Protein AF-0000000077141940 (afdb_homodimer)

Nearest PDB structures (foldseek):
  6h2f-assembly1_H  TM=4.559E-01  e=6.961E-02  Aeromonas hydrophila subsp. hydrophila AL09-71
  3na7-assembly1_A  TM=3.751E-01  e=3.192E-01  Helicobacter pylori NCTC 11638
  7a0g-assembly1_GGG  TM=3.264E-01  e=4.670E-01  Serratia marcescens
  6ixe-assembly1_A  TM=3.174E-01  e=6.834E-01  Homo sapiens
  6grj-assembly1_E  TM=2.307E-01  e=9.092E-01  Aeromonas hydrophila

Radius of gyration: 105.23 Å; Cα contacts (8 Å, |Δi|>4): 2104; chains: 2; bounding box: 57×322×174 Å

Solvent-accessible surface area (backbone atoms only — not comparable to full-atom values): 71833 Å² total; per-residue (Å²): 108,69,23,57,55,41,18,52,51,50,47,43,48,32,68,68,32,66,65,48,36,51,50,50,53,54,48,34,44,42,22,28,51,48,30,46,51,47,38,62,38,46,30,49,38,81,81,31,34,43,54,41,42,31,26,36,24,74,50,38,72,28,39,74,51,97,90,36,85,44,46,54,45,58,52,50,51,54,52,50,72,72,41,68,65,41,29,76,40,81,44,54,62,67,61,35,55,50,24,27,74,48,86,65,20,54,30,36,40,37,34,41,48,56,28,26,47,21,56,59,23,50,82,49,99,73,43,41,64,17,51,38,38,38,37,34,27,28,45,78,33,45,53,54,43,54,53,48,55,54,48,52,53,53,47,50,50,53,52,35,47,53,54,30,45,51,51,51,50,52,51,51,48,52,49,48,50,48,20,51,50,32,39,51,50,17,51,50,36,45,52,50,23,52,52,31,46,51,47,18,52,49,30,46,53,49,27,54,52,34,52,53,48,38,53,49,33,46,50,48,28,53,50,36,50,52,48,30,53,50,35,51,52,49,33,54,52,35,48,52,50,26,52,50,37,43,52,52,26,52,55,41,62,68,61,58,67,45,60,61,58,52,51,54,48,50,53,50,46,52,51,44,50,50,49,29,53,50,31,49,53,49,23,52,51,37,48,54,49,42,53,54,50,52,52,48,50,51,53,49,55,55,52,54,53,54,54,56,56,50,52,54,56,55,56,56,50,52,57,52,47,56,54,32,44,55,33,38,52,55,17,54,54,26,48,52,52,46,27,68,77,34,58,82,50,68,77,38,71,36,57,54,48,28,53,52,22,44,54,51,33,46,55,50,43,57,55,50,51,57,54,52,57,57,50,53,58,54,52,55,54,51,53,53,54,51,54,52,52,52,53,54,47,51,51,49,51,52,49,39,52,51,50,28,50,51,31,50,49,51,27,53,54,34,52,52,50,45,54,54,47,53,53,52,49,54,50,51,53,51,49,46,52,50,53,50,51,52,30,54,52,34,45,51,50,24,52,50,33,46,52,48,31,52,51,38,46,52,50,32,56,50,31,51,54,46,30,53,49,31,48,50,48,32,54,52,36,54,54,51,31,54,50,31,46,52,48,21,54,50,30,45,53,51,24,54,52,33,50,51,50,21,52,53,32,39,52,53,16,51,54,47,58,74,67,67,52,73,59,36,54,48,32,52,65,51,38,60,42,82,46,75,47,68,42,44,70,58,89,38,55,23,69,44,38,41,34,39,36,47,59,52,14,41,45,54,32,40,54,53,49,61,73,70,47,71,84,75,75,50,82,90,50,77,90,59,58,52,43,31,48,52,50,5,49,47,51,40,51,38,53,50,32,38,50,22,33,52,50,31,54,47,45,40,38,70,71,70,57,48,73,52,66,34,57,66,58,44,54,47,44,41,33,46,46,25,45,21,45,39,30,47,43,46,39,32,28,62,60,43,36,71,58,10,55,51,50,43,52,53,49,48,49,54,34,67,52,23,26,44,45,64,57,57,58,63,37,35,55,67,71,38,56,68,51,21,84,78,33,59,52,24,33,49,22,56,20,36,29,28,21,35,40,38,83,49,61,69,57,30,50,52,24,42,49,52,31,44,48,54,21,51,52,32,45,50,50,40,54,69,41,32,62,54,35,72,69,35,62,67,38,58,60,47,67,72,104,110,69,25,59,54,42,17,50,50,50,45,44,48,32,68,69,33,67,65,49,36,52,52,49,54,55,47,34,44,44,22,29,51,48,31,45,50,47,37,61,38,46,30,48,38,81,81,32,34,43,55,42,43,31,27,36,22,73,50,38,72,28,39,76,51,96,90,36,85,43,46,54,45,58,51,51,51,55,52,50,72,72,43,69,65,41,28,74,39,82,44,54,64,68,62,32,56,50,23,27,74,49,87,64,19,54,31,35,40,36,35,40,48,56,28,27,45,22,57,61,22,50,83,48,97,72,43,40,64,17,53,38,37,37,38,35,27,28,44,79,33,44,55,53,43,53,53,46,56,55,48,52,53,53,47,51,51,53,53,34,49,54,54,31,44,50,50,52,51,51,51,52,49,51,49,49,50,51,20,52,51,32,40,51,49,17,52,51,36,45,52,50,23,51,52,32,46,50,48,19,53,50,29,45,53,48,26,54,50,34,53,54,48,38,53,49,34,47,50,47,28,53,49,36,49,51,48,32,53,53,33,48,51,49,35,54,52,36,48,53,49,25,53,52,36,42,51,52,27,51,53,41,60,66,61,59,67,44,58,60,57,54,51,51,49,52,53,51,48,51,52,44,49,51,50,30,51,50,30,48,52,50,23,53,50,36,52,53,49,42,53,55,49,53,52,50,52,52,53,49,54,53,52,54,53,54,54,55,56,50,52,55,55,55,56,53,52,51,56,53,46,55,56,35,44,54,34,38,52,53,20,56,55,25,50,55,55,45,31,68,79,34,56,84,48,65,79,35,70,34,54,53,45,28,56,50,18,43,54,52,31,45,55,48,41,57,55,47,50,58,55,50,58,58,51,52,55,54,50,56,54,51,54,53,55,48,54,54,49,53,53,54,46,52,52,47,51,53,50,38,52,51,49,28,52,50,30,49,50,50,26,52,55,34,50,52,51,47,56,54,46,53,55,51,48,53,51,51,53,52,50,47,52,50,51,49,52,51,29,52,52,34,46,50,50,24,52,50,33,48,51,48,32,52,50,38,46,51,50,32,55,51,30,52,54,46,30,55,50,32,48,52,48,34,56,50,35,52,54,50,32,54,50,31,46,52,48,19,52,50,29,46,53,52,24,55,52,32,48,53,51,22,50,55,32,40,52,52,16,49,54,47,58,74,68,66,53,72,59,36,55,49,32,54,66,51,38,59,42,80,46,76,47,70,41,44,69,56,91,36,54,24,69,46,38,41,33,39,37,47,59,52,14,42,45,53,33,41,54,51,47,59,74,71,47,71,84,78,75,50,81,90,49,78,90,60,57,51,43,30,48,52,49,4,51,48,51,39,50,37,52,51,33,38,49,23,32,51,51,31,53,46,44,40,37,71,70,70,56,48,74,53,65,35,57,68,58,44,53,47,45,41,33,45,48,26,45,20,44,38,29,48,41,46,38,33,29,59,60,44,39,70,58,11,56,51,50,43,51,54,50,48,48,52,33,65,52,22,29,44,44,64,57,57,57,65,36,35,55,67,69,37,58,67,51,21,85,78,32,58,52,24,32,48,23,55,21,36,30,29,21,34,40,36,83,49,59,69,57,30,50,53,24,41,48,52,32,42,46,52,22,52,52,32,46,50,50,40,53,69,39,31,62,56,35,71,69,34,62,66,38,59,60,50,66,71,103

Organism: Thermoanaerobacter italicus (strain DSM 9252 / Ab9) (NCBI:txid580331)

Sequence (1474 aa):
MKAFEVAAKEIEKIIKSRFIRVAVIVVAFMPLLYSFLYLYAFWDPYSKLDKLPVAVVNEDRGGVYNGKQQNFGNEVVQKLKNNKEFKWDFVDYKKGIDGVKGKKYYFMIVIPEDFTQNITSVDSSTPKKATIEYITNDKKNFLATQIGNKAIESLQTEIANSIRKGYIDALFKSVDELGSGLKEASEAENKLATGTLELYNGARKLNENMSAALDGSKQIKDGVLDLRNGLNQALNGSTALYNGASLLSQKFSDASNTEALLSGMNSLQNGITGINQGLNDASNSAIKLKDGINSLVNGYNQVGQNVSSFADSISQLGSGLSQISTALDSAQVALKDYIAKHPEASSDPELQKVLIAIAYSNAGIDSMSQNLNSGLTKVQQLNTALAQLQEASNTINNGMDSLASGLSYMSQVSSQLVDGSNKLYSGVAQLSEGINTAGEKLKEISRGLYSLNNGIKSLSDGSSKLYNGANSLYNGMVLVKDGTGQLADGAKSLYDNQTLLTQKLNEAAEKIRTGITTAKKDMINEPIILDTRRLYPVKNYGIGFAPYFIPLSLWVGSLILFFLIDIFDKEKYEGMNNVSIQLGKFMSLALVGMLQSLVSSFVLVEGLKLDVHNLFYYYLINAVMSLTFIAIIQLFVMLFGIAGKFFAVVLLMLQLTSSGGTFPMELLPKFFNVINPYLPMTYGVAGLREAISGNNISAILHNISIIAGFGVLFLVFIILLAEKADKMEITQRLKQIMKAFEVAAKEIEKIIKSRFIRVAVIVVAFMPLLYSFLYLYAFWDPYSKLDKLPVAVVNEDRGGVYNGKQQNFGNEVVQKLKNNKEFKWDFVDYKKGIDGVKGKKYYFMIVIPEDFTQNITSVDSSTPKKATIEYITNDKKNFLATQIGNKAIESLQTEIANSIRKGYIDALFKSVDELGSGLKEASEAENKLATGTLELYNGARKLNENMSAALDGSKQIKDGVLDLRNGLNQALNGSTALYNGASLLSQKFSDASNTEALLSGMNSLQNGITGINQGLNDASNSAIKLKDGINSLVNGYNQVGQNVSSFADSISQLGSGLSQISTALDSAQVALKDYIAKHPEASSDPELQKVLIAIAYSNAGIDSMSQNLNSGLTKVQQLNTALAQLQEASNTINNGMDSLASGLSYMSQVSSQLVDGSNKLYSGVAQLSEGINTAGEKLKEISRGLYSLNNGIKSLSDGSSKLYNGANSLYNGMVLVKDGTGQLADGAKSLYDNQTLLTQKLNEAAEKIRTGITTAKKDMINEPIILDTRRLYPVKNYGIGFAPYFIPLSLWVGSLILFFLIDIFDKEKYEGMNNVSIQLGKFMSLALVGMLQSLVSSFVLVEGLKLDVHNLFYYYLINAVMSLTFIAIIQLFVMLFGIAGKFFAVVLLMLQLTSSGGTFPMELLPKFFNVINPYLPMTYGVAGLREAISGNNISAILHNISIIAGFGVLFLVFIILLAEKADKMEITQRLKQI

pLDDT: mean 85.65, std 9.41, range [45.53, 98.62]

Foldseek 3Di:
DLLQVLLVVVVCVCVVDPVNVVVLVVLLCQLLCQLVVVLVVFVFVQVVQLAAEEEEAEQAQFDAAPNDTDTLSVVLVVVVVVDSNHPYDYDHPVVRVVCQVPPNHFKYKYQHHCQNVLLRCPPPPDRHHGDIDIGGDCVNDVVVVVVSVVVVVVSVLVSLLVSLLVVLVVVLVVLLVVLVVLLVVLVVLVVVLVVLVVLLVVLVVVLVVLVVVLVVLVVVLVVLVVVLVVLVVVLVVLVVVLVVLVVVLVVLVVVLVCVVVLVVLVVVLVVLVVVLVVLVVVLVVLVVVLVVLVVVLVVLVVVLVVLVVVLVVLVVVLVVLVVLLVVLVVVLVVLVVVCVVPVVCVPPPVSVVSNVVSVVSNVVSVVVSVVSVVVSVVSVVVSVVSVVVSVVSVVVSVVSVVVSVVSVVVSVVSVVVSVVSVVVSVVSVVVSVVSVVVSVVSVVVSVVSVVVSVVSVVVSVVSVVVSVVSVVVSVVSVVVSVVSVVSSVVSVVVSVVSNVSSVVSNVVSVVSVVPDDPVVSSCVSPVDDDDDDDDLDDDRDSLLLSLLSSLLSLLVSLLVVCVSDPLPPCPVVPPDDLLSSLSSVLVSSLVSSLSSLQVSLVCCCPVVVQAWPASVLLSLLSSLSSSLSNLQLSLLCLQQNPVSSVVSVVLSVLCSLQLCSPPHNVPDDPVSPVCNVVHLSNLSSQLRCCGRRNDDVVSNVVSSVVSNVSSVVSSVVCNVCSNVSVVDPNNVVSVVD/DLLQVLLVVVVCVCVVPPVNVVVLVVLLCQLLCQLVVVLVVFVFVQVVQLEAEEEEAEQAQFDAAPNDTDTLSVVLVVVVVVDSNHPYDYDHPVVRVVCQVPPNHFKYKYQHHCQNVLLRCPPPPDRHHGDIDIGGDCVNDVVVVVVSVVVVVVSVLVSLLVSLLVVLVVVLVVLLVVLVVLLVVLVVLVVVLVVLVVLLVVLVVVLVVLVVVLVVLVVLLVVLVVVLVVLVVVLVVLVVVLVVLVVVLVVLVVVLVCVVVLVVLVVVLVVLVVVLVVLVVVLVVLVVVLVVLVVVLVVLVVVLVVLVVVLVVLVVVLVVLVVVLVVLVVVLVVLVVVCVVVVVCVPPPVSVVVNVVSVVVNVVSVVVSVVSVVVSVVSVVVSVVSVVVSVVSVVVSVVSVVVSVVSVVVSVVSVVVSVVSVVVSVVSVVVSVVSVVVSVVSVVVSVVSVVVSVVSVVVSVVSVVVSVVSVVVSVVSVVVSVVSVVSSVVSVVVSVVSNVSSVVSNVVSVVSVVPDDPVVSSCVSPVDDDDDDDDLDDDRDSLLLSLLSSLLSLLVSLLVLCVSDPLPPCPVVPPDDLLSSLSSVLSNSLVSSLSSLQVSLVCCCPVVVQAWPASVLLSLLSSLSNSLSNLQLSLLCLQQNPVSSVVSVVLSVLCSQQLCSPPHNVPDDPVSPVCNVVHLSNLSSQLRCCGRRNDDVVSNVVSSVVSNVSSVVSSVVCNVCSNVSVVDVNNVVSVVD

Structure (mmCIF, N/CA/C/O backbone):
data_AF-0000000077141940-model_v1
#
loop_
_entity.id
_entity.type
_entity.pdbx_description
1 polymer 'YhgE/Pip N-terminal domain protein'
#
loop_
_atom_site.group_PDB
_atom_site.id
_atom_site.type_symbol
_atom_site.label_atom_id
_atom_site.label_alt_id
_atom_site.label_comp_id
_atom_site.label_asym_id
_atom_site.label_entity_id
_atom_site.label_seq_id
_atom_site.pdbx_PDB_ins_code
_atom_site.Cartn_x
_atom_site.Cartn_y
_atom_site.Cartn_z
_atom_site.occupancy
_atom_site.B_iso_or_equiv
_atom_site.auth_seq_id
_atom_site.auth_comp_id
_atom_site.auth_asym_id
_atom_site.auth_atom_id
_atom_site.pdbx_PDB_model_num
ATOM 1 N N . MET A 1 1 ? -30.375 80.188 23.188 1 69.62 1 MET A N 1
ATOM 2 C CA . MET A 1 1 ? -30.109 79.562 24.5 1 69.62 1 MET A CA 1
ATOM 3 C C . MET A 1 1 ? -28.719 79.938 24.984 1 69.62 1 MET A C 1
ATOM 5 O O . MET A 1 1 ? -27.797 80.125 24.172 1 69.62 1 MET A O 1
ATOM 9 N N . LYS A 1 2 ? -28.531 80.375 26.141 1 87.56 2 LYS A N 1
ATOM 10 C CA . LYS A 1 2 ? -27.312 80.812 26.781 1 87.56 2 LYS A CA 1
ATOM 11 C C . LYS A 1 2 ? -26.156 79.875 26.547 1 87.56 2 LYS A C 1
ATOM 13 O O . LYS A 1 2 ? -25 80.312 26.438 1 87.56 2 LYS A O 1
ATOM 18 N N . ALA A 1 3 ? -26.5 78.625 26.234 1 89.31 3 ALA A N 1
ATOM 19 C CA . ALA A 1 3 ? -25.469 77.625 25.953 1 89.31 3 ALA A CA 1
ATOM 20 C C . ALA A 1 3 ? -24.828 77.875 24.594 1 89.31 3 ALA A C 1
ATOM 22 O O . ALA A 1 3 ? -23.609 77.688 24.453 1 89.31 3 ALA A O 1
ATOM 23 N N . PHE A 1 4 ? -25.469 78.25 23.625 1 90.44 4 PHE A N 1
ATOM 24 C CA . PHE A 1 4 ? -24.953 78.5 22.281 1 90.44 4 PHE A CA 1
ATOM 25 C C . PHE A 1 4 ? -24.062 79.75 22.281 1 90.44 4 PHE A C 1
ATOM 27 O O . PHE A 1 4 ? -23.094 79.812 21.516 1 90.44 4 PHE A O 1
ATOM 34 N N . GLU A 1 5 ? -24.469 80.688 23.141 1 89.19 5 GLU A N 1
ATOM 35 C CA . GLU A 1 5 ? -23.641 81.875 23.266 1 89.19 5 GLU A CA 1
ATOM 36 C C . GLU A 1 5 ? -22.266 81.5 23.859 1 89.19 5 GLU A C 1
ATOM 38 O O . GLU A 1 5 ? -21.25 82.062 23.406 1 89.19 5 GLU A O 1
ATOM 43 N N . VAL A 1 6 ? -22.359 80.75 24.828 1 88.69 6 VAL A N 1
ATOM 44 C CA . VAL A 1 6 ? -21.109 80.25 25.422 1 88.69 6 VAL A CA 1
ATOM 45 C C . VAL A 1 6 ? -20.281 79.5 24.406 1 88.69 6 VAL A C 1
ATOM 47 O O . VAL A 1 6 ? -19.062 79.75 24.281 1 88.69 6 VAL A O 1
ATOM 50 N N . ALA A 1 7 ? -20.891 78.625 23.641 1 90.25 7 ALA A N 1
ATOM 51 C CA . ALA A 1 7 ? -20.219 77.875 22.625 1 90.25 7 ALA A CA 1
ATOM 52 C C . ALA A 1 7 ? -19.578 78.75 21.562 1 90.25 7 ALA A C 1
ATOM 54 O O . ALA A 1 7 ? -18.453 78.5 21.141 1 90.25 7 ALA A O 1
ATOM 55 N N . ALA A 1 8 ? -20.281 79.688 21.141 1 89.44 8 ALA A N 1
ATOM 56 C CA . ALA A 1 8 ? -19.797 80.625 20.125 1 89.44 8 ALA A CA 1
ATOM 57 C C . ALA A 1 8 ? -18.609 81.438 20.625 1 89.44 8 ALA A C 1
ATOM 59 O O . ALA A 1 8 ? -17.656 81.625 19.891 1 89.44 8 ALA A O 1
ATOM 60 N N . LYS A 1 9 ? -18.703 81.812 21.891 1 87 9 LYS A N 1
ATOM 61 C CA . LYS A 1 9 ? -17.609 82.562 22.469 1 87 9 LYS A CA 1
ATOM 62 C C . LYS A 1 9 ? -16.359 81.688 22.625 1 87 9 LYS A C 1
ATOM 64 O O . LYS A 1 9 ? -15.242 82.188 22.422 1 87 9 LYS A O 1
ATOM 69 N N . GLU A 1 10 ? -16.656 80.562 22.953 1 86.75 10 GLU A N 1
ATOM 70 C CA . GLU A 1 10 ? -15.523 79.625 23.078 1 86.75 10 GLU A CA 1
ATOM 71 C C . GLU A 1 10 ? -14.883 79.375 21.719 1 86.75 10 GLU A C 1
ATOM 73 O O . GLU A 1 10 ? -13.656 79.312 21.609 1 86.75 10 GLU A O 1
ATOM 78 N N . ILE A 1 11 ? -15.648 79.125 20.719 1 87 11 ILE A N 1
ATOM 79 C CA . ILE A 1 11 ? -15.148 78.875 19.375 1 87 11 ILE A CA 1
ATOM 80 C C . ILE A 1 11 ? -14.43 80.125 18.859 1 87 11 ILE A C 1
ATOM 82 O O . ILE A 1 11 ? -13.414 80 18.172 1 87 11 ILE A O 1
ATOM 86 N N . GLU A 1 12 ? -14.992 81.188 19.219 1 87.25 12 GLU A N 1
ATOM 87 C CA . GLU A 1 12 ? -14.359 82.438 18.844 1 87.25 12 GLU A CA 1
ATOM 88 C C . GLU A 1 12 ? -12.992 82.625 19.5 1 87.25 12 GLU A C 1
ATOM 90 O O . GLU A 1 12 ? -12.047 83.062 18.859 1 87.25 12 GLU A O 1
ATOM 95 N N . LYS A 1 13 ? -13.016 82.25 20.672 1 83.44 13 LYS A N 1
ATOM 96 C CA . LYS A 1 13 ? -11.742 82.25 21.391 1 83.44 13 LYS A CA 1
ATOM 97 C C . LYS A 1 13 ? -10.719 81.375 20.719 1 83.44 13 LYS A C 1
ATOM 99 O O . LYS A 1 13 ? -9.547 81.688 20.594 1 83.44 13 LYS A O 1
ATOM 104 N N . ILE A 1 14 ? -11.172 80.25 20.25 1 81.44 14 ILE A N 1
ATOM 105 C CA . ILE A 1 14 ? -10.305 79.312 19.578 1 81.44 14 ILE A CA 1
ATOM 106 C C . ILE A 1 14 ? -9.852 79.875 18.234 1 81.44 14 ILE A C 1
ATOM 108 O O . ILE A 1 14 ? -8.68 79.75 17.859 1 81.44 14 ILE A O 1
ATOM 112 N N . ILE A 1 15 ? -10.703 80.5 17.562 1 84.69 15 ILE A N 1
ATOM 113 C CA . ILE A 1 15 ? -10.422 81 16.219 1 84.69 15 ILE A CA 1
ATOM 114 C C . ILE A 1 15 ? -9.562 82.25 16.297 1 84.69 15 ILE A C 1
ATOM 116 O O . ILE A 1 15 ? -8.688 82.438 15.461 1 84.69 15 ILE A O 1
ATOM 120 N N . LYS A 1 16 ? -9.773 83.062 17.359 1 83.25 16 LYS A N 1
ATOM 121 C CA . LYS A 1 16 ? -9.133 84.375 17.453 1 83.25 16 LYS A CA 1
ATOM 122 C C . LYS A 1 16 ? -7.707 84.25 17.984 1 83.25 16 LYS A C 1
ATOM 124 O O . LYS A 1 16 ? -6.82 85 17.594 1 83.25 16 LYS A O 1
ATOM 129 N N . SER A 1 17 ? -7.672 83.375 18.891 1 79.44 17 SER A N 1
ATOM 130 C CA . SER A 1 17 ? -6.332 83.188 19.438 1 79.44 17 SER A CA 1
ATOM 131 C C . SER A 1 17 ? -5.48 82.25 18.531 1 79.44 17 SER A C 1
ATOM 133 O O . SER A 1 17 ? -5.809 81.125 18.297 1 79.44 17 SER A O 1
ATOM 135 N N . ARG A 1 18 ? -4.5 82.875 17.891 1 82.56 18 ARG A N 1
ATOM 136 C CA . ARG A 1 18 ? -3.619 82.125 17 1 82.56 18 ARG A CA 1
ATOM 137 C C . ARG A 1 18 ? -3.014 80.938 17.688 1 82.56 18 ARG A C 1
ATOM 139 O O . ARG A 1 18 ? -2.918 79.875 17.094 1 82.56 18 ARG A O 1
ATOM 146 N N . PHE A 1 19 ? -2.766 81.062 18.922 1 71.69 19 PHE A N 1
ATOM 147 C CA . PHE A 1 19 ? -2.115 80 19.656 1 71.69 19 PHE A CA 1
ATOM 148 C C . PHE A 1 19 ? -3.1 78.875 19.938 1 71.69 19 PHE A C 1
ATOM 150 O O . PHE A 1 19 ? -2.768 77.688 19.781 1 71.69 19 PHE A O 1
ATOM 157 N N . ILE A 1 20 ? -4.223 79.188 20.344 1 75.31 20 ILE A N 1
ATOM 158 C CA . ILE A 1 20 ? -5.223 78.188 20.656 1 75.31 20 ILE A CA 1
ATOM 159 C C . ILE A 1 20 ? -5.672 77.5 19.375 1 75.31 20 ILE A C 1
ATOM 161 O O . ILE A 1 20 ? -5.93 76.312 19.375 1 75.31 20 ILE A O 1
ATOM 165 N N . ARG A 1 21 ? -5.648 78.188 18.297 1 81.19 21 ARG A N 1
ATOM 166 C CA . ARG A 1 21 ? -6.027 77.625 17.016 1 81.19 21 ARG A CA 1
ATOM 167 C C . ARG A 1 21 ? -5.031 76.562 16.578 1 81.19 21 ARG A C 1
ATOM 169 O O . ARG A 1 21 ? -5.426 75.5 16.141 1 81.19 21 ARG A O 1
ATOM 176 N N . VAL A 1 22 ? -3.785 76.812 16.75 1 78 22 VAL A N 1
ATOM 177 C CA . VAL A 1 22 ? -2.746 75.875 16.375 1 78 22 VAL A CA 1
ATOM 178 C C . VAL A 1 22 ? -2.803 74.625 17.281 1 78 22 VAL A C 1
ATOM 180 O O . VAL A 1 22 ? -2.635 73.5 16.828 1 78 22 VAL A O 1
ATOM 183 N N . ALA A 1 23 ? -3.064 74.938 18.5 1 74.94 23 ALA A N 1
ATOM 184 C CA . ALA A 1 23 ? -3.141 73.812 19.469 1 74.94 23 ALA A CA 1
ATOM 185 C C . ALA A 1 23 ? -4.309 72.938 19.141 1 74.94 23 ALA A C 1
ATOM 187 O O . ALA A 1 23 ? -4.176 71.688 19.219 1 74.94 23 ALA A O 1
ATOM 188 N N . VAL A 1 24 ? -5.352 73.5 18.766 1 77.25 24 VAL A N 1
ATOM 189 C CA . VAL A 1 24 ? -6.547 72.75 18.453 1 77.25 24 VAL A CA 1
ATOM 190 C C . VAL A 1 24 ? -6.324 71.938 17.172 1 77.25 24 VAL A C 1
ATOM 192 O O . VAL A 1 24 ? -6.77 70.812 17.047 1 77.25 24 VAL A O 1
ATOM 195 N N . ILE A 1 25 ? -5.602 72.438 16.25 1 79.25 25 ILE A N 1
ATOM 196 C CA . ILE A 1 25 ? -5.309 71.75 15 1 79.25 25 ILE A CA 1
ATOM 197 C C . ILE A 1 25 ? -4.391 70.562 15.273 1 79.25 25 ILE A C 1
ATOM 199 O O . ILE A 1 25 ? -4.609 69.438 14.742 1 79.25 25 ILE A O 1
ATOM 203 N N . VAL A 1 26 ? -3.471 70.75 16.078 1 76.62 26 VAL A N 1
ATOM 204 C CA . VAL A 1 26 ? -2.533 69.688 16.391 1 76.62 26 VAL A CA 1
ATOM 205 C C . VAL A 1 26 ? -3.262 68.562 17.141 1 76.62 26 VAL A C 1
ATOM 207 O O . VAL A 1 26 ? -3.045 67.375 16.844 1 76.62 26 VAL A O 1
ATOM 210 N N . VAL A 1 27 ? -4.109 69 17.969 1 78.38 27 VAL A N 1
ATOM 211 C CA . VAL A 1 27 ? -4.824 68 18.781 1 78.38 27 VAL A CA 1
ATOM 212 C C . VAL A 1 27 ? -5.836 67.25 17.906 1 78.38 27 VAL A C 1
ATOM 214 O O . VAL A 1 27 ? -6.117 66.062 18.156 1 78.38 27 VAL A O 1
ATOM 217 N N . ALA A 1 28 ? -6.289 68 16.938 1 79.25 28 ALA A N 1
ATOM 218 C CA . ALA A 1 28 ? -7.246 67.375 16.031 1 79.25 28 ALA A CA 1
ATOM 219 C C . ALA A 1 28 ? -6.602 66.188 15.266 1 79.25 28 ALA A C 1
ATOM 221 O O . ALA A 1 28 ? -7.289 65.25 14.844 1 79.25 28 ALA A O 1
ATOM 222 N N . PHE A 1 29 ? -5.25 66.125 15.25 1 82.25 29 PHE A N 1
ATOM 223 C CA . PHE A 1 29 ? -4.551 65.125 14.5 1 82.25 29 PHE A CA 1
ATOM 224 C C . PHE A 1 29 ? -4.047 64 15.438 1 82.25 29 PHE A C 1
ATOM 226 O O . PHE A 1 29 ? -3.525 63 14.977 1 82.25 29 PHE A O 1
ATOM 233 N N . MET A 1 30 ? -4.32 64.188 16.641 1 79.56 30 MET A N 1
ATOM 234 C CA . MET A 1 30 ? -3.77 63.25 17.641 1 79.56 30 MET A CA 1
ATOM 235 C C . MET A 1 30 ? -4.355 61.844 17.469 1 79.56 30 MET A C 1
ATOM 237 O O . MET A 1 30 ? -3.619 60.844 17.438 1 79.56 30 MET A O 1
ATOM 241 N N . PRO A 1 31 ? -5.656 61.781 17.375 1 78.31 31 PRO A N 1
ATOM 242 C CA . PRO A 1 31 ? -6.191 60.438 17.188 1 78.31 31 PRO A CA 1
ATOM 243 C C . PRO A 1 31 ? -5.672 59.781 15.906 1 78.31 31 PRO A C 1
ATOM 245 O O . PRO A 1 31 ? -5.469 58.562 15.883 1 78.31 31 PRO A O 1
ATOM 248 N N . LEU A 1 32 ? -5.473 60.625 14.961 1 80.25 32 LEU A N 1
ATOM 249 C CA . LEU A 1 32 ? -4.969 60.094 13.688 1 80.25 32 LEU A CA 1
ATOM 250 C C . LEU A 1 32 ? -3.592 59.469 13.867 1 80.25 32 LEU A C 1
ATOM 252 O O . LEU A 1 32 ? -3.326 58.406 13.344 1 80.25 32 LEU A O 1
ATOM 256 N N . LEU A 1 33 ? -2.814 60.125 14.648 1 81.06 33 LEU A N 1
ATOM 257 C CA . LEU A 1 33 ? -1.453 59.625 14.812 1 81.06 33 LEU A CA 1
ATOM 258 C C . LEU A 1 33 ? -1.451 58.281 15.531 1 81.06 33 LEU A C 1
ATOM 260 O O . LEU A 1 33 ? -0.689 57.375 15.172 1 81.06 33 LEU A O 1
ATOM 264 N N . TYR A 1 34 ? -2.377 58.062 16.422 1 82.19 34 TYR A N 1
ATOM 265 C CA . TYR A 1 34 ? -2.451 56.812 17.172 1 82.19 34 TYR A CA 1
ATOM 266 C C . TYR A 1 34 ? -2.92 55.688 16.281 1 82.19 34 TYR A C 1
ATOM 268 O O . TYR A 1 34 ? -2.219 54.656 16.141 1 82.19 34 TYR A O 1
ATOM 276 N N . SER A 1 35 ? -4.016 55.875 15.688 1 89.06 35 SER A N 1
ATOM 277 C CA . SER A 1 35 ? -4.574 54.781 14.898 1 89.06 35 SER A CA 1
ATOM 278 C C . SER A 1 35 ? -3.801 54.594 13.602 1 89.06 35 SER A C 1
ATOM 280 O O . SER A 1 35 ? -3.551 53.469 13.18 1 89.06 35 SER A O 1
ATOM 282 N N . PHE A 1 36 ? -3.348 55.656 12.945 1 91.19 36 PHE A N 1
ATOM 283 C CA . PHE A 1 36 ? -2.668 55.562 11.656 1 91.19 36 PHE A CA 1
ATOM 284 C C . PHE A 1 36 ? -1.3 54.906 11.82 1 91.19 36 PHE A C 1
ATOM 286 O O . PHE A 1 36 ? -0.967 53.969 11.102 1 91.19 36 PHE A O 1
ATOM 293 N N . LEU A 1 37 ? -0.496 55.344 12.758 1 91 37 LEU A N 1
ATOM 294 C CA . LEU A 1 37 ? 0.857 54.844 12.922 1 91 37 LEU A CA 1
ATOM 295 C C . LEU A 1 37 ? 0.831 53.375 13.328 1 91 37 LEU A C 1
ATOM 297 O O . LEU A 1 37 ? 1.605 52.562 12.805 1 91 37 LEU A O 1
ATOM 301 N N . TYR A 1 38 ? -0.038 53.031 14.211 1 90.81 38 TYR A N 1
ATOM 302 C CA . TYR A 1 38 ? -0.11 51.656 14.664 1 90.81 38 TYR A CA 1
ATOM 303 C C . TYR A 1 38 ? -0.576 50.75 13.539 1 90.81 38 TYR A C 1
ATOM 305 O O . TYR A 1 38 ? 0.031 49.688 13.289 1 90.81 38 TYR A O 1
ATOM 313 N N . LEU A 1 39 ? -1.657 51.094 12.891 1 94 39 LEU A N 1
ATOM 314 C CA . LEU A 1 39 ? -2.205 50.25 11.836 1 94 39 LEU A CA 1
ATOM 315 C C . LEU A 1 39 ? -1.246 50.188 10.648 1 94 39 LEU A C 1
ATOM 317 O O . LEU A 1 39 ? -1.114 49.125 10.023 1 94 39 LEU A O 1
ATOM 321 N N . TYR A 1 40 ? -0.582 51.25 10.398 1 93.56 40 TYR A N 1
ATOM 322 C CA . TYR A 1 40 ? 0.396 51.25 9.312 1 93.56 40 TYR A CA 1
ATOM 323 C C . TYR A 1 40 ? 1.541 50.312 9.617 1 93.56 40 TYR A C 1
ATOM 325 O O . TYR A 1 40 ? 1.95 49.531 8.75 1 93.56 40 TYR A O 1
ATOM 333 N N . ALA A 1 41 ? 2.037 50.281 10.797 1 93.56 41 ALA A N 1
ATOM 334 C CA . ALA A 1 41 ? 3.148 49.406 11.211 1 93.56 41 ALA A CA 1
ATOM 335 C C . ALA A 1 41 ? 2.781 47.938 11.086 1 93.56 41 ALA A C 1
ATOM 337 O O . ALA A 1 41 ? 3.607 47.125 10.672 1 93.56 41 ALA A O 1
ATOM 338 N N . PHE A 1 42 ? 1.522 47.625 11.477 1 93.88 42 PHE A N 1
ATOM 339 C CA . PHE A 1 42 ? 1.108 46.219 11.531 1 93.88 42 PHE A CA 1
ATOM 340 C C . PHE A 1 42 ? 0.023 45.938 10.5 1 93.88 42 PHE A C 1
ATOM 342 O O . PHE A 1 42 ? -0.87 45.125 10.734 1 93.88 42 PHE A O 1
ATOM 349 N N . TRP A 1 43 ? 0.062 46.594 9.383 1 93.12 43 TRP A N 1
ATOM 350 C CA . TRP A 1 43 ? -0.987 46.5 8.367 1 93.12 43 TRP A CA 1
ATOM 351 C C . TRP A 1 43 ? -1.091 45.062 7.828 1 93.12 43 TRP A C 1
ATOM 353 O O . TRP A 1 43 ? -2.188 44.531 7.723 1 93.12 43 TRP A O 1
ATOM 363 N N . ASP A 1 44 ? 0.039 44.438 7.484 1 92.31 44 ASP A N 1
ATOM 364 C CA . ASP A 1 44 ? -0.014 43.094 6.906 1 92.31 44 ASP A CA 1
ATOM 365 C C . ASP A 1 44 ? 1.272 42.312 7.191 1 92.31 44 ASP A C 1
ATOM 367 O O . ASP A 1 44 ? 1.94 41.844 6.266 1 92.31 44 ASP A O 1
ATOM 371 N N . PRO A 1 45 ? 1.522 42.031 8.422 1 91.62 45 PRO A N 1
ATOM 372 C CA . PRO A 1 45 ? 2.76 41.312 8.758 1 91.62 45 PRO A CA 1
ATOM 373 C C . PRO A 1 45 ? 2.783 39.875 8.234 1 91.62 45 PRO A C 1
ATOM 375 O O . PRO A 1 45 ? 3.846 39.375 7.859 1 91.62 45 PRO A O 1
ATOM 378 N N . TYR A 1 46 ? 1.706 39.281 8.07 1 88.19 46 TYR A N 1
ATOM 379 C CA . TYR A 1 46 ? 1.625 37.875 7.684 1 88.19 46 TYR A CA 1
ATOM 380 C C . TYR A 1 46 ? 1.965 37.719 6.211 1 88.19 46 TYR A C 1
ATOM 382 O O . TYR A 1 46 ? 2.33 36.625 5.777 1 88.19 46 TYR A O 1
ATOM 390 N N . SER A 1 47 ? 1.825 38.75 5.441 1 90.81 47 SER A N 1
ATOM 391 C CA . SER A 1 47 ? 2.189 38.688 4.031 1 90.81 47 SER A CA 1
ATOM 392 C C . SER A 1 47 ? 3.682 38.938 3.832 1 90.81 47 SER A C 1
ATOM 394 O O . SER A 1 47 ? 4.199 38.781 2.723 1 90.81 47 SER A O 1
ATOM 396 N N . LYS A 1 48 ? 4.422 39.25 4.918 1 92.62 48 LYS A N 1
ATOM 397 C CA . LYS A 1 48 ? 5.844 39.562 4.809 1 92.62 48 LYS A CA 1
ATOM 398 C C . LYS A 1 48 ? 6.699 38.5 5.48 1 92.62 48 LYS A C 1
ATOM 400 O O . LYS A 1 48 ? 7.836 38.75 5.875 1 92.62 48 LYS A O 1
ATOM 405 N N . LEU A 1 49 ? 6.168 37.375 5.59 1 91.75 49 LEU A N 1
ATOM 406 C CA . LEU A 1 49 ? 6.883 36.281 6.254 1 91.75 49 LEU A CA 1
ATOM 407 C C . LEU A 1 49 ? 8.125 35.906 5.461 1 91.75 49 LEU A C 1
ATOM 409 O O . LEU A 1 49 ? 9.039 35.281 6.008 1 91.75 49 LEU A O 1
ATOM 413 N N . ASP A 1 50 ? 8.203 36.219 4.113 1 93.19 50 ASP A N 1
ATOM 414 C CA . ASP A 1 50 ? 9.359 35.906 3.268 1 93.19 50 ASP A CA 1
ATOM 415 C C . ASP A 1 50 ? 10.586 36.688 3.732 1 93.19 50 ASP A C 1
ATOM 417 O O . ASP A 1 50 ? 11.711 36.406 3.316 1 93.19 50 ASP A O 1
ATOM 421 N N . LYS A 1 51 ? 10.406 37.625 4.676 1 93.75 51 LYS A N 1
ATOM 422 C CA . LYS A 1 51 ? 11.508 38.406 5.211 1 93.75 51 LYS A CA 1
ATOM 423 C C . LYS A 1 51 ? 11.938 37.875 6.582 1 93.75 51 LYS A C 1
ATOM 425 O O . LYS A 1 51 ? 12.93 38.344 7.145 1 93.75 51 LYS A O 1
ATOM 430 N N . LEU A 1 52 ? 11.234 37 7.125 1 94.06 52 LEU A N 1
ATOM 431 C CA . LEU A 1 52 ? 11.578 36.406 8.422 1 94.06 52 LEU A CA 1
ATOM 432 C C . LEU A 1 52 ? 12.656 35.344 8.273 1 94.06 52 LEU A C 1
ATOM 434 O O . LEU A 1 52 ? 12.43 34.281 7.672 1 94.06 52 LEU A O 1
ATOM 438 N N . PRO A 1 53 ? 13.805 35.562 8.812 1 95.06 53 PRO A N 1
ATOM 439 C CA . PRO A 1 53 ? 14.914 34.625 8.602 1 95.06 53 PRO A CA 1
ATOM 440 C C . PRO A 1 53 ? 14.789 33.344 9.438 1 95.06 53 PRO A C 1
ATOM 442 O O . PRO A 1 53 ? 14.562 33.438 10.648 1 95.06 53 PRO A O 1
ATOM 445 N N . VAL A 1 54 ? 14.938 32.281 8.805 1 95 54 VAL A N 1
ATOM 446 C CA . VAL A 1 54 ? 14.891 30.953 9.422 1 95 54 VAL A CA 1
ATOM 447 C C . VAL A 1 54 ? 16.109 30.125 8.984 1 95 54 VAL A C 1
ATOM 449 O O . VAL A 1 54 ? 16.453 30.094 7.801 1 95 54 VAL A O 1
ATOM 452 N N . ALA A 1 55 ? 16.844 29.484 9.945 1 97 55 ALA A N 1
ATOM 453 C CA . ALA A 1 55 ? 18 28.656 9.609 1 97 55 ALA A CA 1
ATOM 454 C C . ALA A 1 55 ? 17.594 27.219 9.312 1 97 55 ALA A C 1
ATOM 456 O O . ALA A 1 55 ? 16.734 26.656 10 1 97 55 ALA A O 1
ATOM 457 N N . VAL A 1 56 ? 18.109 26.703 8.242 1 97.06 56 VAL A N 1
ATOM 458 C CA . VAL A 1 56 ? 17.922 25.297 7.898 1 97.06 56 VAL A CA 1
ATOM 459 C C . VAL A 1 56 ? 19.281 24.594 7.875 1 97.06 56 VAL A C 1
ATOM 461 O O . VAL A 1 56 ? 20.203 25.047 7.199 1 97.06 56 VAL A O 1
ATOM 464 N N . VAL A 1 57 ? 19.391 23.547 8.641 1 97.88 57 VAL A N 1
ATOM 465 C CA . VAL A 1 57 ? 20.609 22.75 8.719 1 97.88 57 VAL A CA 1
ATOM 466 C C . VAL A 1 57 ? 20.344 21.344 8.164 1 97.88 57 VAL A C 1
ATOM 468 O O . VAL A 1 57 ? 19.469 20.641 8.664 1 97.88 57 VAL A O 1
ATOM 471 N N . ASN A 1 58 ? 21.047 20.984 7.145 1 97.69 58 ASN A N 1
ATOM 472 C CA . ASN A 1 58 ? 20.953 19.641 6.582 1 97.69 58 ASN A CA 1
ATOM 473 C C . ASN A 1 58 ? 22.203 18.828 6.883 1 97.69 58 ASN A C 1
ATOM 475 O O . ASN A 1 58 ? 23.266 19.078 6.316 1 97.69 58 ASN A O 1
ATOM 479 N N . GLU A 1 59 ? 22.047 17.891 7.754 1 97.62 59 GLU A N 1
ATOM 480 C CA . GLU A 1 59 ? 23.156 17.016 8.125 1 97.62 59 GLU A CA 1
ATOM 481 C C . GLU A 1 59 ? 22.969 15.609 7.562 1 97.62 59 GLU A C 1
ATOM 483 O O . GLU A 1 59 ? 23.734 14.695 7.902 1 97.62 59 GLU A O 1
ATOM 488 N N . ASP A 1 60 ? 22.016 15.43 6.73 1 96.94 60 ASP A N 1
ATOM 489 C CA . ASP A 1 60 ? 21.672 14.109 6.211 1 96.94 60 ASP A CA 1
ATOM 490 C C . ASP A 1 60 ? 22.828 13.516 5.41 1 96.94 60 ASP A C 1
ATOM 492 O O . ASP A 1 60 ? 23.359 14.156 4.5 1 96.94 60 ASP A O 1
ATOM 496 N N . ARG A 1 61 ? 23.312 12.258 5.645 1 95.19 61 ARG A N 1
ATOM 497 C CA . ARG A 1 61 ? 24.453 11.617 4.992 1 95.19 61 ARG A CA 1
ATOM 498 C C . ARG A 1 61 ? 24 10.789 3.791 1 95.19 61 ARG A C 1
ATOM 500 O O . ARG A 1 61 ? 24.828 10.297 3.023 1 95.19 61 ARG A O 1
ATOM 507 N N . GLY A 1 62 ? 22.672 10.672 3.625 1 93.88 62 GLY A N 1
ATOM 508 C CA . GLY A 1 62 ? 22.172 9.867 2.523 1 93.88 62 GLY A CA 1
ATOM 509 C C . GLY A 1 62 ? 22.188 8.375 2.826 1 93.88 62 GLY A C 1
ATOM 510 O O . GLY A 1 62 ? 22.281 7.977 3.988 1 93.88 62 GLY A O 1
ATOM 511 N N . GLY A 1 63 ? 21.812 7.574 1.835 1 91.25 63 GLY A N 1
ATOM 512 C CA . GLY A 1 63 ? 21.781 6.125 1.938 1 91.25 63 GLY A CA 1
ATOM 513 C C . GLY A 1 63 ? 21.422 5.441 0.635 1 91.25 63 GLY A C 1
ATOM 514 O O . GLY A 1 63 ? 21.312 6.094 -0.407 1 91.25 63 GLY A O 1
ATOM 515 N N . VAL A 1 64 ? 21.562 4.125 0.655 1 87.56 64 VAL A N 1
ATOM 516 C CA . VAL A 1 64 ? 21.219 3.342 -0.528 1 87.56 64 VAL A CA 1
ATOM 517 C C . VAL A 1 64 ? 19.797 2.793 -0.392 1 87.56 64 VAL A C 1
ATOM 519 O O . VAL A 1 64 ? 19.453 2.229 0.645 1 87.56 64 VAL A O 1
ATOM 522 N N . TYR A 1 65 ? 18.906 3.18 -1.336 1 82.56 65 TYR A N 1
ATOM 523 C CA . TYR A 1 65 ? 17.547 2.641 -1.397 1 82.56 65 TYR A CA 1
ATOM 524 C C . TYR A 1 65 ? 17.266 2.053 -2.773 1 82.56 65 TYR A C 1
ATOM 526 O O . TYR A 1 65 ? 17.422 2.732 -3.791 1 82.56 65 TYR A O 1
ATOM 534 N N . ASN A 1 66 ? 16.844 0.794 -2.818 1 77.88 66 ASN A N 1
ATOM 535 C CA . ASN A 1 66 ? 16.609 0.067 -4.062 1 77.88 66 ASN A CA 1
ATOM 536 C C . ASN A 1 66 ? 17.812 0.138 -4.988 1 77.88 66 ASN A C 1
ATOM 538 O O . ASN A 1 66 ? 17.688 0.434 -6.176 1 77.88 66 ASN A O 1
ATOM 542 N N . GLY A 1 67 ? 19.125 0.071 -4.484 1 81.12 67 GLY A N 1
ATOM 543 C CA . GLY A 1 67 ? 20.359 0.017 -5.242 1 81.12 67 GLY A CA 1
ATOM 544 C C . GLY A 1 67 ? 20.844 1.383 -5.699 1 81.12 67 GLY A C 1
ATOM 545 O O . GLY A 1 67 ? 21.906 1.498 -6.32 1 81.12 67 GLY A O 1
ATOM 546 N N . LYS A 1 68 ? 20.188 2.443 -5.441 1 86.25 68 LYS A N 1
ATOM 547 C CA . LYS A 1 68 ? 20.562 3.795 -5.852 1 86.25 68 LYS A CA 1
ATOM 548 C C . LYS A 1 68 ? 20.859 4.676 -4.641 1 86.25 68 LYS A C 1
ATOM 550 O O . LYS A 1 68 ? 20.203 4.547 -3.6 1 86.25 68 LYS A O 1
ATOM 555 N N . GLN A 1 69 ? 21.797 5.496 -4.844 1 90.25 69 GLN A N 1
ATOM 556 C CA . GLN A 1 69 ? 22.125 6.465 -3.803 1 90.25 69 GLN A CA 1
ATOM 557 C C . GLN A 1 69 ? 21.062 7.547 -3.699 1 90.25 69 GLN A C 1
ATOM 559 O O . GLN A 1 69 ? 20.672 8.148 -4.707 1 90.25 69 GLN A O 1
ATOM 564 N N . GLN A 1 70 ? 20.438 7.676 -2.496 1 90.06 70 GLN A N 1
ATOM 565 C CA . GLN A 1 70 ? 19.406 8.68 -2.27 1 90.06 70 GLN A CA 1
ATOM 566 C C . GLN A 1 70 ? 19.75 9.578 -1.088 1 90.06 70 GLN A C 1
ATOM 568 O O . GLN A 1 70 ? 20.453 9.148 -0.163 1 90.06 70 GLN A O 1
ATOM 573 N N . ASN A 1 71 ? 19.453 10.812 -1.164 1 95.12 71 ASN A N 1
ATOM 574 C CA . ASN A 1 71 ? 19.531 11.773 -0.065 1 95.12 71 ASN A CA 1
ATOM 575 C C . ASN A 1 71 ? 18.266 12.609 0.058 1 95.12 71 ASN A C 1
ATOM 577 O O . ASN A 1 71 ? 18.156 13.664 -0.567 1 95.12 71 ASN A O 1
ATOM 581 N N . PHE A 1 72 ? 17.391 12.172 0.917 1 92.56 72 PHE A N 1
ATOM 582 C CA . PHE A 1 72 ? 16.094 12.82 1.054 1 92.56 72 PHE A CA 1
ATOM 583 C C . PHE A 1 72 ? 16.25 14.172 1.741 1 92.56 72 PHE A C 1
ATOM 585 O O . PHE A 1 72 ? 15.43 15.07 1.525 1 92.56 72 PHE A O 1
ATOM 592 N N . GLY A 1 73 ? 17.281 14.297 2.609 1 95.25 73 GLY A N 1
ATOM 593 C CA . GLY A 1 73 ? 17.562 15.602 3.189 1 95.25 73 GLY A CA 1
ATOM 594 C C . GLY A 1 73 ? 17.812 16.672 2.146 1 95.25 73 GLY A C 1
ATOM 595 O O . GLY A 1 73 ? 17.266 17.781 2.24 1 95.25 73 GLY A O 1
ATOM 596 N N . ASN A 1 74 ? 18.562 16.297 1.138 1 95.38 74 ASN A N 1
ATOM 597 C CA . ASN A 1 74 ? 18.828 17.219 0.038 1 95.38 74 ASN A CA 1
ATOM 598 C C . ASN A 1 74 ? 17.547 17.531 -0.735 1 95.38 74 ASN A C 1
ATOM 600 O O . ASN A 1 74 ? 17.375 18.656 -1.226 1 95.38 74 ASN A O 1
ATOM 604 N N . GLU A 1 75 ? 16.719 16.625 -0.856 1 92 75 GLU A N 1
ATOM 605 C CA . GLU A 1 75 ? 15.453 16.859 -1.548 1 92 75 GLU A CA 1
ATOM 606 C C . GLU A 1 75 ? 14.586 17.859 -0.788 1 92 75 GLU A C 1
ATOM 608 O O . GLU A 1 75 ? 13.906 18.688 -1.397 1 92 75 GLU A O 1
ATOM 613 N N . VAL A 1 76 ? 14.57 17.672 0.503 1 92.31 76 VAL A N 1
ATOM 614 C CA . VAL A 1 76 ? 13.828 18.625 1.337 1 92.31 76 VAL A CA 1
ATOM 615 C C . VAL A 1 76 ? 14.406 20.016 1.167 1 92.31 76 VAL A C 1
ATOM 617 O O . VAL A 1 76 ? 13.656 20.984 1.007 1 92.31 76 VAL A O 1
ATOM 620 N N . VAL A 1 77 ? 15.742 20.109 1.199 1 95.25 77 VAL A N 1
ATOM 621 C CA . VAL A 1 77 ? 16.422 21.391 1.048 1 95.25 77 VAL A CA 1
ATOM 622 C C . VAL A 1 77 ? 16.047 22.016 -0.296 1 95.25 77 VAL A C 1
ATOM 624 O O . VAL A 1 77 ? 15.781 23.219 -0.377 1 95.25 77 VAL A O 1
ATOM 627 N N . GLN A 1 78 ? 16 21.25 -1.352 1 93.25 78 GLN A N 1
ATOM 628 C CA . GLN A 1 78 ? 15.641 21.75 -2.676 1 93.25 78 GLN A CA 1
ATOM 629 C C . GLN A 1 78 ? 14.211 22.266 -2.693 1 93.25 78 GLN A C 1
ATOM 631 O O . GLN A 1 78 ? 13.922 23.297 -3.305 1 93.25 78 GLN A O 1
ATOM 636 N N . LYS A 1 79 ? 13.344 21.594 -2.047 1 89.06 79 LYS A N 1
ATOM 637 C CA . LYS A 1 79 ? 11.953 22.047 -1.962 1 89.06 79 LYS A CA 1
ATOM 638 C C . LYS A 1 79 ? 11.836 23.344 -1.184 1 89.06 79 LYS A C 1
ATOM 640 O O . LYS A 1 79 ? 11.031 24.219 -1.527 1 89.06 79 LYS A O 1
ATOM 645 N N . LEU A 1 80 ? 12.625 23.438 -0.145 1 91.88 80 LEU A N 1
ATOM 646 C CA . LEU A 1 80 ? 12.594 24.641 0.684 1 91.88 80 LEU A CA 1
ATOM 647 C C . LEU A 1 80 ? 13.172 25.828 -0.065 1 91.88 80 LEU A C 1
ATOM 649 O O . LEU A 1 80 ? 12.727 26.969 0.126 1 91.88 80 LEU A O 1
ATOM 653 N N . LYS A 1 81 ? 14.133 25.625 -0.888 1 93.62 81 LYS A N 1
ATOM 654 C CA . LYS A 1 81 ? 14.719 26.688 -1.7 1 93.62 81 LYS A CA 1
ATOM 655 C C . LYS A 1 81 ? 13.695 27.281 -2.664 1 93.62 81 LYS A C 1
ATOM 657 O O . LYS A 1 81 ? 13.734 28.469 -2.982 1 93.62 81 LYS A O 1
ATOM 662 N N . ASN A 1 82 ? 12.719 26.5 -3.047 1 91.19 82 ASN A N 1
ATOM 663 C CA . ASN A 1 82 ? 11.68 26.938 -3.973 1 91.19 82 ASN A CA 1
ATOM 664 C C . ASN A 1 82 ? 10.469 27.484 -3.23 1 91.19 82 ASN A C 1
ATOM 666 O O . ASN A 1 82 ? 9.531 28 -3.852 1 91.19 82 ASN A O 1
ATOM 670 N N . ASN A 1 83 ? 10.461 27.266 -1.941 1 88 83 ASN A N 1
ATOM 671 C CA . ASN A 1 83 ? 9.398 27.797 -1.092 1 88 83 ASN A CA 1
ATOM 672 C C . ASN A 1 83 ? 9.688 29.219 -0.651 1 88 83 ASN A C 1
ATOM 674 O O . ASN A 1 83 ? 10.703 29.484 -0.008 1 88 83 ASN A O 1
ATOM 678 N N . LYS A 1 84 ? 8.828 30.109 -0.988 1 89 84 LYS A N 1
ATOM 679 C CA . LYS A 1 84 ? 9.07 31.516 -0.703 1 89 84 LYS A CA 1
ATOM 680 C C . LYS A 1 84 ? 8.273 31.969 0.513 1 89 84 LYS A C 1
ATOM 682 O O . LYS A 1 84 ? 8.008 33.156 0.671 1 89 84 LYS A O 1
ATOM 687 N N . GLU A 1 85 ? 7.855 31.094 1.359 1 87.56 85 GLU A N 1
ATOM 688 C CA . GLU A 1 85 ? 7.027 31.453 2.51 1 87.56 85 GLU A CA 1
ATOM 689 C C . GLU A 1 85 ? 7.852 32.125 3.596 1 87.56 85 GLU A C 1
ATOM 691 O O . GLU A 1 85 ? 7.34 33 4.32 1 87.56 85 GLU A O 1
ATOM 696 N N . PHE A 1 86 ? 9.156 31.719 3.697 1 92.44 86 PHE A N 1
ATOM 697 C CA . PHE A 1 86 ? 10.078 32.312 4.664 1 92.44 86 PHE A CA 1
ATOM 698 C C . PHE A 1 86 ? 11.414 32.625 4.012 1 92.44 86 PHE A C 1
ATOM 700 O O . PHE A 1 86 ? 11.656 32.25 2.865 1 92.44 86 PHE A O 1
ATOM 707 N N . LYS A 1 87 ? 12.203 33.438 4.688 1 94.56 87 LYS A N 1
ATOM 708 C CA . LYS A 1 87 ? 13.586 33.625 4.262 1 94.56 87 LYS A CA 1
ATOM 709 C C . LYS A 1 87 ? 14.477 32.5 4.777 1 94.56 87 LYS A C 1
ATOM 711 O O . LYS A 1 87 ? 15.148 32.656 5.797 1 94.56 87 LYS A O 1
ATOM 716 N N . TRP A 1 88 ? 14.578 31.531 3.973 1 94.81 88 TRP A N 1
ATOM 717 C CA . TRP A 1 88 ? 15.32 30.328 4.355 1 94.81 88 TRP A CA 1
ATOM 718 C C . TRP A 1 88 ? 16.828 30.547 4.191 1 94.81 88 TRP A C 1
ATOM 720 O O . TRP A 1 88 ? 17.297 30.859 3.096 1 94.81 88 TRP A O 1
ATOM 730 N N . ASP A 1 89 ? 17.609 30.406 5.25 1 96.94 89 ASP A N 1
ATOM 731 C CA . ASP A 1 89 ? 19.078 30.438 5.219 1 96.94 89 ASP A CA 1
ATOM 732 C C . ASP A 1 89 ? 19.656 29.047 5.477 1 96.94 89 ASP A C 1
ATOM 734 O O . ASP A 1 89 ? 19.469 28.484 6.559 1 96.94 89 ASP A O 1
ATOM 738 N N . PHE A 1 90 ? 20.328 28.562 4.512 1 97.38 90 PHE A N 1
ATOM 739 C CA . PHE A 1 90 ? 20.922 27.234 4.629 1 97.38 90 PHE A CA 1
ATOM 740 C C . PHE A 1 90 ? 22.328 27.312 5.184 1 97.38 90 PHE A C 1
ATOM 742 O O . PHE A 1 90 ? 23.25 27.781 4.508 1 97.38 90 PHE A O 1
ATOM 749 N N . VAL A 1 91 ? 22.531 26.844 6.418 1 97.62 91 VAL A N 1
ATOM 750 C CA . VAL A 1 91 ? 23.781 27.031 7.141 1 97.62 91 VAL A CA 1
ATOM 751 C C . VAL A 1 91 ? 24.156 25.734 7.859 1 97.62 91 VAL A C 1
ATOM 753 O O . VAL A 1 91 ? 23.422 24.734 7.789 1 97.62 91 VAL A O 1
ATOM 756 N N . ASP A 1 92 ? 25.375 25.656 8.461 1 96.88 92 ASP A N 1
ATOM 757 C CA . ASP A 1 92 ? 25.766 24.516 9.289 1 96.88 92 ASP A CA 1
ATOM 758 C C . ASP A 1 92 ? 25.172 24.625 10.688 1 96.88 92 ASP A C 1
ATOM 760 O O . ASP A 1 92 ? 24.547 25.641 11.023 1 96.88 92 ASP A O 1
ATOM 764 N N . TYR A 1 93 ? 25.234 23.594 11.43 1 97 93 TYR A N 1
ATOM 765 C CA . TYR A 1 93 ? 24.594 23.5 12.734 1 97 93 TYR A CA 1
ATOM 766 C C . TYR A 1 93 ? 25.078 24.609 13.656 1 97 93 TYR A C 1
ATOM 768 O O . TYR A 1 93 ? 24.281 25.25 14.344 1 97 93 TYR A O 1
ATOM 776 N N . LYS A 1 94 ? 26.359 24.844 13.703 1 97.31 94 LYS A N 1
ATOM 777 C CA . LYS A 1 94 ? 26.938 25.844 14.594 1 97.31 94 LYS A CA 1
ATOM 778 C C . LYS A 1 94 ? 26.406 27.234 14.266 1 97.31 94 LYS A C 1
ATOM 780 O O . LYS A 1 94 ? 25.984 27.969 15.156 1 97.31 94 LYS A O 1
ATOM 785 N N . LYS A 1 95 ? 26.453 27.625 13.039 1 97.44 95 LYS A N 1
ATOM 786 C CA . LYS A 1 95 ? 25.953 28.938 12.625 1 97.44 95 LYS A CA 1
ATOM 787 C C . LYS A 1 95 ? 24.469 29.062 12.914 1 97.44 95 LYS A C 1
ATOM 789 O O . LYS A 1 95 ? 23.984 30.141 13.297 1 97.44 95 LYS A O 1
ATOM 794 N N . GLY A 1 96 ? 23.766 27.984 12.703 1 97.19 96 GLY A N 1
ATOM 795 C CA . GLY A 1 96 ? 22.328 28 12.969 1 97.19 96 GLY A CA 1
ATOM 796 C C . GLY A 1 96 ? 22 28.203 14.43 1 97.19 96 GLY A C 1
ATOM 797 O O . GLY A 1 96 ? 21.25 29.125 14.766 1 97.19 96 GLY A O 1
ATOM 798 N N . ILE A 1 97 ? 22.594 27.359 15.289 1 96.38 97 ILE A N 1
ATOM 799 C CA . ILE A 1 97 ? 22.266 27.422 16.703 1 96.38 97 ILE A CA 1
ATOM 800 C C . ILE A 1 97 ? 22.734 28.75 17.297 1 96.38 97 ILE A C 1
ATOM 802 O O . ILE A 1 97 ? 22.062 29.328 18.156 1 96.38 97 ILE A O 1
ATOM 806 N N . ASP A 1 98 ? 23.875 29.312 16.812 1 96.25 98 ASP A N 1
ATOM 807 C CA . ASP A 1 98 ? 24.359 30.625 17.25 1 96.25 98 ASP A CA 1
ATOM 808 C C . ASP A 1 98 ? 23.406 31.734 16.797 1 96.25 98 ASP A C 1
ATOM 810 O O . ASP A 1 98 ? 23.172 32.688 17.547 1 96.25 98 ASP A O 1
ATOM 814 N N . GLY A 1 99 ? 22.906 31.562 15.609 1 96.31 99 GLY A N 1
ATOM 815 C CA . GLY A 1 99 ? 21.953 32.531 15.102 1 96.31 99 GLY A CA 1
ATOM 816 C C . GLY A 1 99 ? 20.656 32.562 15.875 1 96.31 99 GLY A C 1
ATOM 817 O O . GLY A 1 99 ? 20.062 33.625 16.094 1 96.31 99 GLY A O 1
ATOM 818 N N . VAL A 1 100 ? 20.156 31.375 16.297 1 95.75 100 VAL A N 1
ATOM 819 C CA . VAL A 1 100 ? 18.922 31.266 17.047 1 95.75 100 VAL A CA 1
ATOM 820 C C . VAL A 1 100 ? 19.125 31.812 18.469 1 95.75 100 VAL A C 1
ATOM 822 O O . VAL A 1 100 ? 18.25 32.469 19.016 1 95.75 100 VAL A O 1
ATOM 825 N N . LYS A 1 101 ? 20.266 31.531 19.016 1 93.62 101 LYS A N 1
ATOM 826 C CA . LYS A 1 101 ? 20.594 32.094 20.328 1 93.62 101 LYS A CA 1
ATOM 827 C C . LYS A 1 101 ? 20.844 33.594 20.266 1 93.62 101 LYS A C 1
ATOM 829 O O . LYS A 1 101 ? 20.516 34.312 21.203 1 93.62 101 LYS A O 1
ATOM 834 N N . GLY A 1 102 ? 21.312 34.031 19.094 1 91.12 102 GLY A N 1
ATOM 835 C CA . GLY A 1 102 ? 21.578 35.438 18.875 1 91.12 102 GLY A CA 1
ATOM 836 C C . GLY A 1 102 ? 20.406 36.188 18.234 1 91.12 102 GLY A C 1
ATOM 837 O O . GLY A 1 102 ? 19.25 35.906 18.562 1 91.12 102 GLY A O 1
ATOM 838 N N . LYS A 1 103 ? 20.656 37.094 17.328 1 89.75 103 LYS A N 1
ATOM 839 C CA . LYS A 1 103 ? 19.609 37.969 16.797 1 89.75 103 LYS A CA 1
ATOM 840 C C . LYS A 1 103 ? 19.266 37.625 15.359 1 89.75 103 LYS A C 1
ATOM 842 O O . LYS A 1 103 ? 18.328 38.156 14.781 1 89.75 103 LYS A O 1
ATOM 847 N N . LYS A 1 104 ? 19.859 36.688 14.867 1 94.25 104 LYS A N 1
ATOM 848 C CA . LYS A 1 104 ? 19.766 36.5 13.422 1 94.25 104 LYS A CA 1
ATOM 849 C C . LYS A 1 104 ? 18.531 35.688 13.039 1 94.25 104 LYS A C 1
ATOM 851 O O . LYS A 1 104 ? 17.828 36.031 12.094 1 94.25 104 LYS A O 1
ATOM 856 N N . TYR A 1 105 ? 18.359 34.5 13.742 1 95.31 105 TYR A N 1
ATOM 857 C CA . TYR A 1 105 ? 17.25 33.625 13.391 1 95.31 105 TYR A CA 1
ATOM 858 C C . TYR A 1 105 ? 16.266 33.5 14.547 1 95.31 105 TYR A C 1
ATOM 860 O O . TYR A 1 105 ? 16.656 33.562 15.711 1 95.31 105 TYR A O 1
ATOM 868 N N . TYR A 1 106 ? 14.984 33.344 14.227 1 93.62 106 TYR A N 1
ATOM 869 C CA . TYR A 1 106 ? 13.961 33.125 15.242 1 93.62 106 TYR A CA 1
ATOM 870 C C . TYR A 1 106 ? 13.828 31.641 15.57 1 93.62 106 TYR A C 1
ATOM 872 O O . TYR A 1 106 ? 13.5 31.281 16.703 1 93.62 106 TYR A O 1
ATOM 880 N N . PHE A 1 107 ? 13.953 30.797 14.602 1 94.62 107 PHE A N 1
ATOM 881 C CA . PHE A 1 107 ? 13.953 29.359 14.773 1 94.62 107 PHE A CA 1
ATOM 882 C C . PHE A 1 107 ? 14.805 28.688 13.703 1 94.62 107 PHE A C 1
ATOM 884 O O . PHE A 1 107 ? 15.266 29.328 12.766 1 94.62 107 PHE A O 1
ATOM 891 N N . MET A 1 108 ? 15.164 27.438 13.969 1 96.25 108 MET A N 1
ATOM 892 C CA . MET A 1 108 ? 15.945 26.672 13.008 1 96.25 108 MET A CA 1
ATOM 893 C C . MET A 1 108 ? 15.398 25.25 12.859 1 96.25 108 MET A C 1
ATOM 895 O O . MET A 1 108 ? 14.781 24.719 13.789 1 96.25 108 MET A O 1
ATOM 899 N N . ILE A 1 109 ? 15.508 24.75 11.688 1 95.81 109 ILE A N 1
ATOM 900 C CA . ILE A 1 109 ? 15.109 23.391 11.336 1 95.81 109 ILE A CA 1
ATOM 901 C C . ILE A 1 109 ? 16.359 22.547 11.055 1 95.81 109 ILE A C 1
ATOM 903 O O . ILE A 1 109 ? 17.234 22.969 10.289 1 95.81 109 ILE A O 1
ATOM 907 N N . VAL A 1 110 ? 16.453 21.375 11.672 1 97.25 110 VAL A N 1
ATOM 908 C CA . VAL A 1 110 ? 17.609 20.516 11.492 1 97.25 110 VAL A CA 1
ATOM 909 C C . VAL A 1 110 ? 17.172 19.156 10.922 1 97.25 110 VAL A C 1
ATOM 911 O O . VAL A 1 110 ? 16.297 18.5 11.477 1 97.25 110 VAL A O 1
ATOM 914 N N . ILE A 1 111 ? 17.703 18.828 9.828 1 96.88 111 ILE A N 1
ATOM 915 C CA . ILE A 1 111 ? 17.562 17.484 9.258 1 96.88 111 ILE A CA 1
ATOM 916 C C . ILE A 1 111 ? 18.75 16.625 9.703 1 96.88 111 ILE A C 1
ATOM 918 O O . ILE A 1 111 ? 19.875 16.812 9.242 1 96.88 111 ILE A O 1
ATOM 922 N N . PRO A 1 112 ? 18.516 15.688 10.531 1 96.62 112 PRO A N 1
ATOM 923 C CA . PRO A 1 112 ? 19.625 14.953 11.164 1 96.62 112 PRO A CA 1
ATOM 924 C C . PRO A 1 112 ? 20.375 14.062 10.188 1 96.62 112 PRO A C 1
ATOM 926 O O . PRO A 1 112 ? 19.938 13.867 9.047 1 96.62 112 PRO A O 1
ATOM 929 N N . GLU A 1 113 ? 21.469 13.461 10.641 1 96.75 113 GLU A N 1
ATOM 930 C CA . GLU A 1 113 ? 22.406 12.688 9.82 1 96.75 113 GLU A CA 1
ATOM 931 C C . GLU A 1 113 ? 21.766 11.398 9.312 1 96.75 113 GLU A C 1
ATOM 933 O O . GLU A 1 113 ? 22.078 10.93 8.219 1 96.75 113 GLU A O 1
ATOM 938 N N . ASP A 1 114 ? 20.828 10.852 10.117 1 95.69 114 ASP A N 1
ATOM 939 C CA . ASP A 1 114 ? 20.266 9.539 9.805 1 95.69 114 ASP A CA 1
ATOM 940 C C . ASP A 1 114 ? 18.891 9.672 9.156 1 95.69 114 ASP A C 1
ATOM 942 O O . ASP A 1 114 ? 18.094 8.734 9.172 1 95.69 114 ASP A O 1
ATOM 946 N N . PHE A 1 115 ? 18.594 10.805 8.641 1 96.31 115 PHE A N 1
ATOM 947 C CA . PHE A 1 115 ? 17.281 11.086 8.078 1 96.31 115 PHE A CA 1
ATOM 948 C C . PHE A 1 115 ? 16.953 10.102 6.961 1 96.31 115 PHE A C 1
ATOM 950 O O . PHE A 1 115 ? 15.945 9.391 7.035 1 96.31 115 PHE A O 1
ATOM 957 N N . THR A 1 116 ? 17.75 10.047 5.891 1 95.56 116 THR A N 1
ATOM 958 C CA . THR A 1 116 ? 17.531 9.148 4.766 1 95.56 116 THR A CA 1
ATOM 959 C C . THR A 1 116 ? 17.578 7.695 5.219 1 95.56 116 THR A C 1
ATOM 961 O O . THR A 1 116 ? 16.781 6.871 4.773 1 95.56 116 THR A O 1
ATOM 964 N N . GLN A 1 117 ? 18.562 7.352 6.055 1 94.38 117 GLN A N 1
ATOM 965 C CA . GLN A 1 117 ? 18.688 5.996 6.578 1 94.38 117 GLN A CA 1
ATOM 966 C C . GLN A 1 117 ? 17.391 5.551 7.27 1 94.38 117 GLN A C 1
ATOM 968 O O . GLN A 1 117 ? 16.953 4.414 7.09 1 94.38 117 GLN A O 1
ATOM 973 N N . ASN A 1 118 ? 16.812 6.398 8.047 1 94.44 118 ASN A N 1
ATOM 974 C CA . ASN A 1 118 ? 15.578 6.078 8.75 1 94.44 118 ASN A CA 1
ATOM 975 C C . ASN A 1 118 ? 14.406 5.934 7.781 1 94.44 118 ASN A C 1
ATOM 977 O O . ASN A 1 118 ? 13.586 5.023 7.926 1 94.44 118 ASN A O 1
ATOM 981 N N . ILE A 1 119 ? 14.289 6.801 6.781 1 93.56 119 ILE A N 1
ATOM 982 C CA . ILE A 1 119 ? 13.227 6.742 5.785 1 93.56 119 ILE A CA 1
ATOM 983 C C . ILE A 1 119 ? 13.297 5.414 5.035 1 93.56 119 ILE A C 1
ATOM 985 O O . ILE A 1 119 ? 12.266 4.77 4.805 1 93.56 119 ILE A O 1
ATOM 989 N N . THR A 1 120 ? 14.492 4.961 4.656 1 92.75 120 THR A N 1
ATOM 990 C CA . THR A 1 120 ? 14.664 3.766 3.84 1 92.75 120 THR A CA 1
ATOM 991 C C . THR A 1 120 ? 14.586 2.508 4.699 1 92.75 120 THR A C 1
ATOM 993 O O . THR A 1 120 ? 14.562 1.393 4.176 1 92.75 120 THR A O 1
ATOM 996 N N . SER A 1 121 ? 14.555 2.613 6.035 1 91.5 121 SER A N 1
ATOM 997 C CA . SER A 1 121 ? 14.469 1.47 6.938 1 91.5 121 SER A CA 1
ATOM 998 C C . SER A 1 121 ? 13.078 0.852 6.918 1 91.5 121 SER A C 1
ATOM 1000 O O . SER A 1 121 ? 12.82 -0.133 7.609 1 91.5 121 SER A O 1
ATOM 1002 N N . VAL A 1 122 ? 12.148 1.438 6.141 1 89.12 122 VAL A N 1
ATOM 1003 C CA . VAL A 1 122 ? 10.758 1.003 6.074 1 89.12 122 VAL A CA 1
ATOM 1004 C C . VAL A 1 122 ? 10.695 -0.468 5.668 1 89.12 122 VAL A C 1
ATOM 1006 O O . VAL A 1 122 ? 9.789 -1.193 6.078 1 89.12 122 VAL A O 1
ATOM 1009 N N . ASP A 1 123 ? 11.672 -0.987 4.93 1 85.69 123 ASP A N 1
ATOM 1010 C CA . ASP A 1 123 ? 11.695 -2.357 4.426 1 85.69 123 ASP A CA 1
ATOM 1011 C C . ASP A 1 123 ? 12.508 -3.264 5.352 1 85.69 123 ASP A C 1
ATOM 1013 O O . ASP A 1 123 ? 12.648 -4.461 5.09 1 85.69 123 ASP A O 1
ATOM 1017 N N . SER A 1 124 ? 13.055 -2.691 6.422 1 85.38 124 SER A N 1
ATOM 1018 C CA . SER A 1 124 ? 13.836 -3.475 7.371 1 85.38 124 SER A CA 1
ATOM 1019 C C . SER A 1 124 ? 12.945 -4.125 8.422 1 85.38 124 SER A C 1
ATOM 1021 O O . SER A 1 124 ? 11.75 -3.842 8.492 1 85.38 124 SER A O 1
ATOM 1023 N N . SER A 1 125 ? 13.5 -5.004 9.328 1 84.69 125 SER A N 1
ATOM 1024 C CA . SER A 1 125 ? 12.773 -5.691 10.398 1 84.69 125 SER A CA 1
ATOM 1025 C C . SER A 1 125 ? 12.422 -4.734 11.531 1 84.69 125 SER A C 1
ATOM 1027 O O . SER A 1 125 ? 11.477 -4.977 12.281 1 84.69 125 SER A O 1
ATOM 1029 N N . THR A 1 126 ? 13.188 -3.654 11.562 1 87.94 126 THR A N 1
ATOM 1030 C CA . THR A 1 126 ? 12.945 -2.67 12.617 1 87.94 126 THR A CA 1
ATOM 1031 C C . THR A 1 126 ? 12.914 -1.259 12.031 1 87.94 126 THR A C 1
ATOM 1033 O O . THR A 1 126 ? 13.852 -0.484 12.227 1 87.94 126 THR A O 1
ATOM 1036 N N . PRO A 1 127 ? 11.789 -0.932 11.336 1 90.38 127 PRO A N 1
ATOM 1037 C CA . PRO A 1 127 ? 11.711 0.401 10.734 1 90.38 127 PRO A CA 1
ATOM 1038 C C . PRO A 1 127 ? 11.719 1.52 11.781 1 90.38 127 PRO A C 1
ATOM 1040 O O . PRO A 1 127 ? 11.156 1.364 12.859 1 90.38 127 PRO A O 1
ATOM 1043 N N . LYS A 1 128 ? 12.477 2.562 11.484 1 92.81 128 LYS A N 1
ATOM 1044 C CA . LYS A 1 128 ? 12.555 3.742 12.344 1 92.81 128 LYS A CA 1
ATOM 1045 C C . LYS A 1 128 ? 12.07 4.988 11.609 1 92.81 128 LYS A C 1
ATOM 1047 O O . LYS A 1 128 ? 12.523 5.273 10.492 1 92.81 128 LYS A O 1
ATOM 1052 N N . LYS A 1 129 ? 11.133 5.723 12.25 1 93.12 129 LYS A N 1
ATOM 1053 C CA . LYS A 1 129 ? 10.625 6.953 11.648 1 93.12 129 LYS A CA 1
ATOM 1054 C C . LYS A 1 129 ? 11.719 8.016 11.562 1 93.12 129 LYS A C 1
ATOM 1056 O O . LYS A 1 129 ? 12.57 8.109 12.445 1 93.12 129 LYS A O 1
ATOM 1061 N N . ALA A 1 130 ? 11.703 8.805 10.523 1 93.56 130 ALA A N 1
ATOM 1062 C CA . ALA A 1 130 ? 12.633 9.922 10.383 1 93.56 130 ALA A CA 1
ATOM 1063 C C . ALA A 1 130 ? 12.227 11.086 11.281 1 93.56 130 ALA A C 1
ATOM 1065 O O . ALA A 1 130 ? 11.047 11.258 11.602 1 93.56 130 ALA A O 1
ATOM 1066 N N . THR A 1 131 ? 13.25 11.828 11.727 1 94.56 131 THR A N 1
ATOM 1067 C CA . THR A 1 131 ? 12.992 12.938 12.633 1 94.56 131 THR A CA 1
ATOM 1068 C C . THR A 1 131 ? 13.445 14.258 12.016 1 94.56 131 THR A C 1
ATOM 1070 O O . THR A 1 131 ? 14.453 14.312 11.312 1 94.56 131 THR A O 1
ATOM 1073 N N . ILE A 1 132 ? 12.656 15.297 12.227 1 94.06 132 ILE A N 1
ATOM 1074 C CA . ILE A 1 132 ? 13.039 16.672 11.953 1 94.06 132 ILE A CA 1
ATOM 1075 C C . ILE A 1 132 ? 13.078 17.469 13.258 1 94.06 132 ILE A C 1
ATOM 1077 O O . ILE A 1 132 ? 12.141 17.391 14.062 1 94.06 132 ILE A O 1
ATOM 1081 N N . GLU A 1 133 ? 14.188 18.031 13.508 1 95.69 133 GLU A N 1
ATOM 1082 C CA . GLU A 1 133 ? 14.32 18.828 14.734 1 95.69 133 GLU A CA 1
ATOM 1083 C C . GLU A 1 133 ? 13.938 20.281 14.492 1 95.69 133 GLU A C 1
ATOM 1085 O O . GLU A 1 133 ? 14.406 20.906 13.539 1 95.69 133 GLU A O 1
ATOM 1090 N N . TYR A 1 134 ? 13.086 20.781 15.328 1 94.62 134 TYR A N 1
ATOM 1091 C CA . TYR A 1 134 ? 12.625 22.156 15.32 1 94.62 134 TYR A CA 1
ATOM 1092 C C . TYR A 1 134 ? 13.062 22.891 16.578 1 94.62 134 TYR A C 1
ATOM 1094 O O . TYR A 1 134 ? 12.633 22.531 17.688 1 94.62 134 TYR A O 1
ATOM 1102 N N . ILE A 1 135 ? 13.984 23.812 16.469 1 95.94 135 ILE A N 1
ATOM 1103 C CA . ILE A 1 135 ? 14.531 24.547 17.594 1 95.94 135 ILE A CA 1
ATOM 1104 C C . ILE A 1 135 ? 14.086 26 17.531 1 95.94 135 ILE A C 1
ATOM 1106 O O . ILE A 1 135 ? 14.289 26.688 16.531 1 95.94 135 ILE A O 1
ATOM 1110 N N . THR A 1 136 ? 13.461 26.469 18.578 1 94.75 136 THR A N 1
ATOM 1111 C CA . THR A 1 136 ? 12.961 27.844 18.609 1 94.75 136 THR A CA 1
ATOM 1112 C C . THR A 1 136 ? 13.539 28.609 19.797 1 94.75 136 THR A C 1
ATOM 1114 O O . THR A 1 136 ? 13.984 28 20.766 1 94.75 136 THR A O 1
ATOM 1117 N N . ASN A 1 137 ? 13.68 29.906 19.672 1 94.75 137 ASN A N 1
ATOM 1118 C CA . ASN A 1 137 ? 13.961 30.828 20.766 1 94.75 137 ASN A CA 1
ATOM 1119 C C . ASN A 1 137 ? 12.734 31.672 21.109 1 94.75 137 ASN A C 1
ATOM 1121 O O . ASN A 1 137 ? 12.523 32.75 20.547 1 94.75 137 ASN A O 1
ATOM 1125 N N . ASP A 1 138 ? 12 31.266 22.125 1 92.25 138 ASP A N 1
ATOM 1126 C CA . ASP A 1 138 ? 10.703 31.859 22.438 1 92.25 138 ASP A CA 1
ATOM 1127 C C . ASP A 1 138 ? 10.867 33.25 23.016 1 92.25 138 ASP A C 1
ATOM 1129 O O . ASP A 1 138 ? 9.977 34.094 22.875 1 92.25 138 ASP A O 1
ATOM 1133 N N . LYS A 1 139 ? 11.969 33.469 23.609 1 92.5 139 LYS A N 1
ATOM 1134 C CA . LYS A 1 139 ? 12.211 34.75 24.281 1 92.5 139 LYS A CA 1
ATOM 1135 C C . LYS A 1 139 ? 12.328 35.875 23.266 1 92.5 139 LYS A C 1
ATOM 1137 O O . LYS A 1 139 ? 12 37.031 23.562 1 92.5 139 LYS A O 1
ATOM 1142 N N . LYS A 1 140 ? 12.773 35.594 22.047 1 92.88 140 LYS A N 1
ATOM 1143 C CA . LYS A 1 140 ? 13.031 36.594 21.031 1 92.88 140 LYS A CA 1
ATOM 1144 C C . LYS A 1 140 ? 11.75 37.344 20.656 1 92.88 140 LYS A C 1
ATOM 1146 O O . LYS A 1 140 ? 11.734 38.562 20.531 1 92.88 140 LYS A O 1
ATOM 1151 N N . ASN A 1 141 ? 10.805 36.594 20.391 1 91.94 141 ASN A N 1
ATOM 1152 C CA . ASN A 1 141 ? 9.5 37.125 20 1 91.94 141 ASN A CA 1
ATOM 1153 C C . ASN A 1 141 ? 8.414 36.062 20.078 1 91.94 141 ASN A C 1
ATOM 1155 O O . ASN A 1 141 ? 8.469 35.062 19.359 1 91.94 141 ASN A O 1
ATOM 1159 N N . PHE A 1 142 ? 7.449 36.25 20.891 1 89.19 142 PHE A N 1
ATOM 1160 C CA . PHE A 1 142 ? 6.41 35.25 21.125 1 89.19 142 PHE A CA 1
ATOM 1161 C C . PHE A 1 142 ? 5.629 34.969 19.844 1 89.19 142 PHE A C 1
ATOM 1163 O O . PHE A 1 142 ? 5.344 33.812 19.516 1 89.19 142 PHE A O 1
ATOM 1170 N N . LEU A 1 143 ? 5.242 35.969 19.078 1 89.5 143 LEU A N 1
ATOM 1171 C CA . LEU A 1 143 ? 4.449 35.812 17.875 1 89.5 143 LEU A CA 1
ATOM 1172 C C . LEU A 1 143 ? 5.25 35.094 16.797 1 89.5 143 LEU A C 1
ATOM 1174 O O . LEU A 1 143 ? 4.695 34.312 16.016 1 89.5 143 LEU A O 1
ATOM 1178 N N . ALA A 1 144 ? 6.531 35.406 16.734 1 89.81 144 ALA A N 1
ATOM 1179 C CA . ALA A 1 144 ? 7.387 34.688 15.797 1 89.81 144 ALA A CA 1
ATOM 1180 C C . ALA A 1 144 ? 7.383 33.188 16.094 1 89.81 144 ALA A C 1
ATOM 1182 O O . ALA A 1 144 ? 7.387 32.375 15.172 1 89.81 144 ALA A O 1
ATOM 1183 N N . THR A 1 145 ? 7.422 32.875 17.344 1 90.12 145 THR A N 1
ATOM 1184 C CA . THR A 1 145 ? 7.375 31.469 17.75 1 90.12 145 THR A CA 1
ATOM 1185 C C . THR A 1 145 ? 6.059 30.844 17.312 1 90.12 145 THR A C 1
ATOM 1187 O O . THR A 1 145 ? 6.039 29.703 16.844 1 90.12 145 THR A O 1
ATOM 1190 N N . GLN A 1 146 ? 4.938 31.531 17.422 1 86 146 GLN A N 1
ATOM 1191 C CA . GLN A 1 146 ? 3.637 31.016 17.016 1 86 146 GLN A CA 1
ATOM 1192 C C . GLN A 1 146 ? 3.586 30.812 15.5 1 86 146 GLN A C 1
ATOM 1194 O O . GLN A 1 146 ? 3.072 29.797 15.023 1 86 146 GLN A O 1
ATOM 1199 N N . ILE A 1 147 ? 4.094 31.734 14.773 1 87.19 147 ILE A N 1
ATOM 1200 C CA . ILE A 1 147 ? 4.164 31.641 13.32 1 87.19 147 ILE A CA 1
ATOM 1201 C C . ILE A 1 147 ? 5.023 30.453 12.914 1 87.19 147 ILE A C 1
ATOM 1203 O O . ILE A 1 147 ? 4.648 29.672 12.039 1 87.19 147 ILE A O 1
ATOM 1207 N N . GLY A 1 148 ? 6.18 30.359 13.594 1 88.12 148 GLY A N 1
ATOM 1208 C CA . GLY A 1 148 ? 7.074 29.25 13.328 1 88.12 148 GLY A CA 1
ATOM 1209 C C . GLY A 1 148 ? 6.441 27.891 13.602 1 88.12 148 GLY A C 1
ATOM 1210 O O . GLY A 1 148 ? 6.617 26.953 12.828 1 88.12 148 GLY A O 1
ATOM 1211 N N . ASN A 1 149 ? 5.691 27.75 14.711 1 87.69 149 ASN A N 1
ATOM 1212 C CA . ASN A 1 149 ? 5.008 26.5 15.047 1 87.69 149 ASN A CA 1
ATOM 1213 C C . ASN A 1 149 ? 4.031 26.078 13.953 1 87.69 149 ASN A C 1
ATOM 1215 O O . ASN A 1 149 ? 3.955 24.906 13.594 1 87.69 149 ASN A O 1
ATOM 1219 N N . LYS A 1 150 ? 3.277 26.984 13.422 1 84.12 150 LYS A N 1
ATOM 1220 C CA . LYS A 1 150 ? 2.342 26.703 12.336 1 84.12 150 LYS A CA 1
ATOM 1221 C C . LYS A 1 150 ? 3.08 26.297 11.062 1 84.12 150 LYS A C 1
ATOM 1223 O O . LYS A 1 150 ? 2.701 25.344 10.391 1 84.12 150 LYS A O 1
ATOM 1228 N N . ALA A 1 151 ? 4.109 27.031 10.805 1 84.5 151 ALA A N 1
ATOM 1229 C CA . ALA A 1 151 ? 4.867 26.797 9.578 1 84.5 151 ALA A CA 1
ATOM 1230 C C . ALA A 1 151 ? 5.516 25.422 9.594 1 84.5 151 ALA A C 1
ATOM 1232 O O . ALA A 1 151 ? 5.5 24.703 8.586 1 84.5 151 ALA A O 1
ATOM 1233 N N . ILE A 1 152 ? 6.129 25.047 10.727 1 88.19 152 ILE A N 1
ATOM 1234 C CA . ILE A 1 152 ? 6.859 23.781 10.805 1 88.19 152 ILE A CA 1
ATOM 1235 C C . ILE A 1 152 ? 5.883 22.609 10.68 1 88.19 152 ILE A C 1
ATOM 1237 O O . ILE A 1 152 ? 6.223 21.578 10.109 1 88.19 152 ILE A O 1
ATOM 1241 N N . GLU A 1 153 ? 4.688 22.75 11.227 1 86.5 153 GLU A N 1
ATOM 1242 C CA . GLU A 1 153 ? 3.674 21.719 11.109 1 86.5 153 GLU A CA 1
ATOM 1243 C C . GLU A 1 153 ? 3.248 21.516 9.656 1 86.5 153 GLU A C 1
ATOM 1245 O O . GLU A 1 153 ? 3.1 20.391 9.188 1 86.5 153 GLU A O 1
ATOM 1250 N N . SER A 1 154 ? 3.055 22.672 8.977 1 86.12 154 SER A N 1
ATOM 1251 C CA . SER A 1 154 ? 2.703 22.594 7.562 1 86.12 154 SER A CA 1
ATOM 1252 C C . SER A 1 154 ? 3.82 21.969 6.746 1 86.12 154 SER A C 1
ATOM 1254 O O . SER A 1 154 ? 3.559 21.172 5.84 1 86.12 154 SER A O 1
ATOM 1256 N N . LEU A 1 155 ? 4.996 22.359 7.062 1 86.75 155 LEU A N 1
ATOM 1257 C CA . LEU A 1 155 ? 6.152 21.797 6.375 1 86.75 155 LEU A CA 1
ATOM 1258 C C . LEU A 1 155 ? 6.27 20.297 6.637 1 86.75 155 LEU A C 1
ATOM 1260 O O . LEU A 1 155 ? 6.562 19.516 5.723 1 86.75 155 LEU A O 1
ATOM 1264 N N . GLN A 1 156 ? 6.152 19.891 7.879 1 90.12 156 GLN A N 1
ATOM 1265 C CA . GLN A 1 156 ? 6.172 18.469 8.227 1 90.12 156 GLN A CA 1
ATOM 1266 C C . GLN A 1 156 ? 5.16 17.688 7.402 1 90.12 156 GLN A C 1
ATOM 1268 O O . GLN A 1 156 ? 5.469 16.609 6.902 1 90.12 156 GLN A O 1
ATOM 1273 N N . THR A 1 157 ? 3.955 18.25 7.297 1 89.06 157 THR A N 1
ATOM 1274 C CA . THR A 1 157 ? 2.896 17.594 6.543 1 89.06 157 THR A CA 1
ATOM 1275 C C . THR A 1 157 ? 3.287 17.453 5.074 1 89.06 157 THR A C 1
ATOM 1277 O O . THR A 1 157 ? 3.088 16.391 4.473 1 89.06 157 THR A O 1
ATOM 1280 N N . GLU A 1 158 ? 3.863 18.469 4.52 1 88.31 158 GLU A N 1
ATOM 1281 C CA . GLU A 1 158 ? 4.266 18.453 3.117 1 88.31 158 GLU A CA 1
ATOM 1282 C C . GLU A 1 158 ? 5.363 17.422 2.877 1 88.31 158 GLU A C 1
ATOM 1284 O O . GLU A 1 158 ? 5.324 16.672 1.894 1 88.31 158 GLU A O 1
ATOM 1289 N N . ILE A 1 159 ? 6.324 17.406 3.717 1 89.5 159 ILE A N 1
ATOM 1290 C CA . ILE A 1 159 ? 7.426 16.453 3.594 1 89.5 159 ILE A CA 1
ATOM 1291 C C . ILE A 1 159 ? 6.902 15.031 3.781 1 89.5 159 ILE A C 1
ATOM 1293 O O . ILE A 1 159 ? 7.262 14.125 3.023 1 89.5 159 ILE A O 1
ATOM 1297 N N . ALA A 1 160 ? 6.109 14.875 4.84 1 92 160 ALA A N 1
ATOM 1298 C CA . ALA A 1 160 ? 5.52 13.562 5.098 1 92 160 ALA A CA 1
ATOM 1299 C C . ALA A 1 160 ? 4.734 13.07 3.887 1 92 160 ALA A C 1
ATOM 1301 O O . ALA A 1 160 ? 4.801 11.891 3.535 1 92 160 ALA A O 1
ATOM 1302 N N . ASN A 1 161 ? 3.961 13.984 3.244 1 91.5 161 ASN A N 1
ATOM 1303 C CA . ASN A 1 161 ? 3.195 13.633 2.053 1 91.5 161 ASN A CA 1
ATOM 1304 C C . ASN A 1 161 ? 4.105 13.156 0.924 1 91.5 161 ASN A C 1
ATOM 1306 O O . ASN A 1 161 ? 3.791 12.188 0.234 1 91.5 161 ASN A O 1
ATOM 1310 N N . SER A 1 162 ? 5.18 13.789 0.769 1 89.62 162 SER A N 1
ATOM 1311 C CA . SER A 1 162 ? 6.117 13.438 -0.292 1 89.62 162 SER A CA 1
ATOM 1312 C C . SER A 1 162 ? 6.746 12.07 -0.04 1 89.62 162 SER A C 1
ATOM 1314 O O . SER A 1 162 ? 6.867 11.258 -0.96 1 89.62 162 SER A O 1
ATOM 1316 N N . ILE A 1 163 ? 7.191 11.859 1.135 1 90.44 163 ILE A N 1
ATOM 1317 C CA . ILE A 1 163 ? 7.797 10.586 1.506 1 90.44 163 ILE A CA 1
ATOM 1318 C C . ILE A 1 163 ? 6.766 9.469 1.372 1 90.44 163 ILE A C 1
ATOM 1320 O O . ILE A 1 163 ? 7.062 8.406 0.826 1 90.44 163 ILE A O 1
ATOM 1324 N N . ARG A 1 164 ? 5.57 9.719 1.87 1 92.56 164 ARG A N 1
ATOM 1325 C CA . ARG A 1 164 ? 4.496 8.734 1.803 1 92.56 164 ARG A CA 1
ATOM 1326 C C . ARG A 1 164 ? 4.172 8.375 0.357 1 92.56 164 ARG A C 1
ATOM 1328 O O . ARG A 1 164 ? 3.916 7.211 0.043 1 92.56 164 ARG A O 1
ATOM 1335 N N . LYS A 1 165 ? 4.102 9.414 -0.477 1 91.5 165 LYS A N 1
ATOM 1336 C CA . LYS A 1 165 ? 3.908 9.148 -1.899 1 91.5 165 LYS A CA 1
ATOM 1337 C C . LYS A 1 165 ? 4.957 8.172 -2.424 1 91.5 165 LYS A C 1
ATOM 1339 O O . LYS A 1 165 ? 4.637 7.266 -3.195 1 91.5 165 LYS A O 1
ATOM 1344 N N . GLY A 1 166 ? 6.184 8.359 -2.021 1 89 166 GLY A N 1
ATOM 1345 C CA . GLY A 1 166 ? 7.246 7.434 -2.393 1 89 166 GLY A CA 1
ATOM 1346 C C . GLY A 1 166 ? 7 6.016 -1.913 1 89 166 GLY A C 1
ATOM 1347 O O . GLY A 1 166 ? 7.184 5.059 -2.67 1 89 166 GLY A O 1
ATOM 1348 N N . TYR A 1 167 ? 6.605 5.855 -0.653 1 90.62 167 TYR A N 1
ATOM 1349 C CA . TYR A 1 167 ? 6.277 4.547 -0.097 1 90.62 167 TYR A CA 1
ATOM 1350 C C . TYR A 1 167 ? 5.145 3.891 -0.877 1 90.62 167 TYR A C 1
ATOM 1352 O O . TYR A 1 167 ? 5.219 2.707 -1.214 1 90.62 167 TYR A O 1
ATOM 1360 N N . ILE A 1 168 ? 4.086 4.648 -1.126 1 91.75 168 ILE A N 1
ATOM 1361 C CA . ILE A 1 168 ? 2.912 4.133 -1.824 1 91.75 168 ILE A CA 1
ATOM 1362 C C . ILE A 1 168 ? 3.299 3.697 -3.234 1 91.75 168 ILE A C 1
ATOM 1364 O O . ILE A 1 168 ? 2.926 2.609 -3.68 1 91.75 168 ILE A O 1
ATOM 1368 N N . ASP A 1 169 ? 4.098 4.496 -3.916 1 90.38 169 ASP A N 1
ATOM 1369 C CA . ASP A 1 169 ? 4.566 4.137 -5.25 1 90.38 169 ASP A CA 1
ATOM 1370 C C . ASP A 1 169 ? 5.375 2.84 -5.219 1 90.38 169 ASP A C 1
ATOM 1372 O O . ASP A 1 169 ? 5.195 1.969 -6.07 1 90.38 169 ASP A O 1
ATOM 1376 N N . ALA A 1 170 ? 6.246 2.752 -4.277 1 86.81 170 ALA A N 1
ATOM 1377 C CA . ALA A 1 170 ? 7.07 1.554 -4.152 1 86.81 170 ALA A CA 1
ATOM 1378 C C . ALA A 1 170 ? 6.219 0.328 -3.844 1 86.81 170 ALA A C 1
ATOM 1380 O O . ALA A 1 170 ? 6.457 -0.754 -4.387 1 86.81 170 ALA A O 1
ATOM 1381 N N . LEU A 1 171 ? 5.305 0.452 -2.992 1 88.12 171 LEU A N 1
ATOM 1382 C CA . LEU A 1 171 ? 4.398 -0.634 -2.639 1 88.12 171 LEU A CA 1
ATOM 1383 C C . LEU A 1 171 ? 3.613 -1.106 -3.859 1 88.12 171 LEU A C 1
ATOM 1385 O O . LEU A 1 171 ? 3.527 -2.309 -4.121 1 88.12 171 LEU A O 1
ATOM 1389 N N . PHE A 1 172 ? 3.047 -0.205 -4.578 1 90.06 172 PHE A N 1
ATOM 1390 C CA . PHE A 1 172 ? 2.246 -0.572 -5.742 1 90.06 172 PHE A CA 1
ATOM 1391 C C . PHE A 1 172 ? 3.127 -1.136 -6.852 1 90.06 172 PHE A C 1
ATOM 1393 O O . PHE A 1 172 ? 2.691 -1.997 -7.617 1 90.06 172 PHE A O 1
ATOM 1400 N N . LYS A 1 173 ? 4.309 -0.632 -6.926 1 88.31 173 LYS A N 1
ATOM 1401 C CA . LYS A 1 173 ? 5.254 -1.238 -7.859 1 88.31 173 LYS A CA 1
ATOM 1402 C C . LYS A 1 173 ? 5.527 -2.693 -7.492 1 88.31 173 LYS A C 1
ATOM 1404 O O . LYS A 1 173 ? 5.59 -3.559 -8.367 1 88.31 173 LYS A O 1
ATOM 1409 N N . SER A 1 174 ? 5.73 -2.955 -6.246 1 88.12 174 SER A N 1
ATOM 1410 C CA . SER A 1 174 ? 5.941 -4.316 -5.773 1 88.12 174 SER A CA 1
ATOM 1411 C C . SER A 1 174 ? 4.73 -5.195 -6.062 1 88.12 174 SER A C 1
ATOM 1413 O O . SER A 1 174 ? 4.875 -6.359 -6.449 1 88.12 174 SER A O 1
ATOM 1415 N N . VAL A 1 175 ? 3.566 -4.715 -5.879 1 89.56 175 VAL A N 1
ATOM 1416 C CA . VAL A 1 175 ? 2.336 -5.445 -6.164 1 89.56 175 VAL A CA 1
ATOM 1417 C C . VAL A 1 175 ? 2.227 -5.707 -7.664 1 89.56 175 VAL A C 1
ATOM 1419 O O . VAL A 1 175 ? 1.812 -6.793 -8.078 1 89.56 175 VAL A O 1
ATOM 1422 N N . ASP A 1 176 ? 2.58 -4.73 -8.438 1 90.12 176 ASP A N 1
ATOM 1423 C CA . ASP A 1 176 ? 2.59 -4.898 -9.891 1 90.12 176 ASP A CA 1
ATOM 1424 C C . ASP A 1 176 ? 3.561 -6 -10.305 1 90.12 176 ASP A C 1
ATOM 1426 O O . ASP A 1 176 ? 3.256 -6.797 -11.195 1 90.12 176 ASP A O 1
ATOM 1430 N N . GLU A 1 177 ? 4.711 -6.059 -9.719 1 89 177 GLU A N 1
ATOM 1431 C CA . GLU A 1 177 ? 5.691 -7.109 -9.977 1 89 177 GLU A CA 1
ATOM 1432 C C . GLU A 1 177 ? 5.152 -8.477 -9.578 1 89 177 GLU A C 1
ATOM 1434 O O . GLU A 1 177 ? 5.387 -9.469 -10.266 1 89 177 GLU A O 1
ATOM 1439 N N . LEU A 1 178 ? 4.504 -8.508 -8.508 1 89.19 178 LEU A N 1
ATOM 1440 C CA . LEU A 1 178 ? 3.842 -9.742 -8.094 1 89.19 178 LEU A CA 1
ATOM 1441 C C . LEU A 1 178 ? 2.812 -10.18 -9.133 1 89.19 178 LEU A C 1
ATOM 1443 O O . LEU A 1 178 ? 2.719 -11.367 -9.453 1 89.19 178 LEU A O 1
ATOM 1447 N N . GLY A 1 179 ? 2.006 -9.211 -9.578 1 90.81 179 GLY A N 1
ATOM 1448 C CA . GLY A 1 179 ? 1.063 -9.508 -10.641 1 90.81 179 GLY A CA 1
ATOM 1449 C C . GLY A 1 179 ? 1.729 -10.07 -11.883 1 90.81 179 GLY A C 1
ATOM 1450 O O . GLY A 1 179 ? 1.249 -11.047 -12.469 1 90.81 179 GLY A O 1
ATOM 1451 N N . SER A 1 180 ? 2.809 -9.586 -12.312 1 90.94 180 SER A N 1
ATOM 1452 C CA . SER A 1 180 ? 3.574 -10.086 -13.453 1 90.94 180 SER A CA 1
ATOM 1453 C C . SER A 1 180 ? 4.121 -11.484 -13.18 1 90.94 180 SER A C 1
ATOM 1455 O O . SER A 1 180 ? 4.137 -12.328 -14.078 1 90.94 180 SER A O 1
ATOM 1457 N N . GLY A 1 181 ? 4.637 -11.625 -11.977 1 91.19 181 GLY A N 1
ATOM 1458 C CA . GLY A 1 181 ? 5.09 -12.945 -11.586 1 91.19 181 GLY A CA 1
ATOM 1459 C C . GLY A 1 181 ? 3.992 -13.992 -11.648 1 91.19 181 GLY A C 1
ATOM 1460 O O . GLY A 1 181 ? 4.223 -15.117 -12.109 1 91.19 181 GLY A O 1
ATOM 1461 N N . LEU A 1 182 ? 2.838 -13.688 -11.219 1 91.81 182 LEU A N 1
ATOM 1462 C CA . LEU A 1 182 ? 1.689 -14.586 -11.297 1 91.81 182 LEU A CA 1
ATOM 1463 C C . LEU A 1 182 ? 1.326 -14.891 -12.742 1 91.81 182 LEU A C 1
ATOM 1465 O O . LEU A 1 182 ? 0.949 -16.016 -13.07 1 91.81 182 LEU A O 1
ATOM 1469 N N . LYS A 1 183 ? 1.358 -13.875 -13.594 1 92.62 183 LYS A N 1
ATOM 1470 C CA . LYS A 1 183 ? 1.118 -14.094 -15.016 1 92.62 183 LYS A CA 1
ATOM 1471 C C . LYS A 1 183 ? 2.137 -15.07 -15.602 1 92.62 183 LYS A C 1
ATOM 1473 O O . LYS A 1 183 ? 1.775 -15.977 -16.359 1 92.62 183 LYS A O 1
ATOM 1478 N N . GLU A 1 184 ? 3.402 -14.938 -15.266 1 92.25 184 GLU A N 1
ATOM 1479 C CA . GLU A 1 184 ? 4.449 -15.852 -15.703 1 92.25 184 GLU A CA 1
ATOM 1480 C C . GLU A 1 184 ? 4.195 -17.266 -15.188 1 92.25 184 GLU A C 1
ATOM 1482 O O . GLU A 1 184 ? 4.414 -18.25 -15.906 1 92.25 184 GLU A O 1
ATOM 1487 N N . ALA A 1 185 ? 3.832 -17.344 -13.945 1 92.56 185 ALA A N 1
ATOM 1488 C CA . ALA A 1 185 ? 3.494 -18.641 -13.367 1 92.56 185 ALA A CA 1
ATOM 1489 C C . ALA A 1 185 ? 2.332 -19.297 -14.117 1 92.56 185 ALA A C 1
ATOM 1491 O O . ALA A 1 185 ? 2.338 -20.5 -14.367 1 92.56 185 ALA A O 1
ATOM 1492 N N . SER A 1 186 ? 1.295 -18.5 -14.398 1 93.94 186 SER A N 1
ATOM 1493 C CA . SER A 1 186 ? 0.16 -18.984 -15.18 1 93.94 186 SER A CA 1
ATOM 1494 C C . SER A 1 186 ? 0.605 -19.5 -16.547 1 93.94 186 SER A C 1
ATOM 1496 O O . SER A 1 186 ? 0.165 -20.562 -16.984 1 93.94 186 SER A O 1
ATOM 1498 N N . GLU A 1 187 ? 1.458 -18.859 -17.25 1 92.25 187 GLU A N 1
ATOM 1499 C CA . GLU A 1 187 ? 1.978 -19.281 -18.547 1 92.25 187 GLU A CA 1
ATOM 1500 C C . GLU A 1 187 ? 2.805 -20.547 -18.438 1 92.25 187 GLU A C 1
ATOM 1502 O O . GLU A 1 187 ? 2.707 -21.438 -19.281 1 92.25 187 GLU A O 1
ATOM 1507 N N . ALA A 1 188 ? 3.654 -20.562 -17.422 1 91.75 188 ALA A N 1
ATOM 1508 C CA . ALA A 1 188 ? 4.426 -21.781 -17.172 1 91.75 188 ALA A CA 1
ATOM 1509 C C . ALA A 1 188 ? 3.508 -22.984 -16.938 1 91.75 188 ALA A C 1
ATOM 1511 O O . ALA A 1 188 ? 3.73 -24.062 -17.484 1 91.75 188 ALA A O 1
ATOM 1512 N N . GLU A 1 189 ? 2.529 -22.812 -16.109 1 93.19 189 GLU A N 1
ATOM 1513 C CA . GLU A 1 189 ? 1.563 -23.859 -15.844 1 93.19 189 GLU A CA 1
ATOM 1514 C C . GLU A 1 189 ? 0.823 -24.266 -17.109 1 93.19 189 GLU A C 1
ATOM 1516 O O . GLU A 1 189 ? 0.497 -25.453 -17.297 1 93.19 189 GLU A O 1
ATOM 1521 N N . ASN A 1 190 ? 0.498 -23.281 -17.953 1 93.06 190 ASN A N 1
ATOM 1522 C CA . ASN A 1 190 ? -0.129 -23.594 -19.234 1 93.06 190 ASN A CA 1
ATOM 1523 C C . ASN A 1 190 ? 0.77 -24.469 -20.094 1 93.06 190 ASN A C 1
ATOM 1525 O O . ASN A 1 190 ? 0.29 -25.391 -20.766 1 93.06 190 ASN A O 1
ATOM 1529 N N . LYS A 1 191 ? 2.037 -24.172 -20.141 1 92.88 191 LYS A N 1
ATOM 1530 C CA . LYS A 1 191 ? 2.994 -25.016 -20.859 1 92.88 191 LYS A CA 1
ATOM 1531 C C . LYS A 1 191 ? 3.037 -26.422 -20.281 1 92.88 191 LYS A C 1
ATOM 1533 O O . LYS A 1 191 ? 3.098 -27.406 -21.031 1 92.88 191 LYS A O 1
ATOM 1538 N N . LEU A 1 192 ? 3.041 -26.547 -18.969 1 92.5 192 LEU A N 1
ATOM 1539 C CA . LEU A 1 192 ? 3.012 -27.844 -18.312 1 92.5 192 LEU A CA 1
ATOM 1540 C C . LEU A 1 192 ? 1.739 -28.609 -18.672 1 92.5 192 LEU A C 1
ATOM 1542 O O . LEU A 1 192 ? 1.789 -29.797 -18.969 1 92.5 192 LEU A O 1
ATOM 1546 N N . ALA A 1 193 ? 0.6 -27.906 -18.656 1 93.06 193 ALA A N 1
ATOM 1547 C CA . ALA A 1 193 ? -0.673 -28.516 -19.031 1 93.06 193 ALA A CA 1
ATOM 1548 C C . ALA A 1 193 ? -0.635 -29.016 -20.469 1 93.06 193 ALA A C 1
ATOM 1550 O O . ALA A 1 193 ? -1.148 -30.109 -20.75 1 93.06 193 ALA A O 1
ATOM 1551 N N . THR A 1 194 ? -0.047 -28.328 -21.391 1 91.81 194 THR A N 1
ATOM 1552 C CA . THR A 1 194 ? 0.094 -28.75 -22.781 1 91.81 194 THR A CA 1
ATOM 1553 C C . THR A 1 194 ? 0.953 -30 -22.875 1 91.81 194 THR A C 1
ATOM 1555 O O . THR A 1 194 ? 0.632 -30.922 -23.641 1 91.81 194 THR A O 1
ATOM 1558 N N . GLY A 1 195 ? 2.076 -29.938 -22.125 1 91.06 195 GLY A N 1
ATOM 1559 C CA . GLY A 1 195 ? 2.891 -31.141 -22.047 1 91.06 195 GLY A CA 1
ATOM 1560 C C . GLY A 1 195 ? 2.137 -32.344 -21.516 1 91.06 195 GLY A C 1
ATOM 1561 O O . GLY A 1 195 ? 2.27 -33.438 -22.047 1 91.06 195 GLY A O 1
ATOM 1562 N N . THR A 1 196 ? 1.347 -32.125 -20.531 1 93.19 196 THR A N 1
ATOM 1563 C CA . THR A 1 196 ? 0.535 -33.219 -19.953 1 93.19 196 THR A CA 1
ATOM 1564 C C . THR A 1 196 ? -0.508 -33.688 -20.953 1 93.19 196 THR A C 1
ATOM 1566 O O . THR A 1 196 ? -0.812 -34.875 -21.016 1 93.19 196 THR A O 1
ATOM 1569 N N . LEU A 1 197 ? -1.11 -32.75 -21.719 1 90.94 197 LEU A N 1
ATOM 1570 C CA . LEU A 1 197 ? -2.039 -33.125 -22.766 1 90.94 197 LEU A CA 1
ATOM 1571 C C . LEU A 1 197 ? -1.36 -34.062 -23.781 1 90.94 197 LEU A C 1
ATOM 1573 O O . LEU A 1 197 ? -1.949 -35.031 -24.234 1 90.94 197 LEU A O 1
ATOM 1577 N N . GLU A 1 198 ? -0.149 -33.75 -24.125 1 91.62 198 GLU A N 1
ATOM 1578 C CA . GLU A 1 198 ? 0.622 -34.594 -25.031 1 91.62 198 GLU A CA 1
ATOM 1579 C C . GLU A 1 198 ? 0.857 -35.969 -24.422 1 91.62 198 GLU A C 1
ATOM 1581 O O . GLU A 1 198 ? 0.766 -37 -25.109 1 91.62 198 GLU A O 1
ATOM 1586 N N . LEU A 1 199 ? 1.185 -36 -23.156 1 90.62 199 LEU A N 1
ATOM 1587 C CA . LEU A 1 199 ? 1.358 -37.25 -22.453 1 90.62 199 LEU A CA 1
ATOM 1588 C C . LEU A 1 199 ? 0.069 -38.062 -22.453 1 90.62 199 LEU A C 1
ATOM 1590 O O . LEU A 1 199 ? 0.099 -39.281 -22.672 1 90.62 199 LEU A O 1
ATOM 1594 N N . TYR A 1 200 ? -1.065 -37.406 -22.203 1 91.31 200 TYR A N 1
ATOM 1595 C CA . TYR A 1 200 ? -2.373 -38.062 -22.234 1 91.31 200 TYR A CA 1
ATOM 1596 C C . TYR A 1 200 ? -2.654 -38.656 -23.609 1 91.31 200 TYR A C 1
ATOM 1598 O O . TYR A 1 200 ? -3.043 -39.812 -23.719 1 91.31 200 TYR A O 1
ATOM 1606 N N . ASN A 1 201 ? -2.412 -37.875 -24.703 1 90.62 201 ASN A N 1
ATOM 1607 C CA . ASN A 1 201 ? -2.631 -38.344 -26.062 1 90.62 201 ASN A CA 1
ATOM 1608 C C . ASN A 1 201 ? -1.715 -39.531 -26.406 1 90.62 201 ASN A C 1
ATOM 1610 O O . ASN A 1 201 ? -2.143 -40.5 -27.047 1 90.62 201 ASN A O 1
ATOM 1614 N N . GLY A 1 202 ? -0.477 -39.375 -25.953 1 88.5 202 GLY A N 1
ATOM 1615 C CA . GLY A 1 202 ? 0.457 -40.469 -26.141 1 88.5 202 GLY A CA 1
ATOM 1616 C C . GLY A 1 202 ? 0.038 -41.719 -25.422 1 88.5 202 GLY A C 1
ATOM 1617 O O . GLY A 1 202 ? 0.094 -42.812 -26 1 88.5 202 GLY A O 1
ATOM 1618 N N . ALA A 1 203 ? -0.376 -41.625 -24.188 1 90.88 203 ALA A N 1
ATOM 1619 C CA . ALA A 1 203 ? -0.838 -42.75 -23.391 1 90.88 203 ALA A CA 1
ATOM 1620 C C . ALA A 1 203 ? -2.084 -43.375 -24.016 1 90.88 203 ALA A C 1
ATOM 1622 O O . ALA A 1 203 ? -2.227 -44.594 -24.031 1 90.88 203 ALA A O 1
ATOM 1623 N N . ARG A 1 204 ? -3.02 -42.531 -24.469 1 90.31 204 ARG A N 1
ATOM 1624 C CA . ARG A 1 204 ? -4.227 -43.031 -25.141 1 90.31 204 ARG A CA 1
ATOM 1625 C C . ARG A 1 204 ? -3.877 -43.812 -26.391 1 90.31 204 ARG A C 1
ATOM 1627 O O . ARG A 1 204 ? -4.414 -44.906 -26.625 1 90.31 204 ARG A O 1
ATOM 1634 N N . LYS A 1 205 ? -3.035 -43.281 -27.266 1 90.31 205 LYS A N 1
ATOM 1635 C CA . LYS A 1 205 ? -2.584 -43.969 -28.469 1 90.31 205 LYS A CA 1
ATOM 1636 C C . LYS A 1 205 ? -1.908 -45.281 -28.125 1 90.31 205 LYS A C 1
ATOM 1638 O O . LYS A 1 205 ? -2.133 -46.312 -28.797 1 90.31 205 LYS A O 1
ATOM 1643 N N . LEU A 1 206 ? -1.059 -45.281 -27.078 1 88.31 206 LEU A N 1
ATOM 1644 C CA . LEU A 1 206 ? -0.408 -46.5 -26.609 1 88.31 206 LEU A CA 1
ATOM 1645 C C . LEU A 1 206 ? -1.44 -47.531 -26.203 1 88.31 206 LEU A C 1
ATOM 1647 O O . LEU A 1 206 ? -1.296 -48.719 -26.516 1 88.31 206 LEU A O 1
ATOM 1651 N N . ASN A 1 207 ? -2.439 -47.156 -25.484 1 89.94 207 ASN A N 1
ATOM 1652 C CA . ASN A 1 207 ? -3.5 -48.062 -25.062 1 89.94 207 ASN A CA 1
ATOM 1653 C C . ASN A 1 207 ? -4.227 -48.688 -26.25 1 89.94 207 ASN A C 1
ATOM 1655 O O . ASN A 1 207 ? -4.562 -49.844 -26.234 1 89.94 207 ASN A O 1
ATOM 1659 N N . GLU A 1 208 ? -4.477 -47.969 -27.312 1 88.06 208 GLU A N 1
ATOM 1660 C CA . GLU A 1 208 ? -5.102 -48.469 -28.531 1 88.06 208 GLU A CA 1
ATOM 1661 C C . GLU A 1 208 ? -4.219 -49.5 -29.234 1 88.06 208 GLU A C 1
ATOM 1663 O O . GLU A 1 208 ? -4.703 -50.562 -29.656 1 88.06 208 GLU A O 1
ATOM 1668 N N . ASN A 1 209 ? -2.936 -49.156 -29.281 1 85.12 209 ASN A N 1
ATOM 1669 C CA . ASN A 1 209 ? -1.991 -50.094 -29.891 1 85.12 209 ASN A CA 1
ATOM 1670 C C . ASN A 1 209 ? -1.885 -51.375 -29.078 1 85.12 209 ASN A C 1
ATOM 1672 O O . ASN A 1 209 ? -1.745 -52.469 -29.656 1 85.12 209 ASN A O 1
ATOM 1676 N N . MET A 1 210 ? -1.961 -51.188 -27.797 1 87.56 210 MET A N 1
ATOM 1677 C CA . MET A 1 210 ? -1.92 -52.344 -26.922 1 87.56 210 MET A CA 1
ATOM 1678 C C . MET A 1 210 ? -3.158 -53.219 -27.125 1 87.56 210 MET A C 1
ATOM 1680 O O . MET A 1 210 ? -3.086 -54.438 -27.031 1 87.56 210 MET A O 1
ATOM 1684 N N . SER A 1 211 ? -4.34 -52.625 -27.422 1 87.56 211 SER A N 1
ATOM 1685 C CA . SER A 1 211 ? -5.543 -53.375 -27.75 1 87.56 211 SER A CA 1
ATOM 1686 C C . SER A 1 211 ? -5.332 -54.219 -29 1 87.56 211 SER A C 1
ATOM 1688 O O . SER A 1 211 ? -5.711 -55.406 -29.031 1 87.56 211 SER A O 1
ATOM 1690 N N . ALA A 1 212 ? -4.68 -53.656 -29.969 1 84.25 212 ALA A N 1
ATOM 1691 C CA . ALA A 1 212 ? -4.383 -54.375 -31.219 1 84.25 212 ALA A CA 1
ATOM 1692 C C . ALA A 1 212 ? -3.396 -55.5 -30.969 1 84.25 212 ALA A C 1
ATOM 1694 O O . ALA A 1 212 ? -3.566 -56.625 -31.484 1 84.25 212 ALA A O 1
ATOM 1695 N N . ALA A 1 213 ? -2.385 -55.25 -30.156 1 83.56 213 ALA A N 1
ATOM 1696 C CA . ALA A 1 213 ? -1.396 -56.25 -29.812 1 83.56 213 ALA A CA 1
ATOM 1697 C C . ALA A 1 213 ? -2.035 -57.406 -29.031 1 83.56 213 ALA A C 1
ATOM 1699 O O . ALA A 1 213 ? -1.686 -58.562 -29.234 1 83.56 213 ALA A O 1
ATOM 1700 N N . LEU A 1 214 ? -2.92 -57.031 -28.141 1 86 214 LEU A N 1
ATOM 1701 C CA . LEU A 1 214 ? -3.652 -58.062 -27.375 1 86 214 LEU A CA 1
ATOM 1702 C C . LEU A 1 214 ? -4.449 -58.969 -28.297 1 86 214 LEU A C 1
ATOM 1704 O O . LEU A 1 214 ? -4.41 -60.188 -28.156 1 86 214 LEU A O 1
ATOM 1708 N N . ASP A 1 215 ? -5.125 -58.469 -29.312 1 86.38 215 ASP A N 1
ATOM 1709 C CA . ASP A 1 215 ? -5.875 -59.25 -30.297 1 86.38 215 ASP A CA 1
ATOM 1710 C C . ASP A 1 215 ? -4.949 -60.156 -31.094 1 86.38 215 ASP A C 1
ATOM 1712 O O . ASP A 1 215 ? -5.262 -61.312 -31.328 1 86.38 215 ASP A O 1
ATOM 1716 N N . GLY A 1 216 ? -3.822 -59.531 -31.484 1 82.69 216 GLY A N 1
ATOM 1717 C CA . GLY A 1 216 ? -2.834 -60.344 -32.188 1 82.69 216 GLY A CA 1
ATOM 1718 C C . GLY A 1 216 ? -2.293 -61.469 -31.375 1 82.69 216 GLY A C 1
ATOM 1719 O O . GLY A 1 216 ? -2.154 -62.594 -31.875 1 82.69 216 GLY A O 1
ATOM 1720 N N . SER A 1 217 ? -2.008 -61.219 -30.156 1 88.5 217 SER A N 1
ATOM 1721 C CA . SER A 1 217 ? -1.499 -62.25 -29.266 1 88.5 217 SER A CA 1
ATOM 1722 C C . SER A 1 217 ? -2.535 -63.344 -29.047 1 88.5 217 SER A C 1
ATOM 1724 O O . SER A 1 217 ? -2.188 -64.5 -28.938 1 88.5 217 SER A O 1
ATOM 1726 N N . LYS A 1 218 ? -3.814 -63 -28.953 1 88 218 LYS A N 1
ATOM 1727 C CA . LYS A 1 218 ? -4.891 -64 -28.859 1 88 218 LYS A CA 1
ATOM 1728 C C . LYS A 1 218 ? -4.941 -64.875 -30.094 1 88 218 LYS A C 1
ATOM 1730 O O . LYS A 1 218 ? -5.059 -66.125 -29.984 1 88 218 LYS A O 1
ATOM 1735 N N . GLN A 1 219 ? -4.785 -64.312 -31.266 1 86.88 219 GLN A N 1
ATOM 1736 C CA . GLN A 1 219 ? -4.801 -65.062 -32.5 1 86.88 219 GLN A CA 1
ATOM 1737 C C . GLN A 1 219 ? -3.637 -66.062 -32.562 1 86.88 219 GLN A C 1
ATOM 1739 O O . GLN A 1 219 ? -3.801 -67.188 -33.031 1 86.88 219 GLN A O 1
ATOM 1744 N N . ILE A 1 220 ? -2.52 -65.625 -32.125 1 87.38 220 ILE A N 1
ATOM 1745 C CA . ILE A 1 220 ? -1.35 -66.5 -32.125 1 87.38 220 ILE A CA 1
ATOM 1746 C C . ILE A 1 220 ? -1.603 -67.625 -31.156 1 87.38 220 ILE A C 1
ATOM 1748 O O . ILE A 1 220 ? -1.355 -68.812 -31.516 1 87.38 220 ILE A O 1
ATOM 1752 N N . LYS A 1 221 ? -2.074 -67.375 -30 1 86.5 221 LYS A N 1
ATOM 1753 C CA . LYS A 1 221 ? -2.391 -68.375 -29.016 1 86.5 221 LYS A CA 1
ATOM 1754 C C . LYS A 1 221 ? -3.355 -69.438 -29.594 1 86.5 221 LYS A C 1
ATOM 1756 O O . LYS A 1 221 ? -3.109 -70.625 -29.5 1 86.5 221 LYS A O 1
ATOM 1761 N N . ASP A 1 222 ? -4.418 -69 -30.25 1 86.19 222 ASP A N 1
ATOM 1762 C CA . ASP A 1 222 ? -5.41 -69.875 -30.844 1 86.19 222 ASP A CA 1
ATOM 1763 C C . ASP A 1 222 ? -4.812 -70.688 -32 1 86.19 222 ASP A C 1
ATOM 1765 O O . ASP A 1 222 ? -5.094 -71.875 -32.125 1 86.19 222 ASP A O 1
ATOM 1769 N N . GLY A 1 223 ? -3.988 -70 -32.75 1 85.38 223 GLY A N 1
ATOM 1770 C CA . GLY A 1 223 ? -3.318 -70.625 -33.844 1 85.38 223 GLY A CA 1
ATOM 1771 C C . GLY A 1 223 ? -2.385 -71.75 -33.406 1 85.38 223 GLY A C 1
ATOM 1772 O O . GLY A 1 223 ? -2.361 -72.812 -33.969 1 85.38 223 GLY A O 1
ATOM 1773 N N . VAL A 1 224 ? -1.654 -71.5 -32.344 1 87.75 224 VAL A N 1
ATOM 1774 C CA . VAL A 1 224 ? -0.753 -72.438 -31.781 1 87.75 224 VAL A CA 1
ATOM 1775 C C . VAL A 1 224 ? -1.562 -73.625 -31.219 1 87.75 224 VAL A C 1
ATOM 1777 O O . VAL A 1 224 ? -1.157 -74.812 -31.328 1 87.75 224 VAL A O 1
ATOM 1780 N N . LEU A 1 225 ? -2.699 -73.375 -30.578 1 84.56 225 LEU A N 1
ATOM 1781 C CA . LEU A 1 225 ? -3.572 -74.438 -30.078 1 84.56 225 LEU A CA 1
ATOM 1782 C C . LEU A 1 225 ? -4.035 -75.375 -31.203 1 84.56 225 LEU A C 1
ATOM 1784 O O . LEU A 1 225 ? -3.994 -76.562 -31.078 1 84.56 225 LEU A O 1
ATOM 1788 N N . ASP A 1 226 ? -4.434 -74.812 -32.344 1 86.38 226 ASP A N 1
ATOM 1789 C CA . ASP A 1 226 ? -4.871 -75.562 -33.5 1 86.38 226 ASP A CA 1
ATOM 1790 C C . ASP A 1 226 ? -3.738 -76.438 -34.031 1 86.38 226 ASP A C 1
ATOM 1792 O O . ASP A 1 226 ? -3.951 -77.562 -34.406 1 86.38 226 ASP A O 1
ATOM 1796 N N . LEU A 1 227 ? -2.615 -75.812 -34.094 1 87.81 227 LEU A N 1
ATOM 1797 C CA . LEU A 1 227 ? -1.439 -76.562 -34.562 1 87.81 227 LEU A CA 1
ATOM 1798 C C . LEU A 1 227 ? -1.141 -77.75 -33.656 1 87.81 227 LEU A C 1
ATOM 1800 O O . LEU A 1 227 ? -0.876 -78.812 -34.125 1 87.81 227 LEU A O 1
ATOM 1804 N N . ARG A 1 228 ? -1.15 -77.438 -32.375 1 84.94 228 ARG A N 1
ATOM 1805 C CA . ARG A 1 228 ? -0.928 -78.5 -31.375 1 84.94 228 ARG A CA 1
ATOM 1806 C C . ARG A 1 228 ? -1.924 -79.625 -31.562 1 84.94 228 ARG A C 1
ATOM 1808 O O . ARG A 1 228 ? -1.538 -80.812 -31.578 1 84.94 228 ARG A O 1
ATOM 1815 N N . ASN A 1 229 ? -3.182 -79.438 -31.812 1 84.31 229 ASN A N 1
ATOM 1816 C CA . ASN A 1 229 ? -4.203 -80.438 -32.031 1 84.31 229 ASN A CA 1
ATOM 1817 C C . ASN A 1 229 ? -3.963 -81.188 -33.312 1 84.31 229 ASN A C 1
ATOM 1819 O O . ASN A 1 229 ? -4.098 -82.438 -33.344 1 84.31 229 ASN A O 1
ATOM 1823 N N . GLY A 1 230 ? -3.604 -80.375 -34.312 1 86 230 GLY A N 1
ATOM 1824 C CA . GLY A 1 230 ? -3.279 -81.062 -35.594 1 86 230 GLY A CA 1
ATOM 1825 C C . GLY A 1 230 ? -2.094 -82 -35.5 1 86 230 GLY A C 1
ATOM 1826 O O . GLY A 1 230 ? -2.125 -83.062 -36.031 1 86 230 GLY A O 1
ATOM 1827 N N . LEU A 1 231 ? -1.124 -81.562 -34.781 1 88.06 231 LEU A N 1
ATOM 1828 C CA . LEU A 1 231 ? 0.067 -82.375 -34.594 1 88.06 231 LEU A CA 1
ATOM 1829 C C . LEU A 1 231 ? -0.254 -83.625 -33.781 1 88.06 231 LEU A C 1
ATOM 1831 O O . LEU A 1 231 ? 0.267 -84.688 -34.062 1 88.06 231 LEU A O 1
ATOM 1835 N N . ASN A 1 232 ? -1.096 -83.562 -32.781 1 84.19 232 ASN A N 1
ATOM 1836 C CA . ASN A 1 232 ? -1.523 -84.75 -32.031 1 84.19 232 ASN A CA 1
ATOM 1837 C C . ASN A 1 232 ? -2.268 -85.75 -32.906 1 84.19 232 ASN A C 1
ATOM 1839 O O . ASN A 1 232 ? -2.068 -86.938 -32.781 1 84.19 232 ASN A O 1
ATOM 1843 N N . GLN A 1 233 ? -3.07 -85.312 -33.781 1 84.62 233 GLN A N 1
ATOM 1844 C CA . GLN A 1 233 ? -3.777 -86.188 -34.719 1 84.62 233 GLN A CA 1
ATOM 1845 C C . GLN A 1 233 ? -2.805 -86.875 -35.656 1 84.62 233 GLN A C 1
ATOM 1847 O O . GLN A 1 233 ? -2.93 -88.062 -35.938 1 84.62 233 GLN A O 1
ATOM 1852 N N . ALA A 1 234 ? -1.869 -86 -36.156 1 85 234 ALA A N 1
ATOM 1853 C CA . ALA A 1 234 ? -0.842 -86.562 -37.031 1 85 234 ALA A CA 1
ATOM 1854 C C . ALA A 1 234 ? -0.036 -87.688 -36.312 1 85 234 ALA A C 1
ATOM 1856 O O . ALA A 1 234 ? 0.312 -88.688 -36.906 1 85 234 ALA A O 1
ATOM 1857 N N . LEU A 1 235 ? 0.268 -87.438 -35.062 1 83.69 235 LEU A N 1
ATOM 1858 C CA . LEU A 1 235 ? 1.011 -88.375 -34.281 1 83.69 235 LEU A CA 1
ATOM 1859 C C . LEU A 1 235 ? 0.243 -89.688 -34.125 1 83.69 235 LEU A C 1
ATOM 1861 O O . LEU A 1 235 ? 0.813 -90.812 -34.312 1 83.69 235 LEU A O 1
ATOM 1865 N N . ASN A 1 236 ? -1.045 -89.625 -33.906 1 83 236 ASN A N 1
ATOM 1866 C CA . ASN A 1 236 ? -1.872 -90.875 -33.812 1 83 236 ASN A CA 1
ATOM 1867 C C . ASN A 1 236 ? -1.896 -91.625 -35.125 1 83 236 ASN A C 1
ATOM 1869 O O . ASN A 1 236 ? -1.75 -92.875 -35.125 1 83 236 ASN A O 1
ATOM 1873 N N . GLY A 1 237 ? -2.051 -90.812 -36.156 1 81.12 237 GLY A N 1
ATOM 1874 C CA . GLY A 1 237 ? -2.057 -91.438 -37.469 1 81.12 237 GLY A CA 1
ATOM 1875 C C . GLY A 1 237 ? -0.73 -92.062 -37.844 1 81.12 237 GLY A C 1
ATOM 1876 O O . GLY A 1 237 ? -0.694 -93.188 -38.344 1 81.12 237 GLY A O 1
ATOM 1877 N N . SER A 1 238 ? 0.303 -91.375 -37.531 1 87.06 238 SER A N 1
ATOM 1878 C CA . SER A 1 238 ? 1.64 -91.875 -37.844 1 87.06 238 SER A CA 1
ATOM 1879 C C . SER A 1 238 ? 1.951 -93.125 -37 1 87.06 238 SER A C 1
ATOM 1881 O O . SER A 1 238 ? 2.557 -94.125 -37.5 1 87.06 238 SER A O 1
ATOM 1883 N N . THR A 1 239 ? 1.559 -93.188 -35.781 1 83.44 239 THR A N 1
ATOM 1884 C CA . THR A 1 239 ? 1.758 -94.375 -34.906 1 83.44 239 THR A CA 1
ATOM 1885 C C . THR A 1 239 ? 1.025 -95.562 -35.469 1 83.44 239 THR A C 1
ATOM 1887 O O . THR A 1 239 ? 1.585 -96.688 -35.5 1 83.44 239 THR A O 1
ATOM 1890 N N . ALA A 1 240 ? -0.184 -95.375 -35.906 1 82.06 240 ALA A N 1
ATOM 1891 C CA . ALA A 1 240 ? -0.976 -96.438 -36.469 1 82.06 240 ALA A CA 1
ATOM 1892 C C . ALA A 1 240 ? -0.316 -97 -37.75 1 82.06 240 ALA A C 1
ATOM 1894 O O . ALA A 1 240 ? -0.241 -98.188 -37.938 1 82.06 240 ALA A O 1
ATOM 1895 N N . LEU A 1 241 ? 0.166 -96.125 -38.531 1 83.12 241 LEU A N 1
ATOM 1896 C CA . LEU A 1 241 ? 0.827 -96.5 -39.781 1 83.12 241 LEU A CA 1
ATOM 1897 C C . LEU A 1 241 ? 2.109 -97.25 -39.5 1 83.12 241 LEU A C 1
ATOM 1899 O O . LEU A 1 241 ? 2.381 -98.312 -40.125 1 83.12 241 LEU A O 1
ATOM 1903 N N . TYR A 1 242 ? 2.893 -96.812 -38.562 1 83.44 242 TYR A N 1
ATOM 1904 C CA . TYR A 1 242 ? 4.121 -97.5 -38.156 1 83.44 242 TYR A CA 1
ATOM 1905 C C . TYR A 1 242 ? 3.832 -98.875 -37.656 1 83.44 242 TYR A C 1
ATOM 1907 O O . TYR A 1 242 ? 4.473 -99.875 -38.062 1 83.44 242 TYR A O 1
ATOM 1915 N N . ASN A 1 243 ? 2.84 -99.062 -36.844 1 80.69 243 ASN A N 1
ATOM 1916 C CA . ASN A 1 243 ? 2.488 -100.375 -36.281 1 80.69 243 ASN A CA 1
ATOM 1917 C C . ASN A 1 243 ? 2.027 -101.375 -37.375 1 80.69 243 ASN A C 1
ATOM 1919 O O . ASN A 1 243 ? 2.418 -102.5 -37.375 1 80.69 243 ASN A O 1
ATOM 1923 N N . GLY A 1 244 ? 1.258 -100.75 -38.25 1 79.88 244 GLY A N 1
ATOM 1924 C CA . GLY A 1 244 ? 0.777 -101.562 -39.375 1 79.88 244 GLY A CA 1
ATOM 1925 C C . GLY A 1 244 ? 1.885 -102.062 -40.281 1 79.88 244 GLY A C 1
ATOM 1926 O O . GLY A 1 244 ? 1.949 -103.25 -40.656 1 79.88 244 GLY A O 1
ATOM 1927 N N . ALA A 1 245 ? 2.729 -101.125 -40.594 1 82.94 245 ALA A N 1
ATOM 1928 C CA . ALA A 1 245 ? 3.852 -101.5 -41.469 1 82.94 245 ALA A CA 1
ATOM 1929 C C . ALA A 1 245 ? 4.82 -102.438 -40.781 1 82.94 245 ALA A C 1
ATOM 1931 O O . ALA A 1 245 ? 5.359 -103.312 -41.438 1 82.94 245 ALA A O 1
ATOM 1932 N N . SER A 1 246 ? 5.051 -102.25 -39.531 1 80.94 246 SER A N 1
ATOM 1933 C CA . SER A 1 246 ? 5.906 -103.188 -38.781 1 80.94 246 SER A CA 1
ATOM 1934 C C . SER A 1 246 ? 5.34 -104.562 -38.75 1 80.94 246 SER A C 1
ATOM 1936 O O . SER A 1 246 ? 6.074 -105.562 -38.938 1 80.94 246 SER A O 1
ATOM 1938 N N . LEU A 1 247 ? 4.078 -104.75 -38.562 1 80.94 247 LEU A N 1
ATOM 1939 C CA . LEU A 1 247 ? 3.42 -106 -38.562 1 80.94 247 LEU A CA 1
ATOM 1940 C C . LEU A 1 247 ? 3.523 -106.688 -39.906 1 80.94 247 LEU A C 1
ATOM 1942 O O . LEU A 1 247 ? 3.848 -107.875 -40 1 80.94 247 LEU A O 1
ATOM 1946 N N . LEU A 1 248 ? 3.309 -105.938 -40.938 1 81.88 248 LEU A N 1
ATOM 1947 C CA . LEU A 1 248 ? 3.402 -106.438 -42.281 1 81.88 248 LEU A CA 1
ATOM 1948 C C . LEU A 1 248 ? 4.82 -106.938 -42.594 1 81.88 248 LEU A C 1
ATOM 1950 O O . LEU A 1 248 ? 5.02 -108 -43.156 1 81.88 248 LEU A O 1
ATOM 1954 N N . SER A 1 249 ? 5.762 -106.125 -42.219 1 81.12 249 SER A N 1
ATOM 1955 C CA . SER A 1 249 ? 7.172 -106.5 -42.375 1 81.12 249 SER A CA 1
ATOM 1956 C C . SER A 1 249 ? 7.523 -107.75 -41.656 1 81.12 249 SER A C 1
ATOM 1958 O O . SER A 1 249 ? 8.219 -108.625 -42.188 1 81.12 249 SER A O 1
ATOM 1960 N N . GLN A 1 250 ? 7.023 -108 -40.531 1 78.31 250 GLN A N 1
ATOM 1961 C CA . GLN A 1 250 ? 7.27 -109.25 -39.75 1 78.31 250 GLN A CA 1
ATOM 1962 C C . GLN A 1 250 ? 6.664 -110.438 -40.406 1 78.31 250 GLN A C 1
ATOM 1964 O O . GLN A 1 250 ? 7.309 -111.5 -40.531 1 78.31 250 GLN A O 1
ATOM 1969 N N . LYS A 1 251 ? 5.539 -110.25 -40.906 1 77 251 LYS A N 1
ATOM 1970 C CA . LYS A 1 251 ? 4.855 -111.375 -41.562 1 77 251 LYS A CA 1
ATOM 1971 C C . LYS A 1 251 ? 5.562 -111.75 -42.844 1 77 251 LYS A C 1
ATOM 1973 O O . LYS A 1 251 ? 5.637 -112.938 -43.188 1 77 251 LYS A O 1
ATOM 1978 N N . PHE A 1 252 ? 6.059 -110.875 -43.594 1 78.62 252 PHE A N 1
ATOM 1979 C CA . PHE A 1 252 ? 6.836 -111.188 -44.781 1 78.62 252 PHE A CA 1
ATOM 1980 C C . PHE A 1 252 ? 8.133 -111.938 -44.438 1 78.62 252 PHE A C 1
ATOM 1982 O O . PHE A 1 252 ? 8.539 -112.875 -45.125 1 78.62 252 PHE A O 1
ATOM 1989 N N . SER A 1 253 ? 8.781 -111.5 -43.438 1 73.19 253 SER A N 1
ATOM 1990 C CA . SER A 1 253 ? 10.016 -112.125 -43 1 73.19 253 SER A CA 1
ATOM 1991 C C . SER A 1 253 ? 9.773 -113.562 -42.625 1 73.19 253 SER A C 1
ATOM 1993 O O . SER A 1 253 ? 10.586 -114.438 -42.969 1 73.19 253 SER A O 1
ATOM 1995 N N . ASP A 1 254 ? 8.648 -113.938 -42.156 1 69.81 254 ASP A N 1
ATOM 1996 C CA . ASP A 1 254 ? 8.297 -115.312 -41.781 1 69.81 254 ASP A CA 1
ATOM 1997 C C . ASP A 1 254 ? 8 -116.188 -43 1 69.81 254 ASP A C 1
ATOM 1999 O O . ASP A 1 254 ? 8.328 -117.375 -43.031 1 69.81 254 ASP A O 1
ATOM 2003 N N . ALA A 1 255 ? 7.453 -115.562 -44 1 64.25 255 ALA A N 1
ATOM 2004 C CA . ALA A 1 255 ? 7.012 -116.25 -45.188 1 64.25 255 ALA A CA 1
ATOM 2005 C C . ALA A 1 255 ? 8.18 -116.5 -46.156 1 64.25 255 ALA A C 1
ATOM 2007 O O . ALA A 1 255 ? 8.07 -117.312 -47.062 1 64.25 255 ALA A O 1
ATOM 2008 N N . SER A 1 256 ? 9.297 -115.938 -46.062 1 59.72 256 SER A N 1
ATOM 2009 C CA . SER A 1 256 ? 10.43 -116.062 -46.969 1 59.72 256 SER A CA 1
ATOM 2010 C C . SER A 1 256 ? 11.07 -117.438 -46.906 1 59.72 256 SER A C 1
ATOM 2012 O O . SER A 1 256 ? 12.016 -117.688 -47.656 1 59.72 256 SER A O 1
ATOM 2014 N N . ASN A 1 257 ? 10.641 -118.312 -46.188 1 63 257 ASN A N 1
ATOM 2015 C CA . ASN A 1 257 ? 11.203 -119.688 -46.281 1 63 257 ASN A CA 1
ATOM 2016 C C . ASN A 1 257 ? 10.711 -120.438 -47.5 1 63 257 ASN A C 1
ATOM 2018 O O . ASN A 1 257 ? 9.969 -121.375 -47.375 1 63 257 ASN A O 1
ATOM 2022 N N . THR A 1 258 ? 10.945 -119.812 -48.719 1 65.12 258 THR A N 1
ATOM 2023 C CA . THR A 1 258 ? 10.617 -120.375 -50.031 1 65.12 258 THR A CA 1
ATOM 2024 C C . THR A 1 258 ? 11.578 -121.562 -50.375 1 65.12 258 THR A C 1
ATOM 2026 O O . THR A 1 258 ? 11.438 -122.188 -51.406 1 65.12 258 THR A O 1
ATOM 2029 N N . GLU A 1 259 ? 12.445 -121.812 -49.531 1 67.38 259 GLU A N 1
ATOM 2030 C CA . GLU A 1 259 ? 13.398 -122.875 -49.75 1 67.38 259 GLU A CA 1
ATOM 2031 C C . GLU A 1 259 ? 12.695 -124.25 -49.812 1 67.38 259 GLU A C 1
ATOM 2033 O O . GLU A 1 259 ? 13.055 -125.125 -50.625 1 67.38 259 GLU A O 1
ATOM 2038 N N . ALA A 1 260 ? 11.703 -124.312 -49 1 72.31 260 ALA A N 1
ATOM 2039 C CA . ALA A 1 260 ? 10.977 -125.562 -48.969 1 72.31 260 ALA A CA 1
ATOM 2040 C C . ALA A 1 260 ? 10.242 -125.812 -50.281 1 72.31 260 ALA A C 1
ATOM 2042 O O . ALA A 1 260 ? 10.195 -126.938 -50.812 1 72.31 260 ALA A O 1
ATOM 2043 N N . LEU A 1 261 ? 9.758 -124.688 -50.781 1 72.12 261 LEU A N 1
ATOM 2044 C CA . LEU A 1 261 ? 9.055 -124.75 -52.062 1 72.12 261 LEU A CA 1
ATOM 2045 C C . LEU A 1 261 ? 10.023 -125.125 -53.188 1 72.12 261 LEU A C 1
ATOM 2047 O O . LEU A 1 261 ? 9.75 -126 -54.031 1 72.12 261 LEU A O 1
ATOM 2051 N N . LEU A 1 262 ? 11.148 -124.562 -53.219 1 71.12 262 LEU A N 1
ATOM 2052 C CA . LEU A 1 262 ? 12.156 -124.812 -54.25 1 71.12 262 LEU A CA 1
ATOM 2053 C C . LEU A 1 262 ? 12.727 -126.188 -54.125 1 71.12 262 LEU A C 1
ATOM 2055 O O . LEU A 1 262 ? 12.93 -126.875 -55.156 1 71.12 262 LEU A O 1
ATOM 2059 N N . SER A 1 263 ? 12.883 -126.688 -53 1 74.25 263 SER A N 1
ATOM 2060 C CA . SER A 1 263 ? 13.359 -128.125 -52.812 1 74.25 263 SER A CA 1
ATOM 2061 C C . SER A 1 263 ? 12.328 -129.125 -53.25 1 74.25 263 SER A C 1
ATOM 2063 O O . SER A 1 263 ? 12.68 -130.125 -53.875 1 74.25 263 SER A O 1
ATOM 2065 N N . GLY A 1 264 ? 11.109 -128.75 -52.844 1 71.19 264 GLY A N 1
ATOM 2066 C CA . GLY A 1 264 ? 10.039 -129.625 -53.312 1 71.19 264 GLY A CA 1
ATOM 2067 C C . GLY A 1 264 ? 9.938 -129.625 -54.812 1 71.19 264 GLY A C 1
ATOM 2068 O O . GLY A 1 264 ? 9.75 -130.75 -55.406 1 71.19 264 GLY A O 1
ATOM 2069 N N . MET A 1 265 ? 10.211 -128.625 -55.469 1 75.44 265 MET A N 1
ATOM 2070 C CA . MET A 1 265 ? 10.172 -128.5 -56.938 1 75.44 265 MET A CA 1
ATOM 2071 C C . MET A 1 265 ? 11.336 -129.25 -57.562 1 75.44 265 MET A C 1
ATOM 2073 O O . MET A 1 265 ? 11.18 -130 -58.562 1 75.44 265 MET A O 1
ATOM 2077 N N . ASN A 1 266 ? 12.445 -129.25 -57 1 75.31 266 ASN A N 1
ATOM 2078 C CA . ASN A 1 266 ? 13.602 -130 -57.469 1 75.31 266 ASN A CA 1
ATOM 2079 C C . ASN A 1 266 ? 13.359 -131.5 -57.375 1 75.31 266 ASN A C 1
ATOM 2081 O O . ASN A 1 266 ? 13.688 -132.25 -58.312 1 75.31 266 ASN A O 1
ATOM 2085 N N . SER A 1 267 ? 12.797 -132 -56.375 1 77 267 SER A N 1
ATOM 2086 C CA . SER A 1 267 ? 12.484 -133.375 -56.188 1 77 267 SER A CA 1
ATOM 2087 C C . SER A 1 267 ? 11.484 -133.875 -57.25 1 77 267 SER A C 1
ATOM 2089 O O . SER A 1 267 ? 11.617 -135 -57.781 1 77 267 SER A O 1
ATOM 2091 N N . LEU A 1 268 ? 10.562 -133 -57.5 1 75.81 268 LEU A N 1
ATOM 2092 C CA . LEU A 1 268 ? 9.578 -133.25 -58.531 1 75.81 268 LEU A CA 1
ATOM 2093 C C . LEU A 1 268 ? 10.242 -133.375 -59.875 1 75.81 268 LEU A C 1
ATOM 2095 O O . LEU A 1 268 ? 9.969 -134.375 -60.625 1 75.81 268 LEU A O 1
ATOM 2099 N N . GLN A 1 269 ? 11.117 -132.5 -60.219 1 76 269 GLN A N 1
ATOM 2100 C CA . GLN A 1 269 ? 11.836 -132.625 -61.5 1 76 269 GLN A CA 1
ATOM 2101 C C . GLN A 1 269 ? 12.68 -133.875 -61.625 1 76 269 GLN A C 1
ATOM 2103 O O . GLN A 1 269 ? 12.672 -134.5 -62.688 1 76 269 GLN A O 1
ATOM 2108 N N . ASN A 1 270 ? 13.281 -134.25 -60.688 1 77.06 270 ASN A N 1
ATOM 2109 C CA . ASN A 1 270 ? 14.086 -135.5 -60.688 1 77.06 270 ASN A CA 1
ATOM 2110 C C . ASN A 1 270 ? 13.227 -136.75 -60.875 1 77.06 270 ASN A C 1
ATOM 2112 O O . ASN A 1 270 ? 13.594 -137.625 -61.625 1 77.06 270 ASN A O 1
ATOM 2116 N N . GLY A 1 271 ? 12.164 -136.625 -60.188 1 74 271 GLY A N 1
ATOM 2117 C CA . GLY A 1 271 ? 11.242 -137.75 -60.312 1 74 271 GLY A CA 1
ATOM 2118 C C . GLY A 1 271 ? 10.703 -137.875 -61.719 1 74 271 GLY A C 1
ATOM 2119 O O . GLY A 1 271 ? 10.672 -139 -62.281 1 74 271 GLY A O 1
ATOM 2120 N N . ILE A 1 272 ? 10.422 -136.875 -62.375 1 78.12 272 ILE A N 1
ATOM 2121 C CA . ILE A 1 272 ? 9.883 -136.875 -63.719 1 78.12 272 ILE A CA 1
ATOM 2122 C C . ILE A 1 272 ? 10.969 -137.25 -64.688 1 78.12 272 ILE A C 1
ATOM 2124 O O . ILE A 1 272 ? 10.711 -138.125 -65.625 1 78.12 272 ILE A O 1
ATOM 2128 N N . THR A 1 273 ? 12.109 -136.875 -64.625 1 77.38 273 THR A N 1
ATOM 2129 C CA . THR A 1 273 ? 13.234 -137.25 -65.438 1 77.38 273 THR A CA 1
ATOM 2130 C C . THR A 1 273 ? 13.523 -138.75 -65.312 1 77.38 273 THR A C 1
ATOM 2132 O O . THR A 1 273 ? 13.789 -139.5 -66.312 1 77.38 273 THR A O 1
ATOM 2135 N N . GLY A 1 274 ? 13.43 -139.375 -64.188 1 77.38 274 GLY A N 1
ATOM 2136 C CA . GLY A 1 274 ? 13.617 -140.75 -63.938 1 77.38 274 GLY A CA 1
ATOM 2137 C C . GLY A 1 274 ? 12.586 -141.625 -64.625 1 77.38 274 GLY A C 1
ATOM 2138 O O . GLY A 1 274 ? 12.93 -142.625 -65.25 1 77.38 274 GLY A O 1
ATOM 2139 N N . ILE A 1 275 ? 11.422 -141.125 -64.625 1 77.19 275 ILE A N 1
ATOM 2140 C CA . ILE A 1 275 ? 10.352 -141.875 -65.25 1 77.19 275 ILE A CA 1
ATOM 2141 C C . ILE A 1 275 ? 10.586 -141.75 -66.812 1 77.19 275 ILE A C 1
ATOM 2143 O O . ILE A 1 275 ? 10.398 -142.75 -67.438 1 77.19 275 ILE A O 1
ATOM 2147 N N . ASN A 1 276 ? 10.961 -140.75 -67.375 1 77.75 276 ASN A N 1
ATOM 2148 C CA . ASN A 1 276 ? 11.242 -140.625 -68.75 1 77.75 276 ASN A CA 1
ATOM 2149 C C . ASN A 1 276 ? 12.344 -141.625 -69.188 1 77.75 276 ASN A C 1
ATOM 2151 O O . ASN A 1 276 ? 12.195 -142.25 -70.188 1 77.75 276 ASN A O 1
ATOM 2155 N N . GLN A 1 277 ? 13.32 -141.75 -68.5 1 79.44 277 GLN A N 1
ATOM 2156 C CA . GLN A 1 277 ? 14.406 -142.625 -68.812 1 79.44 277 GLN A CA 1
ATOM 2157 C C . GLN A 1 277 ? 13.93 -144.125 -68.75 1 79.44 277 GLN A C 1
ATOM 2159 O O . GLN A 1 277 ? 14.25 -145 -69.625 1 79.44 277 GLN A O 1
ATOM 2164 N N . GLY A 1 278 ? 13.211 -144.25 -67.688 1 76.06 278 GLY A N 1
ATOM 2165 C CA . GLY A 1 278 ? 12.664 -145.625 -67.5 1 76.06 278 GLY A CA 1
ATOM 2166 C C . GLY A 1 278 ? 11.758 -146.125 -68.625 1 76.06 278 GLY A C 1
ATOM 2167 O O . GLY A 1 278 ? 11.82 -147.25 -69.125 1 76.06 278 GLY A O 1
ATOM 2168 N N . LEU A 1 279 ? 11.016 -145.125 -69.062 1 79.06 279 LEU A N 1
ATOM 2169 C CA . LEU A 1 279 ? 10.109 -145.375 -70.188 1 79.06 279 LEU A CA 1
ATOM 2170 C C . LEU A 1 279 ? 10.883 -145.625 -71.5 1 79.06 279 LEU A C 1
ATOM 2172 O O . LEU A 1 279 ? 10.531 -146.5 -72.312 1 79.06 279 LEU A O 1
ATOM 2176 N N . ASN A 1 280 ? 11.883 -145 -71.812 1 79.06 280 ASN A N 1
ATOM 2177 C CA . ASN A 1 280 ? 12.742 -145.25 -72.938 1 79.06 280 ASN A CA 1
ATOM 2178 C C . ASN A 1 280 ? 13.367 -146.625 -72.875 1 79.06 280 ASN A C 1
ATOM 2180 O O . ASN A 1 280 ? 13.383 -147.375 -73.938 1 79.06 280 ASN A O 1
ATOM 2184 N N . ASP A 1 281 ? 13.82 -147 -71.812 1 79.31 281 ASP A N 1
ATOM 2185 C CA . ASP A 1 281 ? 14.422 -148.25 -71.625 1 79.31 281 ASP A CA 1
ATOM 2186 C C . ASP A 1 281 ? 13.398 -149.375 -71.875 1 79.31 281 ASP A C 1
ATOM 2188 O O . ASP A 1 281 ? 13.703 -150.375 -72.5 1 79.31 281 ASP A O 1
ATOM 2192 N N . ALA A 1 282 ? 12.258 -149.125 -71.375 1 77.88 282 ALA A N 1
ATOM 2193 C CA . ALA A 1 282 ? 11.18 -150.125 -71.5 1 77.88 282 ALA A CA 1
ATOM 2194 C C . ALA A 1 282 ? 10.781 -150.25 -73 1 77.88 282 ALA A C 1
ATOM 2196 O O . ALA A 1 282 ? 10.555 -151.375 -73.5 1 77.88 282 ALA A O 1
ATOM 2197 N N . SER A 1 283 ? 10.75 -149.25 -73.688 1 78.12 283 SER A N 1
ATOM 2198 C CA . SER A 1 283 ? 10.445 -149.25 -75.125 1 78.12 283 SER A CA 1
ATOM 2199 C C . SER A 1 283 ? 11.492 -150 -75.875 1 78.12 283 SER A C 1
ATOM 2201 O O . SER A 1 283 ? 11.156 -150.875 -76.75 1 78.12 283 SER A O 1
ATOM 2203 N N . ASN A 1 284 ? 12.672 -149.875 -75.625 1 79.62 284 ASN A N 1
ATOM 2204 C CA . ASN A 1 284 ? 13.742 -150.625 -76.312 1 79.62 284 ASN A CA 1
ATOM 2205 C C . ASN A 1 284 ? 13.703 -152.125 -76 1 79.62 284 ASN A C 1
ATOM 2207 O O . ASN A 1 284 ? 13.914 -152.875 -76.938 1 79.62 284 ASN A O 1
ATOM 2211 N N . SER A 1 285 ? 13.445 -152.25 -74.812 1 79 285 SER A N 1
ATOM 2212 C CA . SER A 1 285 ? 13.352 -153.75 -74.375 1 79 285 SER A CA 1
ATOM 2213 C C . SER A 1 285 ? 12.195 -154.375 -75.125 1 79 285 SER A C 1
ATOM 2215 O O . SER A 1 285 ? 12.32 -155.5 -75.562 1 79 285 SER A O 1
ATOM 2217 N N . ALA A 1 286 ? 11.148 -153.75 -75.312 1 76.81 286 ALA A N 1
ATOM 2218 C CA . ALA A 1 286 ? 9.992 -154.25 -76 1 76.81 286 ALA A CA 1
ATOM 2219 C C . ALA A 1 286 ? 10.312 -154.5 -77.5 1 76.81 286 ALA A C 1
ATOM 2221 O O . ALA A 1 286 ? 9.914 -155.5 -78.062 1 76.81 286 ALA A O 1
ATOM 2222 N N . ILE A 1 287 ? 11.031 -153.75 -78.062 1 76.62 287 ILE A N 1
ATOM 2223 C CA . ILE A 1 287 ? 11.445 -153.875 -79.438 1 76.62 287 ILE A CA 1
ATOM 2224 C C . ILE A 1 287 ? 12.344 -155.125 -79.562 1 76.62 287 ILE A C 1
ATOM 2226 O O . ILE A 1 287 ? 12.164 -156 -80.5 1 76.62 287 ILE A O 1
ATOM 2230 N N . LYS A 1 288 ? 13.219 -155.375 -78.75 1 79.56 288 LYS A N 1
ATOM 2231 C CA . LYS A 1 288 ? 14.109 -156.5 -78.75 1 79.56 288 LYS A CA 1
ATOM 2232 C C . LYS A 1 288 ? 13.328 -157.875 -78.562 1 79.56 288 LYS A C 1
ATOM 2234 O O . LYS A 1 288 ? 13.617 -158.875 -79.25 1 79.56 288 LYS A O 1
ATOM 2239 N N . LEU A 1 289 ? 12.406 -157.625 -77.688 1 76.62 289 LEU A N 1
ATOM 2240 C CA . LEU A 1 289 ? 11.562 -158.875 -77.438 1 76.62 289 LEU A CA 1
ATOM 2241 C C . LEU A 1 289 ? 10.742 -159.25 -78.688 1 76.62 289 LEU A C 1
ATOM 2243 O O . LEU A 1 289 ? 10.586 -160.375 -79 1 76.62 289 LEU A O 1
ATOM 2247 N N . LYS A 1 290 ? 10.297 -158.25 -79.438 1 75.56 290 LYS A N 1
ATOM 2248 C CA . LYS A 1 290 ? 9.578 -158.375 -80.688 1 75.56 290 LYS A CA 1
ATOM 2249 C C . LYS A 1 290 ? 10.461 -159.125 -81.688 1 75.56 290 LYS A C 1
ATOM 2251 O O . LYS A 1 290 ? 10.016 -160 -82.375 1 75.56 290 LYS A O 1
ATOM 2256 N N . ASP A 1 291 ? 11.633 -158.75 -81.812 1 76.56 291 ASP A N 1
ATOM 2257 C CA . ASP A 1 291 ? 12.57 -159.375 -82.75 1 76.56 291 ASP A CA 1
ATOM 2258 C C . ASP A 1 291 ? 12.781 -160.875 -82.375 1 76.56 291 ASP A C 1
ATOM 2260 O O . ASP A 1 291 ? 12.852 -161.625 -83.25 1 76.56 291 ASP A O 1
ATOM 2264 N N . GLY A 1 292 ? 12.891 -161 -81.125 1 72.56 292 GLY A N 1
ATOM 2265 C CA . GLY A 1 292 ? 13.016 -162.375 -80.625 1 72.56 292 GLY A CA 1
ATOM 2266 C C . GLY A 1 292 ? 11.82 -163.25 -81 1 72.56 292 GLY A C 1
ATOM 2267 O O . GLY A 1 292 ? 11.977 -164.375 -81.5 1 72.56 292 GLY A O 1
ATOM 2268 N N . ILE A 1 293 ? 10.641 -162.75 -81 1 75 293 ILE A N 1
ATOM 2269 C CA . ILE A 1 293 ? 9.406 -163.375 -81.312 1 75 293 ILE A CA 1
ATOM 2270 C C . ILE A 1 293 ? 9.344 -163.625 -82.812 1 75 293 ILE A C 1
ATOM 2272 O O . ILE A 1 293 ? 8.961 -164.75 -83.25 1 75 293 ILE A O 1
ATOM 2276 N N . ASN A 1 294 ? 9.758 -162.75 -83.625 1 75.94 294 ASN A N 1
ATOM 2277 C CA . ASN A 1 294 ? 9.82 -162.875 -85.062 1 75.94 294 ASN A CA 1
ATOM 2278 C C . ASN A 1 294 ? 10.758 -164 -85.438 1 75.94 294 ASN A C 1
ATOM 2280 O O . ASN A 1 294 ? 10.453 -164.875 -86.375 1 75.94 294 ASN A O 1
ATOM 2284 N N . SER A 1 295 ? 11.797 -164.125 -84.875 1 75.56 295 SER A N 1
ATOM 2285 C CA . SER A 1 295 ? 12.734 -165.25 -85.125 1 75.56 295 SER A CA 1
ATOM 2286 C C . SER A 1 295 ? 12.125 -166.5 -84.75 1 75.56 295 SER A C 1
ATOM 2288 O O . SER A 1 295 ? 12.336 -167.5 -85.5 1 75.56 295 SER A O 1
ATOM 2290 N N . LEU A 1 296 ? 11.367 -166.5 -83.75 1 71.75 296 LEU A N 1
ATOM 2291 C CA . LEU A 1 296 ? 10.672 -167.75 -83.375 1 71.75 296 LEU A CA 1
ATOM 2292 C C . LEU A 1 296 ? 9.641 -168.125 -84.375 1 71.75 296 LEU A C 1
ATOM 2294 O O . LEU A 1 296 ? 9.531 -169.375 -84.75 1 71.75 296 LEU A O 1
ATOM 2298 N N . VAL A 1 297 ? 8.906 -167.25 -84.938 1 72.75 297 VAL A N 1
ATOM 2299 C CA . VAL A 1 297 ? 7.906 -167.5 -86 1 72.75 297 VAL A CA 1
ATOM 2300 C C . VAL A 1 297 ? 8.578 -168 -87.25 1 72.75 297 VAL A C 1
ATOM 2302 O O . VAL A 1 297 ? 8.078 -169 -87.812 1 72.75 297 VAL A O 1
ATOM 2305 N N . ASN A 1 298 ? 9.688 -167.75 -87.625 1 75.06 298 ASN A N 1
ATOM 2306 C CA . ASN A 1 298 ? 10.422 -168.25 -88.75 1 75.06 298 ASN A CA 1
ATOM 2307 C C . ASN A 1 298 ? 10.922 -169.625 -88.5 1 75.06 298 ASN A C 1
ATOM 2309 O O . ASN A 1 298 ? 10.898 -170.5 -89.438 1 75.06 298 ASN A O 1
ATOM 2313 N N . GLY A 1 299 ? 11.344 -169.875 -87.312 1 68.31 299 GLY A N 1
ATOM 2314 C CA . GLY A 1 299 ? 11.75 -171.125 -87 1 68.31 299 GLY A CA 1
ATOM 2315 C C . GLY A 1 299 ? 10.633 -172.125 -87.125 1 68.31 299 GLY A C 1
ATOM 2316 O O . GLY A 1 299 ? 10.836 -173.25 -87.625 1 68.31 299 GLY A O 1
ATOM 2317 N N . TYR A 1 300 ? 9.477 -171.625 -86.812 1 66.06 300 TYR A N 1
ATOM 2318 C CA . TYR A 1 300 ? 8.289 -172.5 -86.938 1 66.06 300 TYR A CA 1
ATOM 2319 C C . TYR A 1 300 ? 7.961 -172.75 -88.375 1 66.06 300 TYR A C 1
ATOM 2321 O O . TYR A 1 300 ? 7.586 -173.875 -88.75 1 66.06 300 TYR A O 1
ATOM 2329 N N . ASN A 1 301 ? 8.07 -172 -89.25 1 71.88 301 ASN A N 1
ATOM 2330 C CA . ASN A 1 301 ? 7.816 -172.125 -90.688 1 71.88 301 ASN A CA 1
ATOM 2331 C C . ASN A 1 301 ? 8.773 -173.125 -91.25 1 71.88 301 ASN A C 1
ATOM 2333 O O . ASN A 1 301 ? 8.367 -174 -92.062 1 71.88 301 ASN A O 1
ATOM 2337 N N . GLN A 1 302 ? 9.93 -173.25 -90.812 1 73.38 302 GLN A N 1
ATOM 2338 C CA . GLN A 1 302 ? 10.906 -174.125 -91.312 1 73.38 302 GLN A CA 1
ATOM 2339 C C . GLN A 1 302 ? 10.586 -175.625 -90.875 1 73.38 302 GLN A C 1
ATOM 2341 O O . GLN A 1 302 ? 10.688 -176.5 -91.625 1 73.38 302 GLN A O 1
ATOM 2346 N N . VAL A 1 303 ? 10.094 -175.625 -89.625 1 73.44 303 VAL A N 1
ATOM 2347 C CA . VAL A 1 303 ? 9.695 -177 -89.125 1 73.44 303 VAL A CA 1
ATOM 2348 C C . VAL A 1 303 ? 8.469 -177.5 -89.875 1 73.44 303 VAL A C 1
ATOM 2350 O O . VAL A 1 303 ? 8.406 -178.625 -90.188 1 73.44 303 VAL A O 1
ATOM 2353 N N . GLY A 1 304 ? 7.574 -176.5 -90.188 1 66.44 304 GLY A N 1
ATOM 2354 C CA . GLY A 1 304 ? 6.395 -176.875 -90.938 1 66.44 304 GLY A CA 1
ATOM 2355 C C . GLY A 1 304 ? 6.723 -177.375 -92.375 1 66.44 304 GLY A C 1
ATOM 2356 O O . GLY A 1 304 ? 6.152 -178.375 -92.812 1 66.44 304 GLY A O 1
ATOM 2357 N N . GLN A 1 305 ? 7.695 -177.125 -93 1 73.31 305 GLN A N 1
ATOM 2358 C CA . GLN A 1 305 ? 8.109 -177.5 -94.375 1 73.31 305 GLN A CA 1
ATOM 2359 C C . GLN A 1 305 ? 8.773 -178.875 -94.312 1 73.31 305 GLN A C 1
ATOM 2361 O O . GLN A 1 305 ? 8.523 -179.75 -95.188 1 73.31 305 GLN A O 1
ATOM 2366 N N . ASN A 1 306 ? 9.5 -179.125 -93.25 1 72 306 ASN A N 1
ATOM 2367 C CA . ASN A 1 306 ? 10.172 -180.375 -93.125 1 72 306 ASN A CA 1
ATOM 2368 C C . ASN A 1 306 ? 9.188 -181.5 -92.875 1 72 306 ASN A C 1
ATOM 2370 O O . ASN A 1 306 ? 9.312 -182.625 -93.375 1 72 306 ASN A O 1
ATOM 2374 N N . VAL A 1 307 ? 8.172 -181.125 -92.188 1 73.75 307 VAL A N 1
ATOM 2375 C CA . VAL A 1 307 ? 7.129 -182.125 -91.875 1 73.75 307 VAL A CA 1
ATOM 2376 C C . VAL A 1 307 ? 6.324 -182.5 -93.125 1 73.75 307 VAL A C 1
ATOM 2378 O O . VAL A 1 307 ? 6.004 -183.625 -93.375 1 73.75 307 VAL A O 1
ATOM 2381 N N . SER A 1 308 ? 6.086 -181.625 -94 1 72.44 308 SER A N 1
ATOM 2382 C CA . SER A 1 308 ? 5.371 -181.75 -95.25 1 72.44 308 SER A CA 1
ATOM 2383 C C . SER A 1 308 ? 6.188 -182.625 -96.188 1 72.44 308 SER A C 1
ATOM 2385 O O . SER A 1 308 ? 5.648 -183.625 -96.812 1 72.44 308 SER A O 1
ATOM 2387 N N . SER A 1 309 ? 7.453 -182.625 -96.375 1 72.38 309 SER A N 1
ATOM 2388 C CA . SER A 1 309 ? 8.336 -183.375 -97.188 1 72.38 309 SER A CA 1
ATOM 2389 C C . SER A 1 309 ? 8.414 -184.75 -96.75 1 72.38 309 SER A C 1
ATOM 2391 O O . SER A 1 309 ? 8.445 -185.75 -97.562 1 72.38 309 SER A O 1
ATOM 2393 N N . PHE A 1 310 ? 8.328 -184.875 -95.5 1 70.56 310 PHE A N 1
ATOM 2394 C CA . PHE A 1 310 ? 8.375 -186.25 -94.875 1 70.56 310 PHE A CA 1
ATOM 2395 C C . PHE A 1 310 ? 7.082 -187 -95.125 1 70.56 310 PHE A C 1
ATOM 2397 O O . PHE A 1 310 ? 7.113 -188.125 -95.5 1 70.56 310 PHE A O 1
ATOM 2404 N N . ALA A 1 311 ? 5.949 -186.375 -95.188 1 71.56 311 ALA A N 1
ATOM 2405 C CA . ALA A 1 311 ? 4.648 -187 -95.5 1 71.56 311 ALA A CA 1
ATOM 2406 C C . ALA A 1 311 ? 4.617 -187.5 -96.938 1 71.56 311 ALA A C 1
ATOM 2408 O O . ALA A 1 311 ? 4.086 -188.5 -97.188 1 71.56 311 ALA A O 1
ATOM 2409 N N . ASP A 1 312 ? 5.293 -187 -97.875 1 72.88 312 ASP A N 1
ATOM 2410 C CA . ASP A 1 312 ? 5.383 -187.375 -99.25 1 72.88 312 ASP A CA 1
ATOM 2411 C C . ASP A 1 312 ? 6.234 -188.625 -99.438 1 72.88 312 ASP A C 1
ATOM 2413 O O . ASP A 1 312 ? 5.883 -189.5 -100.188 1 72.88 312 ASP A O 1
ATOM 2417 N N . SER A 1 313 ? 7.258 -188.625 -98.625 1 70.5 313 SER A N 1
ATOM 2418 C CA . SER A 1 313 ? 8.164 -189.875 -98.688 1 70.5 313 SER A CA 1
ATOM 2419 C C . SER A 1 313 ? 7.484 -191.125 -98.188 1 70.5 313 SER A C 1
ATOM 2421 O O . SER A 1 313 ? 7.668 -192.125 -98.75 1 70.5 313 SER A O 1
ATOM 2423 N N . ILE A 1 314 ? 6.594 -191 -97.312 1 71.12 314 ILE A N 1
ATOM 2424 C CA . ILE A 1 314 ? 5.859 -192.125 -96.75 1 71.12 314 ILE A CA 1
ATOM 2425 C C . ILE A 1 314 ? 4.797 -192.5 -97.688 1 71.12 314 ILE A C 1
ATOM 2427 O O . ILE A 1 314 ? 4.594 -193.75 -97.875 1 71.12 314 ILE A O 1
ATOM 2431 N N . SER A 1 315 ? 4.215 -191.75 -98.5 1 72.56 315 SER A N 1
ATOM 2432 C CA . SER A 1 315 ? 3.23 -192.125 -99.5 1 72.56 315 SER A CA 1
ATOM 2433 C C . SER A 1 315 ? 3.869 -192.875 -100.625 1 72.56 315 SER A C 1
ATOM 2435 O O . SER A 1 315 ? 3.285 -193.875 -101.125 1 72.56 315 SER A O 1
ATOM 2437 N N . GLN A 1 316 ? 5.109 -192.875 -101 1 72.06 316 GLN A N 1
ATOM 2438 C CA . GLN A 1 316 ? 5.836 -193.5 -102.125 1 72.06 316 GLN A CA 1
ATOM 2439 C C . GLN A 1 316 ? 6.238 -194.875 -101.688 1 72.06 316 GLN A C 1
ATOM 2441 O O . GLN A 1 316 ? 6.191 -195.875 -102.5 1 72.06 316 GLN A O 1
ATOM 2446 N N . LEU A 1 317 ? 6.449 -195 -100.438 1 71.69 317 LEU A N 1
ATOM 2447 C CA . LEU A 1 317 ? 6.762 -196.375 -99.875 1 71.69 317 LEU A CA 1
ATOM 2448 C C . LEU A 1 317 ? 5.539 -197.25 -99.875 1 71.69 317 LEU A C 1
ATOM 2450 O O . LEU A 1 317 ? 5.656 -198.5 -100.188 1 71.69 317 LEU A O 1
ATOM 2454 N N . GLY A 1 318 ? 4.328 -196.625 -99.688 1 70.5 318 GLY A N 1
ATOM 2455 C CA . GLY A 1 318 ? 3.082 -197.375 -99.75 1 70.5 318 GLY A CA 1
ATOM 2456 C C . GLY A 1 318 ? 2.803 -198 -101.125 1 70.5 318 GLY A C 1
ATOM 2457 O O . GLY A 1 318 ? 2.42 -199.125 -101.312 1 70.5 318 GLY A O 1
ATOM 2458 N N . SER A 1 319 ? 3.135 -197.5 -102.25 1 74.69 319 SER A N 1
ATOM 2459 C CA . SER A 1 319 ? 2.941 -197.875 -103.625 1 74.69 319 SER A CA 1
ATOM 2460 C C . SER A 1 319 ? 3.939 -199 -104.062 1 74.69 319 SER A C 1
ATOM 2462 O O . SER A 1 319 ? 3.59 -199.875 -104.812 1 74.69 319 SER A O 1
ATOM 2464 N N . GLY A 1 320 ? 5.18 -198.875 -103.438 1 70.94 320 GLY A N 1
ATOM 2465 C CA . GLY A 1 320 ? 6.199 -199.875 -103.75 1 70.94 320 GLY A CA 1
ATOM 2466 C C . GLY A 1 320 ? 5.871 -201.25 -103.125 1 70.94 320 GLY A C 1
ATOM 2467 O O . GLY A 1 320 ? 6.031 -202.25 -103.812 1 70.94 320 GLY A O 1
ATOM 2468 N N . LEU A 1 321 ? 5.258 -201.25 -102.062 1 75.06 321 LEU A N 1
ATOM 2469 C CA . LEU A 1 321 ? 4.84 -202.5 -101.375 1 75.06 321 LEU A CA 1
ATOM 2470 C C . LEU A 1 321 ? 3.68 -203.125 -102.125 1 75.06 321 LEU A C 1
ATOM 2472 O O . LEU A 1 321 ? 3.637 -204.375 -102.25 1 75.06 321 LEU A O 1
ATOM 2476 N N . SER A 1 322 ? 2.742 -202.375 -102.75 1 76.69 322 SER A N 1
ATOM 2477 C CA . SER A 1 322 ? 1.615 -202.875 -103.5 1 76.69 322 SER A CA 1
ATOM 2478 C C . SER A 1 322 ? 2.084 -203.625 -104.812 1 76.69 322 SER A C 1
ATOM 2480 O O . SER A 1 322 ? 1.562 -204.625 -105.188 1 76.69 322 SER A O 1
ATOM 2482 N N . GLN A 1 323 ? 3.195 -203.25 -105.438 1 75.62 323 GLN A N 1
ATOM 2483 C CA . GLN A 1 323 ? 3.736 -203.75 -106.688 1 75.62 323 GLN A CA 1
ATOM 2484 C C . GLN A 1 323 ? 4.461 -205.125 -106.438 1 75.62 323 GLN A C 1
ATOM 2486 O O . GLN A 1 323 ? 4.332 -206 -107.25 1 75.62 323 GLN A O 1
ATOM 2491 N N . ILE A 1 324 ? 5.031 -205.125 -105.312 1 76.31 324 ILE A N 1
ATOM 2492 C CA . ILE A 1 324 ? 5.723 -206.375 -104.938 1 76.31 324 ILE A CA 1
ATOM 2493 C C . ILE A 1 324 ? 4.703 -207.5 -104.562 1 76.31 324 ILE A C 1
ATOM 2495 O O . ILE A 1 324 ? 4.859 -208.625 -105 1 76.31 324 ILE A O 1
ATOM 2499 N N . SER A 1 325 ? 3.602 -207.125 -104 1 78.31 325 SER A N 1
ATOM 2500 C CA . SER A 1 325 ? 2.514 -208 -103.625 1 78.31 325 SER A CA 1
ATOM 2501 C C . SER A 1 325 ? 1.88 -208.625 -104.875 1 78.31 325 SER A C 1
ATOM 2503 O O . SER A 1 325 ? 1.646 -209.875 -105 1 78.31 325 SER A O 1
ATOM 2505 N N . THR A 1 326 ? 1.672 -207.875 -105.938 1 78.44 326 THR A N 1
ATOM 2506 C CA . THR A 1 326 ? 1.068 -208.375 -107.25 1 78.44 326 THR A CA 1
ATOM 2507 C C . THR A 1 326 ? 1.996 -209.25 -108 1 78.44 326 THR A C 1
ATOM 2509 O O . THR A 1 326 ? 1.549 -210.25 -108.5 1 78.44 326 THR A O 1
ATOM 2512 N N . ALA A 1 327 ? 3.334 -209 -107.875 1 76.38 327 ALA A N 1
ATOM 2513 C CA . ALA A 1 327 ? 4.336 -209.875 -108.562 1 76.38 327 ALA A CA 1
ATOM 2514 C C . ALA A 1 327 ? 4.449 -211.25 -107.875 1 76.38 327 ALA A C 1
ATOM 2516 O O . ALA A 1 327 ? 4.512 -212.25 -108.562 1 76.38 327 ALA A O 1
ATOM 2517 N N . LEU A 1 328 ? 4.297 -211.25 -106.625 1 78.88 328 LEU A N 1
ATOM 2518 C CA . LEU A 1 328 ? 4.391 -212.5 -105.875 1 78.88 328 LEU A CA 1
ATOM 2519 C C . LEU A 1 328 ? 3.117 -213.375 -106 1 78.88 328 LEU A C 1
ATOM 2521 O O . LEU A 1 328 ? 3.172 -214.625 -106.062 1 78.88 328 LEU A O 1
ATOM 2525 N N . ASP A 1 329 ? 1.939 -212.75 -106.25 1 79.81 329 ASP A N 1
ATOM 2526 C CA . ASP A 1 329 ? 0.678 -213.375 -106.5 1 79.81 329 ASP A CA 1
ATOM 2527 C C . ASP A 1 329 ? 0.729 -214.125 -107.875 1 79.81 329 ASP A C 1
ATOM 2529 O O . ASP A 1 329 ? 0.297 -215.25 -108 1 79.81 329 ASP A O 1
ATOM 2533 N N . SER A 1 330 ? 1.32 -213.5 -108.812 1 78.44 330 SER A N 1
ATOM 2534 C CA . SER A 1 330 ? 1.455 -214 -110.188 1 78.44 330 SER A CA 1
ATOM 2535 C C . SER A 1 330 ? 2.426 -215.25 -110.188 1 78.44 330 SER A C 1
ATOM 2537 O O . SER A 1 330 ? 2.197 -216.25 -110.938 1 78.44 330 SER A O 1
ATOM 2539 N N . ALA A 1 331 ? 3.398 -215.25 -109.375 1 79.38 331 ALA A N 1
ATOM 2540 C CA . ALA A 1 331 ? 4.371 -216.25 -109.188 1 79.38 331 ALA A CA 1
ATOM 2541 C C . ALA A 1 331 ? 3.732 -217.5 -108.562 1 79.38 331 ALA A C 1
ATOM 2543 O O . ALA A 1 331 ? 3.994 -218.625 -109 1 79.38 331 ALA A O 1
ATOM 2544 N N . GLN A 1 332 ? 2.832 -217.375 -107.625 1 78.19 332 GLN A N 1
ATOM 2545 C CA . GLN A 1 332 ? 2.1 -218.375 -106.938 1 78.19 332 GLN A CA 1
ATOM 2546 C C . GLN A 1 332 ? 1.178 -219.125 -107.875 1 78.19 332 GLN A C 1
ATOM 2548 O O . GLN A 1 332 ? 1.122 -220.375 -107.812 1 78.19 332 GLN A O 1
ATOM 2553 N N . VAL A 1 333 ? 0.512 -218.375 -108.75 1 82.94 333 VAL A N 1
ATOM 2554 C CA . VAL A 1 333 ? -0.406 -219 -109.688 1 82.94 333 VAL A CA 1
ATOM 2555 C C . VAL A 1 333 ? 0.38 -219.75 -110.75 1 82.94 333 VAL A C 1
ATOM 2557 O O . VAL A 1 333 ? 0.008 -220.875 -111.125 1 82.94 333 VAL A O 1
ATOM 2560 N N . ALA A 1 334 ? 1.596 -219.25 -111.25 1 80 334 ALA A N 1
ATOM 2561 C CA . ALA A 1 334 ? 2.445 -220 -112.25 1 80 334 ALA A CA 1
ATOM 2562 C C . ALA A 1 334 ? 3.047 -221.25 -111.688 1 80 334 ALA A C 1
ATOM 2564 O O . ALA A 1 334 ? 3.117 -222.25 -112.375 1 80 334 ALA A O 1
ATOM 2565 N N . LEU A 1 335 ? 3.244 -221.375 -110.5 1 82.38 335 LEU A N 1
ATOM 2566 C CA . LEU A 1 335 ? 3.812 -222.5 -109.812 1 82.38 335 LEU A CA 1
ATOM 2567 C C . LEU A 1 335 ? 2.754 -223.625 -109.625 1 82.38 335 LEU A C 1
ATOM 2569 O O . LEU A 1 335 ? 3.023 -224.75 -109.875 1 82.38 335 LEU A O 1
ATOM 2573 N N . LYS A 1 336 ? 1.556 -223.25 -109.375 1 80 336 LYS A N 1
ATOM 2574 C CA . LYS A 1 336 ? 0.422 -224.125 -109.25 1 80 336 LYS A CA 1
ATOM 2575 C C . LYS A 1 336 ? 0.056 -224.75 -110.625 1 80 336 LYS A C 1
ATOM 2577 O O . LYS A 1 336 ? -0.245 -226 -110.688 1 80 336 LYS A O 1
ATOM 2582 N N . ASP A 1 337 ? 0.149 -224 -111.625 1 79.69 337 ASP A N 1
ATOM 2583 C CA . ASP A 1 337 ? -0.145 -224.5 -112.938 1 79.69 337 ASP A CA 1
ATOM 2584 C C . ASP A 1 337 ? 0.904 -225.5 -113.438 1 79.69 337 ASP A C 1
ATOM 2586 O O . ASP A 1 337 ? 0.568 -226.5 -114.062 1 79.69 337 ASP A O 1
ATOM 2590 N N . TYR A 1 338 ? 2.141 -225.25 -113.125 1 83 338 TYR A N 1
ATOM 2591 C CA . TYR A 1 338 ? 3.242 -226.125 -113.438 1 83 338 TYR A CA 1
ATOM 2592 C C . TYR A 1 338 ? 3.072 -227.5 -112.75 1 83 338 TYR A C 1
ATOM 2594 O O . TYR A 1 338 ? 3.207 -228.5 -113.312 1 83 338 TYR A O 1
ATOM 2602 N N . ILE A 1 339 ? 2.594 -227.5 -111.562 1 79.31 339 ILE A N 1
ATOM 2603 C CA . ILE A 1 339 ? 2.379 -228.625 -110.75 1 79.31 339 ILE A CA 1
ATOM 2604 C C . ILE A 1 339 ? 1.19 -229.375 -111.25 1 79.31 339 ILE A C 1
ATOM 2606 O O . ILE A 1 339 ? 1.22 -230.625 -111.312 1 79.31 339 ILE A O 1
ATOM 2610 N N . ALA A 1 340 ? 0.266 -228.875 -111.875 1 78.94 340 ALA A N 1
ATOM 2611 C CA . ALA A 1 340 ? -0.931 -229.5 -112.438 1 78.94 340 ALA A CA 1
ATOM 2612 C C . ALA A 1 340 ? -0.609 -230.25 -113.688 1 78.94 340 ALA A C 1
ATOM 2614 O O . ALA A 1 340 ? -1.163 -231.375 -114 1 78.94 340 ALA A O 1
ATOM 2615 N N . LYS A 1 341 ? 0.34 -229.75 -114.438 1 77.81 341 LYS A N 1
ATOM 2616 C CA . LYS A 1 341 ? 0.727 -230.375 -115.75 1 77.81 341 LYS A CA 1
ATOM 2617 C C . LYS A 1 341 ? 1.804 -231.375 -115.562 1 77.81 341 LYS A C 1
ATOM 2619 O O . LYS A 1 341 ? 1.963 -232.25 -116.375 1 77.81 341 LYS A O 1
ATOM 2624 N N . HIS A 1 342 ? 2.373 -231.375 -114.375 1 77.81 342 HIS A N 1
ATOM 2625 C CA . HIS A 1 342 ? 3.441 -232.25 -114 1 77.81 342 HIS A CA 1
ATOM 2626 C C . HIS A 1 342 ? 3.271 -232.75 -112.625 1 77.81 342 HIS A C 1
ATOM 2628 O O . HIS A 1 342 ? 3.996 -232.375 -111.688 1 77.81 342 HIS A O 1
ATOM 2634 N N . PRO A 1 343 ? 2.242 -233.5 -112.438 1 72.31 343 PRO A N 1
ATOM 2635 C CA . PRO A 1 343 ? 1.801 -234 -111.125 1 72.31 343 PRO A CA 1
ATOM 2636 C C . PRO A 1 343 ? 2.936 -234.5 -110.25 1 72.31 343 PRO A C 1
ATOM 2638 O O . PRO A 1 343 ? 2.885 -234.5 -109.062 1 72.31 343 PRO A O 1
ATOM 2641 N N . GLU A 1 344 ? 3.828 -235.125 -111.125 1 79.94 344 GLU A N 1
ATOM 2642 C CA . GLU A 1 344 ? 4.984 -235.625 -110.438 1 79.94 344 GLU A CA 1
ATOM 2643 C C . GLU A 1 344 ? 5.789 -234.625 -109.688 1 79.94 344 GLU A C 1
ATOM 2645 O O . GLU A 1 344 ? 6.527 -234.875 -108.75 1 79.94 344 GLU A O 1
ATOM 2650 N N . ALA A 1 345 ? 5.492 -233.375 -109.938 1 70.81 345 ALA A N 1
ATOM 2651 C CA . ALA A 1 345 ? 6.23 -232.25 -109.375 1 70.81 345 ALA A CA 1
ATOM 2652 C C . ALA A 1 345 ? 5.598 -231.75 -108.062 1 70.81 345 ALA A C 1
ATOM 2654 O O . ALA A 1 345 ? 6.23 -231 -107.25 1 70.81 345 ALA A O 1
ATOM 2655 N N . SER A 1 346 ? 4.441 -232.125 -107.688 1 70.19 346 SER A N 1
ATOM 2656 C CA . SER A 1 346 ? 3.639 -231.75 -106.562 1 70.19 346 SER A CA 1
ATOM 2657 C C . SER A 1 346 ? 4.316 -232.125 -105.25 1 70.19 346 SER A C 1
ATOM 2659 O O . SER A 1 346 ? 4.172 -231.5 -104.25 1 70.19 346 SER A O 1
ATOM 2661 N N . SER A 1 347 ? 5.117 -233.375 -105.5 1 70 347 SER A N 1
ATOM 2662 C CA . SER A 1 347 ? 5.707 -233.875 -104.25 1 70 347 SER A CA 1
ATOM 2663 C C . SER A 1 347 ? 7.188 -233.5 -104.188 1 70 347 SER A C 1
ATOM 2665 O O . SER A 1 347 ? 7.887 -234 -103.25 1 70 347 SER A O 1
ATOM 2667 N N . ASP A 1 348 ? 7.605 -232.5 -104.875 1 80.81 348 ASP A N 1
ATOM 2668 C CA . ASP A 1 348 ? 9.023 -232.125 -104.875 1 80.81 348 ASP A CA 1
ATOM 2669 C C . ASP A 1 348 ? 9.359 -231.125 -103.75 1 80.81 348 ASP A C 1
ATOM 2671 O O . ASP A 1 348 ? 8.695 -230.125 -103.625 1 80.81 348 ASP A O 1
ATOM 2675 N N . PRO A 1 349 ? 10.156 -231.25 -102.875 1 78 349 PRO A N 1
ATOM 2676 C CA . PRO A 1 349 ? 10.469 -230.5 -101.688 1 78 349 PRO A CA 1
ATOM 2677 C C . PRO A 1 349 ? 10.969 -229 -102 1 78 349 PRO A C 1
ATOM 2679 O O . PRO A 1 349 ? 10.695 -228.125 -101.312 1 78 349 PRO A O 1
ATOM 2682 N N . GLU A 1 350 ? 11.555 -229 -103.188 1 73.56 350 GLU A N 1
ATOM 2683 C CA . GLU A 1 350 ? 12.086 -227.625 -103.562 1 73.56 350 GLU A CA 1
ATOM 2684 C C . GLU A 1 350 ? 10.977 -226.75 -104.062 1 73.56 350 GLU A C 1
ATOM 2686 O O . GLU A 1 350 ? 10.977 -225.5 -103.688 1 73.56 350 GLU A O 1
ATOM 2691 N N . LEU A 1 351 ? 9.977 -227.125 -104.5 1 75.44 351 LEU A N 1
ATOM 2692 C CA . LEU A 1 351 ? 8.859 -226.25 -105 1 75.44 351 LEU A CA 1
ATOM 2693 C C . LEU A 1 351 ? 7.934 -225.875 -103.875 1 75.44 351 LEU A C 1
ATOM 2695 O O . LEU A 1 351 ? 7.348 -224.875 -103.875 1 75.44 351 LEU A O 1
ATOM 2699 N N . GLN A 1 352 ? 7.945 -226.75 -102.875 1 76.88 352 GLN A N 1
ATOM 2700 C CA . GLN A 1 352 ? 7.145 -226.5 -101.688 1 76.88 352 GLN A CA 1
ATOM 2701 C C . GLN A 1 352 ? 7.758 -225.375 -100.875 1 76.88 352 GLN A C 1
ATOM 2703 O O . GLN A 1 352 ? 7.039 -224.5 -100.375 1 76.88 352 GLN A O 1
ATOM 2708 N N . LYS A 1 353 ? 9.102 -225.25 -100.938 1 75.56 353 LYS A N 1
ATOM 2709 C CA . LYS A 1 353 ? 9.805 -224.125 -100.25 1 75.56 353 LYS A CA 1
ATOM 2710 C C . LYS A 1 353 ? 9.562 -222.75 -100.938 1 75.56 353 LYS A C 1
ATOM 2712 O O . LYS A 1 353 ? 9.406 -221.75 -100.25 1 75.56 353 LYS A O 1
ATOM 2717 N N . VAL A 1 354 ? 9.367 -222.75 -102.125 1 74.25 354 VAL A N 1
ATOM 2718 C CA . VAL A 1 354 ? 9.102 -221.5 -102.875 1 74.25 354 VAL A CA 1
ATOM 2719 C C . VAL A 1 354 ? 7.676 -221 -102.625 1 74.25 354 VAL A C 1
ATOM 2721 O O . VAL A 1 354 ? 7.445 -219.875 -102.438 1 74.25 354 VAL A O 1
ATOM 2724 N N . LEU A 1 355 ? 6.785 -222 -102.5 1 76.44 355 LEU A N 1
ATOM 2725 C CA . LEU A 1 355 ? 5.387 -221.625 -102.25 1 76.44 355 LEU A CA 1
ATOM 2726 C C . LEU A 1 355 ? 5.219 -221 -100.875 1 76.44 355 LEU A C 1
ATOM 2728 O O . LEU A 1 355 ? 4.484 -220 -100.688 1 76.44 355 LEU A O 1
ATOM 2732 N N . ILE A 1 356 ? 6.031 -221.625 -100 1 75.75 356 ILE A N 1
ATOM 2733 C CA . ILE A 1 356 ? 5.93 -221.125 -98.625 1 75.75 356 ILE A CA 1
ATOM 2734 C C . ILE A 1 356 ? 6.582 -219.75 -98.5 1 75.75 356 ILE A C 1
ATOM 2736 O O . ILE A 1 356 ? 6.055 -218.875 -97.812 1 75.75 356 ILE A O 1
ATOM 2740 N N . ALA A 1 357 ? 7.605 -219.5 -99.25 1 71.81 357 ALA A N 1
ATOM 2741 C CA . ALA A 1 357 ? 8.336 -218.25 -99.188 1 71.81 357 ALA A CA 1
ATOM 2742 C C . ALA A 1 357 ? 7.527 -217.125 -99.812 1 71.81 357 ALA A C 1
ATOM 2744 O O . ALA A 1 357 ? 7.512 -216 -99.312 1 71.81 357 ALA A O 1
ATOM 2745 N N . ILE A 1 358 ? 6.75 -217.25 -100.75 1 73.5 358 ILE A N 1
ATOM 2746 C CA . ILE A 1 358 ? 5.922 -216.25 -101.438 1 73.5 358 ILE A CA 1
ATOM 2747 C C . ILE A 1 358 ? 4.715 -215.875 -100.562 1 73.5 358 ILE A C 1
ATOM 2749 O O . ILE A 1 358 ? 4.367 -214.75 -100.375 1 73.5 358 ILE A O 1
ATOM 2753 N N . ALA A 1 359 ? 4.191 -217.125 -99.938 1 73.44 359 ALA A N 1
ATOM 2754 C CA . ALA A 1 359 ? 3.035 -216.875 -99.062 1 73.44 359 ALA A CA 1
ATOM 2755 C C . ALA A 1 359 ? 3.414 -216 -97.812 1 73.44 359 ALA A C 1
ATOM 2757 O O . ALA A 1 359 ? 2.67 -215.125 -97.438 1 73.44 359 ALA A O 1
ATOM 2758 N N . TYR A 1 360 ? 4.652 -216.25 -97.312 1 74.94 360 TYR A N 1
ATOM 2759 C CA . TYR A 1 360 ? 5.164 -215.5 -96.188 1 74.94 360 TYR A CA 1
ATOM 2760 C C . TYR A 1 360 ? 5.477 -214.125 -96.5 1 74.94 360 TYR A C 1
ATOM 2762 O O . TYR A 1 360 ? 5.16 -213.125 -95.75 1 74.94 360 TYR A O 1
ATOM 2770 N N . SER A 1 361 ? 5.965 -213.75 -97.625 1 71.38 361 SER A N 1
ATOM 2771 C CA . SER A 1 361 ? 6.32 -212.5 -98.062 1 71.38 361 SER A CA 1
ATOM 2772 C C . SER A 1 361 ? 5.074 -211.625 -98.312 1 71.38 361 SER A C 1
ATOM 2774 O O . SER A 1 361 ? 5.035 -210.5 -98 1 71.38 361 SER A O 1
ATOM 2776 N N . ASN A 1 362 ? 4.035 -212.375 -98.875 1 73.12 362 ASN A N 1
ATOM 2777 C CA . ASN A 1 362 ? 2.779 -211.625 -99.125 1 73.12 362 ASN A CA 1
ATOM 2778 C C . ASN A 1 362 ? 2.092 -211.25 -97.812 1 73.12 362 ASN A C 1
ATOM 2780 O O . ASN A 1 362 ? 1.554 -210.125 -97.75 1 73.12 362 ASN A O 1
ATOM 2784 N N . ALA A 1 363 ? 2.213 -212.125 -96.812 1 72.69 363 ALA A N 1
ATOM 2785 C CA . ALA A 1 363 ? 1.62 -211.75 -95.5 1 72.69 363 ALA A CA 1
ATOM 2786 C C . ALA A 1 363 ? 2.375 -210.625 -94.812 1 72.69 363 ALA A C 1
ATOM 2788 O O . ALA A 1 363 ? 1.766 -209.75 -94.188 1 72.69 363 ALA A O 1
ATOM 2789 N N . GLY A 1 364 ? 3.639 -210.625 -95.062 1 71.12 364 GLY A N 1
ATOM 2790 C CA . GLY A 1 364 ? 4.473 -209.5 -94.5 1 71.12 364 GLY A CA 1
ATOM 2791 C C . GLY A 1 364 ? 4.227 -208.125 -95.125 1 71.12 364 GLY A C 1
ATOM 2792 O O . GLY A 1 364 ? 4.184 -207.125 -94.438 1 71.12 364 GLY A O 1
ATOM 2793 N N . ILE A 1 365 ? 4.02 -208 -96.312 1 74.75 365 ILE A N 1
ATOM 2794 C CA . ILE A 1 365 ? 3.77 -206.75 -97.062 1 74.75 365 ILE A CA 1
ATOM 2795 C C . ILE A 1 365 ? 2.422 -206.25 -96.688 1 74.75 365 ILE A C 1
ATOM 2797 O O . ILE A 1 365 ? 2.289 -205 -96.562 1 74.75 365 ILE A O 1
ATOM 2801 N N . ASP A 1 366 ? 1.384 -207.125 -96.5 1 72.25 366 ASP A N 1
ATOM 2802 C CA . ASP A 1 366 ? 0.061 -206.75 -96.062 1 72.25 366 ASP A CA 1
ATOM 2803 C C . ASP A 1 366 ? 0.118 -206 -94.75 1 72.25 366 ASP A C 1
ATOM 2805 O O . ASP A 1 366 ? -0.504 -205 -94.5 1 72.25 366 ASP A O 1
ATOM 2809 N N . SER A 1 367 ? 0.978 -206.5 -93.812 1 74.69 367 SER A N 1
ATOM 2810 C CA . SER A 1 367 ? 1.117 -206 -92.5 1 74.69 367 SER A CA 1
ATOM 2811 C C . SER A 1 367 ? 1.85 -204.625 -92.5 1 74.69 367 SER A C 1
ATOM 2813 O O . SER A 1 367 ? 1.475 -203.75 -91.812 1 74.69 367 SER A O 1
ATOM 2815 N N . MET A 1 368 ? 2.758 -204.375 -93.375 1 68.94 368 MET A N 1
ATOM 2816 C CA . MET A 1 368 ? 3.543 -203.125 -93.5 1 68.94 368 MET A CA 1
ATOM 2817 C C . MET A 1 368 ? 2.709 -202 -94.125 1 68.94 368 MET A C 1
ATOM 2819 O O . MET A 1 368 ? 2.83 -200.875 -93.75 1 68.94 368 MET A O 1
ATOM 2823 N N . SER A 1 369 ? 1.848 -202.375 -95.062 1 71.88 369 SER A N 1
ATOM 2824 C CA . SER A 1 369 ? 0.963 -201.375 -95.688 1 71.88 369 SER A CA 1
ATOM 2825 C C . SER A 1 369 ? -0.021 -200.75 -94.688 1 71.88 369 SER A C 1
ATOM 2827 O O . SER A 1 369 ? -0.309 -199.625 -94.75 1 71.88 369 SER A O 1
ATOM 2829 N N . GLN A 1 370 ? -0.473 -201.625 -93.75 1 72.12 370 GLN A N 1
ATOM 2830 C CA . GLN A 1 370 ? -1.403 -201.25 -92.688 1 72.12 370 GLN A CA 1
ATOM 2831 C C . GLN A 1 370 ? -0.71 -200.25 -91.75 1 72.12 370 GLN A C 1
ATOM 2833 O O . GLN A 1 370 ? -1.273 -199.25 -91.312 1 72.12 370 GLN A O 1
ATOM 2838 N N . ASN A 1 371 ? 0.553 -200.375 -91.438 1 68.81 371 ASN A N 1
ATOM 2839 C CA . ASN A 1 371 ? 1.32 -199.625 -90.5 1 68.81 371 ASN A CA 1
ATOM 2840 C C . ASN A 1 371 ? 1.693 -198.25 -91.125 1 68.81 371 ASN A C 1
ATOM 2842 O O . ASN A 1 371 ? 1.704 -197.25 -90.438 1 68.81 371 ASN A O 1
ATOM 2846 N N . LEU A 1 372 ? 1.877 -198 -92.312 1 66.69 372 LEU A N 1
ATOM 2847 C CA . LEU A 1 372 ? 2.209 -196.875 -93.062 1 66.69 372 LEU A CA 1
ATOM 2848 C C . LEU A 1 372 ? 1.016 -195.875 -93.125 1 66.69 372 LEU A C 1
ATOM 2850 O O . LEU A 1 372 ? 1.176 -194.625 -93 1 66.69 372 LEU A O 1
ATOM 2854 N N . ASN A 1 373 ? -0.236 -196.625 -93.25 1 70.19 373 ASN A N 1
ATOM 2855 C CA . ASN A 1 373 ? -1.441 -195.875 -93.312 1 70.19 373 ASN A CA 1
ATOM 2856 C C . ASN A 1 373 ? -1.7 -195.125 -92 1 70.19 373 ASN A C 1
ATOM 2858 O O . ASN A 1 373 ? -2.115 -194 -91.938 1 70.19 373 ASN A O 1
ATOM 2862 N N . SER A 1 374 ? -1.333 -195.75 -90.875 1 72.25 374 SER A N 1
ATOM 2863 C CA . SER A 1 374 ? -1.481 -195.125 -89.562 1 72.25 374 SER A CA 1
ATOM 2864 C C . SER A 1 374 ? -0.455 -194.125 -89.312 1 72.25 374 SER A C 1
ATOM 2866 O O . SER A 1 374 ? -0.759 -193.125 -88.688 1 72.25 374 SER A O 1
ATOM 2868 N N . GLY A 1 375 ? 0.716 -194 -89.875 1 62.56 375 GLY A N 1
ATOM 2869 C CA . GLY A 1 375 ? 1.765 -193 -89.812 1 62.56 375 GLY A CA 1
ATOM 2870 C C . GLY A 1 375 ? 1.425 -191.75 -90.562 1 62.56 375 GLY A C 1
ATOM 2871 O O . GLY A 1 375 ? 1.695 -190.625 -90.062 1 62.56 375 GLY A O 1
ATOM 2872 N N . LEU A 1 376 ? 0.756 -191.875 -91.688 1 67.44 376 LEU A N 1
ATOM 2873 C CA . LEU A 1 376 ? 0.345 -190.75 -92.5 1 67.44 376 LEU A CA 1
ATOM 2874 C C . LEU A 1 376 ? -0.689 -189.875 -91.75 1 67.44 376 LEU A C 1
ATOM 2876 O O . LEU A 1 376 ? -0.662 -188.625 -91.812 1 67.44 376 LEU A O 1
ATOM 2880 N N . THR A 1 377 ? -1.503 -190.625 -91 1 71.75 377 THR A N 1
ATOM 2881 C CA . THR A 1 377 ? -2.516 -190 -90.25 1 71.75 377 THR A CA 1
ATOM 2882 C C . THR A 1 377 ? -1.872 -189.125 -89.125 1 71.75 377 THR A C 1
ATOM 2884 O O . THR A 1 377 ? -2.279 -188 -88.875 1 71.75 377 THR A O 1
ATOM 2887 N N . LYS A 1 378 ? -0.859 -189.5 -88.562 1 67.31 378 LYS A N 1
ATOM 2888 C CA . LYS A 1 378 ? -0.175 -188.75 -87.5 1 67.31 378 LYS A CA 1
ATOM 2889 C C . LYS A 1 378 ? 0.588 -187.625 -88 1 67.31 378 LYS A C 1
ATOM 2891 O O . LYS A 1 378 ? 0.636 -186.5 -87.375 1 67.31 378 LYS A O 1
ATOM 2896 N N . VAL A 1 379 ? 1.131 -187.5 -89.125 1 65.56 379 VAL A N 1
ATOM 2897 C CA . VAL A 1 379 ? 1.844 -186.375 -89.75 1 65.56 379 VAL A CA 1
ATOM 2898 C C . VAL A 1 379 ? 0.863 -185.25 -90.125 1 65.56 379 VAL A C 1
ATOM 2900 O O . VAL A 1 379 ? 1.184 -184.125 -89.938 1 65.56 379 VAL A O 1
ATOM 2903 N N . GLN A 1 380 ? -0.391 -185.75 -90.5 1 72.38 380 GLN A N 1
ATOM 2904 C CA . GLN A 1 380 ? -1.407 -184.75 -90.812 1 72.38 380 GLN A CA 1
ATOM 2905 C C . GLN A 1 380 ? -1.842 -184 -89.562 1 72.38 380 GLN A C 1
ATOM 2907 O O . GLN A 1 380 ? -2.064 -182.75 -89.625 1 72.38 380 GLN A O 1
ATOM 2912 N N . GLN A 1 381 ? -1.859 -184.625 -88.438 1 73.25 381 GLN A N 1
ATOM 2913 C CA . GLN A 1 381 ? -2.207 -184 -87.188 1 73.25 381 GLN A CA 1
ATOM 2914 C C . GLN A 1 381 ? -1.108 -183 -86.75 1 73.25 381 GLN A C 1
ATOM 2916 O O . GLN A 1 381 ? -1.395 -182 -86.188 1 73.25 381 GLN A O 1
ATOM 2921 N N . LEU A 1 382 ? 0.045 -183.25 -87 1 67.44 382 LEU A N 1
ATOM 2922 C CA . LEU A 1 382 ? 1.187 -182.375 -86.625 1 67.44 382 LEU A CA 1
ATOM 2923 C C . LEU A 1 382 ? 1.155 -181.125 -87.5 1 67.44 382 LEU A C 1
ATOM 2925 O O . LEU A 1 382 ? 1.45 -180 -86.938 1 67.44 382 LEU A O 1
ATOM 2929 N N . ASN A 1 383 ? 0.734 -181.25 -88.75 1 69.81 383 ASN A N 1
ATOM 2930 C CA . ASN A 1 383 ? 0.631 -180.125 -89.625 1 69.81 383 ASN A CA 1
ATOM 2931 C C . ASN A 1 383 ? -0.43 -179.125 -89.125 1 69.81 383 ASN A C 1
ATOM 2933 O O . ASN A 1 383 ? -0.238 -178 -89.188 1 69.81 383 ASN A O 1
ATOM 2937 N N . THR A 1 384 ? -1.451 -179.75 -88.562 1 74.44 384 THR A N 1
ATOM 2938 C CA . THR A 1 384 ? -2.529 -178.875 -88.062 1 74.44 384 THR A CA 1
ATOM 2939 C C . THR A 1 384 ? -2.096 -178.25 -86.812 1 74.44 384 THR A C 1
ATOM 2941 O O . THR A 1 384 ? -2.377 -177 -86.625 1 74.44 384 THR A O 1
ATOM 2944 N N . ALA A 1 385 ? -1.384 -178.75 -86 1 71.31 385 ALA A N 1
ATOM 2945 C CA . ALA A 1 385 ? -0.896 -178.25 -84.75 1 71.31 385 ALA A CA 1
ATOM 2946 C C . ALA A 1 385 ? 0.113 -177.125 -85 1 71.31 385 ALA A C 1
ATOM 2948 O O . ALA A 1 385 ? 0.109 -176.125 -84.312 1 71.31 385 ALA A O 1
ATOM 2949 N N . LEU A 1 386 ? 0.918 -177.125 -85.938 1 67.94 386 LEU A N 1
ATOM 2950 C CA . LEU A 1 386 ? 1.912 -176.125 -86.312 1 67.94 386 LEU A CA 1
ATOM 2951 C C . LEU A 1 386 ? 1.242 -174.875 -86.875 1 67.94 386 LEU A C 1
ATOM 2953 O O . LEU A 1 386 ? 1.689 -173.75 -86.625 1 67.94 386 LEU A O 1
ATOM 2957 N N . ALA A 1 387 ? 0.134 -175.25 -87.625 1 73.62 387 ALA A N 1
ATOM 2958 C CA . ALA A 1 387 ? -0.606 -174.125 -88.188 1 73.62 387 ALA A CA 1
ATOM 2959 C C . ALA A 1 387 ? -1.228 -173.25 -87.062 1 73.62 387 ALA A C 1
ATOM 2961 O O . ALA A 1 387 ? -1.234 -172 -87.125 1 73.62 387 ALA A O 1
ATOM 2962 N N . GLN A 1 388 ? -1.601 -173.875 -86 1 74.75 388 GLN A N 1
ATOM 2963 C CA . GLN A 1 388 ? -2.191 -173.125 -84.875 1 74.75 388 GLN A CA 1
ATOM 2964 C C . GLN A 1 388 ? -1.132 -172.375 -84.062 1 74.75 388 GLN A C 1
ATOM 2966 O O . GLN A 1 388 ? -1.382 -171.25 -83.625 1 74.75 388 GLN A O 1
ATOM 2971 N N . LEU A 1 389 ? -0.03 -172.75 -83.938 1 68.94 389 LEU A N 1
ATOM 2972 C CA . LEU A 1 389 ? 1.07 -172.125 -83.25 1 68.94 389 LEU A CA 1
ATOM 2973 C C . LEU A 1 389 ? 1.539 -170.875 -84.062 1 68.94 389 LEU A C 1
ATOM 2975 O O . LEU A 1 389 ? 1.912 -169.875 -83.438 1 68.94 389 LEU A O 1
ATOM 2979 N N . GLN A 1 390 ? 1.499 -171.125 -85.312 1 70.69 390 GLN A N 1
ATOM 2980 C CA . GLN A 1 390 ? 1.853 -169.875 -86.188 1 70.69 390 GLN A CA 1
ATOM 2981 C C . GLN A 1 390 ? 0.872 -168.75 -86 1 70.69 390 GLN A C 1
ATOM 2983 O O . GLN A 1 390 ? 1.279 -167.625 -85.875 1 70.69 390 GLN A O 1
ATOM 2988 N N . GLU A 1 391 ? -0.351 -169.125 -85.875 1 75.69 391 GLU A N 1
ATOM 2989 C CA . GLU A 1 391 ? -1.368 -168.125 -85.625 1 75.69 391 GLU A CA 1
ATOM 2990 C C . GLU A 1 391 ? -1.216 -167.5 -84.25 1 75.69 391 GLU A C 1
ATOM 2992 O O . GLU A 1 391 ? -1.33 -166.25 -84.125 1 75.69 391 GLU A O 1
ATOM 2997 N N . ALA A 1 392 ? -0.929 -168.125 -83.312 1 72.12 392 ALA A N 1
ATOM 2998 C CA . ALA A 1 392 ? -0.719 -167.625 -81.938 1 72.12 392 ALA A CA 1
ATOM 2999 C C . ALA A 1 392 ? 0.503 -166.75 -81.875 1 72.12 392 ALA A C 1
ATOM 3001 O O . ALA A 1 392 ? 0.483 -165.75 -81.188 1 72.12 392 ALA A O 1
ATOM 3002 N N . SER A 1 393 ? 1.503 -167 -82.625 1 71.44 393 SER A N 1
ATOM 3003 C CA . SER A 1 393 ? 2.721 -166.25 -82.688 1 71.44 393 SER A CA 1
ATOM 3004 C C . SER A 1 393 ? 2.467 -164.875 -83.312 1 71.44 393 SER A C 1
ATOM 3006 O O . SER A 1 393 ? 3.006 -163.875 -82.875 1 71.44 393 SER A O 1
ATOM 3008 N N . ASN A 1 394 ? 1.603 -165 -84.312 1 74.94 394 ASN A N 1
ATOM 3009 C CA . ASN A 1 394 ? 1.258 -163.75 -85 1 74.94 394 ASN A CA 1
ATOM 3010 C C . ASN A 1 394 ? 0.477 -162.75 -84.062 1 74.94 394 ASN A C 1
ATOM 3012 O O . ASN A 1 394 ? 0.684 -161.625 -84.062 1 74.94 394 ASN A O 1
ATOM 3016 N N . THR A 1 395 ? -0.265 -163.375 -83.25 1 76 395 THR A N 1
ATOM 3017 C CA . THR A 1 395 ? -1.041 -162.625 -82.312 1 76 395 THR A CA 1
ATOM 3018 C C . THR A 1 395 ? -0.131 -162 -81.25 1 76 395 THR A C 1
ATOM 3020 O O . THR A 1 395 ? -0.312 -160.875 -80.875 1 76 395 THR A O 1
ATOM 3023 N N . ILE A 1 396 ? 0.833 -162.5 -80.75 1 73.75 396 ILE A N 1
ATOM 3024 C CA . ILE A 1 396 ? 1.793 -162 -79.812 1 73.75 396 ILE A CA 1
ATOM 3025 C C . ILE A 1 396 ? 2.621 -160.875 -80.438 1 73.75 396 ILE A C 1
ATOM 3027 O O . ILE A 1 396 ? 2.883 -159.875 -79.75 1 73.75 396 ILE A O 1
ATOM 3031 N N . ASN A 1 397 ? 2.98 -161.125 -81.688 1 76.06 397 ASN A N 1
ATOM 3032 C CA . ASN A 1 397 ? 3.734 -160.125 -82.438 1 76.06 397 ASN A CA 1
ATOM 3033 C C . ASN A 1 397 ? 2.949 -158.875 -82.5 1 76.06 397 ASN A C 1
ATOM 3035 O O . ASN A 1 397 ? 3.504 -157.75 -82.312 1 76.06 397 ASN A O 1
ATOM 3039 N N . ASN A 1 398 ? 1.681 -159 -82.75 1 76.12 398 ASN A N 1
ATOM 3040 C CA . ASN A 1 398 ? 0.842 -157.875 -82.812 1 76.12 398 ASN A CA 1
ATOM 3041 C C . ASN A 1 398 ? 0.701 -157.125 -81.438 1 76.12 398 ASN A C 1
ATOM 3043 O O . ASN A 1 398 ? 0.689 -155.875 -81.375 1 76.12 398 ASN A O 1
ATOM 3047 N N . GLY A 1 399 ? 0.616 -158 -80.5 1 74.94 399 GLY A N 1
ATOM 3048 C CA . GLY A 1 399 ? 0.565 -157.375 -79.125 1 74.94 399 GLY A CA 1
ATOM 3049 C C . GLY A 1 399 ? 1.829 -156.625 -78.75 1 74.94 399 GLY A C 1
ATOM 3050 O O . GLY A 1 399 ? 1.764 -155.625 -78.125 1 74.94 399 GLY A O 1
ATOM 3051 N N . MET A 1 400 ? 2.938 -157 -79.062 1 76.12 400 MET A N 1
ATOM 3052 C CA . MET A 1 400 ? 4.219 -156.375 -78.75 1 76.12 400 MET A CA 1
ATOM 3053 C C . MET A 1 400 ? 4.363 -155.125 -79.5 1 76.12 400 MET A C 1
ATOM 3055 O O . MET A 1 400 ? 4.938 -154.125 -79 1 76.12 400 MET A O 1
ATOM 3059 N N . ASP A 1 401 ? 3.773 -155.125 -80.812 1 77.31 401 ASP A N 1
ATOM 3060 C CA . ASP A 1 401 ? 3.768 -153.875 -81.562 1 77.31 401 ASP A CA 1
ATOM 3061 C C . ASP A 1 401 ? 2.971 -152.875 -80.812 1 77.31 401 ASP A C 1
ATOM 3063 O O . ASP A 1 401 ? 3.414 -151.75 -80.688 1 77.31 401 ASP A O 1
ATOM 3067 N N . SER A 1 402 ? 1.96 -153.25 -80.312 1 76.38 402 SER A N 1
ATOM 3068 C CA . SER A 1 402 ? 1.103 -152.375 -79.562 1 76.38 402 SER A CA 1
ATOM 3069 C C . SER A 1 402 ? 1.763 -151.875 -78.25 1 76.38 402 SER A C 1
ATOM 3071 O O . SER A 1 402 ? 1.677 -150.75 -77.938 1 76.38 402 SER A O 1
ATOM 3073 N N . LEU A 1 403 ? 2.416 -152.625 -77.562 1 76.56 403 LEU A N 1
ATOM 3074 C CA . LEU A 1 403 ? 3.109 -152.25 -76.312 1 76.56 403 LEU A CA 1
ATOM 3075 C C . LEU A 1 403 ? 4.266 -151.375 -76.625 1 76.56 403 LEU A C 1
ATOM 3077 O O . LEU A 1 403 ? 4.422 -150.25 -75.938 1 76.56 403 LEU A O 1
ATOM 3081 N N . ALA A 1 404 ? 5.023 -151.75 -77.625 1 75.44 404 ALA A N 1
ATOM 3082 C CA . ALA A 1 404 ? 6.156 -150.875 -78 1 75.44 404 ALA A CA 1
ATOM 3083 C C . ALA A 1 404 ? 5.691 -149.5 -78.375 1 75.44 404 ALA A C 1
ATOM 3085 O O . ALA A 1 404 ? 6.297 -148.5 -78 1 75.44 404 ALA A O 1
ATOM 3086 N N . SER A 1 405 ? 4.629 -149.5 -79.125 1 76.69 405 SER A N 1
ATOM 3087 C CA . SER A 1 405 ? 4.09 -148.25 -79.562 1 76.69 405 SER A CA 1
ATOM 3088 C C . SER A 1 405 ? 3.559 -147.375 -78.375 1 76.69 405 SER A C 1
ATOM 3090 O O . SER A 1 405 ? 3.742 -146.125 -78.312 1 76.69 405 SER A O 1
ATOM 3092 N N . GLY A 1 406 ? 2.943 -148 -77.562 1 75 406 GLY A N 1
ATOM 3093 C CA . GLY A 1 406 ? 2.438 -147.375 -76.312 1 75 406 GLY A CA 1
ATOM 3094 C C . GLY A 1 406 ? 3.537 -146.875 -75.438 1 75 406 GLY A C 1
ATOM 3095 O O . GLY A 1 406 ? 3.434 -145.75 -74.938 1 75 406 GLY A O 1
ATOM 3096 N N . LEU A 1 407 ? 4.559 -147.375 -75.188 1 76.62 407 LEU A N 1
ATOM 3097 C CA . LEU A 1 407 ? 5.691 -147 -74.375 1 76.62 407 LEU A CA 1
ATOM 3098 C C . LEU A 1 407 ? 6.406 -145.875 -75.062 1 76.62 407 LEU A C 1
ATOM 3100 O O . LEU A 1 407 ? 6.84 -144.875 -74.375 1 76.62 407 LEU A O 1
ATOM 3104 N N . SER A 1 408 ? 6.512 -146 -76.438 1 77.06 408 SER A N 1
ATOM 3105 C CA . SER A 1 408 ? 7.121 -144.875 -77.188 1 77.06 408 SER A CA 1
ATOM 3106 C C . SER A 1 408 ? 6.312 -143.625 -77 1 77.06 408 SER A C 1
ATOM 3108 O O . SER A 1 408 ? 6.875 -142.5 -76.812 1 77.06 408 SER A O 1
ATOM 3110 N N . TYR A 1 409 ? 5.066 -143.75 -77 1 77 409 TYR A N 1
ATOM 3111 C CA . TYR A 1 409 ? 4.184 -142.625 -76.812 1 77 409 TYR A CA 1
ATOM 3112 C C . TYR A 1 409 ? 4.32 -142.125 -75.438 1 77 409 TYR A C 1
ATOM 3114 O O . TYR A 1 409 ? 4.418 -140.875 -75.25 1 77 409 TYR A O 1
ATOM 3122 N N . MET A 1 410 ? 4.375 -142.75 -74.438 1 74.75 410 MET A N 1
ATOM 3123 C CA . MET A 1 410 ? 4.516 -142.25 -73.062 1 74.75 410 MET A CA 1
ATOM 3124 C C . MET A 1 410 ? 5.852 -141.625 -72.875 1 74.75 410 MET A C 1
ATOM 3126 O O . MET A 1 410 ? 5.941 -140.625 -72.062 1 74.75 410 MET A O 1
ATOM 3130 N N . SER A 1 411 ? 6.867 -142.125 -73.5 1 78.44 411 SER A N 1
ATOM 3131 C CA . SER A 1 411 ? 8.172 -141.5 -73.438 1 78.44 411 SER A CA 1
ATOM 3132 C C . SER A 1 411 ? 8.125 -140.125 -74 1 78.44 411 SER A C 1
ATOM 3134 O O . SER A 1 411 ? 8.727 -139.125 -73.438 1 78.44 411 SER A O 1
ATOM 3136 N N . GLN A 1 412 ? 7.344 -139.875 -75.062 1 77.62 412 GLN A N 1
ATOM 3137 C CA . GLN A 1 412 ? 7.207 -138.625 -75.625 1 77.62 412 GLN A CA 1
ATOM 3138 C C . GLN A 1 412 ? 6.461 -137.625 -74.688 1 77.62 412 GLN A C 1
ATOM 3140 O O . GLN A 1 412 ? 6.871 -136.5 -74.5 1 77.62 412 GLN A O 1
ATOM 3145 N N . VAL A 1 413 ? 5.496 -138.125 -74.125 1 74.56 413 VAL A N 1
ATOM 3146 C CA . VAL A 1 413 ? 4.695 -137.25 -73.188 1 74.56 413 VAL A CA 1
ATOM 3147 C C . VAL A 1 413 ? 5.52 -136.875 -71.938 1 74.56 413 VAL A C 1
ATOM 3149 O O . VAL A 1 413 ? 5.449 -135.75 -71.438 1 74.56 413 VAL A O 1
ATOM 3152 N N . SER A 1 414 ? 6.262 -137.75 -71.438 1 77.25 414 SER A N 1
ATOM 3153 C CA . SER A 1 414 ? 7.125 -137.5 -70.312 1 77.25 414 SER A CA 1
ATOM 3154 C C . SER A 1 414 ? 8.18 -136.5 -70.625 1 77.25 414 SER A C 1
ATOM 3156 O O . SER A 1 414 ? 8.508 -135.625 -69.75 1 77.25 414 SER A O 1
ATOM 3158 N N . SER A 1 415 ? 8.648 -136.625 -71.875 1 78.5 415 SER A N 1
ATOM 3159 C CA . SER A 1 415 ? 9.609 -135.625 -72.25 1 78.5 415 SER A CA 1
ATOM 3160 C C . SER A 1 415 ? 8.984 -134.125 -72.188 1 78.5 415 SER A C 1
ATOM 3162 O O . SER A 1 415 ? 9.625 -133.25 -71.75 1 78.5 415 SER A O 1
ATOM 3164 N N . GLN A 1 416 ? 7.805 -134.125 -72.5 1 75.62 416 GLN A N 1
ATOM 3165 C CA . GLN A 1 416 ? 7.094 -132.875 -72.438 1 75.62 416 GLN A CA 1
ATOM 3166 C C . GLN A 1 416 ? 6.875 -132.375 -71 1 75.62 416 GLN A C 1
ATOM 3168 O O . GLN A 1 416 ? 6.922 -131.25 -70.625 1 75.62 416 GLN A O 1
ATOM 3173 N N . LEU A 1 417 ? 6.719 -133.125 -70.062 1 74.62 417 LEU A N 1
ATOM 3174 C CA . LEU A 1 417 ? 6.547 -132.875 -68.688 1 74.62 417 LEU A CA 1
ATOM 3175 C C . LEU A 1 417 ? 7.844 -132.375 -68.062 1 74.62 417 LEU A C 1
ATOM 3177 O O . LEU A 1 417 ? 7.816 -131.5 -67.188 1 74.62 417 LEU A O 1
ATOM 3181 N N . VAL A 1 418 ? 8.953 -133 -68.562 1 78.06 418 VAL A N 1
ATOM 3182 C CA . VAL A 1 418 ? 10.25 -132.5 -68.062 1 78.06 418 VAL A CA 1
ATOM 3183 C C . VAL A 1 418 ? 10.414 -131 -68.438 1 78.06 418 VAL A C 1
ATOM 3185 O O . VAL A 1 418 ? 10.797 -130.25 -67.625 1 78.06 418 VAL A O 1
ATOM 3188 N N . ASP A 1 419 ? 9.992 -130.75 -69.688 1 75.5 419 ASP A N 1
ATOM 3189 C CA . ASP A 1 419 ? 10.109 -129.375 -70.125 1 75.5 419 ASP A CA 1
ATOM 3190 C C . ASP A 1 419 ? 9.195 -128.375 -69.312 1 75.5 419 ASP A C 1
ATOM 3192 O O . ASP A 1 419 ? 9.602 -127.312 -68.938 1 75.5 419 ASP A O 1
ATOM 3196 N N . GLY A 1 420 ? 8.102 -128.75 -69.062 1 72.75 420 GLY A N 1
ATOM 3197 C CA . GLY A 1 420 ? 7.152 -128 -68.312 1 72.75 420 GLY A CA 1
ATOM 3198 C C . GLY A 1 420 ? 7.59 -127.812 -66.875 1 72.75 420 GLY A C 1
ATOM 3199 O O . GLY A 1 420 ? 7.43 -126.75 -66.312 1 72.75 420 GLY A O 1
ATOM 3200 N N . SER A 1 421 ? 8.188 -128.625 -66.188 1 75.44 421 SER A N 1
ATOM 3201 C CA . SER A 1 421 ? 8.664 -128.625 -64.812 1 75.44 421 SER A CA 1
ATOM 3202 C C . SER A 1 421 ? 9.836 -127.625 -64.688 1 75.44 421 SER A C 1
ATOM 3204 O O . SER A 1 421 ? 9.969 -126.938 -63.688 1 75.44 421 SER A O 1
ATOM 3206 N N . ASN A 1 422 ? 10.648 -127.625 -65.812 1 75.56 422 ASN A N 1
ATOM 3207 C CA . ASN A 1 422 ? 11.75 -126.688 -65.812 1 75.56 422 ASN A CA 1
ATOM 3208 C C . ASN A 1 422 ? 11.25 -125.25 -65.875 1 75.56 422 ASN A C 1
ATOM 3210 O O . ASN A 1 422 ? 11.781 -124.375 -65.125 1 75.56 422 ASN A O 1
ATOM 3214 N N . LYS A 1 423 ? 10.273 -125.062 -66.562 1 76.5 423 LYS A N 1
ATOM 3215 C CA . LYS A 1 423 ? 9.695 -123.75 -66.625 1 76.5 423 LYS A CA 1
ATOM 3216 C C . LYS A 1 423 ? 9.039 -123.312 -65.312 1 76.5 423 LYS A C 1
ATOM 3218 O O . LYS A 1 423 ? 9.156 -122.188 -64.812 1 76.5 423 LYS A O 1
ATOM 3223 N N . LEU A 1 424 ? 8.438 -124.062 -64.625 1 72.81 424 LEU A N 1
ATOM 3224 C CA . LEU A 1 424 ? 7.797 -123.812 -63.312 1 72.81 424 LEU A CA 1
ATOM 3225 C C . LEU A 1 424 ? 8.836 -123.5 -62.25 1 72.81 424 LEU A C 1
ATOM 3227 O O . LEU A 1 424 ? 8.633 -122.625 -61.406 1 72.81 424 LEU A O 1
ATOM 3231 N N . TYR A 1 425 ? 9.914 -124.312 -62.344 1 74.12 425 TYR A N 1
ATOM 3232 C CA . TYR A 1 425 ? 10.992 -124.062 -61.406 1 74.12 425 TYR A CA 1
ATOM 3233 C C . TYR A 1 425 ? 11.531 -122.625 -61.531 1 74.12 425 TYR A C 1
ATOM 3235 O O . TYR A 1 425 ? 11.711 -121.938 -60.531 1 74.12 425 TYR A O 1
ATOM 3243 N N . SER A 1 426 ? 11.734 -122.25 -62.719 1 75.69 426 SER A N 1
ATOM 3244 C CA . SER A 1 426 ? 12.25 -120.938 -62.969 1 75.69 426 SER A CA 1
ATOM 3245 C C . SER A 1 426 ? 11.281 -119.875 -62.5 1 75.69 426 SER A C 1
ATOM 3247 O O . SER A 1 426 ? 11.695 -118.875 -61.906 1 75.69 426 SER A O 1
ATOM 3249 N N . GLY A 1 427 ? 10.125 -120.062 -62.625 1 71.31 427 GLY A N 1
ATOM 3250 C CA . GLY A 1 427 ? 9.109 -119.125 -62.188 1 71.31 427 GLY A CA 1
ATOM 3251 C C . GLY A 1 427 ? 9.031 -119 -60.688 1 71.31 427 GLY A C 1
ATOM 3252 O O . GLY A 1 427 ? 8.93 -117.875 -60.156 1 71.31 427 GLY A O 1
ATOM 3253 N N . VAL A 1 428 ? 9.094 -119.938 -59.938 1 72.56 428 VAL A N 1
ATOM 3254 C CA . VAL A 1 428 ? 9.023 -120 -58.469 1 72.56 428 VAL A CA 1
ATOM 3255 C C . VAL A 1 428 ? 10.281 -119.312 -57.875 1 72.56 428 VAL A C 1
ATOM 3257 O O . VAL A 1 428 ? 10.211 -118.625 -56.875 1 72.56 428 VAL A O 1
ATOM 3260 N N . ALA A 1 429 ? 11.391 -119.688 -58.656 1 74.81 429 ALA A N 1
ATOM 3261 C CA . ALA A 1 429 ? 12.633 -119.062 -58.188 1 74.81 429 ALA A CA 1
ATOM 3262 C C . ALA A 1 429 ? 12.539 -117.562 -58.312 1 74.81 429 ALA A C 1
ATOM 3264 O O . ALA A 1 429 ? 12.953 -116.812 -57.406 1 74.81 429 ALA A O 1
ATOM 3265 N N . GLN A 1 430 ? 11.961 -117.188 -59.344 1 76.38 430 GLN A N 1
ATOM 3266 C CA . GLN A 1 430 ? 11.797 -115.75 -59.531 1 76.38 430 GLN A CA 1
ATOM 3267 C C . GLN A 1 430 ? 10.812 -115.125 -58.531 1 76.38 430 GLN A C 1
ATOM 3269 O O . GLN A 1 430 ? 11.023 -114.062 -58 1 76.38 430 GLN A O 1
ATOM 3274 N N . LEU A 1 431 ? 9.852 -115.688 -58.156 1 72.81 431 LEU A N 1
ATOM 3275 C CA . LEU A 1 431 ? 8.875 -115.25 -57.156 1 72.81 431 LEU A CA 1
ATOM 3276 C C . LEU A 1 431 ? 9.508 -115.188 -55.781 1 72.81 431 LEU A C 1
ATOM 3278 O O . LEU A 1 431 ? 9.258 -114.25 -55.031 1 72.81 431 LEU A O 1
ATOM 3282 N N . SER A 1 432 ? 10.312 -116.188 -55.5 1 74.38 432 SER A N 1
ATOM 3283 C CA . SER A 1 432 ? 11.016 -116.188 -54.219 1 74.38 432 SER A CA 1
ATOM 3284 C C . SER A 1 432 ? 11.93 -115 -54.062 1 74.38 432 SER A C 1
ATOM 3286 O O . SER A 1 432 ? 11.953 -114.312 -53.031 1 74.38 432 SER A O 1
ATOM 3288 N N . GLU A 1 433 ? 12.586 -114.688 -55.125 1 77.75 433 GLU A N 1
ATOM 3289 C CA . GLU A 1 433 ? 13.461 -113.5 -55.125 1 77.75 433 GLU A CA 1
ATOM 3290 C C . GLU A 1 433 ? 12.648 -112.188 -54.969 1 77.75 433 GLU A C 1
ATOM 3292 O O . GLU A 1 433 ? 13.039 -111.312 -54.219 1 77.75 433 GLU A O 1
ATOM 3297 N N . GLY A 1 434 ? 11.609 -112.125 -55.562 1 73.31 434 GLY A N 1
ATOM 3298 C CA . GLY A 1 434 ? 10.727 -111 -55.469 1 73.31 434 GLY A CA 1
ATOM 3299 C C . GLY A 1 434 ? 10.172 -110.812 -54.062 1 73.31 434 GLY A C 1
ATOM 3300 O O . GLY A 1 434 ? 10.125 -109.688 -53.562 1 73.31 434 GLY A O 1
ATOM 3301 N N . ILE A 1 435 ? 9.797 -111.75 -53.375 1 74.56 435 ILE A N 1
ATOM 3302 C CA . ILE A 1 435 ? 9.25 -111.688 -52.031 1 74.56 435 ILE A CA 1
ATOM 3303 C C . ILE A 1 435 ? 10.328 -111.25 -51.031 1 74.56 435 ILE A C 1
ATOM 3305 O O . ILE A 1 435 ? 10.062 -110.438 -50.156 1 74.56 435 ILE A O 1
ATOM 3309 N N . ASN A 1 436 ? 11.539 -111.75 -51.344 1 76.44 436 ASN A N 1
ATOM 3310 C CA . ASN A 1 436 ? 12.648 -111.312 -50.5 1 76.44 436 ASN A CA 1
ATOM 3311 C C . ASN A 1 436 ? 12.914 -109.875 -50.656 1 76.44 436 ASN A C 1
ATOM 3313 O O . ASN A 1 436 ? 13.109 -109.125 -49.656 1 76.44 436 ASN A O 1
ATOM 3317 N N . THR A 1 437 ? 12.836 -109.375 -51.844 1 80.5 437 THR A N 1
ATOM 3318 C CA . THR A 1 437 ? 13.055 -108 -52.125 1 80.5 437 THR A CA 1
ATOM 3319 C C . THR A 1 437 ? 11.93 -107.125 -51.5 1 80.5 437 THR A C 1
ATOM 3321 O O . THR A 1 437 ? 12.188 -106.125 -50.906 1 80.5 437 THR A O 1
ATOM 3324 N N . ALA A 1 438 ? 10.766 -107.5 -51.562 1 78.56 438 ALA A N 1
ATOM 3325 C CA . ALA A 1 438 ? 9.617 -106.812 -50.969 1 78.56 438 ALA A CA 1
ATOM 3326 C C . ALA A 1 438 ? 9.742 -106.75 -49.438 1 78.56 438 ALA A C 1
ATOM 3328 O O . ALA A 1 438 ? 9.43 -105.75 -48.844 1 78.56 438 ALA A O 1
ATOM 3329 N N . GLY A 1 439 ? 10.195 -107.812 -48.844 1 79.12 439 GLY A N 1
ATOM 3330 C CA . GLY A 1 439 ? 10.406 -107.812 -47.406 1 79.12 439 GLY A CA 1
ATOM 3331 C C . GLY A 1 439 ? 11.438 -106.812 -46.969 1 79.12 439 GLY A C 1
ATOM 3332 O O . GLY A 1 439 ? 11.227 -106.125 -45.969 1 79.12 439 GLY A O 1
ATOM 3333 N N . GLU A 1 440 ? 12.461 -106.688 -47.75 1 82.19 440 GLU A N 1
ATOM 3334 C CA . GLU A 1 440 ? 13.492 -105.75 -47.438 1 82.19 440 GLU A CA 1
ATOM 3335 C C . GLU A 1 440 ? 12.969 -104.312 -47.562 1 82.19 440 GLU A C 1
ATOM 3337 O O . GLU A 1 440 ? 13.25 -103.438 -46.719 1 82.19 440 GLU A O 1
ATOM 3342 N N . LYS A 1 441 ? 12.234 -104.062 -48.531 1 82.12 441 LYS A N 1
ATOM 3343 C CA . LYS A 1 441 ? 11.703 -102.75 -48.75 1 82.12 441 LYS A CA 1
ATOM 3344 C C . LYS A 1 441 ? 10.641 -102.375 -47.719 1 82.12 441 LYS A C 1
ATOM 3346 O O . LYS A 1 441 ? 10.531 -101.25 -47.312 1 82.12 441 LYS A O 1
ATOM 3351 N N . LEU A 1 442 ? 9.93 -103.25 -47.25 1 82.62 442 LEU A N 1
ATOM 3352 C CA . LEU A 1 442 ? 8.953 -103.062 -46.188 1 82.62 442 LEU A CA 1
ATOM 3353 C C . LEU A 1 442 ? 9.641 -102.75 -44.875 1 82.62 442 LEU A C 1
ATOM 3355 O O . LEU A 1 442 ? 9.148 -101.938 -44.094 1 82.62 442 LEU A O 1
ATOM 3359 N N . LYS A 1 443 ? 10.742 -103.438 -44.719 1 83.88 443 LYS A N 1
ATOM 3360 C CA . LYS A 1 443 ? 11.539 -103.125 -43.531 1 83.88 443 LYS A CA 1
ATOM 3361 C C . LYS A 1 443 ? 12.031 -101.625 -43.594 1 83.88 443 LYS A C 1
ATOM 3363 O O . LYS A 1 443 ? 12.008 -100.938 -42.594 1 83.88 443 LYS A O 1
ATOM 3368 N N . GLU A 1 444 ? 12.414 -101.25 -44.75 1 85.12 444 GLU A N 1
ATOM 3369 C CA . GLU A 1 444 ? 12.859 -99.875 -44.906 1 85.12 444 GLU A CA 1
ATOM 3370 C C . GLU A 1 444 ? 11.711 -98.875 -44.688 1 85.12 444 GLU A C 1
ATOM 3372 O O . GLU A 1 444 ? 11.891 -97.875 -44.031 1 85.12 444 GLU A O 1
ATOM 3377 N N . ILE A 1 445 ? 10.562 -99.125 -45.094 1 84 445 ILE A N 1
ATOM 3378 C CA . ILE A 1 445 ? 9.383 -98.25 -44.906 1 84 445 ILE A CA 1
ATOM 3379 C C . ILE A 1 445 ? 9.031 -98.188 -43.406 1 84 445 ILE A C 1
ATOM 3381 O O . ILE A 1 445 ? 8.734 -97.125 -42.875 1 84 445 ILE A O 1
ATOM 3385 N N . SER A 1 446 ? 9.117 -99.312 -42.781 1 84.81 446 SER A N 1
ATOM 3386 C CA . SER A 1 446 ? 8.828 -99.375 -41.344 1 84.81 446 SER A CA 1
ATOM 3387 C C . SER A 1 446 ? 9.805 -98.5 -40.562 1 84.81 446 SER A C 1
ATOM 3389 O O . SER A 1 446 ? 9.398 -97.75 -39.656 1 84.81 446 SER A O 1
ATOM 3391 N N . ARG A 1 447 ? 11.109 -98.438 -40.906 1 85 447 ARG A N 1
ATOM 3392 C CA . ARG A 1 447 ? 12.102 -97.625 -40.25 1 85 447 ARG A CA 1
ATOM 3393 C C . ARG A 1 447 ? 11.836 -96.125 -40.531 1 85 447 ARG A C 1
ATOM 3395 O O . ARG A 1 447 ? 11.969 -95.312 -39.625 1 85 447 ARG A O 1
ATOM 3402 N N . GLY A 1 448 ? 11.523 -96 -41.75 1 83.81 448 GLY A N 1
ATOM 3403 C CA . GLY A 1 448 ? 11.18 -94.625 -42.125 1 83.81 448 GLY A CA 1
ATOM 3404 C C . GLY A 1 448 ? 9.969 -94.125 -41.375 1 83.81 448 GLY A C 1
ATOM 3405 O O . GLY A 1 448 ? 9.969 -92.938 -40.875 1 83.81 448 GLY A O 1
ATOM 3406 N N . LEU A 1 449 ? 8.961 -94.812 -41.188 1 85.5 449 LEU A N 1
ATOM 3407 C CA . LEU A 1 449 ? 7.762 -94.438 -40.438 1 85.5 449 LEU A CA 1
ATOM 3408 C C . LEU A 1 449 ? 8.07 -94.25 -38.969 1 85.5 449 LEU A C 1
ATOM 3410 O O . LEU A 1 449 ? 7.492 -93.375 -38.312 1 85.5 449 LEU A O 1
ATOM 3414 N N . TYR A 1 450 ? 8.977 -95.125 -38.5 1 84.56 450 TYR A N 1
ATOM 3415 C CA . TYR A 1 450 ? 9.414 -94.938 -37.094 1 84.56 450 TYR A CA 1
ATOM 3416 C C . TYR A 1 450 ? 10.078 -93.625 -36.906 1 84.56 450 TYR A C 1
ATOM 3418 O O . TYR A 1 450 ? 9.766 -92.875 -35.969 1 84.56 450 TYR A O 1
ATOM 3426 N N . SER A 1 451 ? 10.945 -93.25 -37.812 1 85.06 451 SER A N 1
ATOM 3427 C CA . SER A 1 451 ? 11.625 -92 -37.75 1 85.06 451 SER A CA 1
ATOM 3428 C C . SER A 1 451 ? 10.633 -90.812 -37.906 1 85.06 451 SER A C 1
ATOM 3430 O O . SER A 1 451 ? 10.734 -89.812 -37.188 1 85.06 451 SER A O 1
ATOM 3432 N N . LEU A 1 452 ? 9.703 -90.875 -38.719 1 86.94 452 LEU A N 1
ATOM 3433 C CA . LEU A 1 452 ? 8.68 -89.875 -38.906 1 86.94 452 LEU A CA 1
ATOM 3434 C C . LEU A 1 452 ? 7.82 -89.75 -37.656 1 86.94 452 LEU A C 1
ATOM 3436 O O . LEU A 1 452 ? 7.527 -88.625 -37.219 1 86.94 452 LEU A O 1
ATOM 3440 N N . ASN A 1 453 ? 7.449 -90.875 -37.125 1 86.81 453 ASN A N 1
ATOM 3441 C CA . ASN A 1 453 ? 6.652 -90.812 -35.906 1 86.81 453 ASN A CA 1
ATOM 3442 C C . ASN A 1 453 ? 7.383 -90.125 -34.781 1 86.81 453 ASN A C 1
ATOM 3444 O O . ASN A 1 453 ? 6.789 -89.312 -34.062 1 86.81 453 ASN A O 1
ATOM 3448 N N . ASN A 1 454 ? 8.672 -90.438 -34.656 1 84.69 454 ASN A N 1
ATOM 3449 C CA . ASN A 1 454 ? 9.461 -89.75 -33.625 1 84.69 454 ASN A CA 1
ATOM 3450 C C . ASN A 1 454 ? 9.594 -88.25 -33.906 1 84.69 454 ASN A C 1
ATOM 3452 O O . ASN A 1 454 ? 9.555 -87.438 -32.969 1 84.69 454 ASN A O 1
ATOM 3456 N N . GLY A 1 455 ? 9.781 -87.938 -35.062 1 85.25 455 GLY A N 1
ATOM 3457 C CA . GLY A 1 455 ? 9.828 -86.562 -35.438 1 85.25 455 GLY A CA 1
ATOM 3458 C C . GLY A 1 455 ? 8.547 -85.812 -35.125 1 85.25 455 GLY A C 1
ATOM 3459 O O . GLY A 1 455 ? 8.578 -84.688 -34.594 1 85.25 455 GLY A O 1
ATOM 3460 N N . ILE A 1 456 ? 7.414 -86.312 -35.406 1 88.69 456 ILE A N 1
ATOM 3461 C CA . ILE A 1 456 ? 6.113 -85.75 -35.156 1 88.69 456 ILE A CA 1
ATOM 3462 C C . ILE A 1 456 ? 5.891 -85.625 -33.656 1 88.69 456 ILE A C 1
ATOM 3464 O O . ILE A 1 456 ? 5.32 -84.625 -33.156 1 88.69 456 ILE A O 1
ATOM 3468 N N . LYS A 1 457 ? 6.336 -86.625 -32.969 1 87.25 457 LYS A N 1
ATOM 3469 C CA . LYS A 1 457 ? 6.25 -86.562 -31.5 1 87.25 457 LYS A CA 1
ATOM 3470 C C . LYS A 1 457 ? 7.035 -85.375 -30.969 1 87.25 457 LYS A C 1
ATOM 3472 O O . LYS A 1 457 ? 6.543 -84.625 -30.109 1 87.25 457 LYS A O 1
ATOM 3477 N N . SER A 1 458 ? 8.227 -85.25 -31.453 1 85.94 458 SER A N 1
ATOM 3478 C CA . SER A 1 458 ? 9.047 -84.125 -31.047 1 85.94 458 SER A CA 1
ATOM 3479 C C . SER A 1 458 ? 8.375 -82.75 -31.406 1 85.94 458 SER A C 1
ATOM 3481 O O . SER A 1 458 ? 8.406 -81.812 -30.609 1 85.94 458 SER A O 1
ATOM 3483 N N . LEU A 1 459 ? 7.785 -82.625 -32.531 1 87.06 459 LEU A N 1
ATOM 3484 C CA . LEU A 1 459 ? 7.062 -81.438 -32.938 1 87.06 459 LEU A CA 1
ATOM 3485 C C . LEU A 1 459 ? 5.852 -81.188 -32.062 1 87.06 459 LEU A C 1
ATOM 3487 O O . LEU A 1 459 ? 5.547 -80 -31.719 1 87.06 459 LEU A O 1
ATOM 3491 N N . SER A 1 460 ? 5.156 -82.25 -31.672 1 86.88 460 SER A N 1
ATOM 3492 C CA . SER A 1 460 ? 4.008 -82.125 -30.781 1 86.88 460 SER A CA 1
ATOM 3493 C C . SER A 1 460 ? 4.418 -81.625 -29.406 1 86.88 460 SER A C 1
ATOM 3495 O O . SER A 1 460 ? 3.77 -80.688 -28.859 1 86.88 460 SER A O 1
ATOM 3497 N N . ASP A 1 461 ? 5.547 -82.062 -28.875 1 84.81 461 ASP A N 1
ATOM 3498 C CA . ASP A 1 461 ? 6.074 -81.625 -27.609 1 84.81 461 ASP A CA 1
ATOM 3499 C C . ASP A 1 461 ? 6.453 -80.125 -27.703 1 84.81 461 ASP A C 1
ATOM 3501 O O . ASP A 1 461 ? 6.16 -79.312 -26.797 1 84.81 461 ASP A O 1
ATOM 3505 N N . GLY A 1 462 ? 7.098 -79.812 -28.75 1 84.25 462 GLY A N 1
ATOM 3506 C CA . GLY A 1 462 ? 7.457 -78.438 -28.984 1 84.25 462 GLY A CA 1
ATOM 3507 C C . GLY A 1 462 ? 6.258 -77.5 -29.109 1 84.25 462 GLY A C 1
ATOM 3508 O O . GLY A 1 462 ? 6.27 -76.375 -28.578 1 84.25 462 GLY A O 1
ATOM 3509 N N . SER A 1 463 ? 5.227 -77.875 -29.719 1 88.56 463 SER A N 1
ATOM 3510 C CA . SER A 1 463 ? 4.016 -77.062 -29.891 1 88.56 463 SER A CA 1
ATOM 3511 C C . SER A 1 463 ? 3.314 -76.875 -28.547 1 88.56 463 SER A C 1
ATOM 3513 O O . SER A 1 463 ? 2.678 -75.812 -28.344 1 88.56 463 SER A O 1
ATOM 3515 N N . SER A 1 464 ? 3.424 -77.812 -27.656 1 84.5 464 SER A N 1
ATOM 3516 C CA . SER A 1 464 ? 2.863 -77.688 -26.328 1 84.5 464 SER A CA 1
ATOM 3517 C C . SER A 1 464 ? 3.588 -76.562 -25.547 1 84.5 464 SER A C 1
ATOM 3519 O O . SER A 1 464 ? 2.951 -75.75 -24.906 1 84.5 464 SER A O 1
ATOM 3521 N N . LYS A 1 465 ? 4.887 -76.562 -25.625 1 86.38 465 LYS A N 1
ATOM 3522 C CA . LYS A 1 465 ? 5.676 -75.5 -25.016 1 86.38 465 LYS A CA 1
ATOM 3523 C C . LYS A 1 465 ? 5.355 -74.125 -25.625 1 86.38 465 LYS A C 1
ATOM 3525 O O . LYS A 1 465 ? 5.254 -73.125 -24.922 1 86.38 465 LYS A O 1
ATOM 3530 N N . LEU A 1 466 ? 5.188 -74.062 -26.906 1 86 466 LEU A N 1
ATOM 3531 C CA . LEU A 1 466 ? 4.836 -72.812 -27.625 1 86 466 LEU A CA 1
ATOM 3532 C C . LEU A 1 466 ? 3.473 -72.312 -27.172 1 86 466 LEU A C 1
ATOM 3534 O O . LEU A 1 466 ? 3.289 -71.125 -27.016 1 86 466 LEU A O 1
ATOM 3538 N N . TYR A 1 467 ? 2.574 -73.25 -26.984 1 87.38 467 TYR A N 1
ATOM 3539 C CA . TYR A 1 467 ? 1.249 -72.812 -26.531 1 87.38 467 TYR A CA 1
ATOM 3540 C C . TYR A 1 467 ? 1.315 -72.188 -25.156 1 87.38 467 TYR A C 1
ATOM 3542 O O . TYR A 1 467 ? 0.679 -71.188 -24.891 1 87.38 467 TYR A O 1
ATOM 3550 N N . ASN A 1 468 ? 2.088 -72.812 -24.25 1 84.31 468 ASN A N 1
ATOM 3551 C CA . ASN A 1 468 ? 2.242 -72.25 -22.922 1 84.31 468 ASN A CA 1
ATOM 3552 C C . ASN A 1 468 ? 2.865 -70.812 -22.969 1 84.31 468 ASN A C 1
ATOM 3554 O O . ASN A 1 468 ? 2.445 -69.938 -22.234 1 84.31 468 ASN A O 1
ATOM 3558 N N . GLY A 1 469 ? 3.828 -70.688 -23.797 1 83.38 469 GLY A N 1
ATOM 3559 C CA . GLY A 1 469 ? 4.438 -69.438 -24 1 83.38 469 GLY A CA 1
ATOM 3560 C C . GLY A 1 469 ? 3.484 -68.375 -24.562 1 83.38 469 GLY A C 1
ATOM 3561 O O . GLY A 1 469 ? 3.43 -67.25 -24.094 1 83.38 469 GLY A O 1
ATOM 3562 N N . ALA A 1 470 ? 2.742 -68.688 -25.547 1 86.75 470 ALA A N 1
ATOM 3563 C CA . ALA A 1 470 ? 1.762 -67.812 -26.172 1 86.75 470 ALA A CA 1
ATOM 3564 C C . ALA A 1 470 ? 0.672 -67.438 -25.172 1 86.75 470 ALA A C 1
ATOM 3566 O O . ALA A 1 470 ? 0.216 -66.25 -25.172 1 86.75 470 ALA A O 1
ATOM 3567 N N . ASN A 1 471 ? 0.274 -68.438 -24.359 1 86.62 471 ASN A N 1
ATOM 3568 C CA . ASN A 1 471 ? -0.715 -68.125 -23.328 1 86.62 471 ASN A CA 1
ATOM 3569 C C . ASN A 1 471 ? -0.182 -67.125 -22.297 1 86.62 471 ASN A C 1
ATOM 3571 O O . ASN A 1 471 ? -0.897 -66.188 -21.891 1 86.62 471 ASN A O 1
ATOM 3575 N N . SER A 1 472 ? 1.026 -67.312 -21.891 1 85.06 472 SER A N 1
ATOM 3576 C CA . SER A 1 472 ? 1.67 -66.375 -20.953 1 85.06 472 SER A CA 1
ATOM 3577 C C . SER A 1 472 ? 1.789 -65 -21.547 1 85.06 472 SER A C 1
ATOM 3579 O O . SER A 1 472 ? 1.559 -63.969 -20.859 1 85.06 472 SER A O 1
ATOM 3581 N N . LEU A 1 473 ? 2.162 -64.812 -22.766 1 84.75 473 LEU A N 1
ATOM 3582 C CA . LEU A 1 473 ? 2.264 -63.562 -23.438 1 84.75 473 LEU A CA 1
ATOM 3583 C C . LEU A 1 473 ? 0.906 -62.875 -23.5 1 84.75 473 LEU A C 1
ATOM 3585 O O . LEU A 1 473 ? 0.804 -61.656 -23.266 1 84.75 473 LEU A O 1
ATOM 3589 N N . TYR A 1 474 ? -0.113 -63.625 -23.812 1 86.38 474 TYR A N 1
ATOM 3590 C CA . TYR A 1 474 ? -1.466 -63.094 -23.891 1 86.38 474 TYR A CA 1
ATOM 3591 C C . TYR A 1 474 ? -1.886 -62.5 -22.531 1 86.38 474 TYR A C 1
ATOM 3593 O O . TYR A 1 474 ? -2.383 -61.375 -22.469 1 86.38 474 TYR A O 1
ATOM 3601 N N . ASN A 1 475 ? -1.662 -63.219 -21.484 1 84.81 475 ASN A N 1
ATOM 3602 C CA . ASN A 1 475 ? -2.018 -62.75 -20.141 1 84.81 475 ASN A CA 1
ATOM 3603 C C . ASN A 1 475 ? -1.221 -61.5 -19.766 1 84.81 475 ASN A C 1
ATOM 3605 O O . ASN A 1 475 ? -1.76 -60.562 -19.141 1 84.81 475 ASN A O 1
ATOM 3609 N N . GLY A 1 476 ? 0.034 -61.531 -20.062 1 81.62 476 GLY A N 1
ATOM 3610 C CA . GLY A 1 476 ? 0.851 -60.344 -19.828 1 81.62 476 GLY A CA 1
ATOM 3611 C C . GLY A 1 476 ? 0.361 -59.125 -20.578 1 81.62 476 GLY A C 1
ATOM 3612 O O . GLY A 1 476 ? 0.355 -58 -20.031 1 81.62 476 GLY A O 1
ATOM 3613 N N . MET A 1 477 ? -0.096 -59.281 -21.766 1 86.06 477 MET A N 1
ATOM 3614 C CA . MET A 1 477 ? -0.601 -58.188 -22.594 1 86.06 477 MET A CA 1
ATOM 3615 C C . MET A 1 477 ? -1.882 -57.594 -22.016 1 86.06 477 MET A C 1
ATOM 3617 O O . MET A 1 477 ? -2.135 -56.406 -22.125 1 86.06 477 MET A O 1
ATOM 3621 N N . VAL A 1 478 ? -2.738 -58.438 -21.453 1 85.69 478 VAL A N 1
ATOM 3622 C CA . VAL A 1 478 ? -3.939 -57.969 -20.766 1 85.69 478 VAL A CA 1
ATOM 3623 C C . VAL A 1 478 ? -3.559 -57 -19.656 1 85.69 478 VAL A C 1
ATOM 3625 O O . VAL A 1 478 ? -4.156 -55.938 -19.531 1 85.69 478 VAL A O 1
ATOM 3628 N N . LEU A 1 479 ? -2.52 -57.312 -18.859 1 82.88 479 LEU A N 1
ATOM 3629 C CA . LEU A 1 479 ? -2.057 -56.469 -17.75 1 82.88 479 LEU A CA 1
ATOM 3630 C C . LEU A 1 479 ? -1.491 -55.156 -18.281 1 82.88 479 LEU A C 1
ATOM 3632 O O . LEU A 1 479 ? -1.744 -54.094 -17.703 1 82.88 479 LEU A O 1
ATOM 3636 N N . VAL A 1 480 ? -0.734 -55.188 -19.344 1 84.94 480 VAL A N 1
ATOM 3637 C CA . VAL A 1 480 ? -0.146 -54 -19.938 1 84.94 480 VAL A CA 1
ATOM 3638 C C . VAL A 1 480 ? -1.252 -53.094 -20.469 1 84.94 480 VAL A C 1
ATOM 3640 O O . VAL A 1 480 ? -1.194 -51.844 -20.312 1 84.94 480 VAL A O 1
ATOM 3643 N N . LYS A 1 481 ? -2.221 -53.688 -21.094 1 87.94 481 LYS A N 1
ATOM 3644 C CA . LYS A 1 481 ? -3.359 -52.938 -21.594 1 87.94 481 LYS A CA 1
ATOM 3645 C C . LYS A 1 481 ? -4.082 -52.219 -20.469 1 87.94 481 LYS A C 1
ATOM 3647 O O . LYS A 1 481 ? -4.387 -51.031 -20.578 1 87.94 481 LYS A O 1
ATOM 3652 N N . ASP A 1 482 ? -4.355 -52.875 -19.391 1 86.5 482 ASP A N 1
ATOM 3653 C CA . ASP A 1 482 ? -4.992 -52.281 -18.219 1 86.5 482 ASP A CA 1
ATOM 3654 C C . ASP A 1 482 ? -4.137 -51.125 -17.656 1 86.5 482 ASP A C 1
ATOM 3656 O O . ASP A 1 482 ? -4.652 -50.062 -17.312 1 86.5 482 ASP A O 1
ATOM 3660 N N . GLY A 1 483 ? -2.861 -51.375 -17.562 1 85.38 483 GLY A N 1
ATOM 3661 C CA . GLY A 1 483 ? -1.937 -50.344 -17.047 1 85.38 483 GLY A CA 1
ATOM 3662 C C . GLY A 1 483 ? -1.892 -49.094 -17.891 1 85.38 483 GLY A C 1
ATOM 3663 O O . GLY A 1 483 ? -1.898 -48 -17.359 1 85.38 483 GLY A O 1
ATOM 3664 N N . THR A 1 484 ? -1.827 -49.219 -19.188 1 89.81 484 THR A N 1
ATOM 3665 C CA . THR A 1 484 ? -1.801 -48.094 -20.078 1 89.81 484 THR A CA 1
ATOM 3666 C C . THR A 1 484 ? -3.107 -47.312 -20 1 89.81 484 THR A C 1
ATOM 3668 O O . THR A 1 484 ? -3.113 -46.062 -20.141 1 89.81 484 THR A O 1
ATOM 3671 N N . GLY A 1 485 ? -4.207 -48.031 -19.828 1 89.12 485 GLY A N 1
ATOM 3672 C CA . GLY A 1 485 ? -5.473 -47.344 -19.594 1 89.12 485 GLY A CA 1
ATOM 3673 C C . GLY A 1 485 ? -5.469 -46.469 -18.344 1 89.12 485 GLY A C 1
ATOM 3674 O O . GLY A 1 485 ? -5.906 -45.344 -18.375 1 89.12 485 GLY A O 1
ATOM 3675 N N . GLN A 1 486 ? -4.957 -47 -17.281 1 89.38 486 GLN A N 1
ATOM 3676 C CA . GLN A 1 486 ? -4.84 -46.25 -16.031 1 89.38 486 GLN A CA 1
ATOM 3677 C C . GLN A 1 486 ? -3.926 -45.031 -16.188 1 89.38 486 GLN A C 1
ATOM 3679 O O . GLN A 1 486 ? -4.191 -43.969 -15.633 1 89.38 486 GLN A O 1
ATOM 3684 N N . LEU A 1 487 ? -2.863 -45.156 -16.906 1 89.88 487 LEU A N 1
ATOM 3685 C CA . LEU A 1 487 ? -1.94 -44.062 -17.172 1 89.88 487 LEU A CA 1
ATOM 3686 C C . LEU A 1 487 ? -2.641 -42.938 -17.938 1 89.88 487 LEU A C 1
ATOM 3688 O O . LEU A 1 487 ? -2.449 -41.781 -17.641 1 89.88 487 LEU A O 1
ATOM 3692 N N . ALA A 1 488 ? -3.408 -43.344 -18.922 1 91.12 488 ALA A N 1
ATOM 3693 C CA . ALA A 1 488 ? -4.145 -42.344 -19.719 1 91.12 488 ALA A CA 1
ATOM 3694 C C . ALA A 1 488 ? -5.145 -41.594 -18.844 1 91.12 488 ALA A C 1
ATOM 3696 O O . ALA A 1 488 ? -5.246 -40.375 -18.938 1 91.12 488 ALA A O 1
ATOM 3697 N N . ASP A 1 489 ? -5.84 -42.312 -17.984 1 90.69 489 ASP A N 1
ATOM 3698 C CA . ASP A 1 489 ? -6.805 -41.688 -17.078 1 90.69 489 ASP A CA 1
ATOM 3699 C C . ASP A 1 489 ? -6.117 -40.719 -16.109 1 90.69 489 ASP A C 1
ATOM 3701 O O . ASP A 1 489 ? -6.613 -39.625 -15.852 1 90.69 489 ASP A O 1
ATOM 3705 N N . GLY A 1 490 ? -5.02 -41.219 -15.586 1 90.88 490 GLY A N 1
ATOM 3706 C CA . GLY A 1 490 ? -4.25 -40.375 -14.688 1 90.88 490 GLY A CA 1
ATOM 3707 C C . GLY A 1 490 ? -3.734 -39.094 -15.359 1 90.88 490 GLY A C 1
ATOM 3708 O O . GLY A 1 490 ? -3.803 -38.031 -14.781 1 90.88 490 GLY A O 1
ATOM 3709 N N . ALA A 1 491 ? -3.219 -39.156 -16.516 1 92.25 491 ALA A N 1
ATOM 3710 C CA . ALA A 1 491 ? -2.725 -38 -17.266 1 92.25 491 ALA A CA 1
ATOM 3711 C C . ALA A 1 491 ? -3.852 -37.031 -17.594 1 92.25 491 ALA A C 1
ATOM 3713 O O . ALA A 1 491 ? -3.652 -35.812 -17.547 1 92.25 491 ALA A O 1
ATOM 3714 N N . LYS A 1 492 ? -5.016 -37.562 -17.906 1 92.5 492 LYS A N 1
ATOM 3715 C CA . LYS A 1 492 ? -6.168 -36.719 -18.172 1 92.5 492 LYS A CA 1
ATOM 3716 C C . LYS A 1 492 ? -6.539 -35.906 -16.922 1 92.5 492 LYS A C 1
ATOM 3718 O O . LYS A 1 492 ? -6.762 -34.688 -17.016 1 92.5 492 LYS A O 1
ATOM 3723 N N . SER A 1 493 ? -6.586 -36.625 -15.828 1 92.31 493 SER A N 1
ATOM 3724 C CA . SER A 1 493 ? -6.898 -35.969 -14.57 1 92.31 493 SER A CA 1
ATOM 3725 C C . SER A 1 493 ? -5.883 -34.875 -14.25 1 92.31 493 SER A C 1
ATOM 3727 O O . SER A 1 493 ? -6.246 -33.781 -13.812 1 92.31 493 SER A O 1
ATOM 3729 N N . LEU A 1 494 ? -4.645 -35.094 -14.438 1 92 494 LEU A N 1
ATOM 3730 C CA . LEU A 1 494 ? -3.578 -34.125 -14.227 1 92 494 LEU A CA 1
ATOM 3731 C C . LEU A 1 494 ? -3.764 -32.906 -15.133 1 92 494 LEU A C 1
ATOM 3733 O O . LEU A 1 494 ? -3.648 -31.766 -14.672 1 92 494 LEU A O 1
ATOM 3737 N N . TYR A 1 495 ? -4.09 -33.094 -16.375 1 93.5 495 TYR A N 1
ATOM 3738 C CA . TYR A 1 495 ? -4.316 -32.031 -17.344 1 93.5 495 TYR A CA 1
ATOM 3739 C C . TYR A 1 495 ? -5.461 -31.141 -16.906 1 93.5 495 TYR A C 1
ATOM 3741 O O . TYR A 1 495 ? -5.34 -29.906 -16.922 1 93.5 495 TYR A O 1
ATOM 3749 N N . ASP A 1 496 ? -6.551 -31.812 -16.484 1 91.81 496 ASP A N 1
ATOM 3750 C CA . ASP A 1 496 ? -7.723 -31.047 -16.062 1 91.81 496 ASP A CA 1
ATOM 3751 C C . ASP A 1 496 ? -7.398 -30.156 -14.867 1 91.81 496 ASP A C 1
ATOM 3753 O O . ASP A 1 496 ? -7.781 -28.984 -14.828 1 91.81 496 ASP A O 1
ATOM 3757 N N . ASN A 1 497 ? -6.703 -30.703 -13.969 1 92.31 497 ASN A N 1
ATOM 3758 C CA . ASN A 1 497 ? -6.371 -29.953 -12.758 1 92.31 497 ASN A CA 1
ATOM 3759 C C . ASN A 1 497 ? -5.344 -28.859 -13.031 1 92.31 497 ASN A C 1
ATOM 3761 O O . ASN A 1 497 ? -5.398 -27.781 -12.43 1 92.31 497 ASN A O 1
ATOM 3765 N N . GLN A 1 498 ? -4.391 -29.109 -13.906 1 93.44 498 GLN A N 1
ATOM 3766 C CA . GLN A 1 498 ? -3.426 -28.094 -14.312 1 93.44 498 GLN A CA 1
ATOM 3767 C C . GLN A 1 498 ? -4.117 -26.938 -15.023 1 93.44 498 GLN A C 1
ATOM 3769 O O . GLN A 1 498 ? -3.76 -25.781 -14.82 1 93.44 498 GLN A O 1
ATOM 3774 N N . THR A 1 499 ? -5.086 -27.281 -15.883 1 92.69 499 THR A N 1
ATOM 3775 C CA . THR A 1 499 ? -5.848 -26.25 -16.578 1 92.69 499 THR A CA 1
ATOM 3776 C C . THR A 1 499 ? -6.598 -25.359 -15.602 1 92.69 499 THR A C 1
ATOM 3778 O O . THR A 1 499 ? -6.637 -24.141 -15.766 1 92.69 499 THR A O 1
ATOM 3781 N N . LEU A 1 500 ? -7.148 -25.984 -14.594 1 91.06 500 LEU A N 1
ATOM 3782 C CA . LEU A 1 500 ? -7.836 -25.234 -13.547 1 91.06 500 LEU A CA 1
ATOM 3783 C C . LEU A 1 500 ? -6.875 -24.281 -12.828 1 91.06 500 LEU A C 1
ATOM 3785 O O . LEU A 1 500 ? -7.199 -23.125 -12.594 1 91.06 500 LEU A O 1
ATOM 3789 N N . LEU A 1 501 ? -5.68 -24.734 -12.469 1 92.06 501 LEU A N 1
ATOM 3790 C CA . LEU A 1 501 ? -4.684 -23.922 -11.789 1 92.06 501 LEU A CA 1
ATOM 3791 C C . LEU A 1 501 ? -4.246 -22.75 -12.672 1 92.06 501 LEU A C 1
ATOM 3793 O O . LEU A 1 501 ? -4.086 -21.625 -12.195 1 92.06 501 LEU A O 1
ATOM 3797 N N . THR A 1 502 ? -4.004 -23.016 -13.977 1 93.69 502 THR A N 1
ATOM 3798 C CA . THR A 1 502 ? -3.674 -21.969 -14.945 1 93.69 502 THR A CA 1
ATOM 3799 C C . THR A 1 502 ? -4.715 -20.859 -14.914 1 93.69 502 THR A C 1
ATOM 3801 O O . THR A 1 502 ? -4.363 -19.672 -14.875 1 93.69 502 THR A O 1
ATOM 3804 N N . GLN A 1 503 ? -5.961 -21.219 -14.906 1 91.69 503 GLN A N 1
ATOM 3805 C CA . GLN A 1 503 ? -7.055 -20.266 -14.922 1 91.69 503 GLN A CA 1
ATOM 3806 C C . GLN A 1 503 ? -7.059 -19.422 -13.648 1 91.69 503 GLN A C 1
ATOM 3808 O O . GLN A 1 503 ? -7.211 -18.188 -13.703 1 91.69 503 GLN A O 1
ATOM 3813 N N . LYS A 1 504 ? -6.906 -20.031 -12.555 1 92 504 LYS A N 1
ATOM 3814 C CA . LYS A 1 504 ? -6.938 -19.328 -11.273 1 92 504 LYS A CA 1
ATOM 3815 C C . LYS A 1 504 ? -5.754 -18.375 -11.133 1 92 504 LYS A C 1
ATOM 3817 O O . LYS A 1 504 ? -5.902 -17.266 -10.617 1 92 504 LYS A O 1
ATOM 3822 N N . LEU A 1 505 ? -4.57 -18.766 -11.555 1 93.31 505 LEU A N 1
ATOM 3823 C CA . LEU A 1 505 ? -3.387 -17.906 -11.531 1 93.31 505 LEU A CA 1
ATOM 3824 C C . LEU A 1 505 ? -3.566 -16.703 -12.461 1 93.31 505 LEU A C 1
ATOM 3826 O O . LEU A 1 505 ? -3.205 -15.578 -12.102 1 93.31 505 LEU A O 1
ATOM 3830 N N . ASN A 1 506 ? -4.145 -17 -13.641 1 93.25 506 ASN A N 1
ATOM 3831 C CA . ASN A 1 506 ? -4.395 -15.914 -14.594 1 93.25 506 ASN A CA 1
ATOM 3832 C C . ASN A 1 506 ? -5.402 -14.906 -14.039 1 93.25 506 ASN A C 1
ATOM 3834 O O . ASN A 1 506 ? -5.234 -13.695 -14.211 1 93.25 506 ASN A O 1
ATOM 3838 N N . GLU A 1 507 ? -6.461 -15.375 -13.438 1 90.44 507 GLU A N 1
ATOM 3839 C CA . GLU A 1 507 ? -7.469 -14.516 -12.828 1 90.44 507 GLU A CA 1
ATOM 3840 C C . GLU A 1 507 ? -6.859 -13.641 -11.734 1 90.44 507 GLU A C 1
ATOM 3842 O O . GLU A 1 507 ? -7.164 -12.453 -11.641 1 90.44 507 GLU A O 1
ATOM 3847 N N . ALA A 1 508 ? -6 -14.203 -10.898 1 89.94 508 ALA A N 1
ATOM 3848 C CA . ALA A 1 508 ? -5.324 -13.461 -9.836 1 89.94 508 ALA A CA 1
ATOM 3849 C C . ALA A 1 508 ? -4.422 -12.375 -10.414 1 89.94 508 ALA A C 1
ATOM 3851 O O . ALA A 1 508 ? -4.41 -11.242 -9.922 1 89.94 508 ALA A O 1
ATOM 3852 N N . ALA A 1 509 ? -3.643 -12.664 -11.445 1 91.38 509 ALA A N 1
ATOM 3853 C CA . ALA A 1 509 ? -2.76 -11.703 -12.102 1 91.38 509 ALA A CA 1
ATOM 3854 C C . ALA A 1 509 ? -3.553 -10.539 -12.68 1 91.38 509 ALA A C 1
ATOM 3856 O O . ALA A 1 509 ? -3.162 -9.375 -12.531 1 91.38 509 ALA A O 1
ATOM 3857 N N . GLU A 1 510 ? -4.711 -10.828 -13.297 1 90.25 510 GLU A N 1
ATOM 3858 C CA . GLU A 1 510 ? -5.539 -9.797 -13.906 1 90.25 510 GLU A CA 1
ATOM 3859 C C . GLU A 1 510 ? -6.164 -8.891 -12.852 1 90.25 510 GLU A C 1
ATOM 3861 O O . GLU A 1 510 ? -6.277 -7.68 -13.055 1 90.25 510 GLU A O 1
ATOM 3866 N N . LYS A 1 511 ? -6.586 -9.453 -11.789 1 87.31 511 LYS A N 1
ATOM 3867 C CA . LYS A 1 511 ? -7.172 -8.688 -10.695 1 87.31 511 LYS A CA 1
ATOM 3868 C C . LYS A 1 511 ? -6.16 -7.691 -10.125 1 87.31 511 LYS A C 1
ATOM 3870 O O . LYS A 1 511 ? -6.516 -6.555 -9.797 1 87.31 511 LYS A O 1
ATOM 3875 N N . ILE A 1 512 ? -4.898 -8.047 -9.945 1 88.69 512 ILE A N 1
ATOM 3876 C CA . ILE A 1 512 ? -3.838 -7.176 -9.453 1 88.69 512 ILE A CA 1
ATOM 3877 C C . ILE A 1 512 ? -3.594 -6.043 -10.445 1 88.69 512 ILE A C 1
ATOM 3879 O O . ILE A 1 512 ? -3.555 -4.871 -10.062 1 88.69 512 ILE A O 1
ATOM 3883 N N . ARG A 1 513 ? -3.473 -6.309 -11.727 1 86.69 513 ARG A N 1
ATOM 3884 C CA . ARG A 1 513 ? -3.141 -5.34 -12.766 1 86.69 513 ARG A CA 1
ATOM 3885 C C . ARG A 1 513 ? -4.203 -4.25 -12.859 1 86.69 513 ARG A C 1
ATOM 3887 O O . ARG A 1 513 ? -3.879 -3.062 -12.938 1 86.69 513 ARG A O 1
ATOM 3894 N N . THR A 1 514 ? -5.453 -4.668 -12.758 1 83.75 514 THR A N 1
ATOM 3895 C CA . THR A 1 514 ? -6.551 -3.727 -12.953 1 83.75 514 THR A CA 1
ATOM 3896 C C . THR A 1 514 ? -6.785 -2.908 -11.68 1 83.75 514 THR A C 1
ATOM 3898 O O . THR A 1 514 ? -7.402 -1.842 -11.734 1 83.75 514 THR A O 1
ATOM 3901 N N . GLY A 1 515 ? -6.262 -3.385 -10.562 1 83.5 515 GLY A N 1
ATOM 3902 C CA . GLY A 1 515 ? -6.496 -2.73 -9.289 1 83.5 515 GLY A CA 1
ATOM 3903 C C . GLY A 1 515 ? -5.504 -1.619 -9 1 83.5 515 GLY A C 1
ATOM 3904 O O . GLY A 1 515 ? -5.66 -0.879 -8.023 1 83.5 515 GLY A O 1
ATOM 3905 N N . ILE A 1 516 ? -4.457 -1.333 -9.812 1 85.31 516 ILE A N 1
ATOM 3906 C CA . ILE A 1 516 ? -3.422 -0.333 -9.578 1 85.31 516 ILE A CA 1
ATOM 3907 C C . ILE A 1 516 ? -3.652 0.871 -10.492 1 85.31 516 ILE A C 1
ATOM 3909 O O . ILE A 1 516 ? -3.467 0.781 -11.711 1 85.31 516 ILE A O 1
ATOM 3913 N N . THR A 1 517 ? -4.156 2.027 -9.953 1 88 517 THR A N 1
ATOM 3914 C CA . THR A 1 517 ? -4.34 3.262 -10.711 1 88 517 THR A CA 1
ATOM 3915 C C . THR A 1 517 ? -3.676 4.438 -10 1 88 517 THR A C 1
ATOM 3917 O O . THR A 1 517 ? -3.451 4.387 -8.789 1 88 517 THR A O 1
ATOM 3920 N N . THR A 1 518 ? -3.303 5.527 -10.766 1 88.81 518 THR A N 1
ATOM 3921 C CA . THR A 1 518 ? -2.703 6.73 -10.203 1 88.81 518 THR A CA 1
ATOM 3922 C C . THR A 1 518 ? -3.676 7.426 -9.25 1 88.81 518 THR A C 1
ATOM 3924 O O . THR A 1 518 ? -3.271 7.934 -8.203 1 88.81 518 THR A O 1
ATOM 3927 N N . ALA A 1 519 ? -4.938 7.5 -9.602 1 89.56 519 ALA A N 1
ATOM 3928 C CA . ALA A 1 519 ? -5.973 8.125 -8.781 1 89.56 519 ALA A CA 1
ATOM 3929 C C . ALA A 1 519 ? -6.07 7.457 -7.414 1 89.56 519 ALA A C 1
ATOM 3931 O O . ALA A 1 519 ? -6.25 8.133 -6.398 1 89.56 519 ALA A O 1
ATOM 3932 N N . LYS A 1 520 ? -5.988 6.258 -7.465 1 91.44 520 LYS A N 1
ATOM 3933 C CA . LYS A 1 520 ? -6.039 5.508 -6.215 1 91.44 520 LYS A CA 1
ATOM 3934 C C . LYS A 1 520 ? -4.848 5.844 -5.32 1 91.44 520 LYS A C 1
ATOM 3936 O O . LYS A 1 520 ? -5.012 6.074 -4.121 1 91.44 520 LYS A O 1
ATOM 3941 N N . LYS A 1 521 ? -3.613 5.898 -5.852 1 92.31 521 LYS A N 1
ATOM 3942 C CA . LYS A 1 521 ? -2.404 6.238 -5.109 1 92.31 521 LYS A CA 1
ATOM 3943 C C . LYS A 1 521 ? -2.521 7.625 -4.477 1 92.31 521 LYS A C 1
ATOM 3945 O O . LYS A 1 521 ? -2.205 7.801 -3.297 1 92.31 521 LYS A O 1
ATOM 3950 N N . ASP A 1 522 ? -3.062 8.477 -5.246 1 91.38 522 ASP A N 1
ATOM 3951 C CA . ASP A 1 522 ? -3.201 9.852 -4.789 1 91.38 522 ASP A CA 1
ATOM 3952 C C . ASP A 1 522 ? -4.215 9.953 -3.65 1 91.38 522 ASP A C 1
ATOM 3954 O O . ASP A 1 522 ? -4.012 10.711 -2.697 1 91.38 522 ASP A O 1
ATOM 3958 N N . MET A 1 523 ? -5.27 9.219 -3.791 1 91.56 523 MET A N 1
ATOM 3959 C CA . MET A 1 523 ? -6.32 9.234 -2.777 1 91.56 523 MET A CA 1
ATOM 3960 C C . MET A 1 523 ? -5.82 8.633 -1.467 1 91.56 523 MET A C 1
ATOM 3962 O O . MET A 1 523 ? -6.152 9.125 -0.387 1 91.56 523 MET A O 1
ATOM 3966 N N . ILE A 1 524 ? -5 7.676 -1.536 1 92.19 524 ILE A N 1
ATOM 3967 C CA . ILE A 1 524 ? -4.457 7.055 -0.332 1 92.19 524 ILE A CA 1
ATOM 3968 C C . ILE A 1 524 ? -3.51 8.023 0.367 1 92.19 524 ILE A C 1
ATOM 3970 O O . ILE A 1 524 ? -3.547 8.164 1.592 1 92.19 524 ILE A O 1
ATOM 3974 N N . ASN A 1 525 ? -2.723 8.688 -0.425 1 91.94 525 ASN A N 1
ATOM 3975 C CA . ASN A 1 525 ? -1.761 9.641 0.127 1 91.94 525 ASN A CA 1
ATOM 3976 C C . ASN A 1 525 ? -2.459 10.836 0.763 1 91.94 525 ASN A C 1
ATOM 3978 O O . ASN A 1 525 ? -2.094 11.266 1.86 1 91.94 525 ASN A O 1
ATOM 3982 N N . GLU A 1 526 ? -3.422 11.359 0.052 1 91 526 GLU A N 1
ATOM 3983 C CA . GLU A 1 526 ? -4.199 12.516 0.494 1 91 526 GLU A CA 1
ATOM 3984 C C . GLU A 1 526 ? -5.695 12.258 0.362 1 91 526 GLU A C 1
ATOM 3986 O O . GLU A 1 526 ? -6.32 12.68 -0.611 1 91 526 GLU A O 1
ATOM 3991 N N . PRO A 1 527 ? -6.285 11.688 1.342 1 90.69 527 PRO A N 1
ATOM 3992 C CA . PRO A 1 527 ? -7.664 11.219 1.212 1 90.69 527 PRO A CA 1
ATOM 3993 C C . PRO A 1 527 ? -8.695 12.328 1.414 1 90.69 527 PRO A C 1
ATOM 3995 O O . PRO A 1 527 ? -9.859 12.164 1.061 1 90.69 527 PRO A O 1
ATOM 3998 N N . ILE A 1 528 ? -8.25 13.523 1.981 1 91.19 528 ILE A N 1
ATOM 3999 C CA . ILE A 1 528 ? -9.211 14.555 2.354 1 91.19 528 ILE A CA 1
ATOM 4000 C C . ILE A 1 528 ? -8.805 15.891 1.735 1 91.19 528 ILE A C 1
ATOM 4002 O O . ILE A 1 528 ? -7.617 16.234 1.715 1 91.19 528 ILE A O 1
ATOM 4006 N N . ILE A 1 529 ? -9.812 16.578 1.185 1 89.88 529 ILE A N 1
ATOM 4007 C CA . ILE A 1 529 ? -9.648 17.938 0.707 1 89.88 529 ILE A CA 1
ATOM 4008 C C . ILE A 1 529 ? -10.406 18.906 1.625 1 89.88 529 ILE A C 1
ATOM 4010 O O . ILE A 1 529 ? -11.547 18.641 2.008 1 89.88 529 ILE A O 1
ATOM 4014 N N . LEU A 1 530 ? -9.688 19.938 1.996 1 89.69 530 LEU A N 1
ATOM 4015 C CA . LEU A 1 530 ? -10.312 20.984 2.799 1 89.69 530 LEU A CA 1
ATOM 4016 C C . LEU A 1 530 ? -10.891 22.078 1.91 1 89.69 530 LEU A C 1
ATOM 4018 O O . LEU A 1 530 ? -10.148 22.75 1.184 1 89.69 530 LEU A O 1
ATOM 4022 N N . ASP A 1 531 ? -12.227 22.188 1.856 1 91 531 ASP A N 1
ATOM 4023 C CA . ASP A 1 531 ? -12.922 23.266 1.142 1 91 531 ASP A CA 1
ATOM 4024 C C . ASP A 1 531 ? -13.258 24.422 2.078 1 91 531 ASP A C 1
ATOM 4026 O O . ASP A 1 531 ? -14.18 24.328 2.891 1 91 531 ASP A O 1
ATOM 4030 N N . THR A 1 532 ? -12.547 25.531 1.961 1 91.5 532 THR A N 1
ATOM 4031 C CA . THR A 1 532 ? -12.711 26.656 2.861 1 91.5 532 THR A CA 1
ATOM 4032 C C . THR A 1 532 ? -13.617 27.719 2.232 1 91.5 532 THR A C 1
ATOM 4034 O O . THR A 1 532 ? -13.367 28.156 1.108 1 91.5 532 THR A O 1
ATOM 4037 N N . ARG A 1 533 ? -14.758 28.047 2.824 1 90 533 ARG A N 1
ATOM 4038 C CA . ARG A 1 533 ? -15.656 29.141 2.461 1 90 533 ARG A CA 1
ATOM 4039 C C . ARG A 1 533 ? -15.625 30.25 3.512 1 90 533 ARG A C 1
ATOM 4041 O O . ARG A 1 533 ? -15.992 30.016 4.668 1 90 533 ARG A O 1
ATOM 4048 N N . ARG A 1 534 ? -15.094 31.438 3.203 1 93.06 534 ARG A N 1
ATOM 4049 C CA . ARG A 1 534 ? -14.984 32.562 4.125 1 93.06 534 ARG A CA 1
ATOM 4050 C C . ARG A 1 534 ? -16.156 33.531 3.957 1 93.06 534 ARG A C 1
ATOM 4052 O O . ARG A 1 534 ? -16.344 34.125 2.895 1 93.06 534 ARG A O 1
ATOM 4059 N N . LEU A 1 535 ? -16.922 33.625 5.043 1 91.81 535 LEU A N 1
ATOM 4060 C CA . LEU A 1 535 ? -17.953 34.656 5.066 1 91.81 535 LEU A CA 1
ATOM 4061 C C . LEU A 1 535 ? -17.375 36.031 5.449 1 91.81 535 LEU A C 1
ATOM 4063 O O . LEU A 1 535 ? -16.609 36.125 6.414 1 91.81 535 LEU A O 1
ATOM 4067 N N . TYR A 1 536 ? -17.594 37.094 4.758 1 93.12 536 TYR A N 1
ATOM 4068 C CA . TYR A 1 536 ? -17.125 38.438 5.016 1 93.12 536 TYR A CA 1
ATOM 4069 C C . TYR A 1 536 ? -15.609 38.469 5.188 1 93.12 536 TYR A C 1
ATOM 4071 O O . TYR A 1 536 ? -15.109 38.781 6.27 1 93.12 536 TYR A O 1
ATOM 4079 N N . PRO A 1 537 ? -14.828 38.156 4.207 1 92 537 PRO A N 1
ATOM 4080 C CA . PRO A 1 537 ? -13.375 38.031 4.285 1 92 537 PRO A CA 1
ATOM 4081 C C . PRO A 1 537 ? -12.688 39.312 4.75 1 92 537 PRO A C 1
ATOM 4083 O O . PRO A 1 537 ? -13.094 40.406 4.363 1 92 537 PRO A O 1
ATOM 4086 N N . VAL A 1 538 ? -11.844 39.156 5.695 1 92.69 538 VAL A N 1
ATOM 4087 C CA . VAL A 1 538 ? -10.945 40.219 6.148 1 92.69 538 VAL A CA 1
ATOM 4088 C C . VAL A 1 538 ? -9.539 39.969 5.609 1 92.69 538 VAL A C 1
ATOM 4090 O O . VAL A 1 538 ? -8.906 38.969 5.938 1 92.69 538 VAL A O 1
ATOM 4093 N N . LYS A 1 539 ? -9.016 40.844 4.898 1 89.75 539 LYS A N 1
ATOM 4094 C CA . LYS A 1 539 ? -7.855 40.625 4.039 1 89.75 539 LYS A CA 1
ATOM 4095 C C . LYS A 1 539 ? -6.57 40.562 4.859 1 89.75 539 LYS A C 1
ATOM 4097 O O . LYS A 1 539 ? -5.656 39.812 4.527 1 89.75 539 LYS A O 1
ATOM 4102 N N . ASN A 1 540 ? -6.469 41.438 5.82 1 91.25 540 ASN A N 1
ATOM 4103 C CA . ASN A 1 540 ? -5.203 41.469 6.547 1 91.25 540 ASN A CA 1
ATOM 4104 C C . ASN A 1 540 ? -5.398 41.906 7.992 1 91.25 540 ASN A C 1
ATOM 4106 O O . ASN A 1 540 ? -6.52 42.219 8.406 1 91.25 540 ASN A O 1
ATOM 4110 N N . TYR A 1 541 ? -4.324 41.906 8.758 1 90.94 541 TYR A N 1
ATOM 4111 C CA . TYR A 1 541 ? -4.297 42.219 10.18 1 90.94 541 TYR A CA 1
ATOM 4112 C C . TYR A 1 541 ? -4.805 43.625 10.43 1 90.94 541 TYR A C 1
ATOM 4114 O O . TYR A 1 541 ? -5.594 43.875 11.352 1 90.94 541 TYR A O 1
ATOM 4122 N N . GLY A 1 542 ? -4.441 44.594 9.641 1 92.69 542 GLY A N 1
ATOM 4123 C CA . GLY A 1 542 ? -4.828 45.969 9.805 1 92.69 542 GLY A CA 1
ATOM 4124 C C . GLY A 1 542 ? -6.324 46.188 9.719 1 92.69 542 GLY A C 1
ATOM 4125 O O . GLY A 1 542 ? -6.91 46.875 10.57 1 92.69 542 GLY A O 1
ATOM 4126 N N . ILE A 1 543 ? -6.926 45.594 8.758 1 93.5 543 ILE A N 1
ATOM 4127 C CA . ILE A 1 543 ? -8.367 45.719 8.578 1 93.5 543 ILE A CA 1
ATOM 4128 C C . ILE A 1 543 ? -9.086 45.062 9.75 1 93.5 543 ILE A C 1
ATOM 4130 O O . ILE A 1 543 ? -10.086 45.562 10.25 1 93.5 543 ILE A O 1
ATOM 4134 N N . GLY A 1 544 ? -8.531 43.969 10.148 1 93 544 GLY A N 1
ATOM 4135 C CA . GLY A 1 544 ? -9.141 43.25 11.242 1 93 544 GLY A CA 1
ATOM 4136 C C . GLY A 1 544 ? -9.07 43.969 12.57 1 93 544 GLY A C 1
ATOM 4137 O O . GLY A 1 544 ? -9.953 43.812 13.422 1 93 544 GLY A O 1
ATOM 4138 N N . PHE A 1 545 ? -8.039 44.781 12.727 1 93.81 545 PHE A N 1
ATOM 4139 C CA . PHE A 1 545 ? -7.832 45.406 14.023 1 93.81 545 PHE A CA 1
ATOM 4140 C C . PHE A 1 545 ? -8.234 46.875 13.977 1 93.81 545 PHE A C 1
ATOM 4142 O O . PHE A 1 545 ? -8.297 47.562 15.008 1 93.81 545 PHE A O 1
ATOM 4149 N N . ALA A 1 546 ? -8.602 47.406 12.852 1 95 546 ALA A N 1
ATOM 4150 C CA . ALA A 1 546 ? -9.039 48.781 12.719 1 95 546 ALA A CA 1
ATOM 4151 C C . ALA A 1 546 ? -10.195 49.094 13.672 1 95 546 ALA A C 1
ATOM 4153 O O . ALA A 1 546 ? -10.195 50.125 14.344 1 95 546 ALA A O 1
ATOM 4154 N N . PRO A 1 547 ? -11.141 48.188 13.773 1 96.06 547 PRO A N 1
ATOM 4155 C CA . PRO A 1 547 ? -12.273 48.469 14.664 1 96.06 547 PRO A CA 1
ATOM 4156 C C . PRO A 1 547 ? -11.859 48.625 16.125 1 96.06 547 PRO A C 1
ATOM 4158 O O . PRO A 1 547 ? -12.609 49.156 16.938 1 96.06 547 PRO A O 1
ATOM 4161 N N . TYR A 1 548 ? -10.75 48.094 16.438 1 94 548 TYR A N 1
ATOM 4162 C CA . TYR A 1 548 ? -10.242 48.188 17.797 1 94 548 TYR A CA 1
ATOM 4163 C C . TYR A 1 548 ? -9.438 49.469 18.016 1 94 548 TYR A C 1
ATOM 4165 O O . TYR A 1 548 ? -9.586 50.125 19.047 1 94 548 TYR A O 1
ATOM 4173 N N . PHE A 1 549 ? -8.688 49.906 17.078 1 93.5 549 PHE A N 1
ATOM 4174 C CA . PHE A 1 549 ? -7.738 51 17.25 1 93.5 549 PHE A CA 1
ATOM 4175 C C . PHE A 1 549 ? -8.406 52.344 16.984 1 93.5 549 PHE A C 1
ATOM 4177 O O . PHE A 1 549 ? -8.008 53.344 17.547 1 93.5 549 PHE A O 1
ATOM 4184 N N . ILE A 1 550 ? -9.453 52.344 16.234 1 94.94 550 ILE A N 1
ATOM 4185 C CA . ILE A 1 550 ? -10.125 53.594 15.93 1 94.94 550 ILE A CA 1
ATOM 4186 C C . ILE A 1 550 ? -10.781 54.156 17.188 1 94.94 550 ILE A C 1
ATOM 4188 O O . ILE A 1 550 ? -10.516 55.281 17.594 1 94.94 550 ILE A O 1
ATOM 4192 N N . PRO A 1 551 ? -11.594 53.344 17.844 1 95.75 551 PRO A N 1
ATOM 4193 C CA . PRO A 1 551 ? -12.164 53.844 19.094 1 95.75 551 PRO A CA 1
ATOM 4194 C C . PRO A 1 551 ? -11.094 54.25 20.109 1 95.75 551 PRO A C 1
ATOM 4196 O O . PRO A 1 551 ? -11.258 55.25 20.828 1 95.75 551 PRO A O 1
ATOM 4199 N N . LEU A 1 552 ? -10.086 53.469 20.172 1 93 552 LEU A N 1
ATOM 4200 C CA . LEU A 1 552 ? -8.984 53.812 21.078 1 93 552 LEU A CA 1
ATOM 4201 C C . LEU A 1 552 ? -8.445 55.219 20.766 1 93 552 LEU A C 1
ATOM 4203 O O . LEU A 1 552 ? -8.266 56.031 21.656 1 93 552 LEU A O 1
ATOM 4207 N N . SER A 1 553 ? -8.258 55.469 19.547 1 93 553 SER A N 1
ATOM 4208 C CA . SER A 1 553 ? -7.695 56.75 19.109 1 93 553 SER A CA 1
ATOM 4209 C C . SER A 1 553 ? -8.656 57.906 19.406 1 93 553 SER A C 1
ATOM 4211 O O . SER A 1 553 ? -8.227 58.969 19.797 1 93 553 SER A O 1
ATOM 4213 N N . LEU A 1 554 ? -9.867 57.688 19.219 1 94.56 554 LEU A N 1
ATOM 4214 C CA . LEU A 1 554 ? -10.859 58.719 19.469 1 94.56 554 LEU A CA 1
ATOM 4215 C C . LEU A 1 554 ? -10.961 59.031 20.953 1 94.56 554 LEU A C 1
ATOM 4217 O O . LEU A 1 554 ? -11.148 60.188 21.344 1 94.56 554 LEU A O 1
ATOM 4221 N N . TRP A 1 555 ? -10.891 58.031 21.766 1 94.12 555 TRP A N 1
ATOM 4222 C CA . TRP A 1 555 ? -10.914 58.281 23.203 1 94.12 555 TRP A CA 1
ATOM 4223 C C . TRP A 1 555 ? -9.719 59.094 23.641 1 94.12 555 TRP A C 1
ATOM 4225 O O . TRP A 1 555 ? -9.867 60.062 24.406 1 94.12 555 TRP A O 1
ATOM 4235 N N . VAL A 1 556 ? -8.586 58.688 23.172 1 88.31 556 VAL A N 1
ATOM 4236 C CA . VAL A 1 556 ? -7.367 59.406 23.516 1 88.31 556 VAL A CA 1
ATOM 4237 C C . VAL A 1 556 ? -7.453 60.844 23.016 1 88.31 556 VAL A C 1
ATOM 4239 O O . VAL A 1 556 ? -7.066 61.781 23.719 1 88.31 556 VAL A O 1
ATOM 4242 N N . GLY A 1 557 ? -7.887 61 21.781 1 87.12 557 GLY A N 1
ATOM 4243 C CA . GLY A 1 557 ? -8.094 62.344 21.25 1 87.12 557 GLY A CA 1
ATOM 4244 C C . GLY A 1 557 ? -9.031 63.188 22.094 1 87.12 557 GLY A C 1
ATOM 4245 O O . GLY A 1 557 ? -8.781 64.375 22.328 1 87.12 557 GLY A O 1
ATOM 4246 N N . SER A 1 558 ? -10.07 62.625 22.609 1 91.75 558 SER A N 1
ATOM 4247 C CA . SER A 1 558 ? -11.031 63.312 23.469 1 91.75 558 SER A CA 1
ATOM 4248 C C . SER A 1 558 ? -10.406 63.688 24.797 1 91.75 558 SER A C 1
ATOM 4250 O O . SER A 1 558 ? -10.648 64.75 25.328 1 91.75 558 SER A O 1
ATOM 4252 N N . LEU A 1 559 ? -9.688 62.781 25.281 1 88.38 559 LEU A N 1
ATOM 4253 C CA . LEU A 1 559 ? -9.039 63.031 26.562 1 88.38 559 LEU A CA 1
ATOM 4254 C C . LEU A 1 559 ? -8.086 64.25 26.484 1 88.38 559 LEU A C 1
ATOM 4256 O O . LEU A 1 559 ? -8.062 65.062 27.375 1 88.38 559 LEU A O 1
ATOM 4260 N N . ILE A 1 560 ? -7.328 64.312 25.453 1 82.81 560 ILE A N 1
ATOM 4261 C CA . ILE A 1 560 ? -6.324 65.375 25.281 1 82.81 560 ILE A CA 1
ATOM 4262 C C . ILE A 1 560 ? -7.008 66.688 25.156 1 82.81 560 ILE A C 1
ATOM 4264 O O . ILE A 1 560 ? -6.48 67.75 25.609 1 82.81 560 ILE A O 1
ATOM 4268 N N . LEU A 1 561 ? -8.219 66.812 24.625 1 84.94 561 LEU A N 1
ATOM 4269 C CA . LEU A 1 561 ? -8.969 68.062 24.516 1 84.94 561 LEU A CA 1
ATOM 4270 C C . LEU A 1 561 ? -9.219 68.688 25.891 1 84.94 561 LEU A C 1
ATOM 4272 O O . LEU A 1 561 ? -9.195 69.875 26.047 1 84.94 561 LEU A O 1
ATOM 4276 N N . PHE A 1 562 ? -9.406 67.875 26.891 1 85.56 562 PHE A N 1
ATOM 4277 C CA . PHE A 1 562 ? -9.719 68.375 28.234 1 85.56 562 PHE A CA 1
ATOM 4278 C C . PHE A 1 562 ? -8.453 68.812 28.953 1 85.56 562 PHE A C 1
ATOM 4280 O O . PHE A 1 562 ? -8.523 69.5 29.984 1 85.56 562 PHE A O 1
ATOM 4287 N N . PHE A 1 563 ? -7.418 68.438 28.391 1 72 563 PHE A N 1
ATOM 4288 C CA . PHE A 1 563 ? -6.16 69 28.922 1 72 563 PHE A CA 1
ATOM 4289 C C . PHE A 1 563 ? -5.859 70.375 28.328 1 72 563 PHE A C 1
ATOM 4291 O O . PHE A 1 563 ? -5.172 71.125 28.953 1 72 563 PHE A O 1
ATOM 4298 N N . LEU A 1 564 ? -6.5 70.625 27.188 1 71.69 564 LEU A N 1
ATOM 4299 C CA . LEU A 1 564 ? -6.211 71.875 26.484 1 71.69 564 LEU A CA 1
ATOM 4300 C C . LEU A 1 564 ? -7.234 72.938 26.828 1 71.69 564 LEU A C 1
ATOM 4302 O O . LEU A 1 564 ? -6.898 74.125 26.906 1 71.69 564 LEU A O 1
ATOM 4306 N N . ILE A 1 565 ? -8.398 72.5 26.922 1 73.19 565 ILE A N 1
ATOM 4307 C CA . ILE A 1 565 ? -9.484 73.438 27.172 1 73.19 565 ILE A CA 1
ATOM 4308 C C . ILE A 1 565 ? -9.953 73.312 28.625 1 73.19 565 ILE A C 1
ATOM 4310 O O . ILE A 1 565 ? -10.352 72.25 29.062 1 73.19 565 ILE A O 1
ATOM 4314 N N . ASP A 1 566 ? -9.844 74.5 29.328 1 75.12 566 ASP A N 1
ATOM 4315 C CA . ASP A 1 566 ? -10.281 74.5 30.719 1 75.12 566 ASP A CA 1
ATOM 4316 C C . ASP A 1 566 ? -11.789 74.75 30.812 1 75.12 566 ASP A C 1
ATOM 4318 O O . ASP A 1 566 ? -12.289 75.812 30.469 1 75.12 566 ASP A O 1
ATOM 4322 N N . ILE A 1 567 ? -12.469 73.812 31.344 1 79.12 567 ILE A N 1
ATOM 4323 C CA . ILE A 1 567 ? -13.93 73.875 31.375 1 79.12 567 ILE A CA 1
ATOM 4324 C C . ILE A 1 567 ? -14.383 74.625 32.625 1 79.12 567 ILE A C 1
ATOM 4326 O O . ILE A 1 567 ? -15.562 74.938 32.781 1 79.12 567 ILE A O 1
ATOM 4330 N N . PHE A 1 568 ? -13.445 75 33.469 1 76.81 568 PHE A N 1
ATOM 4331 C CA . PHE A 1 568 ? -13.805 75.688 34.688 1 76.81 568 PHE A CA 1
ATOM 4332 C C . PHE A 1 568 ? -13.672 77.188 34.531 1 76.81 568 PHE A C 1
ATOM 4334 O O . PHE A 1 568 ? -14.055 77.938 35.406 1 76.81 568 PHE A O 1
ATOM 4341 N N . ASP A 1 569 ? -13.117 77.625 33.5 1 73.38 569 ASP A N 1
ATOM 4342 C CA . ASP A 1 569 ? -12.969 79.062 33.25 1 73.38 569 ASP A CA 1
ATOM 4343 C C . ASP A 1 569 ? -14.32 79.688 33.031 1 73.38 569 ASP A C 1
ATOM 4345 O O . ASP A 1 569 ? -14.977 79.5 32.031 1 73.38 569 ASP A O 1
ATOM 4349 N N . LYS A 1 570 ? -14.805 80.562 34.188 1 75.38 570 LYS A N 1
ATOM 4350 C CA . LYS A 1 570 ? -16.109 81.188 34.156 1 75.38 570 LYS A CA 1
ATOM 4351 C C . LYS A 1 570 ? -15.961 82.75 34.031 1 75.38 570 LYS A C 1
ATOM 4353 O O . LYS A 1 570 ? -16.953 83.438 34.094 1 75.38 570 LYS A O 1
ATOM 4358 N N . GLU A 1 571 ? -14.727 83.125 34 1 62.25 571 GLU A N 1
ATOM 4359 C CA . GLU A 1 571 ? -14.469 84.562 34.125 1 62.25 571 GLU A CA 1
ATOM 4360 C C . GLU A 1 571 ? -15.281 85.375 33.125 1 62.25 571 GLU A C 1
ATOM 4362 O O . GLU A 1 571 ? -15.773 86.438 33.438 1 62.25 571 GLU A O 1
ATOM 4367 N N . LYS A 1 572 ? -15.508 84.938 31.922 1 72.81 572 LYS A N 1
ATOM 4368 C CA . LYS A 1 572 ? -16.125 85.75 30.875 1 72.81 572 LYS A CA 1
ATOM 4369 C C . LYS A 1 572 ? -17.625 85.438 30.781 1 72.81 572 LYS A C 1
ATOM 4371 O O . LYS A 1 572 ? -18.297 86 29.906 1 72.81 572 LYS A O 1
ATOM 4376 N N . TYR A 1 573 ? -18.031 84.562 31.719 1 77.19 573 TYR A N 1
ATOM 4377 C CA . TYR A 1 573 ? -19.438 84.188 31.594 1 77.19 573 TYR A CA 1
ATOM 4378 C C . TYR A 1 573 ? -20.219 84.562 32.844 1 77.19 573 TYR A C 1
ATOM 4380 O O . TYR A 1 573 ? -21 83.75 33.344 1 77.19 573 TYR A O 1
ATOM 4388 N N . GLU A 1 574 ? -19.891 85.812 33.406 1 74.5 574 GLU A N 1
ATOM 4389 C CA . GLU A 1 574 ? -20.516 86.312 34.625 1 74.5 574 GLU A CA 1
ATOM 4390 C C . GLU A 1 574 ? -22.016 86.438 34.469 1 74.5 574 GLU A C 1
ATOM 4392 O O . GLU A 1 574 ? -22.484 87 33.469 1 74.5 574 GLU A O 1
ATOM 4397 N N . GLY A 1 575 ? -22.812 85.75 35.281 1 75.06 575 GLY A N 1
ATOM 4398 C CA . GLY A 1 575 ? -24.25 85.875 35.281 1 75.06 575 GLY A CA 1
ATOM 4399 C C . GLY A 1 575 ? -24.969 84.75 34.625 1 75.06 575 GLY A C 1
ATOM 4400 O O . GLY A 1 575 ? -26.188 84.625 34.688 1 75.06 575 GLY A O 1
ATOM 4401 N N . MET A 1 576 ? -24.281 83.812 34.031 1 83.94 576 MET A N 1
ATOM 4402 C CA . MET A 1 576 ? -24.906 82.688 33.312 1 83.94 576 MET A CA 1
ATOM 4403 C C . MET A 1 576 ? -24.984 81.5 34.25 1 83.94 576 MET A C 1
ATOM 4405 O O . MET A 1 576 ? -24.203 81.375 35.188 1 83.94 576 MET A O 1
ATOM 4409 N N . ASN A 1 577 ? -26.016 80.688 34.062 1 87.31 577 ASN A N 1
ATOM 4410 C CA . ASN A 1 577 ? -26.156 79.438 34.844 1 87.31 577 ASN A CA 1
ATOM 4411 C C . ASN A 1 577 ? -25.078 78.438 34.469 1 87.31 577 ASN A C 1
ATOM 4413 O O . ASN A 1 577 ? -24.625 78.375 33.312 1 87.31 577 ASN A O 1
ATOM 4417 N N . ASN A 1 578 ? -24.641 77.688 35.406 1 87.75 578 ASN A N 1
ATOM 4418 C CA . ASN A 1 578 ? -23.562 76.688 35.219 1 87.75 578 ASN A CA 1
ATOM 4419 C C . ASN A 1 578 ? -23.922 75.625 34.188 1 87.75 578 ASN A C 1
ATOM 4421 O O . ASN A 1 578 ? -23.031 75.125 33.469 1 87.75 578 ASN A O 1
ATOM 4425 N N . VAL A 1 579 ? -25.156 75.312 34.031 1 90.75 579 VAL A N 1
ATOM 4426 C CA . VAL A 1 579 ? -25.609 74.375 33.031 1 90.75 579 VAL A CA 1
ATOM 4427 C C . VAL A 1 579 ? -25.344 74.875 31.625 1 90.75 579 VAL A C 1
ATOM 4429 O O . VAL A 1 579 ? -24.859 74.125 30.766 1 90.75 579 VAL A O 1
ATOM 4432 N N . SER A 1 580 ? -25.609 76.188 31.438 1 90.88 580 SER A N 1
ATOM 4433 C CA . SER A 1 580 ? -25.375 76.75 30.141 1 90.88 580 SER A CA 1
ATOM 4434 C C . SER A 1 580 ? -23.891 76.875 29.828 1 90.88 580 SER A C 1
ATOM 4436 O O . SER A 1 580 ? -23.484 76.688 28.672 1 90.88 580 SER A O 1
ATOM 4438 N N . ILE A 1 581 ? -23.156 77.062 30.812 1 89.31 581 ILE A N 1
ATOM 4439 C CA . ILE A 1 581 ? -21.703 77.125 30.609 1 89.31 581 ILE A CA 1
ATOM 4440 C C . ILE A 1 581 ? -21.141 75.75 30.234 1 89.31 581 ILE A C 1
ATOM 4442 O O . ILE A 1 581 ? -20.391 75.625 29.281 1 89.31 581 ILE A O 1
ATOM 4446 N N . GLN A 1 582 ? -21.578 74.75 30.969 1 90.75 582 GLN A N 1
ATOM 4447 C CA . GLN A 1 582 ? -21.047 73.438 30.719 1 90.75 582 GLN A CA 1
ATOM 4448 C C . GLN A 1 582 ? -21.547 72.875 29.391 1 90.75 582 GLN A C 1
ATOM 4450 O O . GLN A 1 582 ? -20.797 72.188 28.672 1 90.75 582 GLN A O 1
ATOM 4455 N N . LEU A 1 583 ? -22.688 73.125 29.047 1 92.62 583 LEU A N 1
ATOM 4456 C CA . LEU A 1 583 ? -23.219 72.688 27.766 1 92.62 583 LEU A CA 1
ATOM 4457 C C . LEU A 1 583 ? -22.562 73.438 26.609 1 92.62 583 LEU A C 1
ATOM 4459 O O . LEU A 1 583 ? -22.359 72.875 25.531 1 92.62 583 LEU A O 1
ATOM 4463 N N . GLY A 1 584 ? -22.391 74.688 26.828 1 90.88 584 GLY A N 1
ATOM 4464 C CA . GLY A 1 584 ? -21.656 75.438 25.828 1 90.88 584 GLY A CA 1
ATOM 4465 C C . GLY A 1 584 ? -20.234 74.938 25.609 1 90.88 584 GLY A C 1
ATOM 4466 O O . GLY A 1 584 ? -19.781 74.875 24.469 1 90.88 584 GLY A O 1
ATOM 4467 N N . LYS A 1 585 ? -19.594 74.625 26.688 1 91.25 585 LYS A N 1
ATOM 4468 C CA . LYS A 1 585 ? -18.25 74.062 26.578 1 91.25 585 LYS A CA 1
ATOM 4469 C C . LYS A 1 585 ? -18.297 72.75 25.891 1 91.25 585 LYS A C 1
ATOM 4471 O O . LYS A 1 585 ? -17.406 72.375 25.109 1 91.25 585 LYS A O 1
ATOM 4476 N N . PHE A 1 586 ? -19.266 71.875 26.172 1 93.38 586 PHE A N 1
ATOM 4477 C CA . PHE A 1 586 ? -19.422 70.625 25.484 1 93.38 586 PHE A CA 1
ATOM 4478 C C . PHE A 1 586 ? -19.578 70.812 23.984 1 93.38 586 PHE A C 1
ATOM 4480 O O . PHE A 1 586 ? -18.969 70.062 23.188 1 93.38 586 PHE A O 1
ATOM 4487 N N . MET A 1 587 ? -20.359 71.812 23.672 1 93.38 587 MET A N 1
ATOM 4488 C CA . MET A 1 587 ? -20.609 72 22.25 1 93.38 587 MET A CA 1
ATOM 4489 C C . MET A 1 587 ? -19.328 72.438 21.531 1 93.38 587 MET A C 1
ATOM 4491 O O . MET A 1 587 ? -19.094 72 20.391 1 93.38 587 MET A O 1
ATOM 4495 N N . SER A 1 588 ? -18.578 73.188 22.125 1 90.62 588 SER A N 1
ATOM 4496 C CA . SER A 1 588 ? -17.312 73.625 21.531 1 90.62 588 SER A CA 1
ATOM 4497 C C . SER A 1 588 ? -16.359 72.438 21.391 1 90.62 588 SER A C 1
ATOM 4499 O O . SER A 1 588 ? -15.742 72.25 20.344 1 90.62 588 SER A O 1
ATOM 4501 N N . LEU A 1 589 ? -16.281 71.625 22.484 1 92.31 589 LEU A N 1
ATOM 4502 C CA . LEU A 1 589 ? -15.422 70.438 22.453 1 92.31 589 LEU A CA 1
ATOM 4503 C C . LEU A 1 589 ? -15.953 69.438 21.469 1 92.31 589 LEU A C 1
ATOM 4505 O O . LEU A 1 589 ? -15.18 68.75 20.797 1 92.31 589 LEU A O 1
ATOM 4509 N N . ALA A 1 590 ? -17.219 69.312 21.391 1 94 590 ALA A N 1
ATOM 4510 C CA . ALA A 1 590 ? -17.859 68.438 20.469 1 94 590 ALA A CA 1
ATOM 4511 C C . ALA A 1 590 ? -17.516 68.75 19.031 1 94 590 ALA A C 1
ATOM 4513 O O . ALA A 1 590 ? -17.344 67.875 18.203 1 94 590 ALA A O 1
ATOM 4514 N N . LEU A 1 591 ? -17.484 69.938 18.719 1 91.56 591 LEU A N 1
ATOM 4515 C CA . LEU A 1 591 ? -17.156 70.375 17.359 1 91.56 591 LEU A CA 1
ATOM 4516 C C . LEU A 1 591 ? -15.719 69.938 17 1 91.56 591 LEU A C 1
ATOM 4518 O O . LEU A 1 591 ? -15.469 69.438 15.914 1 91.56 591 LEU A O 1
ATOM 4522 N N . VAL A 1 592 ? -14.844 70.125 17.922 1 90 592 VAL A N 1
ATOM 4523 C CA . VAL A 1 592 ? -13.453 69.75 17.688 1 90 592 VAL A CA 1
ATOM 4524 C C . VAL A 1 592 ? -13.367 68.25 17.625 1 90 592 VAL A C 1
ATOM 4526 O O . VAL A 1 592 ? -12.609 67.688 16.812 1 90 592 VAL A O 1
ATOM 4529 N N . GLY A 1 593 ? -14.109 67.625 18.531 1 93.06 593 GLY A N 1
ATOM 4530 C CA . GLY A 1 593 ? -14.133 66.125 18.516 1 93.06 593 GLY A CA 1
ATOM 4531 C C . GLY A 1 593 ? -14.672 65.562 17.219 1 93.06 593 GLY A C 1
ATOM 4532 O O . GLY A 1 593 ? -14.164 64.562 16.719 1 93.06 593 GLY A O 1
ATOM 4533 N N . MET A 1 594 ? -15.625 66.188 16.719 1 93.31 594 MET A N 1
ATOM 4534 C CA . MET A 1 594 ? -16.188 65.75 15.445 1 93.31 594 MET A CA 1
ATOM 4535 C C . MET A 1 594 ? -15.164 65.938 14.32 1 93.31 594 MET A C 1
ATOM 4537 O O . MET A 1 594 ? -15.062 65.062 13.438 1 93.31 594 MET A O 1
ATOM 4541 N N . LEU A 1 595 ? -14.5 66.938 14.375 1 91.06 595 LEU A N 1
ATOM 4542 C CA . LEU A 1 595 ? -13.453 67.188 13.383 1 91.06 595 LEU A CA 1
ATOM 4543 C C . LEU A 1 595 ? -12.352 66.125 13.5 1 91.06 595 LEU A C 1
ATOM 4545 O O . LEU A 1 595 ? -11.852 65.625 12.484 1 91.06 595 LEU A O 1
ATOM 4549 N N . GLN A 1 596 ? -12.016 65.812 14.742 1 92.19 596 GLN A N 1
ATOM 4550 C CA . GLN A 1 596 ? -11.031 64.75 14.977 1 92.19 596 GLN A CA 1
ATOM 4551 C C . GLN A 1 596 ? -11.477 63.438 14.375 1 92.19 596 GLN A C 1
ATOM 4553 O O . GLN A 1 596 ? -10.68 62.719 13.758 1 92.19 596 GLN A O 1
ATOM 4558 N N . SER A 1 597 ? -12.695 63.188 14.633 1 94.56 597 SER A N 1
ATOM 4559 C CA . SER A 1 597 ? -13.234 61.906 14.164 1 94.56 597 SER A CA 1
ATOM 4560 C C . SER A 1 597 ? -13.273 61.844 12.641 1 94.56 597 SER A C 1
ATOM 4562 O O . SER A 1 597 ? -12.977 60.812 12.039 1 94.56 597 SER A O 1
ATOM 4564 N N . LEU A 1 598 ? -13.586 62.906 11.992 1 93.88 598 LEU A N 1
ATOM 4565 C CA . LEU A 1 598 ? -13.672 63 10.531 1 93.88 598 LEU A CA 1
ATOM 4566 C C . LEU A 1 598 ? -12.281 62.875 9.906 1 93.88 598 LEU A C 1
ATOM 4568 O O . LEU A 1 598 ? -12.094 62.156 8.93 1 93.88 598 LEU A O 1
ATOM 4572 N N . VAL A 1 599 ? -11.359 63.562 10.445 1 91.94 599 VAL A N 1
ATOM 4573 C CA . VAL A 1 599 ? -10 63.562 9.906 1 91.94 599 VAL A CA 1
ATOM 4574 C C . VAL A 1 599 ? -9.375 62.188 10.07 1 91.94 599 VAL A C 1
ATOM 4576 O O . VAL A 1 599 ? -8.773 61.656 9.133 1 91.94 599 VAL A O 1
ATOM 4579 N N . SER A 1 600 ? -9.523 61.688 11.234 1 92.12 600 SER A N 1
ATOM 4580 C CA . SER A 1 600 ? -8.961 60.344 11.492 1 92.12 600 SER A CA 1
ATOM 4581 C C . SER A 1 600 ? -9.586 59.312 10.586 1 92.12 600 SER A C 1
ATOM 4583 O O . SER A 1 600 ? -8.875 58.438 10.039 1 92.12 600 SER A O 1
ATOM 4585 N N . SER A 1 601 ? -10.883 59.375 10.469 1 94.44 601 SER A N 1
ATOM 4586 C CA . SER A 1 601 ? -11.586 58.406 9.625 1 94.44 601 SER A CA 1
ATOM 4587 C C . SER A 1 601 ? -11.172 58.562 8.164 1 94.44 601 SER A C 1
ATOM 4589 O O . SER A 1 601 ? -10.961 57.562 7.469 1 94.44 601 SER A O 1
ATOM 4591 N N . PHE A 1 602 ? -10.977 59.719 7.758 1 94.06 602 PHE A N 1
ATOM 4592 C CA . PHE A 1 602 ? -10.625 60 6.371 1 94.06 602 PHE A CA 1
ATOM 4593 C C . PHE A 1 602 ? -9.219 59.5 6.055 1 94.06 602 PHE A C 1
ATOM 4595 O O . PHE A 1 602 ? -8.984 58.875 5.02 1 94.06 602 PHE A O 1
ATOM 4602 N N . VAL A 1 603 ? -8.312 59.75 6.879 1 93 603 VAL A N 1
ATOM 4603 C CA . VAL A 1 603 ? -6.91 59.406 6.641 1 93 603 VAL A CA 1
ATOM 4604 C C . VAL A 1 603 ? -6.746 57.875 6.625 1 93 603 VAL A C 1
ATOM 4606 O O . VAL A 1 603 ? -5.934 57.344 5.867 1 93 603 VAL A O 1
ATOM 4609 N N . LEU A 1 604 ? -7.492 57.188 7.422 1 94.94 604 LEU A N 1
ATOM 4610 C CA . LEU A 1 604 ? -7.383 55.719 7.434 1 94.94 604 LEU A CA 1
ATOM 4611 C C . LEU A 1 604 ? -7.918 55.125 6.137 1 94.94 604 LEU A C 1
ATOM 4613 O O . LEU A 1 604 ? -7.34 54.188 5.598 1 94.94 604 LEU A O 1
ATOM 4617 N N . VAL A 1 605 ? -8.992 55.688 5.66 1 95.69 605 VAL A N 1
ATOM 4618 C CA . VAL A 1 605 ? -9.594 55.156 4.434 1 95.69 605 VAL A CA 1
ATOM 4619 C C . VAL A 1 605 ? -8.719 55.531 3.236 1 95.69 605 VAL A C 1
ATOM 4621 O O . VAL A 1 605 ? -8.453 54.688 2.379 1 95.69 605 VAL A O 1
ATOM 4624 N N . GLU A 1 606 ? -8.18 56.781 3.174 1 93.75 606 GLU A N 1
ATOM 4625 C CA . GLU A 1 606 ? -7.438 57.25 2.002 1 93.75 606 GLU A CA 1
ATOM 4626 C C . GLU A 1 606 ? -5.945 56.969 2.148 1 93.75 606 GLU A C 1
ATOM 4628 O O . GLU A 1 606 ? -5.254 56.719 1.158 1 93.75 606 GLU A O 1
ATOM 4633 N N . GLY A 1 607 ? -5.418 57.062 3.307 1 92.31 607 GLY A N 1
ATOM 4634 C CA . GLY A 1 607 ? -3.99 56.906 3.533 1 92.31 607 GLY A CA 1
ATOM 4635 C C . GLY A 1 607 ? -3.561 55.438 3.596 1 92.31 607 GLY A C 1
ATOM 4636 O O . GLY A 1 607 ? -2.576 55.062 2.963 1 92.31 607 GLY A O 1
ATOM 4637 N N . LEU A 1 608 ? -4.324 54.594 4.348 1 93.25 608 LEU A N 1
ATOM 4638 C CA . LEU A 1 608 ? -3.99 53.188 4.512 1 93.25 608 LEU A CA 1
ATOM 4639 C C . LEU A 1 608 ? -4.82 52.312 3.57 1 93.25 608 LEU A C 1
ATOM 4641 O O . LEU A 1 608 ? -4.625 51.125 3.504 1 93.25 608 LEU A O 1
ATOM 4645 N N . LYS A 1 609 ? -5.73 52.969 2.861 1 93.19 609 LYS A N 1
ATOM 4646 C CA . LYS A 1 609 ? -6.625 52.281 1.947 1 93.19 609 LYS A CA 1
ATOM 4647 C C . LYS A 1 609 ? -7.48 51.25 2.693 1 93.19 609 LYS A C 1
ATOM 4649 O O . LYS A 1 609 ? -7.559 50.094 2.295 1 93.19 609 LYS A O 1
ATOM 4654 N N . LEU A 1 610 ? -7.922 51.656 3.861 1 95.44 610 LEU A N 1
ATOM 4655 C CA . LEU A 1 610 ? -8.883 50.844 4.605 1 95.44 610 LEU A CA 1
ATOM 4656 C C . LEU A 1 610 ? -10.156 50.625 3.787 1 95.44 610 LEU A C 1
ATOM 4658 O O . LEU A 1 610 ? -10.852 51.594 3.445 1 95.44 610 LEU A O 1
ATOM 4662 N N . ASP A 1 611 ? -10.383 49.469 3.371 1 93.06 611 ASP A N 1
ATOM 4663 C CA . ASP A 1 611 ? -11.555 49.125 2.572 1 93.06 611 ASP A CA 1
ATOM 4664 C C . ASP A 1 611 ? -12.805 49.031 3.443 1 93.06 611 ASP A C 1
ATOM 4666 O O . ASP A 1 611 ? -12.992 48.031 4.152 1 93.06 611 ASP A O 1
ATOM 4670 N N . VAL A 1 612 ? -13.586 50.062 3.383 1 96.31 612 VAL A N 1
ATOM 4671 C CA . VAL A 1 612 ? -14.789 50.125 4.207 1 96.31 612 VAL A CA 1
ATOM 4672 C C . VAL A 1 612 ? -16.016 49.844 3.352 1 96.31 612 VAL A C 1
ATOM 4674 O O . VAL A 1 612 ? -16.25 50.5 2.344 1 96.31 612 VAL A O 1
ATOM 4677 N N . HIS A 1 613 ? -16.828 48.875 3.762 1 94.88 613 HIS A N 1
ATOM 4678 C CA . HIS A 1 613 ? -18.016 48.469 3.014 1 94.88 613 HIS A CA 1
ATOM 4679 C C . HIS A 1 613 ? -19.109 49.531 3.096 1 94.88 613 HIS A C 1
ATOM 4681 O O . HIS A 1 613 ? -19.781 49.812 2.102 1 94.88 613 HIS A O 1
ATOM 4687 N N . ASN A 1 614 ? -19.344 50.031 4.27 1 96.56 614 ASN A N 1
ATOM 4688 C CA . ASN A 1 614 ? -20.344 51.062 4.492 1 96.56 614 ASN A CA 1
ATOM 4689 C C . ASN A 1 614 ? -19.703 52.344 4.988 1 96.56 614 ASN A C 1
ATOM 4691 O O . ASN A 1 614 ? -19.688 52.625 6.191 1 96.56 614 ASN A O 1
ATOM 4695 N N . LEU A 1 615 ? -19.359 53.219 4.062 1 96.5 615 LEU A N 1
ATOM 4696 C CA . LEU A 1 615 ? -18.547 54.375 4.332 1 96.5 615 LEU A CA 1
ATOM 4697 C C . LEU A 1 615 ? -19.312 55.406 5.176 1 96.5 615 LEU A C 1
ATOM 4699 O O . LEU A 1 615 ? -18.766 55.969 6.117 1 96.5 615 LEU A O 1
ATOM 4703 N N . PHE A 1 616 ? -20.531 55.656 4.906 1 96.56 616 PHE A N 1
ATOM 4704 C CA . PHE A 1 616 ? -21.328 56.625 5.629 1 96.56 616 PHE A CA 1
ATOM 4705 C C . PHE A 1 616 ? -21.453 56.25 7.102 1 96.56 616 PHE A C 1
ATOM 4707 O O . PHE A 1 616 ? -21.25 57.062 7.984 1 96.56 616 PHE A O 1
ATOM 4714 N N . TYR A 1 617 ? -21.828 55.062 7.324 1 97 617 TYR A N 1
ATOM 4715 C CA . TYR A 1 617 ? -22.016 54.594 8.695 1 97 617 TYR A CA 1
ATOM 4716 C C . TYR A 1 617 ? -20.688 54.531 9.445 1 97 617 TYR A C 1
ATOM 4718 O O . TYR A 1 617 ? -20.656 54.719 10.664 1 97 617 TYR A O 1
ATOM 4726 N N . TYR A 1 618 ? -19.641 54.25 8.648 1 96.94 618 TYR A N 1
ATOM 4727 C CA . TYR A 1 618 ? -18.297 54.312 9.227 1 96.94 618 TYR A CA 1
ATOM 4728 C C . TYR A 1 618 ? -18.031 55.688 9.82 1 96.94 618 TYR A C 1
ATOM 4730 O O . TYR A 1 618 ? -17.609 55.812 10.977 1 96.94 618 TYR A O 1
ATOM 4738 N N . TYR A 1 619 ? -18.281 56.75 9.109 1 97.62 619 TYR A N 1
ATOM 4739 C CA . TYR A 1 619 ? -18.078 58.094 9.578 1 97.62 619 TYR A CA 1
ATOM 4740 C C . TYR A 1 619 ? -19.047 58.438 10.711 1 97.62 619 TYR A C 1
ATOM 4742 O O . TYR A 1 619 ? -18.672 59.094 11.688 1 97.62 619 TYR A O 1
ATOM 4750 N N . LEU A 1 620 ? -20.219 57.969 10.602 1 97.56 620 LEU A N 1
ATOM 4751 C CA . LEU A 1 620 ? -21.25 58.281 11.586 1 97.56 620 LEU A CA 1
ATOM 4752 C C . LEU A 1 620 ? -20.922 57.656 12.938 1 97.56 620 LEU A C 1
ATOM 4754 O O . LEU A 1 620 ? -21.031 58.344 13.969 1 97.56 620 LEU A O 1
ATOM 4758 N N . ILE A 1 621 ? -20.625 56.375 12.938 1 98.06 621 ILE A N 1
ATOM 4759 C CA . ILE A 1 621 ? -20.312 55.719 14.195 1 98.06 621 ILE A CA 1
ATOM 4760 C C . ILE A 1 621 ? -19.141 56.438 14.875 1 98.06 621 ILE A C 1
ATOM 4762 O O . ILE A 1 621 ? -19.141 56.625 16.094 1 98.06 621 ILE A O 1
ATOM 4766 N N . ASN A 1 622 ? -18.125 56.781 14.102 1 97.69 622 ASN A N 1
ATOM 4767 C CA . ASN A 1 622 ? -16.969 57.469 14.664 1 97.69 622 ASN A CA 1
ATOM 4768 C C . ASN A 1 622 ? -17.344 58.812 15.242 1 97.69 622 ASN A C 1
ATOM 4770 O O . ASN A 1 622 ? -16.844 59.219 16.297 1 97.69 622 ASN A O 1
ATOM 4774 N N . ALA A 1 623 ? -18.188 59.5 14.602 1 97.12 623 ALA A N 1
ATOM 4775 C CA . ALA A 1 623 ? -18.641 60.812 15.078 1 97.12 623 ALA A CA 1
ATOM 4776 C C . ALA A 1 623 ? -19.422 60.688 16.375 1 97.12 623 ALA A C 1
ATOM 4778 O O . ALA A 1 623 ? -19.188 61.406 17.328 1 97.12 623 ALA A O 1
ATOM 4779 N N . VAL A 1 624 ? -20.344 59.781 16.391 1 97.88 624 VAL A N 1
ATOM 4780 C CA . VAL A 1 624 ? -21.172 59.562 17.578 1 97.88 624 VAL A CA 1
ATOM 4781 C C . VAL A 1 624 ? -20.297 59.094 18.75 1 97.88 624 VAL A C 1
ATOM 4783 O O . VAL A 1 624 ? -20.516 59.5 19.891 1 97.88 624 VAL A O 1
ATOM 4786 N N . MET A 1 625 ? -19.344 58.25 18.469 1 97.56 625 MET A N 1
ATOM 4787 C CA . MET A 1 625 ? -18.422 57.781 19.5 1 97.56 625 MET A CA 1
ATOM 4788 C C . MET A 1 625 ? -17.625 58.938 20.078 1 97.56 625 MET A C 1
ATOM 4790 O O . MET A 1 625 ? -17.453 59.031 21.297 1 97.56 625 MET A O 1
ATOM 4794 N N . SER A 1 626 ? -17.141 59.75 19.172 1 96.81 626 SER A N 1
ATOM 4795 C CA . SER A 1 626 ? -16.375 60.906 19.625 1 96.81 626 SER A CA 1
ATOM 4796 C C . SER A 1 626 ? -17.203 61.781 20.562 1 96.81 626 SER A C 1
ATOM 4798 O O . SER A 1 626 ? -16.719 62.188 21.625 1 96.81 626 SER A O 1
ATOM 4800 N N . LEU A 1 627 ? -18.422 62.062 20.234 1 97.56 627 LEU A N 1
ATOM 4801 C CA . LEU A 1 627 ? -19.312 62.875 21.047 1 97.56 627 LEU A CA 1
ATOM 4802 C C . LEU A 1 627 ? -19.562 62.219 22.391 1 97.56 627 LEU A C 1
ATOM 4804 O O . LEU A 1 627 ? -19.547 62.906 23.438 1 97.56 627 LEU A O 1
ATOM 4808 N N . THR A 1 628 ? -19.812 61 22.328 1 98.38 628 THR A N 1
ATOM 4809 C CA . THR A 1 628 ? -20.094 60.25 23.547 1 98.38 628 THR A CA 1
ATOM 4810 C C . THR A 1 628 ? -18.875 60.25 24.469 1 98.38 628 THR A C 1
ATOM 4812 O O . THR A 1 628 ? -19 60.438 25.672 1 98.38 628 THR A O 1
ATOM 4815 N N . PHE A 1 629 ? -17.734 59.969 23.891 1 98.12 629 PHE A N 1
ATOM 4816 C CA . PHE A 1 629 ? -16.516 59.969 24.672 1 98.12 629 PHE A CA 1
ATOM 4817 C C . PHE A 1 629 ? -16.266 61.312 25.328 1 98.12 629 PHE A C 1
ATOM 4819 O O . PHE A 1 629 ? -15.867 61.375 26.5 1 98.12 629 PHE A O 1
ATOM 4826 N N . ILE A 1 630 ? -16.516 62.375 24.625 1 96.81 630 ILE A N 1
ATOM 4827 C CA . ILE A 1 630 ? -16.328 63.719 25.172 1 96.81 630 ILE A CA 1
ATOM 4828 C C . ILE A 1 630 ? -17.297 63.938 26.328 1 96.81 630 ILE A C 1
ATOM 4830 O O . ILE A 1 630 ? -16.906 64.5 27.359 1 96.81 630 ILE A O 1
ATOM 4834 N N . ALA A 1 631 ? -18.469 63.5 26.156 1 97.62 631 ALA A N 1
ATOM 4835 C CA . ALA A 1 631 ? -19.469 63.656 27.219 1 97.62 631 ALA A CA 1
ATOM 4836 C C . ALA A 1 631 ? -19.047 62.906 28.484 1 97.62 631 ALA A C 1
ATOM 4838 O O . ALA A 1 631 ? -19.156 63.438 29.594 1 97.62 631 ALA A O 1
ATOM 4839 N N . ILE A 1 632 ? -18.594 61.75 28.312 1 97.88 632 ILE A N 1
ATOM 4840 C CA . ILE A 1 632 ? -18.188 60.938 29.453 1 97.88 632 ILE A CA 1
ATOM 4841 C C . ILE A 1 632 ? -17 61.594 30.156 1 97.88 632 ILE A C 1
ATOM 4843 O O . ILE A 1 632 ? -17.016 61.75 31.391 1 97.88 632 ILE A O 1
ATOM 4847 N N . ILE A 1 633 ? -16.031 61.906 29.375 1 96.56 633 ILE A N 1
ATOM 4848 C CA . ILE A 1 633 ? -14.82 62.469 29.969 1 96.56 633 ILE A CA 1
ATOM 4849 C C . ILE A 1 633 ? -15.141 63.812 30.609 1 96.56 633 ILE A C 1
ATOM 4851 O O . ILE A 1 633 ? -14.617 64.125 31.688 1 96.56 633 ILE A O 1
ATOM 4855 N N . GLN A 1 634 ? -16.031 64.625 29.984 1 95.94 634 GLN A N 1
ATOM 4856 C CA . GLN A 1 634 ? -16.406 65.875 30.562 1 95.94 634 GLN A CA 1
ATOM 4857 C C . GLN A 1 634 ? -17.078 65.75 31.922 1 95.94 634 GLN A C 1
ATOM 4859 O O . GLN A 1 634 ? -16.812 66.5 32.844 1 95.94 634 GLN A O 1
ATOM 4864 N N . LEU A 1 635 ? -17.891 64.812 31.969 1 95.94 635 LEU A N 1
ATOM 4865 C CA . LEU A 1 635 ? -18.547 64.562 33.25 1 95.94 635 LEU A CA 1
ATOM 4866 C C . LEU A 1 635 ? -17.531 64.25 34.344 1 95.94 635 LEU A C 1
ATOM 4868 O O . LEU A 1 635 ? -17.609 64.75 35.438 1 95.94 635 LEU A O 1
ATOM 4872 N N . PHE A 1 636 ? -16.594 63.375 34 1 94 636 PHE A N 1
ATOM 4873 C CA . PHE A 1 636 ? -15.57 63 34.969 1 94 636 PHE A CA 1
ATOM 4874 C C . PHE A 1 636 ? -14.758 64.188 35.406 1 94 636 PHE A C 1
ATOM 4876 O O . PHE A 1 636 ? -14.492 64.375 36.594 1 94 636 PHE A O 1
ATOM 4883 N N . VAL A 1 637 ? -14.398 65 34.438 1 90.56 637 VAL A N 1
ATOM 4884 C CA . VAL A 1 637 ? -13.562 66.125 34.719 1 90.56 637 VAL A CA 1
ATOM 4885 C C . VAL A 1 637 ? -14.375 67.188 35.469 1 90.56 637 VAL A C 1
ATOM 4887 O O . VAL A 1 637 ? -13.859 67.812 36.406 1 90.56 637 VAL A O 1
ATOM 4890 N N . MET A 1 638 ? -15.633 67.312 35.125 1 90.62 638 MET A N 1
ATOM 4891 C CA . MET A 1 638 ? -16.5 68.312 35.812 1 90.62 638 MET A CA 1
ATOM 4892 C C . MET A 1 638 ? -16.688 67.938 37.281 1 90.62 638 MET A C 1
ATOM 4894 O O . MET A 1 638 ? -16.688 68.812 38.125 1 90.62 638 MET A O 1
ATOM 4898 N N . LEU A 1 639 ? -16.719 66.75 37.531 1 89.31 639 LEU A N 1
ATOM 4899 C CA . LEU A 1 639 ? -17.031 66.312 38.875 1 89.31 639 LEU A CA 1
ATOM 4900 C C . LEU A 1 639 ? -15.758 66.188 39.719 1 89.31 639 LEU A C 1
ATOM 4902 O O . LEU A 1 639 ? -15.781 66.438 40.906 1 89.31 639 LEU A O 1
ATOM 4906 N N . PHE A 1 640 ? -14.641 65.75 39 1 85.5 640 PHE A N 1
ATOM 4907 C CA . PHE A 1 640 ? -13.492 65.375 39.812 1 85.5 640 PHE A CA 1
ATOM 4908 C C . PHE A 1 640 ? -12.25 66.188 39.375 1 85.5 640 PHE A C 1
ATOM 4910 O O . PHE A 1 640 ? -11.156 65.875 39.875 1 85.5 640 PHE A O 1
ATOM 4917 N N . GLY A 1 641 ? -12.391 67.062 38.5 1 81.06 641 GLY A N 1
ATOM 4918 C CA . GLY A 1 641 ? -11.242 67.812 38.031 1 81.06 641 GLY A CA 1
ATOM 4919 C C . GLY A 1 641 ? -10.133 66.938 37.469 1 81.06 641 GLY A C 1
ATOM 4920 O O . GLY A 1 641 ? -10.367 66.125 36.594 1 81.06 641 GLY A O 1
ATOM 4921 N N . ILE A 1 642 ? -8.992 67.062 38.031 1 76.75 642 ILE A N 1
ATOM 4922 C CA . ILE A 1 642 ? -7.832 66.312 37.531 1 76.75 642 ILE A CA 1
ATOM 4923 C C . ILE A 1 642 ? -8.008 64.812 37.812 1 76.75 642 ILE A C 1
ATOM 4925 O O . ILE A 1 642 ? -7.582 64 37 1 76.75 642 ILE A O 1
ATOM 4929 N N . ALA A 1 643 ? -8.648 64.5 38.906 1 80.5 643 ALA A N 1
ATOM 4930 C CA . ALA A 1 643 ? -8.938 63.094 39.188 1 80.5 643 ALA A CA 1
ATOM 4931 C C . ALA A 1 643 ? -9.875 62.5 38.125 1 80.5 643 ALA A C 1
ATOM 4933 O O . ALA A 1 643 ? -9.828 61.312 37.844 1 80.5 643 ALA A O 1
ATOM 4934 N N . GLY A 1 644 ? -10.68 63.375 37.594 1 85.75 644 GLY A N 1
ATOM 4935 C CA . GLY A 1 644 ? -11.562 62.938 36.531 1 85.75 644 GLY A CA 1
ATOM 4936 C C . GLY A 1 644 ? -10.82 62.469 35.312 1 85.75 644 GLY A C 1
ATOM 4937 O O . GLY A 1 644 ? -11.242 61.5 34.625 1 85.75 644 GLY A O 1
ATOM 4938 N N . LYS A 1 645 ? -9.758 63.094 34.969 1 85.12 645 LYS A N 1
ATOM 4939 C CA . LYS A 1 645 ? -8.93 62.688 33.844 1 85.12 645 LYS A CA 1
ATOM 4940 C C . LYS A 1 645 ? -8.305 61.312 34.094 1 85.12 645 LYS A C 1
ATOM 4942 O O . LYS A 1 645 ? -8.148 60.5 33.156 1 85.12 645 LYS A O 1
ATOM 4947 N N . PHE A 1 646 ? -7.996 61.094 35.344 1 81.44 646 PHE A N 1
ATOM 4948 C CA . PHE A 1 646 ? -7.48 59.781 35.75 1 81.44 646 PHE A CA 1
ATOM 4949 C C . PHE A 1 646 ? -8.539 58.688 35.562 1 81.44 646 PHE A C 1
ATOM 4951 O O . PHE A 1 646 ? -8.258 57.625 35 1 81.44 646 PHE A O 1
ATOM 4958 N N . PHE A 1 647 ? -9.656 59.031 35.969 1 88.56 647 PHE A N 1
ATOM 4959 C CA . PHE A 1 647 ? -10.742 58.094 35.812 1 88.56 647 PHE A CA 1
ATOM 4960 C C . PHE A 1 647 ? -11.047 57.812 34.344 1 88.56 647 PHE A C 1
ATOM 4962 O O . PHE A 1 647 ? -11.422 56.688 34 1 88.56 647 PHE A O 1
ATOM 4969 N N . ALA A 1 648 ? -10.844 58.781 33.562 1 91.94 648 ALA A N 1
ATOM 4970 C CA . ALA A 1 648 ? -11.039 58.594 32.125 1 91.94 648 ALA A CA 1
ATOM 4971 C C . ALA A 1 648 ? -10.039 57.594 31.547 1 91.94 648 ALA A C 1
ATOM 4973 O O . ALA A 1 648 ? -10.367 56.812 30.656 1 91.94 648 ALA A O 1
ATOM 4974 N N . VAL A 1 649 ? -8.867 57.594 32.062 1 87.44 649 VAL A N 1
ATOM 4975 C CA . VAL A 1 649 ? -7.832 56.688 31.594 1 87.44 649 VAL A CA 1
ATOM 4976 C C . VAL A 1 649 ? -8.141 55.281 32.062 1 87.44 649 VAL A C 1
ATOM 4978 O O . VAL A 1 649 ? -7.965 54.312 31.312 1 87.44 649 VAL A O 1
ATOM 4981 N N . VAL A 1 650 ? -8.547 55.156 33.312 1 88.88 650 VAL A N 1
ATOM 4982 C CA . VAL A 1 650 ? -8.914 53.875 33.844 1 88.88 650 VAL A CA 1
ATOM 4983 C C . VAL A 1 650 ? -10.055 53.281 33 1 88.88 650 VAL A C 1
ATOM 4985 O O . VAL A 1 650 ? -10.039 52.062 32.688 1 88.88 650 VAL A O 1
ATOM 4988 N N . LEU A 1 651 ? -11 54.125 32.719 1 94.38 651 LEU A N 1
ATOM 4989 C CA . LEU A 1 651 ? -12.125 53.625 31.938 1 94.38 651 LEU A CA 1
ATOM 4990 C C . LEU A 1 651 ? -11.68 53.219 30.547 1 94.38 651 LEU A C 1
ATOM 4992 O O . LEU A 1 651 ? -12.219 52.25 29.969 1 94.38 651 LEU A O 1
ATOM 4996 N N . LEU A 1 652 ? -10.734 53.906 29.969 1 93.56 652 LEU A N 1
ATOM 4997 C CA . LEU A 1 652 ? -10.18 53.5 28.688 1 93.56 652 LEU A CA 1
ATOM 4998 C C . LEU A 1 652 ? -9.594 52.094 28.75 1 93.56 652 LEU A C 1
ATOM 5000 O O . LEU A 1 652 ? -9.844 51.281 27.875 1 93.56 652 LEU A O 1
ATOM 5004 N N . MET A 1 653 ? -8.867 51.812 29.812 1 91.88 653 MET A N 1
ATOM 5005 C CA . MET A 1 653 ? -8.227 50.5 29.953 1 91.88 653 MET A CA 1
ATOM 5006 C C . MET A 1 653 ? -9.273 49.406 30.094 1 91.88 653 MET A C 1
ATOM 5008 O O . MET A 1 653 ? -9.117 48.312 29.547 1 91.88 653 MET A O 1
ATOM 5012 N N . LEU A 1 654 ? -10.258 49.719 30.828 1 95.06 654 LEU A N 1
ATOM 5013 C CA . LEU A 1 654 ? -11.336 48.75 30.984 1 95.06 654 LEU A CA 1
ATOM 5014 C C . LEU A 1 654 ? -12.047 48.5 29.672 1 95.06 654 LEU A C 1
ATOM 5016 O O . LEU A 1 654 ? -12.43 47.375 29.359 1 95.06 654 LEU A O 1
ATOM 5020 N N . GLN A 1 655 ? -12.18 49.531 28.906 1 96.38 655 GLN A N 1
ATOM 5021 C CA . GLN A 1 655 ? -12.836 49.406 27.609 1 96.38 655 GLN A CA 1
ATOM 5022 C C . GLN A 1 655 ? -11.961 48.594 26.641 1 96.38 655 GLN A C 1
ATOM 5024 O O . GLN A 1 655 ? -12.469 47.75 25.891 1 96.38 655 GLN A O 1
ATOM 5029 N N . LEU A 1 656 ? -10.688 48.781 26.641 1 93.62 656 LEU A N 1
ATOM 5030 C CA . LEU A 1 656 ? -9.766 48.125 25.719 1 93.62 656 LEU A CA 1
ATOM 5031 C C . LEU A 1 656 ? -9.711 46.625 26.016 1 93.62 656 LEU A C 1
ATOM 5033 O O . LEU A 1 656 ? -9.578 45.812 25.078 1 93.62 656 LEU A O 1
ATOM 5037 N N . THR A 1 657 ? -9.867 46.281 27.266 1 94.75 657 THR A N 1
ATOM 5038 C CA . THR A 1 657 ? -9.703 44.875 27.656 1 94.75 657 THR A CA 1
ATOM 5039 C C . THR A 1 657 ? -11.047 44.156 27.641 1 94.75 657 THR A C 1
ATOM 5041 O O . THR A 1 657 ? -11.102 42.938 27.75 1 94.75 657 THR A O 1
ATOM 5044 N N . SER A 1 658 ? -12.117 44.906 27.422 1 96.12 658 SER A N 1
ATOM 5045 C CA . SER A 1 658 ? -13.422 44.281 27.547 1 96.12 658 SER A CA 1
ATOM 5046 C C . SER A 1 658 ? -14.258 44.469 26.281 1 96.12 658 SER A C 1
ATOM 5048 O O . SER A 1 658 ? -15.438 44.094 26.234 1 96.12 658 SER A O 1
ATOM 5050 N N . SER A 1 659 ? -13.688 45.031 25.281 1 95 659 SER A N 1
ATOM 5051 C CA . SER A 1 659 ? -14.484 45.375 24.109 1 95 659 SER A CA 1
ATOM 5052 C C . SER A 1 659 ? -14.516 44.219 23.094 1 95 659 SER A C 1
ATOM 5054 O O . SER A 1 659 ? -15.312 44.25 22.156 1 95 659 SER A O 1
ATOM 5056 N N . GLY A 1 660 ? -13.609 43.219 23.281 1 92.19 660 GLY A N 1
ATOM 5057 C CA . GLY A 1 660 ? -13.547 42.094 22.344 1 92.19 660 GLY A CA 1
ATOM 5058 C C . GLY A 1 660 ? -12.82 42.469 21.062 1 92.19 660 GLY A C 1
ATOM 5059 O O . GLY A 1 660 ? -12.961 41.75 20.047 1 92.19 660 GLY A O 1
ATOM 5060 N N . GLY A 1 661 ? -12.062 43.469 21.078 1 91.31 661 GLY A N 1
ATOM 5061 C CA . GLY A 1 661 ? -11.383 43.969 19.891 1 91.31 661 GLY A CA 1
ATOM 5062 C C . GLY A 1 661 ? -10.188 43.125 19.5 1 91.31 661 GLY A C 1
ATOM 5063 O O . GLY A 1 661 ? -9.812 43.062 18.328 1 91.31 661 GLY A O 1
ATOM 5064 N N . THR A 1 662 ? -9.555 42.375 20.406 1 91.38 662 THR A N 1
ATOM 5065 C CA . THR A 1 662 ? -8.375 41.562 20.156 1 91.38 662 THR A CA 1
ATOM 5066 C C . THR A 1 662 ? -8.758 40.062 20.125 1 91.38 662 THR A C 1
ATOM 5068 O O . THR A 1 662 ? -9.07 39.531 19.062 1 91.38 662 THR A O 1
ATOM 5071 N N . PHE A 1 663 ? -8.898 39.531 21.328 1 92 663 PHE A N 1
ATOM 5072 C CA . PHE A 1 663 ? -9.297 38.156 21.422 1 92 663 PHE A CA 1
ATOM 5073 C C . PHE A 1 663 ? -10.805 38.031 21.625 1 92 663 PHE A C 1
ATOM 5075 O O . PHE A 1 663 ? -11.445 38.938 22.125 1 92 663 PHE A O 1
ATOM 5082 N N . PRO A 1 664 ? -11.367 36.906 21.172 1 93.06 664 PRO A N 1
ATOM 5083 C CA . PRO A 1 664 ? -12.773 36.656 21.5 1 93.06 664 PRO A CA 1
ATOM 5084 C C . PRO A 1 664 ? -13.039 36.719 23 1 93.06 664 PRO A C 1
ATOM 5086 O O . PRO A 1 664 ? -12.227 36.25 23.797 1 93.06 664 PRO A O 1
ATOM 5089 N N . MET A 1 665 ?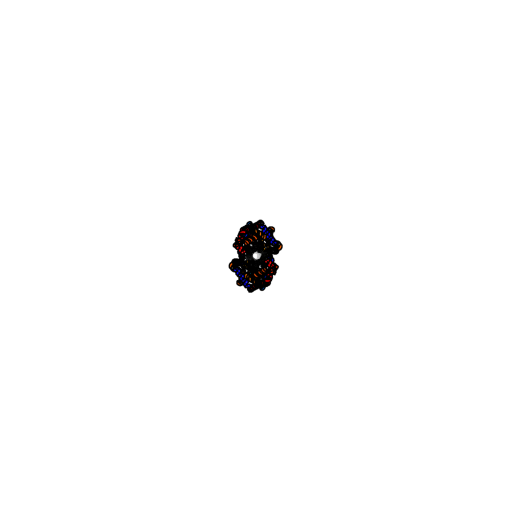 -14.195 37.281 23.328 1 94.44 665 MET A N 1
ATOM 5090 C CA . MET A 1 665 ? -14.539 37.469 24.734 1 94.44 665 MET A CA 1
ATOM 5091 C C . MET A 1 665 ? -14.547 36.156 25.5 1 94.44 665 MET A C 1
ATOM 5093 O O . MET A 1 665 ? -14.227 36.125 26.688 1 94.44 665 MET A O 1
ATOM 5097 N N . GLU A 1 666 ? -14.859 35.094 24.797 1 93.75 666 GLU A N 1
ATOM 5098 C CA . GLU A 1 666 ? -14.938 33.781 25.406 1 93.75 666 GLU A CA 1
ATOM 5099 C C . GLU A 1 666 ? -13.594 33.344 25.984 1 93.75 666 GLU A C 1
ATOM 5101 O O . GLU A 1 666 ? -13.531 32.531 26.891 1 93.75 666 GLU A O 1
ATOM 5106 N N . LEU A 1 667 ? -12.5 33.938 25.5 1 93.19 667 LEU A N 1
ATOM 5107 C CA . LEU A 1 667 ? -11.156 33.531 25.906 1 93.19 667 LEU A CA 1
ATOM 5108 C C . LEU A 1 667 ? -10.625 34.406 27.031 1 93.19 667 LEU A C 1
ATOM 5110 O O . LEU A 1 667 ? -9.523 34.188 27.531 1 93.19 667 LEU A O 1
ATOM 5114 N N . LEU A 1 668 ? -11.406 35.344 27.453 1 94.94 668 LEU A N 1
ATOM 5115 C CA . LEU A 1 668 ? -10.992 36.312 28.484 1 94.94 668 LEU A CA 1
ATOM 5116 C C . LEU A 1 668 ? -11.594 35.938 29.844 1 94.94 668 LEU A C 1
ATOM 5118 O O . LEU A 1 668 ? -12.617 35.25 29.906 1 94.94 668 LEU A O 1
ATOM 5122 N N . PRO A 1 669 ? -10.992 36.406 30.938 1 93.81 669 PRO A N 1
ATOM 5123 C CA . PRO A 1 669 ? -11.539 36.156 32.281 1 93.81 669 PRO A CA 1
ATOM 5124 C C . PRO A 1 669 ? -12.945 36.719 32.438 1 93.81 669 PRO A C 1
ATOM 5126 O O . PRO A 1 669 ? -13.32 37.656 31.75 1 93.81 669 PRO A O 1
ATOM 5129 N N . LYS A 1 670 ? -13.703 36.219 33.406 1 94.94 670 LYS A N 1
ATOM 5130 C CA . LYS A 1 670 ? -15.117 36.5 33.656 1 94.94 670 LYS A CA 1
ATOM 5131 C C . LYS A 1 670 ? -15.336 38 33.938 1 94.94 670 LYS A C 1
ATOM 5133 O O . LYS A 1 670 ? -16.344 38.562 33.531 1 94.94 670 LYS A O 1
ATOM 5138 N N . PHE A 1 671 ? -14.484 38.688 34.625 1 95.25 671 PHE A N 1
ATOM 5139 C CA . PHE A 1 671 ? -14.609 40.094 35 1 95.25 671 PHE A CA 1
ATOM 5140 C C . PHE A 1 671 ? -14.82 40.969 33.781 1 95.25 671 PHE A C 1
ATOM 5142 O O . PHE A 1 671 ? -15.727 41.812 33.75 1 95.25 671 PHE A O 1
ATOM 5149 N N . PHE A 1 672 ? -14.047 40.719 32.781 1 96.06 672 PHE A N 1
ATOM 5150 C CA . PHE A 1 672 ? -14.102 41.562 31.594 1 96.06 672 PHE A CA 1
ATOM 5151 C C . PHE A 1 672 ? -15.352 41.281 30.781 1 96.06 672 PHE A C 1
ATOM 5153 O O . PHE A 1 672 ? -15.875 42.156 30.109 1 96.06 672 PHE A O 1
ATOM 5160 N N . ASN A 1 673 ? -15.836 40.031 30.875 1 95.56 673 ASN A N 1
ATOM 5161 C CA . ASN A 1 673 ? -17.094 39.688 30.219 1 95.56 673 ASN A CA 1
ATOM 5162 C C . ASN A 1 673 ? -18.281 40.375 30.875 1 95.56 673 ASN A C 1
ATOM 5164 O O . ASN A 1 673 ? -19.234 40.75 30.203 1 95.56 673 ASN A O 1
ATOM 5168 N N . VAL A 1 674 ? -18.234 40.531 32.156 1 96.31 674 VAL A N 1
ATOM 5169 C CA . VAL A 1 674 ? -19.328 41.125 32.906 1 96.31 674 VAL A CA 1
ATOM 5170 C C . VAL A 1 674 ? -19.453 42.594 32.594 1 96.31 674 VAL A C 1
ATOM 5172 O O . VAL A 1 674 ? -20.562 43.125 32.469 1 96.31 674 VAL A O 1
ATOM 5175 N N . ILE A 1 675 ? -18.344 43.312 32.406 1 97.12 675 ILE A N 1
ATOM 5176 C CA . ILE A 1 675 ? -18.391 44.75 32.25 1 97.12 675 ILE A CA 1
ATOM 5177 C C . ILE A 1 675 ? -18.562 45.094 30.781 1 97.12 675 ILE A C 1
ATOM 5179 O O . ILE A 1 675 ? -18.891 46.25 30.438 1 97.12 675 ILE A O 1
ATOM 5183 N N . ASN A 1 676 ? -18.391 44.094 29.938 1 96.56 676 ASN A N 1
ATOM 5184 C CA . ASN A 1 676 ? -18.422 44.281 28.484 1 96.56 676 ASN A CA 1
ATOM 5185 C C . ASN A 1 676 ? -19.656 45.031 28.031 1 96.56 676 ASN A C 1
ATOM 5187 O O . ASN A 1 676 ? -19.562 46.031 27.312 1 96.56 676 ASN A O 1
ATOM 5191 N N . PRO A 1 677 ? -20.891 44.688 28.562 1 96.06 677 PRO A N 1
ATOM 5192 C CA . PRO A 1 677 ? -22.094 45.344 28.047 1 96.06 677 PRO A CA 1
ATOM 5193 C C . PRO A 1 677 ? -22.281 46.75 28.562 1 96.06 677 PRO A C 1
ATOM 5195 O O . PRO A 1 677 ? -23.078 47.531 28 1 96.06 677 PRO A O 1
ATOM 5198 N N . TYR A 1 678 ? -21.484 47.188 29.469 1 97.06 678 TYR A N 1
ATOM 5199 C CA . TYR A 1 678 ? -21.703 48.469 30.094 1 97.06 678 TYR A CA 1
ATOM 5200 C C . TYR A 1 678 ? -20.688 49.5 29.578 1 97.06 678 TYR A C 1
ATOM 5202 O O . TYR A 1 678 ? -20.609 50.625 30.109 1 97.06 678 TYR A O 1
ATOM 5210 N N . LEU A 1 679 ? -20 49.156 28.578 1 97.62 679 LEU A N 1
ATOM 5211 C CA . LEU A 1 679 ? -18.969 50.031 28.031 1 97.62 679 LEU A CA 1
ATOM 5212 C C . LEU A 1 679 ? -19.281 50.438 26.594 1 97.62 679 LEU A C 1
ATOM 5214 O O . LEU A 1 679 ? -19.531 49.562 25.75 1 97.62 679 LEU A O 1
ATOM 5218 N N . PRO A 1 680 ? -19.219 51.719 26.266 1 97.5 680 PRO A N 1
ATOM 5219 C CA . PRO A 1 680 ? -19.609 52.156 24.938 1 97.5 680 PRO A CA 1
ATOM 5220 C C . PRO A 1 680 ? -18.672 51.656 23.844 1 97.5 680 PRO A C 1
ATOM 5222 O O . PRO A 1 680 ? -19.094 51.438 22.703 1 97.5 680 PRO A O 1
ATOM 5225 N N . MET A 1 681 ? -17.438 51.406 24.141 1 97.62 681 MET A N 1
ATOM 5226 C CA . MET A 1 681 ? -16.469 50.938 23.141 1 97.62 681 MET A CA 1
ATOM 5227 C C . MET A 1 681 ? -16.828 49.562 22.625 1 97.62 681 MET A C 1
ATOM 5229 O O . MET A 1 681 ? -16.484 49.219 21.5 1 97.62 681 MET A O 1
ATOM 5233 N N . THR A 1 682 ? -17.484 48.75 23.5 1 97.56 682 THR A N 1
ATOM 5234 C CA . THR A 1 682 ? -17.969 47.438 23.078 1 97.56 682 THR A CA 1
ATOM 5235 C C . THR A 1 682 ? -18.812 47.562 21.812 1 97.56 682 THR A C 1
ATOM 5237 O O . THR A 1 682 ? -18.609 46.812 20.859 1 97.56 682 THR A O 1
ATOM 5240 N N . TYR A 1 683 ? -19.625 48.562 21.828 1 97.56 683 TYR A N 1
ATOM 5241 C CA . TYR A 1 683 ? -20.562 48.75 20.734 1 97.56 683 TYR A CA 1
ATOM 5242 C C . TYR A 1 683 ? -19.891 49.5 19.578 1 97.56 683 TYR A C 1
ATOM 5244 O O . TYR A 1 683 ? -20.297 49.375 18.422 1 97.56 683 TYR A O 1
ATOM 5252 N N . GLY A 1 684 ? -18.891 50.312 19.891 1 97.81 684 GLY A N 1
ATOM 5253 C CA . GLY A 1 684 ? -18.094 50.906 18.844 1 97.81 684 GLY A CA 1
ATOM 5254 C C . GLY A 1 684 ? -17.344 49.906 18 1 97.81 684 GLY A C 1
ATOM 5255 O O . GLY A 1 684 ? -17.359 49.969 16.781 1 97.81 684 GLY A O 1
ATOM 5256 N N . VAL A 1 685 ? -16.734 48.906 18.688 1 97.25 685 VAL A N 1
ATOM 5257 C CA . VAL A 1 685 ? -15.977 47.875 18.016 1 97.25 685 VAL A CA 1
ATOM 5258 C C . VAL A 1 685 ? -16.922 47 17.156 1 97.25 685 VAL A C 1
ATOM 5260 O O . VAL A 1 685 ? -16.641 46.75 15.984 1 97.25 685 VAL A O 1
ATOM 5263 N N . ALA A 1 686 ? -18.016 46.594 17.75 1 96.5 686 ALA A N 1
ATOM 5264 C CA . ALA A 1 686 ? -18.984 45.75 17.031 1 96.5 686 ALA A CA 1
ATOM 5265 C C . ALA A 1 686 ? -19.547 46.5 15.82 1 96.5 686 ALA A C 1
ATOM 5267 O O . ALA A 1 686 ? -19.703 45.906 14.75 1 96.5 686 ALA A O 1
ATOM 5268 N N . GLY A 1 687 ? -19.891 47.781 16 1 97.19 687 GLY A N 1
ATOM 5269 C CA . GLY A 1 687 ? -20.422 48.562 14.914 1 97.19 687 GLY A CA 1
ATOM 5270 C C . GLY A 1 687 ? -19.438 48.781 13.789 1 97.19 687 GLY A C 1
ATOM 5271 O O . GLY A 1 687 ? -19.797 48.719 12.617 1 97.19 687 GLY A O 1
ATOM 5272 N N . LEU A 1 688 ? -18.203 49.031 14.125 1 97.69 688 LEU A N 1
ATOM 5273 C CA . LEU A 1 688 ? -17.156 49.281 13.125 1 97.69 688 LEU A CA 1
ATOM 5274 C C . LEU A 1 688 ? -16.844 48 12.352 1 97.69 688 LEU A C 1
ATOM 5276 O O . LEU A 1 688 ? -16.547 48.062 11.156 1 97.69 688 LEU A O 1
ATOM 5280 N N . ARG A 1 689 ? -16.844 46.875 13.039 1 96.44 689 ARG A N 1
ATOM 5281 C CA . ARG A 1 689 ? -16.625 45.625 12.336 1 96.44 689 ARG A CA 1
ATOM 5282 C C . ARG A 1 689 ? -17.672 45.406 11.242 1 96.44 689 ARG A C 1
ATOM 5284 O O . ARG A 1 689 ? -17.344 45 10.133 1 96.44 689 ARG A O 1
ATOM 5291 N N . GLU A 1 690 ? -18.922 45.719 11.664 1 96.06 690 GLU A N 1
ATOM 5292 C CA . GLU A 1 690 ? -20.016 45.594 10.711 1 96.06 690 GLU A CA 1
ATOM 5293 C C . GLU A 1 690 ? -19.906 46.594 9.578 1 96.06 690 GLU A C 1
ATOM 5295 O O . GLU A 1 690 ? -20.25 46.312 8.43 1 96.06 690 GLU A O 1
ATOM 5300 N N . ALA A 1 691 ? -19.484 47.719 9.898 1 97.31 691 ALA A N 1
ATOM 5301 C CA . ALA A 1 691 ? -19.391 48.781 8.898 1 97.31 691 ALA A CA 1
ATOM 5302 C C . ALA A 1 691 ? -18.25 48.531 7.926 1 97.31 691 ALA A C 1
ATOM 5304 O O . ALA A 1 691 ? -18.359 48.844 6.734 1 97.31 691 ALA A O 1
ATOM 5305 N N . ILE A 1 692 ? -17.156 48.062 8.391 1 97 692 ILE A N 1
ATOM 5306 C CA . ILE A 1 692 ? -15.953 47.906 7.594 1 97 692 ILE A CA 1
ATOM 5307 C C . ILE A 1 692 ? -16.047 46.594 6.777 1 97 692 ILE A C 1
ATOM 5309 O O . ILE A 1 692 ? -15.75 46.594 5.578 1 97 692 ILE A O 1
ATOM 5313 N N . SER A 1 693 ? -16.531 45.5 7.426 1 95.25 693 SER A N 1
ATOM 5314 C CA . SER A 1 693 ? -16.406 44.219 6.77 1 95.25 693 SER A CA 1
ATOM 5315 C C . SER A 1 693 ? -17.75 43.5 6.645 1 95.25 693 SER A C 1
ATOM 5317 O O . SER A 1 693 ? -17.859 42.469 6.016 1 95.25 693 SER A O 1
ATOM 5319 N N . GLY A 1 694 ? -18.719 44.094 7.312 1 93.94 694 GLY A N 1
ATOM 5320 C CA . GLY A 1 694 ? -20.047 43.469 7.289 1 93.94 694 GLY A CA 1
ATOM 5321 C C . GLY A 1 694 ? -21.016 44.156 6.352 1 93.94 694 GLY A C 1
ATOM 5322 O O . GLY A 1 694 ? -20.609 44.969 5.516 1 93.94 694 GLY A O 1
ATOM 5323 N N . ASN A 1 695 ? -22.312 43.688 6.348 1 91.06 695 ASN A N 1
ATOM 5324 C CA . ASN A 1 695 ? -23.328 44.25 5.48 1 91.06 695 ASN A CA 1
ATOM 5325 C C . ASN A 1 695 ? -24.656 44.438 6.215 1 91.06 695 ASN A C 1
ATOM 5327 O O . ASN A 1 695 ? -25.688 44.688 5.59 1 91.06 695 ASN A O 1
ATOM 5331 N N . ASN A 1 696 ? -24.578 44.312 7.477 1 94 696 ASN A N 1
ATOM 5332 C CA . ASN A 1 696 ? -25.797 44.375 8.273 1 94 696 ASN A CA 1
ATOM 5333 C C . ASN A 1 696 ? -26.031 45.812 8.805 1 94 696 ASN A C 1
ATOM 5335 O O . ASN A 1 696 ? -25.625 46.125 9.922 1 94 696 ASN A O 1
ATOM 5339 N N . ILE A 1 697 ? -26.844 46.531 8.164 1 95.5 697 ILE A N 1
ATOM 5340 C CA . ILE A 1 697 ? -27.078 47.938 8.492 1 95.5 697 ILE A CA 1
ATOM 5341 C C . ILE A 1 697 ? -27.844 48.031 9.805 1 95.5 697 ILE A C 1
ATOM 5343 O O . ILE A 1 697 ? -27.594 48.938 10.602 1 95.5 697 ILE A O 1
ATOM 5347 N N . SER A 1 698 ? -28.781 47.094 9.992 1 95.44 698 SER A N 1
ATOM 5348 C CA . SER A 1 698 ? -29.547 47.094 11.234 1 95.44 698 SER A CA 1
ATOM 5349 C C . SER A 1 698 ? -28.641 46.938 12.445 1 95.44 698 SER A C 1
ATOM 5351 O O . SER A 1 698 ? -28.844 47.594 13.469 1 95.44 698 SER A O 1
ATOM 5353 N N . ALA A 1 699 ? -27.672 46.094 12.297 1 94.69 699 ALA A N 1
ATOM 5354 C CA . ALA A 1 699 ? -26.719 45.906 13.383 1 94.69 699 ALA A CA 1
ATOM 5355 C C . ALA A 1 699 ? -25.875 47.156 13.609 1 94.69 699 ALA A C 1
ATOM 5357 O O . ALA A 1 699 ? -25.562 47.5 14.75 1 94.69 699 ALA A O 1
ATOM 5358 N N . ILE A 1 700 ? -25.5 47.844 12.555 1 97.25 700 ILE A N 1
ATOM 5359 C CA . ILE A 1 700 ? -24.719 49.062 12.641 1 97.25 700 ILE A CA 1
ATOM 5360 C C . ILE A 1 700 ? -25.516 50.125 13.391 1 97.25 700 ILE A C 1
ATOM 5362 O O . ILE A 1 700 ? -25.016 50.75 14.336 1 97.25 700 ILE A O 1
ATOM 5366 N N . LEU A 1 701 ? -26.75 50.281 13.055 1 97.19 701 LEU A N 1
ATOM 5367 C CA . LEU A 1 701 ? -27.594 51.312 13.648 1 97.19 701 LEU A CA 1
ATOM 5368 C C . LEU A 1 701 ? -27.906 50.969 15.102 1 97.19 701 LEU A C 1
ATOM 5370 O O . LEU A 1 701 ? -28.031 51.875 15.938 1 97.19 701 LEU A O 1
ATOM 5374 N N . HIS A 1 702 ? -28.109 49.719 15.359 1 96.94 702 HIS A N 1
ATOM 5375 C CA . HIS A 1 702 ? -28.312 49.312 16.734 1 96.94 702 HIS A CA 1
ATOM 5376 C C . HIS A 1 702 ? -27.141 49.719 17.625 1 96.94 702 HIS A C 1
ATOM 5378 O O . HIS A 1 702 ? -27.328 50.281 18.703 1 96.94 702 HIS A O 1
ATOM 5384 N N . ASN A 1 703 ? -25.953 49.406 17.156 1 98.12 703 ASN A N 1
ATOM 5385 C CA . ASN A 1 703 ? -24.766 49.781 17.922 1 98.12 703 ASN A CA 1
ATOM 5386 C C . ASN A 1 703 ? -24.609 51.281 18.047 1 98.12 703 ASN A C 1
ATOM 5388 O O . ASN A 1 703 ? -24.266 51.812 19.109 1 98.12 703 ASN A O 1
ATOM 5392 N N . ILE A 1 704 ? -24.875 52.031 16.969 1 98.12 704 ILE A N 1
ATOM 5393 C CA . ILE A 1 704 ? -24.797 53.5 16.984 1 98.12 704 ILE A CA 1
ATOM 5394 C C . ILE A 1 704 ? -25.797 54.031 18 1 98.12 704 ILE A C 1
ATOM 5396 O O . ILE A 1 704 ? -25.484 54.969 18.75 1 98.12 704 ILE A O 1
ATOM 5400 N N . SER A 1 705 ? -26.969 53.438 18.094 1 98.06 705 SER A N 1
ATOM 5401 C CA . SER A 1 705 ? -28 53.906 19.016 1 98.06 705 SER A CA 1
ATOM 5402 C C . SER A 1 705 ? -27.594 53.688 20.469 1 98.06 705 SER A C 1
ATOM 5404 O O . SER A 1 705 ? -27.859 54.562 21.312 1 98.06 705 SER A O 1
ATOM 5406 N N . ILE A 1 706 ? -27 52.594 20.719 1 98.12 706 ILE A N 1
ATOM 5407 C CA . ILE A 1 706 ? -26.578 52.312 22.078 1 98.12 706 ILE A CA 1
ATOM 5408 C C . ILE A 1 706 ? -25.469 53.312 22.469 1 98.12 706 ILE A C 1
ATOM 5410 O O . ILE A 1 706 ? -25.469 53.812 23.594 1 98.12 706 ILE A O 1
ATOM 5414 N N . ILE A 1 707 ? -24.5 53.5 21.531 1 98.56 707 ILE A N 1
ATOM 5415 C CA . ILE A 1 707 ? -23.438 54.469 21.812 1 98.56 707 ILE A CA 1
ATOM 5416 C C . ILE A 1 707 ? -24.047 55.844 22.078 1 98.56 707 ILE A C 1
ATOM 5418 O O . ILE A 1 707 ? -23.656 56.531 23.031 1 98.56 707 ILE A O 1
ATOM 5422 N N . ALA A 1 708 ? -24.984 56.25 21.234 1 98.06 708 ALA A N 1
ATOM 5423 C CA . ALA A 1 708 ? -25.672 57.531 21.406 1 98.06 708 ALA A CA 1
ATOM 5424 C C . ALA A 1 708 ? -26.406 57.562 22.75 1 98.06 708 ALA A C 1
ATOM 5426 O O . ALA A 1 708 ? -26.484 58.625 23.375 1 98.06 708 ALA A O 1
ATOM 5427 N N . GLY A 1 709 ? -27.016 56.469 23.109 1 97.88 709 GLY A N 1
ATOM 5428 C CA . GLY A 1 709 ? -27.688 56.406 24.406 1 97.88 709 GLY A CA 1
ATOM 5429 C C . GLY A 1 709 ? -26.75 56.688 25.562 1 97.88 709 GLY A C 1
ATOM 5430 O O . GLY A 1 709 ? -27.125 57.406 26.5 1 97.88 709 GLY A O 1
ATOM 5431 N N . PHE A 1 710 ? -25.594 56.094 25.516 1 98.19 710 PHE A N 1
ATOM 5432 C CA . PHE A 1 710 ? -24.594 56.438 26.531 1 98.19 710 PHE A CA 1
ATOM 5433 C C . PHE A 1 710 ? -24.281 57.906 26.516 1 98.19 710 PHE A C 1
ATOM 5435 O O . PHE A 1 710 ? -24.156 58.531 27.578 1 98.19 710 PHE A O 1
ATOM 5442 N N . GLY A 1 711 ? -24.109 58.531 25.297 1 97.75 711 GLY A N 1
ATOM 5443 C CA . GLY A 1 711 ? -23.844 59.938 25.188 1 97.75 711 GLY A CA 1
ATOM 5444 C C . GLY A 1 711 ? -24.906 60.812 25.828 1 97.75 711 GLY A C 1
ATOM 5445 O O . GLY A 1 711 ? -24.609 61.719 26.609 1 97.75 711 GLY A O 1
ATOM 5446 N N . VAL A 1 712 ? -26.125 60.5 25.562 1 97.19 712 VAL A N 1
ATOM 5447 C CA . VAL A 1 712 ? -27.25 61.281 26.094 1 97.19 712 VAL A CA 1
ATOM 5448 C C . VAL A 1 712 ? -27.312 61.094 27.609 1 97.19 712 VAL A C 1
ATOM 5450 O O . VAL A 1 712 ? -27.562 62.062 28.344 1 97.19 712 VAL A O 1
ATOM 5453 N N . LEU A 1 713 ? -27.094 59.906 28.016 1 97.44 713 LEU A N 1
ATOM 5454 C CA . LEU A 1 713 ? -27.125 59.656 29.453 1 97.44 713 LEU A CA 1
ATOM 5455 C C . LEU A 1 713 ? -26.094 60.5 30.188 1 97.44 713 LEU A C 1
ATOM 5457 O O . LEU A 1 713 ? -26.422 61.125 31.188 1 97.44 713 LEU A O 1
ATOM 5461 N N . PHE A 1 714 ? -24.922 60.562 29.656 1 97.62 714 PHE A N 1
ATOM 5462 C CA . PHE A 1 714 ? -23.875 61.281 30.359 1 97.62 714 PHE A CA 1
ATOM 5463 C C . PHE A 1 714 ? -24.062 62.781 30.188 1 97.62 714 PHE A C 1
ATOM 5465 O O . PHE A 1 714 ? -23.672 63.562 31.062 1 97.62 714 PHE A O 1
ATOM 5472 N N . LEU A 1 715 ? -24.672 63.25 29.094 1 96.69 715 LEU A N 1
ATOM 5473 C CA . LEU A 1 715 ? -25.031 64.688 28.938 1 96.69 715 LEU A CA 1
ATOM 5474 C C . LEU A 1 715 ? -26.094 65.062 29.969 1 96.69 715 LEU A C 1
ATOM 5476 O O . LEU A 1 715 ? -26.031 66.188 30.516 1 96.69 715 LEU A O 1
ATOM 5480 N N . VAL A 1 716 ? -27 64.188 30.219 1 96.56 716 VAL A N 1
ATOM 5481 C CA . VAL A 1 716 ? -28.031 64.438 31.219 1 96.56 716 VAL A CA 1
ATOM 5482 C C . VAL A 1 716 ? -27.391 64.562 32.594 1 96.56 716 VAL A C 1
ATOM 5484 O O . VAL A 1 716 ? -27.766 65.438 33.406 1 96.56 716 VAL A O 1
ATOM 5487 N N . PHE A 1 717 ? -26.453 63.688 32.812 1 96.56 717 PHE A N 1
ATOM 5488 C CA . PHE A 1 717 ? -25.75 63.781 34.094 1 96.56 717 PHE A CA 1
ATOM 5489 C C . PHE A 1 717 ? -25 65.125 34.219 1 96.56 717 PHE A C 1
ATOM 5491 O O . PHE A 1 717 ? -24.906 65.688 35.312 1 96.56 717 PHE A O 1
ATOM 5498 N N . ILE A 1 718 ? -24.438 65.562 33.094 1 95.31 718 ILE A N 1
ATOM 5499 C CA . ILE A 1 718 ? -23.734 66.875 33.094 1 95.31 718 ILE A CA 1
ATOM 5500 C C . ILE A 1 718 ? -24.719 68 33.438 1 95.31 718 ILE A C 1
ATOM 5502 O O . ILE A 1 718 ? -24.406 68.812 34.281 1 95.31 718 ILE A O 1
ATOM 5506 N N . ILE A 1 719 ? -25.938 67.938 32.938 1 93.12 719 ILE A N 1
ATOM 5507 C CA . ILE A 1 719 ? -26.953 69 33.188 1 93.12 719 ILE A CA 1
ATOM 5508 C C . ILE A 1 719 ? -27.438 68.938 34.625 1 93.12 719 ILE A C 1
ATOM 5510 O O . ILE A 1 719 ? -27.578 69.938 35.281 1 93.12 719 ILE A O 1
ATOM 5514 N N . LEU A 1 720 ? -27.547 67.812 35.156 1 94.12 720 LEU A N 1
ATOM 5515 C CA . LEU A 1 720 ? -28.109 67.688 36.5 1 94.12 720 LEU A CA 1
ATOM 5516 C C . LEU A 1 720 ? -27.094 68 37.562 1 94.12 720 LEU A C 1
ATOM 5518 O O . LEU A 1 720 ? -27.453 68.5 38.625 1 94.12 720 LEU A O 1
ATOM 5522 N N . LEU A 1 721 ? -25.828 67.75 37.25 1 93.31 721 LEU A N 1
ATOM 5523 C CA . LEU A 1 721 ? -24.812 67.875 38.312 1 93.31 721 LEU A CA 1
ATOM 5524 C C . LEU A 1 721 ? -24 69.125 38.125 1 93.31 721 LEU A C 1
ATOM 5526 O O . LEU A 1 721 ? -23.156 69.5 38.969 1 93.31 721 LEU A O 1
ATOM 5530 N N . ALA A 1 722 ? -24.25 69.938 37.125 1 89.69 722 ALA A N 1
ATOM 5531 C CA . ALA A 1 722 ? -23.453 71.125 36.812 1 89.69 722 ALA A CA 1
ATOM 5532 C C . ALA A 1 722 ? -23.516 72.125 37.969 1 89.69 722 ALA A C 1
ATOM 5534 O O . ALA A 1 722 ? -22.516 72.688 38.344 1 89.69 722 ALA A O 1
ATOM 5535 N N . GLU A 1 723 ? -24.734 72.312 38.562 1 86.06 723 GLU A N 1
ATOM 5536 C CA . GLU A 1 723 ? -24.891 73.25 39.656 1 86.06 723 GLU A CA 1
ATOM 5537 C C . GLU A 1 723 ? -24.312 72.75 40.969 1 86.06 723 GLU A C 1
ATOM 5539 O O . GLU A 1 723 ? -23.688 73.5 41.719 1 86.06 723 GLU A O 1
ATOM 5544 N N . LYS A 1 724 ? -24.438 71.562 41.188 1 84.44 724 LYS A N 1
ATOM 5545 C CA . LYS A 1 724 ? -23.922 71 42.438 1 84.44 724 LYS A CA 1
ATOM 5546 C C . LYS A 1 724 ? -22.406 70.875 42.375 1 84.44 724 LYS A C 1
ATOM 5548 O O . LYS A 1 724 ? -21.75 71.062 43.406 1 84.44 724 LYS A O 1
ATOM 5553 N N . ALA A 1 725 ? -21.875 70.562 41.281 1 80.5 725 ALA A N 1
ATOM 5554 C CA . ALA A 1 725 ? -20.438 70.375 41.125 1 80.5 725 ALA A CA 1
ATOM 5555 C C . ALA A 1 725 ? -19.703 71.688 41.406 1 80.5 725 ALA A C 1
ATOM 5557 O O . ALA A 1 725 ? -18.594 71.688 41.938 1 80.5 725 ALA A O 1
ATOM 5558 N N . ASP A 1 726 ? -20.312 72.812 41.062 1 70.25 726 ASP A N 1
ATOM 5559 C CA . ASP A 1 726 ? -19.719 74.125 41.312 1 70.25 726 ASP A CA 1
ATOM 5560 C C . ASP A 1 726 ? -19.656 74.438 42.781 1 70.25 726 ASP A C 1
ATOM 5562 O O . ASP A 1 726 ? -18.828 75.25 43.219 1 70.25 726 ASP A O 1
ATOM 5566 N N . LYS A 1 727 ? -20.531 73.812 43.688 1 71.56 727 LYS A N 1
ATOM 5567 C CA . LYS A 1 727 ? -20.594 74.125 45.125 1 71.56 727 LYS A CA 1
ATOM 5568 C C . LYS A 1 727 ? -19.766 73.125 45.906 1 71.56 727 LYS A C 1
ATOM 5570 O O . LYS A 1 727 ? -19.531 73.312 47.094 1 71.56 727 LYS A O 1
ATOM 5575 N N . MET A 1 728 ? -19.375 72.062 45.219 1 63.81 728 MET A N 1
ATOM 5576 C CA . MET A 1 728 ? -18.625 71 45.938 1 63.81 728 MET A CA 1
ATOM 5577 C C . MET A 1 728 ? -17.219 71.5 46.25 1 63.81 728 MET A C 1
ATOM 5579 O O . MET A 1 728 ? -16.531 72.062 45.375 1 63.81 728 MET A O 1
ATOM 5583 N N . GLU A 1 729 ? -16.891 71.625 47.562 1 55.72 729 GLU A N 1
ATOM 5584 C CA . GLU A 1 729 ? -15.617 72.062 48.062 1 55.72 729 GLU A CA 1
ATOM 5585 C C . GLU A 1 729 ? -14.453 71.375 47.406 1 55.72 729 GLU A C 1
ATOM 5587 O O . GLU A 1 729 ? -13.406 71.938 47.156 1 55.72 729 GLU A O 1
ATOM 5592 N N . ILE A 1 730 ? -14.555 70.125 47.125 1 57.72 730 ILE A N 1
ATOM 5593 C CA . ILE A 1 730 ? -13.469 69.312 46.562 1 57.72 730 ILE A CA 1
ATOM 5594 C C . ILE A 1 730 ? -13.125 69.812 45.188 1 57.72 730 ILE A C 1
ATOM 5596 O O . ILE A 1 730 ? -11.953 69.938 44.812 1 57.72 730 ILE A O 1
ATOM 5600 N N . THR A 1 731 ? -14.195 70.25 44.469 1 55.47 731 THR A N 1
ATOM 5601 C CA . THR A 1 731 ? -13.969 70.75 43.125 1 55.47 731 THR A CA 1
ATOM 5602 C C . THR A 1 731 ? -13.312 72.125 43.188 1 55.47 731 THR A C 1
ATOM 5604 O O . THR A 1 731 ? -12.414 72.438 42.375 1 55.47 731 THR A O 1
ATOM 5607 N N . GLN A 1 732 ? -13.711 72.938 44.25 1 54.69 732 GLN A N 1
ATOM 5608 C CA . GLN A 1 732 ? -13.109 74.25 44.406 1 54.69 732 GLN A CA 1
ATOM 5609 C C . GLN A 1 732 ? -11.648 74.125 44.812 1 54.69 732 GLN A C 1
ATOM 5611 O O . GLN A 1 732 ? -10.82 75 44.438 1 54.69 732 GLN A O 1
ATOM 5616 N N . ARG A 1 733 ? -11.477 73.188 45.562 1 60.91 733 ARG A N 1
ATOM 5617 C CA . ARG A 1 733 ? -10.125 73 46.094 1 60.91 733 ARG A CA 1
ATOM 5618 C C . ARG A 1 733 ? -9.211 72.375 45.031 1 60.91 733 ARG A C 1
ATOM 5620 O O . ARG A 1 733 ? -8.016 72.688 44.969 1 60.91 733 ARG A O 1
ATOM 5627 N N . LEU A 1 734 ? -9.781 71.625 44.156 1 54.12 734 LEU A N 1
ATOM 5628 C CA . LEU A 1 734 ? -9.055 70.875 43.094 1 54.12 734 LEU A CA 1
ATOM 5629 C C . LEU A 1 734 ? -8.859 71.812 41.875 1 54.12 734 LEU A C 1
ATOM 5631 O O . LEU A 1 734 ? -7.898 71.625 41.125 1 54.12 734 LEU A O 1
ATOM 5635 N N . LYS A 1 735 ? -9.555 72.812 41.656 1 52.97 735 LYS A N 1
ATOM 5636 C CA . LYS A 1 735 ? -9.461 73.875 40.656 1 52.97 735 LYS A CA 1
ATOM 5637 C C . LYS A 1 735 ? -8.195 74.688 40.844 1 52.97 735 LYS A C 1
ATOM 5639 O O . LYS A 1 735 ? -7.68 75.312 39.875 1 52.97 735 LYS A O 1
ATOM 5644 N N . GLN A 1 736 ? -7.871 74.75 42.031 1 45.66 736 GLN A N 1
ATOM 5645 C CA . GLN A 1 736 ? -6.746 75.625 42.344 1 45.66 736 GLN A CA 1
ATOM 5646 C C . GLN A 1 736 ? -5.418 74.938 42.031 1 45.66 736 GLN A C 1
ATOM 5648 O O . GLN A 1 736 ? -4.359 75.562 42.062 1 45.66 736 GLN A O 1
ATOM 5653 N N . ILE A 1 737 ? -5.426 73.75 41.844 1 45.81 737 ILE A N 1
ATOM 5654 C CA . ILE A 1 737 ? -4.152 73.125 41.5 1 45.81 737 ILE A CA 1
ATOM 5655 C C . ILE A 1 737 ? -3.996 73 40 1 45.81 737 ILE A C 1
ATOM 5657 O O . ILE A 1 737 ? -4.902 72.5 39.312 1 45.81 737 ILE A O 1
ATOM 5661 N N . MET B 1 1 ? 23.391 71.75 47.031 1 69.69 1 MET B N 1
ATOM 5662 C CA . MET B 1 1 ? 23.109 72.312 45.719 1 69.69 1 MET B CA 1
ATOM 5663 C C . MET B 1 1 ? 21.672 72.812 45.656 1 69.69 1 MET B C 1
ATOM 5665 O O . MET B 1 1 ? 20.781 72.25 46.281 1 69.69 1 MET B O 1
ATOM 5669 N N . LYS B 1 2 ? 21.422 73.938 45.219 1 88 2 LYS B N 1
ATOM 5670 C CA . LYS B 1 2 ? 20.141 74.625 45.094 1 88 2 LYS B CA 1
ATOM 5671 C C . LYS B 1 2 ? 19.078 73.75 44.5 1 88 2 LYS B C 1
ATOM 5673 O O . LYS B 1 2 ? 17.891 73.812 44.844 1 88 2 LYS B O 1
ATOM 5678 N N . ALA B 1 3 ? 19.531 72.75 43.75 1 89.56 3 ALA B N 1
ATOM 5679 C CA . ALA B 1 3 ? 18.594 71.812 43.125 1 89.56 3 ALA B CA 1
ATOM 5680 C C . ALA B 1 3 ? 17.984 70.875 44.156 1 89.56 3 ALA B C 1
ATOM 5682 O O . ALA B 1 3 ? 16.797 70.562 44.094 1 89.56 3 ALA B O 1
ATOM 5683 N N . PHE B 1 4 ? 18.641 70.438 45.125 1 90.38 4 PHE B N 1
ATOM 5684 C CA . PHE B 1 4 ? 18.141 69.562 46.188 1 90.38 4 PHE B CA 1
ATOM 5685 C C . PHE B 1 4 ? 17.156 70.25 47.094 1 90.38 4 PHE B C 1
ATOM 5687 O O . PHE B 1 4 ? 16.219 69.688 47.594 1 90.38 4 PHE B O 1
ATOM 5694 N N . GLU B 1 5 ? 17.453 71.562 47.219 1 89.31 5 GLU B N 1
ATOM 5695 C CA . GLU B 1 5 ? 16.516 72.375 48.031 1 89.31 5 GLU B CA 1
ATOM 5696 C C . GLU B 1 5 ? 15.164 72.5 47.344 1 89.31 5 GLU B C 1
ATOM 5698 O O . GLU B 1 5 ? 14.125 72.438 48 1 89.31 5 GLU B O 1
ATOM 5703 N N . VAL B 1 6 ? 15.281 72.688 46.125 1 88.81 6 VAL B N 1
ATOM 5704 C CA . VAL B 1 6 ? 14.047 72.812 45.344 1 88.81 6 VAL B CA 1
ATOM 5705 C C . VAL B 1 6 ? 13.312 71.438 45.406 1 88.81 6 VAL B C 1
ATOM 5707 O O . VAL B 1 6 ? 12.094 71.438 45.594 1 88.81 6 VAL B O 1
ATOM 5710 N N . ALA B 1 7 ? 14.031 70.375 45.25 1 90.31 7 ALA B N 1
ATOM 5711 C CA . ALA B 1 7 ? 13.445 69 45.281 1 90.31 7 ALA B CA 1
ATOM 5712 C C . ALA B 1 7 ? 12.789 68.75 46.625 1 90.31 7 ALA B C 1
ATOM 5714 O O . ALA B 1 7 ? 11.695 68.188 46.688 1 90.31 7 ALA B O 1
ATOM 5715 N N . ALA B 1 8 ? 13.438 69.062 47.656 1 89.5 8 ALA B N 1
ATOM 5716 C CA . ALA B 1 8 ? 12.922 68.875 49 1 89.5 8 ALA B CA 1
ATOM 5717 C C . ALA B 1 8 ? 11.641 69.688 49.219 1 89.5 8 ALA B C 1
ATOM 5719 O O . ALA B 1 8 ? 10.703 69.188 49.875 1 89.5 8 ALA B O 1
ATOM 5720 N N . LYS B 1 9 ? 11.664 70.938 48.719 1 87.06 9 LYS B N 1
ATOM 5721 C CA . LYS B 1 9 ? 10.492 71.75 48.875 1 87.06 9 LYS B CA 1
ATOM 5722 C C . LYS B 1 9 ? 9.305 71.25 48.094 1 87.06 9 LYS B C 1
ATOM 5724 O O . LYS B 1 9 ? 8.164 71.312 48.531 1 87.06 9 LYS B O 1
ATOM 5729 N N . GLU B 1 10 ? 9.68 70.75 46.969 1 86.94 10 GLU B N 1
ATOM 5730 C CA . GLU B 1 10 ? 8.617 70.125 46.156 1 86.94 10 GLU B CA 1
ATOM 5731 C C . GLU B 1 10 ? 8.047 68.875 46.812 1 86.94 10 GLU B C 1
ATOM 5733 O O . GLU B 1 10 ? 6.84 68.688 46.781 1 86.94 10 GLU B O 1
ATOM 5738 N N . ILE B 1 11 ? 8.867 68.062 47.312 1 87.19 11 ILE B N 1
ATOM 5739 C CA . ILE B 1 11 ? 8.438 66.812 48 1 87.19 11 ILE B CA 1
ATOM 5740 C C . ILE B 1 11 ? 7.641 67.188 49.25 1 87.19 11 ILE B C 1
ATOM 5742 O O . ILE B 1 11 ? 6.66 66.5 49.562 1 87.19 11 ILE B O 1
ATOM 5746 N N . GLU B 1 12 ? 8.102 68.188 49.844 1 87.38 12 GLU B N 1
ATOM 5747 C CA . GLU B 1 12 ? 7.387 68.688 51.031 1 87.38 12 GLU B CA 1
ATOM 5748 C C . GLU B 1 12 ? 5.988 69.188 50.656 1 87.38 12 GLU B C 1
ATOM 5750 O O . GLU B 1 12 ? 5.027 68.938 51.406 1 87.38 12 GLU B O 1
ATOM 5755 N N . LYS B 1 13 ? 6.008 69.812 49.625 1 83.81 13 LYS B N 1
ATOM 5756 C CA . LYS B 1 13 ? 4.711 70.25 49.125 1 83.81 13 LYS B CA 1
ATOM 5757 C C . LYS B 1 13 ? 3.783 69.125 48.844 1 83.81 13 LYS B C 1
ATOM 5759 O O . LYS B 1 13 ? 2.59 69.125 49.125 1 83.81 13 LYS B O 1
ATOM 5764 N N . ILE B 1 14 ? 4.332 68.062 48.344 1 81.75 14 ILE B N 1
ATOM 5765 C CA . ILE B 1 14 ? 3.566 66.875 48 1 81.75 14 ILE B CA 1
ATOM 5766 C C . ILE B 1 14 ? 3.121 66.188 49.281 1 81.75 14 ILE B C 1
ATOM 5768 O O . ILE B 1 14 ? 1.975 65.75 49.406 1 81.75 14 ILE B O 1
ATOM 5772 N N . ILE B 1 15 ? 3.953 66.125 50.25 1 85 15 ILE B N 1
ATOM 5773 C CA . ILE B 1 15 ? 3.68 65.438 51.5 1 85 15 ILE B CA 1
ATOM 5774 C C . ILE B 1 15 ? 2.725 66.25 52.344 1 85 15 ILE B C 1
ATOM 5776 O O . ILE B 1 15 ? 1.866 65.688 53.031 1 85 15 ILE B O 1
ATOM 5780 N N . LYS B 1 16 ? 2.834 67.562 52.312 1 83.5 16 LYS B N 1
ATOM 5781 C CA . LYS B 1 16 ? 2.086 68.438 53.219 1 83.5 16 LYS B CA 1
ATOM 5782 C C . LYS B 1 16 ? 0.657 68.688 52.719 1 83.5 16 LYS B C 1
ATOM 5784 O O . LYS B 1 16 ? -0.271 68.75 53.531 1 83.5 16 LYS B O 1
ATOM 5789 N N . SER B 1 17 ? 0.666 68.75 51.469 1 79.69 17 SER B N 1
ATOM 5790 C CA . SER B 1 17 ? -0.677 68.938 50.906 1 79.69 17 SER B CA 1
ATOM 5791 C C . SER B 1 17 ? -1.418 67.625 50.812 1 79.69 17 SER B C 1
ATOM 5793 O O . SER B 1 17 ? -0.99 66.688 50.094 1 79.69 17 SER B O 1
ATOM 5795 N N . ARG B 1 18 ? -2.428 67.438 51.656 1 83 18 ARG B N 1
ATOM 5796 C CA . ARG B 1 18 ? -3.213 66.188 51.656 1 83 18 ARG B CA 1
ATOM 5797 C C . ARG B 1 18 ? -3.746 65.875 50.25 1 83 18 ARG B C 1
ATOM 5799 O O . ARG B 1 18 ? -3.736 64.75 49.812 1 83 18 ARG B O 1
ATOM 5806 N N . PHE B 1 19 ? -4.043 66.938 49.531 1 71.94 19 PHE B N 1
ATOM 5807 C CA . PHE B 1 19 ? -4.633 66.75 48.219 1 71.94 19 PHE B CA 1
ATOM 5808 C C . PHE B 1 19 ? -3.574 66.312 47.219 1 71.94 19 PHE B C 1
ATOM 5810 O O . PHE B 1 19 ? -3.811 65.375 46.406 1 71.94 19 PHE B O 1
ATOM 5817 N N . ILE B 1 20 ? -2.494 66.875 47.25 1 75.56 20 ILE B N 1
ATOM 5818 C CA . ILE B 1 20 ? -1.433 66.562 46.312 1 75.56 20 ILE B CA 1
ATOM 5819 C C . ILE B 1 20 ? -0.885 65.188 46.625 1 75.56 20 ILE B C 1
ATOM 5821 O O . ILE B 1 20 ? -0.532 64.438 45.719 1 75.56 20 ILE B O 1
ATOM 5825 N N . ARG B 1 21 ? -0.919 64.812 47.844 1 81.38 21 ARG B N 1
ATOM 5826 C CA . ARG B 1 21 ? -0.449 63.5 48.25 1 81.38 21 ARG B CA 1
ATOM 5827 C C . ARG B 1 21 ? -1.344 62.375 47.688 1 81.38 21 ARG B C 1
ATOM 5829 O O . ARG B 1 21 ? -0.851 61.375 47.188 1 81.38 21 ARG B O 1
ATOM 5836 N N . VAL B 1 22 ? -2.611 62.594 47.75 1 78.44 22 VAL B N 1
ATOM 5837 C CA . VAL B 1 22 ? -3.557 61.625 47.25 1 78.44 22 VAL B CA 1
ATOM 5838 C C . VAL B 1 22 ? -3.439 61.531 45.719 1 78.44 22 VAL B C 1
ATOM 5840 O O . VAL B 1 22 ? -3.498 60.438 45.156 1 78.44 22 VAL B O 1
ATOM 5843 N N . ALA B 1 23 ? -3.252 62.656 45.156 1 75.06 23 ALA B N 1
ATOM 5844 C CA . ALA B 1 23 ? -3.123 62.688 43.688 1 75.06 23 ALA B CA 1
ATOM 5845 C C . ALA B 1 23 ? -1.877 61.938 43.25 1 75.06 23 ALA B C 1
ATOM 5847 O O . ALA B 1 23 ? -1.913 61.188 42.25 1 75.06 23 ALA B O 1
ATOM 5848 N N . VAL B 1 24 ? -0.865 62.094 43.969 1 77.38 24 VAL B N 1
ATOM 5849 C CA . VAL B 1 24 ? 0.394 61.469 43.625 1 77.38 24 VAL B CA 1
ATOM 5850 C C . VAL B 1 24 ? 0.281 59.938 43.844 1 77.38 24 VAL B C 1
ATOM 5852 O O . VAL B 1 24 ? 0.818 59.156 43.062 1 77.38 24 VAL B O 1
ATOM 5855 N N . ILE B 1 25 ? -0.443 59.5 44.781 1 79.62 25 ILE B N 1
ATOM 5856 C CA . ILE B 1 25 ? -0.637 58.094 45.062 1 79.62 25 ILE B CA 1
ATOM 5857 C C . ILE B 1 25 ? -1.468 57.469 43.969 1 79.62 25 ILE B C 1
ATOM 5859 O O . ILE B 1 25 ? -1.15 56.375 43.469 1 79.62 25 ILE B O 1
ATOM 5863 N N . VAL B 1 26 ? -2.445 58.156 43.562 1 76.88 26 VAL B N 1
ATOM 5864 C CA . VAL B 1 26 ? -3.309 57.625 42.5 1 76.88 26 VAL B CA 1
ATOM 5865 C C . VAL B 1 26 ? -2.518 57.531 41.219 1 76.88 26 VAL B C 1
ATOM 5867 O O . VAL B 1 26 ? -2.633 56.531 40.5 1 76.88 26 VAL B O 1
ATOM 5870 N N . VAL B 1 27 ? -1.731 58.469 41 1 78.44 27 VAL B N 1
ATOM 5871 C CA . VAL B 1 27 ? -0.972 58.5 39.75 1 78.44 27 VAL B CA 1
ATOM 5872 C C . VAL B 1 27 ? 0.123 57.438 39.781 1 78.44 27 VAL B C 1
ATOM 5874 O O . VAL B 1 27 ? 0.484 56.906 38.75 1 78.44 27 VAL B O 1
ATOM 5877 N N . ALA B 1 28 ? 0.559 57.219 41 1 79.56 28 ALA B N 1
ATOM 5878 C CA . ALA B 1 28 ? 1.591 56.188 41.156 1 79.56 28 ALA B CA 1
ATOM 5879 C C . ALA B 1 28 ? 1.064 54.812 40.75 1 79.56 28 ALA B C 1
ATOM 5881 O O . ALA B 1 28 ? 1.835 53.938 40.344 1 79.56 28 ALA B O 1
ATOM 5882 N N . PHE B 1 29 ? -0.273 54.688 40.656 1 82.5 29 PHE B N 1
ATOM 5883 C CA . PHE B 1 29 ? -0.865 53.375 40.344 1 82.5 29 PHE B CA 1
ATOM 5884 C C . PHE B 1 29 ? -1.316 53.344 38.875 1 82.5 29 PHE B C 1
ATOM 5886 O O . PHE B 1 29 ? -1.727 52.312 38.375 1 82.5 29 PHE B O 1
ATOM 5893 N N . MET B 1 30 ? -1.114 54.406 38.219 1 79.5 30 MET B N 1
ATOM 5894 C CA . MET B 1 30 ? -1.627 54.5 36.844 1 79.5 30 MET B CA 1
ATOM 5895 C C . MET B 1 30 ? -0.928 53.531 35.906 1 79.5 30 MET B C 1
ATOM 5897 O O . MET B 1 30 ? -1.583 52.812 35.156 1 79.5 30 MET B O 1
ATOM 5901 N N . PRO B 1 31 ? 0.381 53.5 35.969 1 78.25 31 PRO B N 1
ATOM 5902 C CA . PRO B 1 31 ? 1.023 52.531 35.094 1 78.25 31 PRO B CA 1
ATOM 5903 C C . PRO B 1 31 ? 0.609 51.094 35.406 1 78.25 31 PRO B C 1
ATOM 5905 O O . PRO B 1 31 ? 0.501 50.281 34.469 1 78.25 31 PRO B O 1
ATOM 5908 N N . LEU B 1 32 ? 0.394 50.906 36.656 1 80.31 32 LEU B N 1
ATOM 5909 C CA . LEU B 1 32 ? -0.015 49.594 37.062 1 80.31 32 LEU B CA 1
ATOM 5910 C C . LEU B 1 32 ? -1.346 49.188 36.438 1 80.31 32 LEU B C 1
ATOM 5912 O O . LEU B 1 32 ? -1.503 48.062 35.938 1 80.31 32 LEU B O 1
ATOM 5916 N N . LEU B 1 33 ? -2.209 50.156 36.375 1 81.06 33 LEU B N 1
ATOM 5917 C CA . LEU B 1 33 ? -3.531 49.844 35.844 1 81.06 33 LEU B CA 1
ATOM 5918 C C . LEU B 1 33 ? -3.459 49.5 34.375 1 81.06 33 LEU B C 1
ATOM 5920 O O . LEU B 1 33 ? -4.137 48.594 33.906 1 81.06 33 LEU B O 1
ATOM 5924 N N . TYR B 1 34 ? -2.555 50.125 33.656 1 82.25 34 TYR B N 1
ATOM 5925 C CA . TYR B 1 34 ? -2.412 49.906 32.219 1 82.25 34 TYR B CA 1
ATOM 5926 C C . TYR B 1 34 ? -1.825 48.5 31.953 1 82.25 34 TYR B C 1
ATOM 5928 O O . TYR B 1 34 ? -2.445 47.688 31.281 1 82.25 34 TYR B O 1
ATOM 5936 N N . SER B 1 35 ? -0.719 48.281 32.531 1 89.12 35 SER B N 1
ATOM 5937 C CA . SER B 1 35 ? -0.047 47.031 32.25 1 89.12 35 SER B CA 1
ATOM 5938 C C . SER B 1 35 ? -0.752 45.844 32.906 1 89.12 35 SER B C 1
ATOM 5940 O O . SER B 1 35 ? -0.894 44.781 32.312 1 89.12 35 SER B O 1
ATOM 5942 N N . PHE B 1 36 ? -1.269 46.031 34.156 1 91.19 36 PHE B N 1
ATOM 5943 C CA . PHE B 1 36 ? -1.889 44.938 34.875 1 91.19 36 PHE B CA 1
ATOM 5944 C C . PHE B 1 36 ? -3.207 44.531 34.219 1 91.19 36 PHE B C 1
ATOM 5946 O O . PHE B 1 36 ? -3.436 43.344 33.969 1 91.19 36 PHE B O 1
ATOM 5953 N N . LEU B 1 37 ? -4.074 45.438 33.906 1 91.06 37 LEU B N 1
ATOM 5954 C CA . LEU B 1 37 ? -5.387 45.125 33.375 1 91.06 37 LEU B CA 1
ATOM 5955 C C . LEU B 1 37 ? -5.262 44.5 32 1 91.06 37 LEU B C 1
ATOM 5957 O O . LEU B 1 37 ? -5.949 43.5 31.688 1 91.06 37 LEU B O 1
ATOM 5961 N N . TYR B 1 38 ? -4.398 45 31.203 1 90.94 38 TYR B N 1
ATOM 5962 C CA . TYR B 1 38 ? -4.234 44.469 29.859 1 90.94 38 TYR B CA 1
ATOM 5963 C C . TYR B 1 38 ? -3.656 43.062 29.906 1 90.94 38 TYR B C 1
ATOM 5965 O O . TYR B 1 38 ? -4.168 42.156 29.266 1 90.94 38 TYR B O 1
ATOM 5973 N N . LEU B 1 39 ? -2.582 42.906 30.656 1 94 39 LEU B N 1
ATOM 5974 C CA . LEU B 1 39 ? -1.932 41.594 30.719 1 94 39 LEU B CA 1
ATOM 5975 C C . LEU B 1 39 ? -2.838 40.562 31.391 1 94 39 LEU B C 1
ATOM 5977 O O . LEU B 1 39 ? -2.859 39.406 31 1 94 39 LEU B O 1
ATOM 5981 N N . TYR B 1 40 ? -3.578 41.031 32.344 1 93.75 40 TYR B N 1
ATOM 5982 C CA . TYR B 1 40 ? -4.516 40.125 33.031 1 93.75 40 TYR B CA 1
ATOM 5983 C C . TYR B 1 40 ? -5.59 39.625 32.062 1 93.75 40 TYR B C 1
ATOM 5985 O O . TYR B 1 40 ? -5.902 38.438 32 1 93.75 40 TYR B O 1
ATOM 5993 N N . ALA B 1 41 ? -6.125 40.469 31.25 1 93.69 41 ALA B N 1
ATOM 5994 C CA . ALA B 1 41 ? -7.176 40.125 30.281 1 93.69 41 ALA B CA 1
ATOM 5995 C C . ALA B 1 41 ? -6.691 39.125 29.266 1 93.69 41 ALA B C 1
ATOM 5997 O O . ALA B 1 41 ? -7.434 38.219 28.891 1 93.69 41 ALA B O 1
ATOM 5998 N N . PHE B 1 42 ? -5.426 39.312 28.797 1 93.94 42 PHE B N 1
ATOM 5999 C CA . PHE B 1 42 ? -4.906 38.469 27.719 1 93.94 42 PHE B CA 1
ATOM 6000 C C . PHE B 1 42 ? -3.764 37.594 28.219 1 93.94 42 PHE B C 1
ATOM 6002 O O . PHE B 1 42 ? -2.82 37.312 27.484 1 93.94 42 PHE B O 1
ATOM 6009 N N . TRP B 1 43 ? -3.809 37.156 29.438 1 93.25 43 TRP B N 1
ATOM 6010 C CA . TRP B 1 43 ? -2.719 36.438 30.062 1 93.25 43 TRP B CA 1
ATOM 6011 C C . TRP B 1 43 ? -2.486 35.094 29.344 1 93.25 43 TRP B C 1
ATOM 6013 O O . TRP B 1 43 ? -1.346 34.75 29.031 1 93.25 43 TRP B O 1
ATOM 6023 N N . ASP B 1 44 ? -3.551 34.344 29.047 1 92.44 44 ASP B N 1
ATOM 6024 C CA . ASP B 1 44 ? -3.373 33.031 28.406 1 92.44 44 ASP B CA 1
ATOM 6025 C C . ASP B 1 44 ? -4.605 32.656 27.578 1 92.44 44 ASP B C 1
ATOM 6027 O O . ASP B 1 44 ? -5.199 31.594 27.812 1 92.44 44 ASP B O 1
ATOM 6031 N N . PRO B 1 45 ? -4.871 33.375 26.547 1 91.69 45 PRO B N 1
ATOM 6032 C CA . PRO B 1 45 ? -6.062 33.062 25.75 1 91.69 45 PRO B CA 1
ATOM 6033 C C . PRO B 1 45 ? -5.961 31.75 25.016 1 91.69 45 PRO B C 1
ATOM 6035 O O . PRO B 1 45 ? -6.969 31.062 24.828 1 91.69 45 PRO B O 1
ATOM 6038 N N . TYR B 1 46 ? -4.84 31.328 24.719 1 88.31 46 TYR B N 1
ATOM 6039 C CA . TYR B 1 46 ? -4.637 30.125 23.906 1 88.31 46 TYR B CA 1
ATOM 6040 C C . TYR B 1 46 ? -4.914 28.859 24.719 1 88.31 46 TYR B C 1
ATOM 6042 O O . TYR B 1 46 ? -5.176 27.797 24.156 1 88.31 46 TYR B O 1
ATOM 6050 N N . SER B 1 47 ? -4.82 28.969 26.016 1 90.88 47 SER B N 1
ATOM 6051 C CA . SER B 1 47 ? -5.133 27.828 26.875 1 90.88 47 SER B CA 1
ATOM 6052 C C . SER B 1 47 ? -6.633 27.734 27.125 1 90.88 47 SER B C 1
ATOM 6054 O O . SER B 1 47 ? -7.102 26.75 27.719 1 90.88 47 SER B O 1
ATOM 6056 N N . LYS B 1 48 ? -7.441 28.703 26.625 1 92.69 48 LYS B N 1
ATOM 6057 C CA . LYS B 1 48 ? -8.875 28.719 26.891 1 92.69 48 LYS B CA 1
ATOM 6058 C C . LYS B 1 48 ? -9.664 28.453 25.609 1 92.69 48 LYS B C 1
ATOM 6060 O O . LYS B 1 48 ? -10.836 28.844 25.5 1 92.69 48 LYS B O 1
ATOM 6065 N N . LEU B 1 49 ? -9.062 27.859 24.703 1 91.81 49 LEU B N 1
ATOM 6066 C CA . LEU B 1 49 ? -9.711 27.609 23.422 1 91.81 49 LEU B CA 1
ATOM 6067 C C . LEU B 1 49 ? -10.883 26.656 23.594 1 91.81 49 LEU B C 1
ATOM 6069 O O . LEU B 1 49 ? -11.773 26.594 22.75 1 91.81 49 LEU B O 1
ATOM 6073 N N . ASP B 1 50 ? -10.945 25.828 24.719 1 93.19 50 ASP B N 1
ATOM 6074 C CA . ASP B 1 50 ? -12.039 24.906 25.016 1 93.19 50 ASP B CA 1
ATOM 6075 C C . ASP B 1 50 ? -13.344 25.672 25.266 1 93.19 50 ASP B C 1
ATOM 6077 O O . ASP B 1 50 ? -14.422 25.078 25.266 1 93.19 50 ASP B O 1
ATOM 6081 N N . LYS B 1 51 ? -13.266 26.984 25.344 1 93.81 51 LYS B N 1
ATOM 6082 C CA . LYS B 1 51 ? -14.445 27.828 25.547 1 93.81 51 LYS B CA 1
ATOM 6083 C C . LYS B 1 51 ? -14.883 28.484 24.25 1 93.81 51 LYS B C 1
ATOM 6085 O O . LYS B 1 51 ? -15.93 29.141 24.203 1 93.81 51 LYS B O 1
ATOM 6090 N N . LEU B 1 52 ? -14.133 28.375 23.234 1 94.12 52 LEU B N 1
ATOM 6091 C CA . LEU B 1 52 ? -14.477 28.953 21.938 1 94.12 52 LEU B CA 1
ATOM 6092 C C . LEU B 1 52 ? -15.469 28.078 21.188 1 94.12 52 LEU B C 1
ATOM 6094 O O . LEU B 1 52 ? -15.133 26.953 20.797 1 94.12 52 LEU B O 1
ATOM 6098 N N . PRO B 1 53 ? -16.641 28.531 20.969 1 95 53 PRO B N 1
ATOM 6099 C CA . PRO B 1 53 ? -17.672 27.688 20.344 1 95 53 PRO B CA 1
ATOM 6100 C C . PRO B 1 53 ? -17.469 27.5 18.844 1 95 53 PRO B C 1
ATOM 6102 O O . PRO B 1 53 ? -17.281 28.484 18.125 1 95 53 PRO B O 1
ATOM 6105 N N . VAL B 1 54 ? -17.516 26.312 18.438 1 95 54 VAL B N 1
ATOM 6106 C CA . VAL B 1 54 ? -17.391 25.922 17.031 1 95 54 VAL B CA 1
ATOM 6107 C C . VAL B 1 54 ? -18.516 24.969 16.641 1 95 54 VAL B C 1
ATOM 6109 O O . VAL B 1 54 ? -18.812 24.031 17.375 1 95 54 VAL B O 1
ATOM 6112 N N . ALA B 1 55 ? -19.234 25.234 15.508 1 97.06 55 ALA B N 1
ATOM 6113 C CA . ALA B 1 55 ? -20.312 24.359 15.062 1 97.06 55 ALA B CA 1
ATOM 6114 C C . ALA B 1 55 ? -19.781 23.234 14.18 1 97.06 55 ALA B C 1
ATOM 6116 O O . ALA B 1 55 ? -18.906 23.453 13.344 1 97.06 55 ALA B O 1
ATOM 6117 N N . VAL B 1 56 ? -20.219 22.047 14.461 1 97.06 56 VAL B N 1
ATOM 6118 C CA . VAL B 1 56 ? -19.922 20.875 13.625 1 97.06 56 VAL B CA 1
ATOM 6119 C C . VAL B 1 56 ? -21.203 20.297 13.055 1 97.06 56 VAL B C 1
ATOM 6121 O O . VAL B 1 56 ? -22.141 20 13.805 1 97.06 56 VAL B O 1
ATOM 6124 N N . VAL B 1 57 ? -21.266 20.203 11.758 1 97.94 57 VAL B N 1
ATOM 6125 C CA . VAL B 1 57 ? -22.422 19.656 11.062 1 97.94 57 VAL B CA 1
ATOM 6126 C C . VAL B 1 57 ? -22.047 18.344 10.367 1 97.94 57 VAL B C 1
ATOM 6128 O O . VAL B 1 57 ? -21.125 18.328 9.539 1 97.94 57 VAL B O 1
ATOM 6131 N N . ASN B 1 58 ? -22.656 17.266 10.734 1 97.75 58 ASN B N 1
ATOM 6132 C CA . ASN B 1 58 ? -22.453 15.984 10.086 1 97.75 58 ASN B CA 1
ATOM 6133 C C . ASN B 1 58 ? -23.641 15.578 9.227 1 97.75 58 ASN B C 1
ATOM 6135 O O . ASN B 1 58 ? -24.703 15.234 9.742 1 97.75 58 ASN B O 1
ATOM 6139 N N . GLU B 1 59 ? -23.438 15.648 7.945 1 97.62 59 GLU B N 1
ATOM 6140 C CA . GLU B 1 59 ? -24.5 15.273 7.012 1 97.62 59 GLU B CA 1
ATOM 6141 C C . GLU B 1 59 ? -24.172 13.953 6.32 1 97.62 59 GLU B C 1
ATOM 6143 O O . GLU B 1 59 ? -24.875 13.562 5.379 1 97.62 59 GLU B O 1
ATOM 6148 N N . ASP B 1 60 ? -23.172 13.273 6.766 1 97 60 ASP B N 1
ATOM 6149 C CA . ASP B 1 60 ? -22.703 12.047 6.117 1 97 60 ASP B CA 1
ATOM 6150 C C . ASP B 1 60 ? -23.781 10.969 6.145 1 97 60 ASP B C 1
ATOM 6152 O O . ASP B 1 60 ? -24.328 10.648 7.207 1 97 60 ASP B O 1
ATOM 6156 N N . ARG B 1 61 ? -24.188 10.297 5.023 1 95.19 61 ARG B N 1
ATOM 6157 C CA . ARG B 1 61 ? -25.25 9.297 4.922 1 95.19 61 ARG B CA 1
ATOM 6158 C C . ARG B 1 61 ? -24.703 7.891 5.102 1 95.19 61 ARG B C 1
ATOM 6160 O O . ARG B 1 61 ? -25.469 6.926 5.199 1 95.19 61 ARG B O 1
ATOM 6167 N N . GLY B 1 62 ? -23.359 7.793 5.164 1 93.94 62 GLY B N 1
ATOM 6168 C CA . GLY B 1 62 ? -22.766 6.469 5.289 1 93.94 62 GLY B CA 1
ATOM 6169 C C . GLY B 1 62 ? -22.672 5.738 3.965 1 93.94 62 GLY B C 1
ATOM 6170 O O . GLY B 1 62 ? -22.766 6.352 2.9 1 93.94 62 GLY B O 1
ATOM 6171 N N . GLY B 1 63 ? -22.203 4.484 4.016 1 91.31 63 GLY B N 1
ATOM 6172 C CA . GLY B 1 63 ? -22.062 3.625 2.852 1 91.31 63 GLY B CA 1
ATOM 6173 C C . GLY B 1 63 ? -21.594 2.223 3.195 1 91.31 63 GLY B C 1
ATOM 6174 O O . GLY B 1 63 ? -21.516 1.864 4.371 1 91.31 63 GLY B O 1
ATOM 6175 N N . VAL B 1 64 ? -21.656 1.371 2.189 1 87.88 64 VAL B N 1
ATOM 6176 C CA . VAL B 1 64 ? -21.219 -0.007 2.377 1 87.88 64 VAL B CA 1
ATOM 6177 C C . VAL B 1 64 ? -19.766 -0.153 1.919 1 87.88 64 VAL B C 1
ATOM 6179 O O . VAL B 1 64 ? -19.406 0.288 0.825 1 87.88 64 VAL B O 1
ATOM 6182 N N . TYR B 1 65 ? -18.859 -0.548 2.855 1 82.81 65 TYR B N 1
ATOM 6183 C CA . TYR B 1 65 ? -17.469 -0.841 2.533 1 82.81 65 TYR B CA 1
ATOM 6184 C C . TYR B 1 65 ? -17.094 -2.242 2.996 1 82.81 65 TYR B C 1
ATOM 6186 O O . TYR B 1 65 ? -17.266 -2.586 4.168 1 82.81 65 TYR B O 1
ATOM 6194 N N . ASN B 1 66 ? -16.578 -3.061 2.084 1 78 66 ASN B N 1
ATOM 6195 C CA . ASN B 1 66 ? -16.25 -4.457 2.352 1 78 66 ASN B CA 1
ATOM 6196 C C . ASN B 1 66 ? -17.422 -5.207 2.965 1 78 66 ASN B C 1
ATOM 6198 O O . ASN B 1 66 ? -17.266 -5.906 3.969 1 78 66 ASN B O 1
ATOM 6202 N N . GLY B 1 67 ? -18.719 -4.969 2.555 1 81.25 67 GLY B N 1
ATOM 6203 C CA . GLY B 1 67 ? -19.922 -5.676 2.965 1 81.25 67 GLY B CA 1
ATOM 6204 C C . GLY B 1 67 ? -20.484 -5.172 4.277 1 81.25 67 GLY B C 1
ATOM 6205 O O . GLY B 1 67 ? -21.531 -5.652 4.734 1 81.25 67 GLY B O 1
ATOM 6206 N N . LYS B 1 68 ? -19.938 -4.234 4.941 1 86.44 68 LYS B N 1
ATOM 6207 C CA . LYS B 1 68 ? -20.406 -3.695 6.219 1 86.44 68 LYS B CA 1
ATOM 6208 C C . LYS B 1 68 ? -20.812 -2.23 6.086 1 86.44 68 LYS B C 1
ATOM 6210 O O . LYS B 1 68 ? -20.188 -1.476 5.332 1 86.44 68 LYS B O 1
ATOM 6215 N N . GLN B 1 69 ? -21.797 -1.92 6.801 1 90.25 69 GLN B N 1
ATOM 6216 C CA . GLN B 1 69 ? -22.234 -0.529 6.844 1 90.25 69 GLN B CA 1
ATOM 6217 C C . GLN B 1 69 ? -21.25 0.334 7.637 1 90.25 69 GLN B C 1
ATOM 6219 O O . GLN B 1 69 ? -20.891 -0.008 8.758 1 90.25 69 GLN B O 1
ATOM 6224 N N . GLN B 1 70 ? -20.688 1.38 6.973 1 90.25 70 GLN B N 1
ATOM 6225 C CA . GLN B 1 70 ? -19.75 2.283 7.621 1 90.25 70 GLN B CA 1
ATOM 6226 C C . GLN B 1 70 ? -20.203 3.732 7.516 1 90.25 70 GLN B C 1
ATOM 6228 O O . GLN B 1 70 ? -20.891 4.102 6.559 1 90.25 70 GLN B O 1
ATOM 6233 N N . ASN B 1 71 ? -20 4.504 8.523 1 95.19 71 ASN B N 1
ATOM 6234 C CA . ASN B 1 71 ? -20.203 5.949 8.516 1 95.19 71 ASN B CA 1
ATOM 6235 C C . ASN B 1 71 ? -19 6.684 9.117 1 95.19 71 ASN B C 1
ATOM 6237 O O . ASN B 1 71 ? -18.953 6.906 10.328 1 95.19 71 ASN B O 1
ATOM 6241 N N . PHE B 1 72 ? -18.125 7.109 8.258 1 92.75 72 PHE B N 1
ATOM 6242 C CA . PHE B 1 72 ? -16.891 7.734 8.711 1 92.75 72 PHE B CA 1
ATOM 6243 C C . PHE B 1 72 ? -17.172 9.125 9.281 1 92.75 72 PHE B C 1
ATOM 6245 O O . PHE B 1 72 ? -16.422 9.609 10.133 1 92.75 72 PHE B O 1
ATOM 6252 N N . GLY B 1 73 ? -18.234 9.789 8.773 1 95.31 73 GLY B N 1
ATOM 6253 C CA . GLY B 1 73 ? -18.625 11.055 9.367 1 95.31 73 GLY B CA 1
ATOM 6254 C C . GLY B 1 73 ? -18.922 10.945 10.852 1 95.31 73 GLY B C 1
ATOM 6255 O O . GLY B 1 73 ? -18.469 11.773 11.648 1 95.31 73 GLY B O 1
ATOM 6256 N N . ASN B 1 74 ? -19.625 9.875 11.18 1 95.5 74 ASN B N 1
ATOM 6257 C CA . ASN B 1 74 ? -19.906 9.617 12.586 1 95.5 74 ASN B CA 1
ATOM 6258 C C . ASN B 1 74 ? -18.641 9.336 13.383 1 95.5 74 ASN B C 1
ATOM 6260 O O . ASN B 1 74 ? -18.547 9.703 14.555 1 95.5 74 ASN B O 1
ATOM 6264 N N . GLU B 1 75 ? -17.734 8.711 12.805 1 92.12 75 GLU B N 1
ATOM 6265 C CA . GLU B 1 75 ? -16.469 8.438 13.484 1 92.12 75 GLU B CA 1
ATOM 6266 C C . GLU B 1 75 ? -15.711 9.727 13.781 1 92.12 75 GLU B C 1
ATOM 6268 O O . GLU B 1 75 ? -15.078 9.859 14.828 1 92.12 75 GLU B O 1
ATOM 6273 N N . VAL B 1 76 ? -15.719 10.594 12.805 1 92.38 76 VAL B N 1
ATOM 6274 C CA . VAL B 1 76 ? -15.086 11.891 13 1 92.38 76 VAL B CA 1
ATOM 6275 C C . VAL B 1 76 ? -15.766 12.625 14.156 1 92.38 76 VAL B C 1
ATOM 6277 O O . VAL B 1 76 ? -15.086 13.195 15.016 1 92.38 76 VAL B O 1
ATOM 6280 N N . VAL B 1 77 ? -17.094 12.617 14.156 1 95.31 77 VAL B N 1
ATOM 6281 C CA . VAL B 1 77 ? -17.859 13.281 15.203 1 95.31 77 VAL B CA 1
ATOM 6282 C C . VAL B 1 77 ? -17.5 12.695 16.562 1 95.31 77 VAL B C 1
ATOM 6284 O O . VAL B 1 77 ? -17.328 13.43 17.531 1 95.31 77 VAL B O 1
ATOM 6287 N N . GLN B 1 78 ? -17.375 11.391 16.672 1 93.38 78 GLN B N 1
ATOM 6288 C CA . GLN B 1 78 ? -17 10.734 17.922 1 93.38 78 GLN B CA 1
ATOM 6289 C C . GLN B 1 78 ? -15.609 11.164 18.375 1 93.38 78 GLN B C 1
ATOM 6291 O O . GLN B 1 78 ? -15.383 11.398 19.578 1 93.38 78 GLN B O 1
ATOM 6296 N N . LYS B 1 79 ? -14.711 11.297 17.484 1 89.44 79 LYS B N 1
ATOM 6297 C CA . LYS B 1 79 ? -13.367 11.758 17.812 1 89.44 79 LYS B CA 1
ATOM 6298 C C . LYS B 1 79 ? -13.383 13.203 18.297 1 89.44 79 LYS B C 1
ATOM 6300 O O . LYS B 1 79 ? -12.641 13.562 19.219 1 89.44 79 LYS B O 1
ATOM 6305 N N . LEU B 1 80 ? -14.203 13.984 17.656 1 91.94 80 LEU B N 1
ATOM 6306 C CA . LEU B 1 80 ? -14.289 15.398 18.031 1 91.94 80 LEU B CA 1
ATOM 6307 C C . LEU B 1 80 ? -14.938 15.562 19.406 1 91.94 80 LEU B C 1
ATOM 6309 O O . LEU B 1 80 ? -14.586 16.469 20.156 1 91.94 80 LEU B O 1
ATOM 6313 N N . LYS B 1 81 ? -15.859 14.727 19.75 1 93.62 81 LYS B N 1
ATOM 6314 C CA . LYS B 1 81 ? -16.5 14.758 21.062 1 93.62 81 LYS B CA 1
ATOM 6315 C C . LYS B 1 81 ? -15.492 14.484 22.172 1 93.62 81 LYS B C 1
ATOM 6317 O O . LYS B 1 81 ? -15.625 15.008 23.281 1 93.62 81 LYS B O 1
ATOM 6322 N N . ASN B 1 82 ? -14.453 13.766 21.859 1 91.38 82 ASN B N 1
ATOM 6323 C CA . ASN B 1 82 ? -13.422 13.43 22.844 1 91.38 82 ASN B CA 1
ATOM 6324 C C . ASN B 1 82 ? -12.281 14.445 22.828 1 91.38 82 ASN B C 1
ATOM 6326 O O . ASN B 1 82 ? -11.367 14.375 23.656 1 91.38 82 ASN B O 1
ATOM 6330 N N . ASN B 1 83 ? -12.289 15.273 21.812 1 88.12 83 ASN B N 1
ATOM 6331 C CA . ASN B 1 83 ? -11.297 16.328 21.703 1 88.12 83 ASN B CA 1
ATOM 6332 C C . ASN B 1 83 ? -11.711 17.578 22.484 1 88.12 83 ASN B C 1
ATOM 6334 O O . ASN B 1 83 ? -12.773 18.141 22.234 1 88.12 83 ASN B O 1
ATOM 6338 N N . LYS B 1 84 ? -10.906 17.969 23.406 1 89.25 84 LYS B N 1
ATOM 6339 C CA . LYS B 1 84 ? -11.266 19.078 24.281 1 89.25 84 LYS B CA 1
ATOM 6340 C C . LYS B 1 84 ? -10.547 20.359 23.875 1 89.25 84 LYS B C 1
ATOM 6342 O O . LYS B 1 84 ? -10.375 21.266 24.688 1 89.25 84 LYS B O 1
ATOM 6347 N N . GLU B 1 85 ? -10.102 20.469 22.672 1 87.75 85 GLU B N 1
ATOM 6348 C CA . GLU B 1 85 ? -9.344 21.625 22.219 1 87.75 85 GLU B CA 1
ATOM 6349 C C . GLU B 1 85 ? -10.258 22.828 22 1 87.75 85 GLU B C 1
ATOM 6351 O O . GLU B 1 85 ? -9.844 23.969 22.188 1 87.75 85 GLU B O 1
ATOM 6356 N N . PHE B 1 86 ? -11.523 22.547 21.562 1 92.56 86 PHE B N 1
ATOM 6357 C CA . PHE B 1 86 ? -12.523 23.578 21.344 1 92.56 86 PHE B CA 1
ATOM 6358 C C . PHE B 1 86 ? -13.852 23.188 21.969 1 92.56 86 PHE B C 1
ATOM 6360 O O . PHE B 1 86 ? -14.031 22.062 22.422 1 92.56 86 PHE B O 1
ATOM 6367 N N . LYS B 1 87 ? -14.734 24.172 22.109 1 94.56 87 LYS B N 1
ATOM 6368 C CA . LYS B 1 87 ? -16.109 23.875 22.469 1 94.56 87 LYS B CA 1
ATOM 6369 C C . LYS B 1 87 ? -16.938 23.453 21.25 1 94.56 87 LYS B C 1
ATOM 6371 O O . LYS B 1 87 ? -17.656 24.281 20.688 1 94.56 87 LYS B O 1
ATOM 6376 N N . TRP B 1 88 ? -16.938 22.203 21.031 1 94.88 88 TRP B N 1
ATOM 6377 C CA . TRP B 1 88 ? -17.594 21.656 19.859 1 94.88 88 TRP B CA 1
ATOM 6378 C C . TRP B 1 88 ? -19.094 21.562 20.062 1 94.88 88 TRP B C 1
ATOM 6380 O O . TRP B 1 88 ? -19.547 20.906 21 1 94.88 88 TRP B O 1
ATOM 6390 N N . ASP B 1 89 ? -19.906 22.203 19.234 1 96.94 89 ASP B N 1
ATOM 6391 C CA . ASP B 1 89 ? -21.359 22.078 19.219 1 96.94 89 ASP B CA 1
ATOM 6392 C C . ASP B 1 89 ? -21.844 21.344 17.984 1 96.94 89 ASP B C 1
ATOM 6394 O O . ASP B 1 89 ? -21.641 21.812 16.859 1 96.94 89 ASP B O 1
ATOM 6398 N N . PHE B 1 90 ? -22.453 20.234 18.219 1 97.38 90 PHE B N 1
ATOM 6399 C CA . PHE B 1 90 ? -22.938 19.422 17.109 1 97.38 90 PHE B CA 1
ATOM 6400 C C . PHE B 1 90 ? -24.375 19.781 16.75 1 97.38 90 PHE B C 1
ATOM 6402 O O . PHE B 1 90 ? -25.297 19.516 17.531 1 97.38 90 PHE B O 1
ATOM 6409 N N . VAL B 1 91 ? -24.578 20.406 15.594 1 97.62 91 VAL B N 1
ATOM 6410 C CA . VAL B 1 91 ? -25.875 20.969 15.211 1 97.62 91 VAL B CA 1
ATOM 6411 C C . VAL B 1 91 ? -26.156 20.641 13.75 1 97.62 91 VAL B C 1
ATOM 6413 O O . VAL B 1 91 ? -25.344 20.016 13.07 1 97.62 91 VAL B O 1
ATOM 6416 N N . ASP B 1 92 ? -27.391 20.953 13.258 1 96.88 92 ASP B N 1
ATOM 6417 C CA . ASP B 1 92 ? -27.719 20.812 11.844 1 96.88 92 ASP B CA 1
ATOM 6418 C C . ASP B 1 92 ? -27.172 22 11.039 1 96.88 92 ASP B C 1
ATOM 6420 O O . ASP B 1 92 ? -26.656 22.953 11.602 1 96.88 92 ASP B O 1
ATOM 6424 N N . TYR B 1 93 ? -27.188 21.891 9.758 1 97 93 TYR B N 1
ATOM 6425 C CA . TYR B 1 93 ? -26.578 22.875 8.875 1 97 93 TYR B CA 1
ATOM 6426 C C . TYR B 1 93 ? -27.188 24.25 9.094 1 97 93 TYR B C 1
ATOM 6428 O O . TYR B 1 93 ? -26.469 25.25 9.164 1 97 93 TYR B O 1
ATOM 6436 N N . LYS B 1 94 ? -28.469 24.328 9.188 1 97.31 94 LYS B N 1
ATOM 6437 C CA . LYS B 1 94 ? -29.156 25.609 9.336 1 97.31 94 LYS B CA 1
ATOM 6438 C C . LYS B 1 94 ? -28.734 26.312 10.625 1 97.31 94 LYS B C 1
ATOM 6440 O O . LYS B 1 94 ? -28.391 27.5 10.617 1 97.31 94 LYS B O 1
ATOM 6445 N N . LYS B 1 95 ? -28.781 25.625 11.719 1 97.44 95 LYS B N 1
ATOM 6446 C CA . LYS B 1 95 ? -28.359 26.203 12.992 1 97.44 95 LYS B CA 1
ATOM 6447 C C . LYS B 1 95 ? -26.891 26.625 12.953 1 97.44 95 LYS B C 1
ATOM 6449 O O . LYS B 1 95 ? -26.516 27.641 13.539 1 97.44 95 LYS B O 1
ATOM 6454 N N . GLY B 1 96 ? -26.109 25.812 12.312 1 97.25 96 GLY B N 1
ATOM 6455 C CA . GLY B 1 96 ? -24.688 26.125 12.195 1 97.25 96 GLY B CA 1
ATOM 6456 C C . GLY B 1 96 ? -24.422 27.406 11.422 1 97.25 96 GLY B C 1
ATOM 6457 O O . GLY B 1 96 ? -23.75 28.312 11.93 1 97.25 96 GLY B O 1
ATOM 6458 N N . ILE B 1 97 ? -24.984 27.469 10.195 1 96.44 97 ILE B N 1
ATOM 6459 C CA . ILE B 1 97 ? -24.703 28.609 9.328 1 96.44 97 ILE B CA 1
ATOM 6460 C C . ILE B 1 97 ? -25.297 29.875 9.938 1 96.44 97 ILE B C 1
ATOM 6462 O O . ILE B 1 97 ? -24.703 30.953 9.828 1 96.44 97 ILE B O 1
ATOM 6466 N N . ASP B 1 98 ? -26.453 29.781 10.641 1 96.31 98 ASP B N 1
ATOM 6467 C CA . ASP B 1 98 ? -27.047 30.922 11.328 1 96.31 98 ASP B CA 1
ATOM 6468 C C . ASP B 1 98 ? -26.172 31.375 12.492 1 96.31 98 ASP B C 1
ATOM 6470 O O . ASP B 1 98 ? -26.047 32.594 12.75 1 96.31 98 ASP B O 1
ATOM 6474 N N . GLY B 1 99 ? -25.625 30.406 13.164 1 96.38 99 GLY B N 1
ATOM 6475 C CA . GLY B 1 99 ? -24.734 30.719 14.266 1 96.38 99 GLY B CA 1
ATOM 6476 C C . GLY B 1 99 ? -23.469 31.422 13.828 1 96.38 99 GLY B C 1
ATOM 6477 O O . GLY B 1 99 ? -22.969 32.312 14.516 1 96.38 99 GLY B O 1
ATOM 6478 N N . VAL B 1 100 ? -22.906 31.016 12.68 1 95.81 100 VAL B N 1
ATOM 6479 C CA . VAL B 1 100 ? -21.672 31.609 12.148 1 95.81 100 VAL B CA 1
ATOM 6480 C C . VAL B 1 100 ? -21.969 33.031 11.641 1 95.81 100 VAL B C 1
ATOM 6482 O O . VAL B 1 100 ? -21.172 33.938 11.82 1 95.81 100 VAL B O 1
ATOM 6485 N N . LYS B 1 101 ? -23.109 33.188 11.016 1 93.69 101 LYS B N 1
ATOM 6486 C CA . LYS B 1 101 ? -23.531 34.5 10.562 1 93.69 101 LYS B CA 1
ATOM 6487 C C . LYS B 1 101 ? -23.891 35.406 11.742 1 93.69 101 LYS B C 1
ATOM 6489 O O . LYS B 1 101 ? -23.672 36.594 11.703 1 93.69 101 LYS B O 1
ATOM 6494 N N . GLY B 1 102 ? -24.359 34.75 12.82 1 91.25 102 GLY B N 1
ATOM 6495 C CA . GLY B 1 102 ? -24.734 35.469 14.031 1 91.25 102 GLY B CA 1
ATOM 6496 C C . GLY B 1 102 ? -23.609 35.562 15.039 1 91.25 102 GLY B C 1
ATOM 6497 O O . GLY B 1 102 ? -22.453 35.75 14.672 1 91.25 102 GLY B O 1
ATOM 6498 N N . LYS B 1 103 ? -23.891 35.438 16.328 1 89.81 103 LYS B N 1
ATOM 6499 C CA . LYS B 1 103 ? -22.906 35.688 17.375 1 89.81 103 LYS B CA 1
ATOM 6500 C C . LYS B 1 103 ? -22.484 34.406 18.047 1 89.81 103 LYS B C 1
ATOM 6502 O O . LYS B 1 103 ? -21.578 34.406 18.891 1 89.81 103 LYS B O 1
ATOM 6507 N N . LYS B 1 104 ? -22.984 33.375 17.641 1 94.12 104 LYS B N 1
ATOM 6508 C CA . LYS B 1 104 ? -22.828 32.156 18.453 1 94.12 104 LYS B CA 1
ATOM 6509 C C . LYS B 1 104 ? -21.516 31.469 18.141 1 94.12 104 LYS B C 1
ATOM 6511 O O . LYS B 1 104 ? -20.812 31.016 19.047 1 94.12 104 LYS B O 1
ATOM 6516 N N . TYR B 1 105 ? -21.266 31.234 16.797 1 95.44 105 TYR B N 1
ATOM 6517 C CA . TYR B 1 105 ? -20.078 30.484 16.391 1 95.44 105 TYR B CA 1
ATOM 6518 C C . TYR B 1 105 ? -19.141 31.375 15.578 1 95.44 105 TYR B C 1
ATOM 6520 O O . TYR B 1 105 ? -19.578 32.25 14.844 1 95.44 105 TYR B O 1
ATOM 6528 N N . TYR B 1 106 ? -17.844 31.141 15.711 1 93.62 106 TYR B N 1
ATOM 6529 C CA . TYR B 1 106 ? -16.844 31.844 14.914 1 93.62 106 TYR B CA 1
ATOM 6530 C C . TYR B 1 106 ? -16.594 31.141 13.586 1 93.62 106 TYR B C 1
ATOM 6532 O O . TYR B 1 106 ? -16.297 31.781 12.578 1 93.62 106 TYR B O 1
ATOM 6540 N N . PHE B 1 107 ? -16.625 29.844 13.57 1 94.62 107 PHE B N 1
ATOM 6541 C CA . PHE B 1 107 ? -16.516 29.031 12.367 1 94.62 107 PHE B CA 1
ATOM 6542 C C . PHE B 1 107 ? -17.281 27.719 12.516 1 94.62 107 PHE B C 1
ATOM 6544 O O . PHE B 1 107 ? -17.75 27.406 13.609 1 94.62 107 PHE B O 1
ATOM 6551 N N . MET B 1 108 ? -17.547 27.078 11.391 1 96.31 108 MET B N 1
ATOM 6552 C CA . MET B 1 108 ? -18.234 25.797 11.414 1 96.31 108 MET B CA 1
ATOM 6553 C C . MET B 1 108 ? -17.562 24.812 10.453 1 96.31 108 MET B C 1
ATOM 6555 O O . MET B 1 108 ? -16.938 25.219 9.469 1 96.31 108 MET B O 1
ATOM 6559 N N . ILE B 1 109 ? -17.594 23.578 10.828 1 95.88 109 ILE B N 1
ATOM 6560 C CA . ILE B 1 109 ? -17.078 22.453 10.047 1 95.88 109 ILE B CA 1
ATOM 6561 C C . ILE B 1 109 ? -18.25 21.609 9.547 1 95.88 109 ILE B C 1
ATOM 6563 O O . ILE B 1 109 ? -19.125 21.234 10.328 1 95.88 109 ILE B O 1
ATOM 6567 N N . VAL B 1 110 ? -18.266 21.312 8.25 1 97.25 110 VAL B N 1
ATOM 6568 C CA . VAL B 1 110 ? -19.359 20.516 7.668 1 97.25 110 VAL B CA 1
ATOM 6569 C C . VAL B 1 110 ? -18.781 19.25 7.039 1 97.25 110 VAL B C 1
ATOM 6571 O O . VAL B 1 110 ? -17.875 19.312 6.207 1 97.25 110 VAL B O 1
ATOM 6574 N N . ILE B 1 111 ? -19.25 18.156 7.48 1 96.88 111 ILE B N 1
ATOM 6575 C CA . ILE B 1 111 ? -19 16.875 6.844 1 96.88 111 ILE B CA 1
ATOM 6576 C C . ILE B 1 111 ? -20.109 16.562 5.859 1 96.88 111 ILE B C 1
ATOM 6578 O O . ILE B 1 111 ? -21.234 16.25 6.262 1 96.88 111 ILE B O 1
ATOM 6582 N N . PRO B 1 112 ? -19.844 16.578 4.602 1 96.62 112 PRO B N 1
ATOM 6583 C CA . PRO B 1 112 ? -20.906 16.5 3.592 1 96.62 112 PRO B CA 1
ATOM 6584 C C . PRO B 1 112 ? -21.562 15.125 3.529 1 96.62 112 PRO B C 1
ATOM 6586 O O . PRO B 1 112 ? -21.062 14.18 4.141 1 96.62 112 PRO B O 1
ATOM 6589 N N . GLU B 1 113 ? -22.625 14.992 2.746 1 96.81 113 GLU B N 1
ATOM 6590 C CA . GLU B 1 113 ? -23.469 13.805 2.656 1 96.81 113 GLU B CA 1
ATOM 6591 C C . GLU B 1 113 ? -22.703 12.633 2.035 1 96.81 113 GLU B C 1
ATOM 6593 O O . GLU B 1 113 ? -22.953 11.477 2.383 1 96.81 113 GLU B O 1
ATOM 6598 N N . ASP B 1 114 ? -21.75 12.961 1.135 1 95.69 114 ASP B N 1
ATOM 6599 C CA . ASP B 1 114 ? -21.078 11.922 0.364 1 95.69 114 ASP B CA 1
ATOM 6600 C C . ASP B 1 114 ? -19.703 11.617 0.94 1 95.69 114 ASP B C 1
ATOM 6602 O O . ASP B 1 114 ? -18.828 11.086 0.245 1 95.69 114 ASP B O 1
ATOM 6606 N N . PHE B 1 115 ? -19.484 11.984 2.148 1 96.38 115 PHE B N 1
ATOM 6607 C CA . PHE B 1 115 ? -18.172 11.844 2.779 1 96.38 115 PHE B CA 1
ATOM 6608 C C . PHE B 1 115 ? -17.719 10.391 2.775 1 96.38 115 PHE B C 1
ATOM 6610 O O . PHE B 1 115 ? -16.672 10.062 2.217 1 96.38 115 PHE B O 1
ATOM 6617 N N . THR B 1 116 ? -18.484 9.477 3.4 1 95.62 116 THR B N 1
ATOM 6618 C CA . THR B 1 116 ? -18.156 8.055 3.461 1 95.62 116 THR B CA 1
ATOM 6619 C C . THR B 1 116 ? -18.109 7.449 2.059 1 95.62 116 THR B C 1
ATOM 6621 O O . THR B 1 116 ? -17.234 6.641 1.757 1 95.62 116 THR B O 1
ATOM 6624 N N . GLN B 1 117 ? -19.078 7.781 1.222 1 94.44 117 GLN B N 1
ATOM 6625 C CA . GLN B 1 117 ? -19.125 7.289 -0.152 1 94.44 117 GLN B CA 1
ATOM 6626 C C . GLN B 1 117 ? -17.828 7.621 -0.891 1 94.44 117 GLN B C 1
ATOM 6628 O O . GLN B 1 117 ? -17.281 6.785 -1.618 1 94.44 117 GLN B O 1
ATOM 6633 N N . ASN B 1 118 ? -17.344 8.812 -0.737 1 94.5 118 ASN B N 1
ATOM 6634 C CA . ASN B 1 118 ? -16.109 9.234 -1.391 1 94.5 118 ASN B CA 1
ATOM 6635 C C . ASN B 1 118 ? -14.891 8.492 -0.823 1 94.5 118 ASN B C 1
ATOM 6637 O O . ASN B 1 118 ? -14.008 8.078 -1.572 1 94.5 118 ASN B O 1
ATOM 6641 N N . ILE B 1 119 ? -14.82 8.312 0.489 1 93.62 119 ILE B N 1
ATOM 6642 C CA . ILE B 1 119 ? -13.719 7.602 1.136 1 93.62 119 ILE B CA 1
ATOM 6643 C C . ILE B 1 119 ? -13.656 6.168 0.615 1 93.62 119 ILE B C 1
ATOM 6645 O O . ILE B 1 119 ? -12.578 5.652 0.322 1 93.62 119 ILE B O 1
ATOM 6649 N N . THR B 1 120 ? -14.805 5.492 0.468 1 92.81 120 THR B N 1
ATOM 6650 C CA . THR B 1 120 ? -14.852 4.086 0.088 1 92.81 120 THR B CA 1
ATOM 6651 C C . THR B 1 120 ? -14.703 3.928 -1.422 1 92.81 120 THR B C 1
ATOM 6653 O O . THR B 1 120 ? -14.578 2.809 -1.925 1 92.81 120 THR B O 1
ATOM 6656 N N . SER B 1 121 ? -14.727 5.012 -2.215 1 91.62 121 SER B N 1
ATOM 6657 C CA . SER B 1 121 ? -14.586 4.957 -3.666 1 91.62 121 SER B CA 1
ATOM 6658 C C . SER B 1 121 ? -13.148 4.645 -4.07 1 91.62 121 SER B C 1
ATOM 6660 O O . SER B 1 121 ? -12.844 4.555 -5.262 1 91.62 121 SER B O 1
ATOM 6662 N N . VAL B 1 122 ? -12.25 4.504 -3.084 1 89.25 122 VAL B N 1
ATOM 6663 C CA . VAL B 1 122 ? -10.828 4.277 -3.318 1 89.25 122 VAL B CA 1
ATOM 6664 C C . VAL B 1 122 ? -10.633 3.023 -4.164 1 89.25 122 VAL B C 1
ATOM 6666 O O . VAL B 1 122 ? -9.688 2.936 -4.953 1 89.25 122 VAL B O 1
ATOM 6669 N N . ASP B 1 123 ? -11.531 2.053 -4.109 1 85.81 123 ASP B N 1
ATOM 6670 C CA . ASP B 1 123 ? -11.43 0.783 -4.824 1 85.81 123 ASP B CA 1
ATOM 6671 C C . ASP B 1 123 ? -12.203 0.833 -6.145 1 85.81 123 ASP B C 1
ATOM 6673 O O . ASP B 1 123 ? -12.242 -0.153 -6.883 1 85.81 123 ASP B O 1
ATOM 6677 N N . SER B 1 124 ? -12.828 1.973 -6.426 1 85.31 124 SER B N 1
ATOM 6678 C CA . SER B 1 124 ? -13.586 2.123 -7.664 1 85.31 124 SER B CA 1
ATOM 6679 C C . SER B 1 124 ? -12.688 2.568 -8.812 1 85.31 124 SER B C 1
ATOM 6681 O O . SER B 1 124 ? -11.516 2.896 -8.602 1 85.31 124 SER B O 1
ATOM 6683 N N . SER B 1 125 ? -13.195 2.648 -10.086 1 84.75 125 SER B N 1
ATOM 6684 C CA . SER B 1 125 ? -12.461 3.066 -11.273 1 84.75 125 SER B CA 1
ATOM 6685 C C . SER B 1 125 ? -12.219 4.57 -11.273 1 84.75 125 SER B C 1
ATOM 6687 O O . SER B 1 125 ? -11.289 5.055 -11.914 1 84.75 125 SER B O 1
ATOM 6689 N N . THR B 1 126 ? -13.07 5.238 -10.516 1 87.75 126 THR B N 1
ATOM 6690 C CA . THR B 1 126 ? -12.938 6.688 -10.445 1 87.75 126 THR B CA 1
ATOM 6691 C C . THR B 1 126 ? -13 7.164 -9 1 87.75 126 THR B C 1
ATOM 6693 O O . THR B 1 126 ? -13.992 7.746 -8.57 1 87.75 126 THR B O 1
ATOM 6696 N N . PRO B 1 127 ? -11.875 6.934 -8.258 1 90.38 127 PRO B N 1
ATOM 6697 C CA . PRO B 1 127 ? -11.883 7.348 -6.852 1 90.38 127 PRO B CA 1
ATOM 6698 C C . PRO B 1 127 ? -12.016 8.859 -6.684 1 90.38 127 PRO B C 1
ATOM 6700 O O . PRO B 1 127 ? -11.477 9.625 -7.488 1 90.38 127 PRO B O 1
ATOM 6703 N N . LYS B 1 128 ? -12.836 9.266 -5.715 1 93.25 128 LYS B N 1
ATOM 6704 C CA . LYS B 1 128 ? -13.031 10.672 -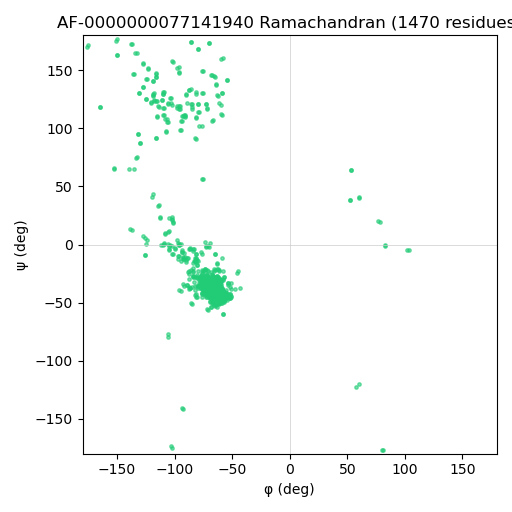5.383 1 93.25 128 LYS B CA 1
ATOM 6705 C C . LYS B 1 128 ? -12.617 10.961 -3.941 1 93.25 128 LYS B C 1
ATOM 6707 O O . LYS B 1 128 ? -13.039 10.266 -3.016 1 93.25 128 LYS B O 1
ATOM 6712 N N . LYS B 1 129 ? -11.758 11.984 -3.781 1 93.25 129 LYS B N 1
ATOM 6713 C CA . LYS B 1 129 ? -11.328 12.375 -2.441 1 93.25 129 LYS B CA 1
ATOM 6714 C C . LYS B 1 129 ? -12.5 12.914 -1.622 1 93.25 129 LYS B C 1
ATOM 6716 O O . LYS B 1 129 ? -13.383 13.586 -2.16 1 93.25 129 LYS B O 1
ATOM 6721 N N . ALA B 1 130 ? -12.516 12.648 -0.346 1 93.62 130 ALA B N 1
ATOM 6722 C CA . ALA B 1 130 ? -13.523 13.195 0.557 1 93.62 130 ALA B CA 1
ATOM 6723 C C . ALA B 1 130 ? -13.242 14.664 0.864 1 93.62 130 ALA B C 1
ATOM 6725 O O . ALA B 1 130 ? -12.094 15.102 0.83 1 93.62 130 ALA B O 1
ATOM 6726 N N . THR B 1 131 ? -14.336 15.398 1.104 1 94.5 131 THR B N 1
ATOM 6727 C CA . THR B 1 131 ? -14.195 16.828 1.363 1 94.5 131 THR B CA 1
ATOM 6728 C C . THR B 1 131 ? -14.719 17.172 2.754 1 94.5 131 THR B C 1
ATOM 6730 O O . THR B 1 131 ? -15.703 16.609 3.215 1 94.5 131 THR B O 1
ATOM 6733 N N . ILE B 1 132 ? -14.023 18.062 3.42 1 94.12 132 ILE B N 1
ATOM 6734 C CA . ILE B 1 132 ? -14.5 18.734 4.629 1 94.12 132 ILE B CA 1
ATOM 6735 C C . ILE B 1 132 ? -14.648 20.234 4.371 1 94.12 132 ILE B C 1
ATOM 6737 O O . ILE B 1 132 ? -13.734 20.859 3.832 1 94.12 132 ILE B O 1
ATOM 6741 N N . GLU B 1 133 ? -15.812 20.719 4.602 1 95.69 133 GLU B N 1
ATOM 6742 C CA . GLU B 1 133 ? -16.047 22.141 4.395 1 95.69 133 GLU B CA 1
ATOM 6743 C C . GLU B 1 133 ? -15.773 22.938 5.668 1 95.69 133 GLU B C 1
ATOM 6745 O O . GLU B 1 133 ? -16.25 22.578 6.742 1 95.69 133 GLU B O 1
ATOM 6750 N N . TYR B 1 134 ? -14.984 23.953 5.535 1 94.69 134 TYR B N 1
ATOM 6751 C CA . TYR B 1 134 ? -14.641 24.875 6.609 1 94.69 134 TYR B CA 1
ATOM 6752 C C . TYR B 1 134 ? -15.172 26.281 6.32 1 94.69 134 TYR B C 1
ATOM 6754 O O . TYR B 1 134 ? -14.758 26.906 5.348 1 94.69 134 TYR B O 1
ATOM 6762 N N . ILE B 1 135 ? -16.156 26.719 7.062 1 95.94 135 ILE B N 1
ATOM 6763 C CA . ILE B 1 135 ? -16.812 28 6.855 1 95.94 135 ILE B CA 1
ATOM 6764 C C . ILE B 1 135 ? -16.469 28.938 8.016 1 95.94 135 ILE B C 1
ATOM 6766 O O . ILE B 1 135 ? -16.703 28.594 9.18 1 95.94 135 ILE B O 1
ATOM 6770 N N . THR B 1 136 ? -15.93 30.078 7.711 1 94.88 136 THR B N 1
ATOM 6771 C CA . THR B 1 136 ? -15.539 31.031 8.75 1 94.88 136 THR B CA 1
ATOM 6772 C C . THR B 1 136 ? -16.219 32.375 8.531 1 94.88 136 THR B C 1
ATOM 6774 O O . THR B 1 136 ? -16.641 32.688 7.418 1 94.88 136 THR B O 1
ATOM 6777 N N . ASN B 1 137 ? -16.453 33.125 9.594 1 94.81 137 ASN B N 1
ATOM 6778 C CA . ASN B 1 137 ? -16.844 34.531 9.578 1 94.81 137 ASN B CA 1
ATOM 6779 C C . ASN B 1 137 ? -15.695 35.438 10.023 1 94.81 137 ASN B C 1
ATOM 6781 O O . ASN B 1 137 ? -15.555 35.719 11.219 1 94.81 137 ASN B O 1
ATOM 6785 N N . ASP B 1 138 ? -14.961 36 9.102 1 92.25 138 ASP B N 1
ATOM 6786 C CA . ASP B 1 138 ? -13.727 36.719 9.383 1 92.25 138 ASP B CA 1
ATOM 6787 C C . ASP B 1 138 ? -14.016 38.031 10.07 1 92.25 138 ASP B C 1
ATOM 6789 O O . ASP B 1 138 ? -13.188 38.562 10.828 1 92.25 138 ASP B O 1
ATOM 6793 N N . LYS B 1 139 ? -15.156 38.531 9.797 1 92.56 139 LYS B N 1
ATOM 6794 C CA . LYS B 1 139 ? -15.523 39.844 10.32 1 92.56 139 LYS B CA 1
ATOM 6795 C C . LYS B 1 139 ? -15.695 39.812 11.836 1 92.56 139 LYS B C 1
ATOM 6797 O O . LYS B 1 139 ? -15.469 40.812 12.516 1 92.56 139 LYS B O 1
ATOM 6802 N N . LYS B 1 140 ? -16.078 38.656 12.391 1 92.94 140 LYS B N 1
ATOM 6803 C CA . LYS B 1 140 ? -16.375 38.562 13.82 1 92.94 140 LYS B CA 1
ATOM 6804 C C . LYS B 1 140 ? -15.141 38.812 14.664 1 92.94 140 LYS B C 1
ATOM 6806 O O . LYS B 1 140 ? -15.211 39.531 15.672 1 92.94 140 LYS B O 1
ATOM 6811 N N . ASN B 1 141 ? -14.133 38.219 14.32 1 92.06 141 ASN B N 1
ATOM 6812 C CA . ASN B 1 141 ? -12.859 38.375 15.016 1 92.06 141 ASN B CA 1
ATOM 6813 C C . ASN B 1 141 ? -11.703 37.844 14.195 1 92.06 141 ASN B C 1
ATOM 6815 O O . ASN B 1 141 ? -11.656 36.625 13.898 1 92.06 141 ASN B O 1
ATOM 6819 N N . PHE B 1 142 ? -10.789 38.625 13.844 1 89.38 142 PHE B N 1
ATOM 6820 C CA . PHE B 1 142 ? -9.68 38.25 12.977 1 89.38 142 PHE B CA 1
ATOM 6821 C C . PHE B 1 142 ? -8.836 37.156 13.625 1 89.38 142 PHE B C 1
ATOM 6823 O O . PHE B 1 142 ? -8.453 36.188 12.969 1 89.38 142 PHE B O 1
ATOM 6830 N N . LEU B 1 143 ? -8.5 37.281 14.898 1 89.69 143 LEU B N 1
ATOM 6831 C CA . LEU B 1 143 ? -7.648 36.312 15.586 1 89.69 143 LEU B CA 1
ATOM 6832 C C . LEU B 1 143 ? -8.359 34.969 15.719 1 89.69 143 LEU B C 1
ATOM 6834 O O . LEU B 1 143 ? -7.719 33.906 15.641 1 89.69 143 LEU B O 1
ATOM 6838 N N . ALA B 1 144 ? -9.656 35 15.938 1 90 144 ALA B N 1
ATOM 6839 C CA . ALA B 1 144 ? -10.422 33.75 15.969 1 90 144 ALA B CA 1
ATOM 6840 C C . ALA B 1 144 ? -10.312 33 14.648 1 90 144 ALA B C 1
ATOM 6842 O O . ALA B 1 144 ? -10.219 31.781 14.625 1 90 144 ALA B O 1
ATOM 6843 N N . THR B 1 145 ? -10.367 33.75 13.594 1 90.25 145 THR B N 1
ATOM 6844 C CA . THR B 1 145 ? -10.227 33.156 12.273 1 90.25 145 THR B CA 1
ATOM 6845 C C . THR B 1 145 ? -8.844 32.531 12.117 1 90.25 145 THR B C 1
ATOM 6847 O O . THR B 1 145 ? -8.719 31.422 11.578 1 90.25 145 THR B O 1
ATOM 6850 N N . GLN B 1 146 ? -7.785 33.156 12.609 1 86.19 146 GLN B N 1
ATOM 6851 C CA . GLN B 1 146 ? -6.438 32.594 12.539 1 86.19 146 GLN B CA 1
ATOM 6852 C C . GLN B 1 146 ? -6.316 31.328 13.367 1 86.19 146 GLN B C 1
ATOM 6854 O O . GLN B 1 146 ? -5.711 30.359 12.93 1 86.19 146 GLN B O 1
ATOM 6859 N N . ILE B 1 147 ? -6.871 31.344 14.531 1 87.38 147 ILE B N 1
ATOM 6860 C CA . ILE B 1 147 ? -6.879 30.172 15.406 1 87.38 147 ILE B CA 1
ATOM 6861 C C . ILE B 1 147 ? -7.629 29.031 14.734 1 87.38 147 ILE B C 1
ATOM 6863 O O . ILE B 1 147 ? -7.164 27.891 14.734 1 87.38 147 ILE B O 1
ATOM 6867 N N . GLY B 1 148 ? -8.805 29.406 14.18 1 88.31 148 GLY B N 1
ATOM 6868 C CA . GLY B 1 148 ? -9.602 28.406 13.477 1 88.31 148 GLY B CA 1
ATOM 6869 C C . GLY B 1 148 ? -8.867 27.781 12.297 1 88.31 148 GLY B C 1
ATOM 6870 O O . GLY B 1 148 ? -8.945 26.578 12.086 1 88.31 148 GLY B O 1
ATOM 6871 N N . ASN B 1 149 ? -8.148 28.578 11.492 1 87.75 149 ASN B N 1
ATOM 6872 C CA . ASN B 1 149 ? -7.379 28.078 10.352 1 87.75 149 ASN B CA 1
ATOM 6873 C C . ASN B 1 149 ? -6.332 27.062 10.789 1 87.75 149 ASN B C 1
ATOM 6875 O O . ASN B 1 149 ? -6.152 26.031 10.125 1 87.75 149 ASN B O 1
ATOM 6879 N N . LYS B 1 150 ? -5.637 27.297 11.852 1 84.31 150 LYS B N 1
ATOM 6880 C CA . LYS B 1 150 ? -4.641 26.359 12.367 1 84.31 150 LYS B CA 1
ATOM 6881 C C . LYS B 1 150 ? -5.301 25.078 12.867 1 84.31 150 LYS B C 1
ATOM 6883 O O . LYS B 1 150 ? -4.824 23.984 12.586 1 84.31 150 LYS B O 1
ATOM 6888 N N . ALA B 1 151 ? -6.371 25.281 13.555 1 84.62 151 ALA B N 1
ATOM 6889 C CA . ALA B 1 151 ? -7.062 24.141 14.148 1 84.62 151 ALA B CA 1
ATOM 6890 C C . ALA B 1 151 ? -7.605 23.203 13.078 1 84.62 151 ALA B C 1
ATOM 6892 O O . ALA B 1 151 ? -7.504 21.984 13.195 1 84.62 151 ALA B O 1
ATOM 6893 N N . ILE B 1 152 ? -8.227 23.781 12.031 1 88.19 152 ILE B N 1
ATOM 6894 C CA . ILE B 1 152 ? -8.867 22.953 11.008 1 88.19 152 ILE B CA 1
ATOM 6895 C C . ILE B 1 152 ? -7.801 22.188 10.234 1 88.19 152 ILE B C 1
ATOM 6897 O O . ILE B 1 152 ? -8.039 21.047 9.805 1 88.19 152 ILE B O 1
ATOM 6901 N N . GLU B 1 153 ? -6.637 22.781 10.016 1 86.5 153 GLU B N 1
ATOM 6902 C CA . GLU B 1 153 ? -5.543 22.094 9.344 1 86.5 153 GLU B CA 1
ATOM 6903 C C . GLU B 1 153 ? -5.055 20.891 10.164 1 86.5 153 GLU B C 1
ATOM 6905 O O . GLU B 1 153 ? -4.801 19.828 9.617 1 86.5 153 GLU B O 1
ATOM 6910 N N . SER B 1 154 ? -4.922 21.141 11.477 1 86.31 154 SER B N 1
ATOM 6911 C CA . SER B 1 154 ? -4.516 20.062 12.359 1 86.31 154 SER B CA 1
ATOM 6912 C C . SER B 1 154 ? -5.555 18.938 12.375 1 86.31 154 SER B C 1
ATOM 6914 O O . SER B 1 154 ? -5.199 17.75 12.375 1 86.31 154 SER B O 1
ATOM 6916 N N . LEU B 1 155 ? -6.766 19.344 12.422 1 86.88 155 LEU B N 1
ATOM 6917 C CA . LEU B 1 155 ? -7.852 18.359 12.414 1 86.88 155 LEU B CA 1
ATOM 6918 C C . LEU B 1 155 ? -7.863 17.578 11.102 1 86.88 155 LEU B C 1
ATOM 6920 O O . LEU B 1 155 ? -8.055 16.359 11.102 1 86.88 155 LEU B O 1
ATOM 6924 N N . GLN B 1 156 ? -7.766 18.266 9.992 1 90.19 156 GLN B N 1
ATOM 6925 C CA . GLN B 1 156 ? -7.691 17.609 8.688 1 90.19 156 GLN B CA 1
ATOM 6926 C C . GLN B 1 156 ? -6.594 16.547 8.664 1 90.19 156 GLN B C 1
ATOM 6928 O O . GLN B 1 156 ? -6.801 15.445 8.156 1 90.19 156 GLN B O 1
ATOM 6933 N N . THR B 1 157 ? -5.43 16.938 9.195 1 89.12 157 THR B N 1
ATOM 6934 C CA . THR B 1 157 ? -4.297 16.016 9.227 1 89.12 157 THR B CA 1
ATOM 6935 C C . THR B 1 157 ? -4.621 14.781 10.062 1 89.12 157 THR B C 1
ATOM 6937 O O . THR B 1 157 ? -4.316 13.656 9.664 1 89.12 157 THR B O 1
ATOM 6940 N N . GLU B 1 158 ? -5.25 14.984 11.18 1 88.5 158 GLU B N 1
ATOM 6941 C CA . GLU B 1 158 ? -5.598 13.867 12.055 1 88.5 158 GLU B CA 1
ATOM 6942 C C . GLU B 1 158 ? -6.605 12.938 11.391 1 88.5 158 GLU B C 1
ATOM 6944 O O . GLU B 1 158 ? -6.469 11.711 11.469 1 88.5 158 GLU B O 1
ATOM 6949 N N . ILE B 1 159 ? -7.598 13.484 10.797 1 89.62 159 ILE B N 1
ATOM 6950 C CA . ILE B 1 159 ? -8.617 12.695 10.117 1 89.62 159 ILE B CA 1
ATOM 6951 C C . ILE B 1 159 ? -7.988 11.953 8.938 1 89.62 159 ILE B C 1
ATOM 6953 O O . ILE B 1 159 ? -8.25 10.766 8.734 1 89.62 159 ILE B O 1
ATOM 6957 N N . ALA B 1 160 ? -7.223 12.719 8.164 1 92.19 160 ALA B N 1
ATOM 6958 C CA . ALA B 1 160 ? -6.535 12.117 7.023 1 92.19 160 ALA B CA 1
ATOM 6959 C C . ALA B 1 160 ? -5.672 10.938 7.465 1 92.19 160 ALA B C 1
ATOM 6961 O O . ALA B 1 160 ? -5.637 9.898 6.797 1 92.19 160 ALA B O 1
ATOM 6962 N N . ASN B 1 161 ? -4.949 11.102 8.609 1 91.56 161 ASN B N 1
ATOM 6963 C CA . ASN B 1 161 ? -4.121 10.023 9.141 1 91.56 161 ASN B CA 1
ATOM 6964 C C . ASN B 1 161 ? -4.953 8.789 9.484 1 91.56 161 ASN B C 1
ATOM 6966 O O . ASN B 1 161 ? -4.539 7.664 9.211 1 91.56 161 ASN B O 1
ATOM 6970 N N . SER B 1 162 ? -6.066 9 10.031 1 89.75 162 SER B N 1
ATOM 6971 C CA . SER B 1 162 ? -6.934 7.895 10.414 1 89.75 162 SER B CA 1
ATOM 6972 C C . SER B 1 162 ? -7.461 7.148 9.195 1 89.75 162 SER B C 1
ATOM 6974 O O . SER B 1 162 ? -7.488 5.918 9.172 1 89.75 162 SER B O 1
ATOM 6976 N N . ILE B 1 163 ? -7.938 7.871 8.258 1 90.56 163 ILE B N 1
ATOM 6977 C CA . ILE B 1 163 ? -8.453 7.281 7.027 1 90.56 163 ILE B CA 1
ATOM 6978 C C . ILE B 1 163 ? -7.332 6.535 6.305 1 90.56 163 ILE B C 1
ATOM 6980 O O . ILE B 1 163 ? -7.527 5.406 5.844 1 90.56 163 ILE B O 1
ATOM 6984 N N . ARG B 1 164 ? -6.18 7.164 6.207 1 92.62 164 ARG B N 1
ATOM 6985 C CA . ARG B 1 164 ? -5.027 6.559 5.547 1 92.62 164 ARG B CA 1
ATOM 6986 C C . ARG B 1 164 ? -4.625 5.258 6.23 1 92.62 164 ARG B C 1
ATOM 6988 O O . ARG B 1 164 ? -4.27 4.281 5.562 1 92.62 164 ARG B O 1
ATOM 6995 N N . LYS B 1 165 ? -4.609 5.297 7.562 1 91.62 165 LYS B N 1
ATOM 6996 C CA . LYS B 1 165 ? -4.344 4.062 8.297 1 91.62 165 LYS B CA 1
ATOM 6997 C C . LYS B 1 165 ? -5.293 2.949 7.859 1 91.62 165 LYS B C 1
ATOM 6999 O O . LYS B 1 165 ? -4.875 1.802 7.688 1 91.62 165 LYS B O 1
ATOM 7004 N N . GLY B 1 166 ? -6.547 3.283 7.699 1 89.12 166 GLY B N 1
ATOM 7005 C CA . GLY B 1 166 ? -7.523 2.322 7.203 1 89.12 166 GLY B CA 1
ATOM 7006 C C . GLY B 1 166 ? -7.184 1.785 5.824 1 89.12 166 GLY B C 1
ATOM 7007 O O . GLY B 1 166 ? -7.266 0.578 5.586 1 89.12 166 GLY B O 1
ATOM 7008 N N . TYR B 1 167 ? -6.824 2.658 4.891 1 90.75 167 TYR B N 1
ATOM 7009 C CA . TYR B 1 167 ? -6.418 2.256 3.551 1 90.75 167 TYR B CA 1
ATOM 7010 C C . TYR B 1 167 ? -5.207 1.331 3.602 1 90.75 167 TYR B C 1
ATOM 7012 O O . TYR B 1 167 ? -5.176 0.304 2.92 1 90.75 167 TYR B O 1
ATOM 7020 N N . ILE B 1 168 ? -4.203 1.73 4.375 1 91.88 168 ILE B N 1
ATOM 7021 C CA . ILE B 1 168 ? -2.967 0.963 4.484 1 91.88 168 ILE B CA 1
ATOM 7022 C C . ILE B 1 168 ? -3.266 -0.42 5.059 1 91.88 168 ILE B C 1
ATOM 7024 O O . ILE B 1 168 ? -2.793 -1.432 4.535 1 91.88 168 ILE B O 1
ATOM 7028 N N . ASP B 1 169 ? -4.098 -0.486 6.078 1 90.69 169 ASP B N 1
ATOM 7029 C CA . ASP B 1 169 ? -4.488 -1.767 6.66 1 90.69 169 ASP B CA 1
ATOM 7030 C C . ASP B 1 169 ? -5.191 -2.645 5.625 1 90.69 169 ASP B C 1
ATOM 7032 O O . ASP B 1 169 ? -4.91 -3.842 5.527 1 90.69 169 ASP B O 1
ATOM 7036 N N . ALA B 1 170 ? -6.086 -2.064 4.918 1 86.88 170 ALA B N 1
ATOM 7037 C CA . ALA B 1 170 ? -6.82 -2.809 3.896 1 86.88 170 ALA B CA 1
ATOM 7038 C C . ALA B 1 170 ? -5.883 -3.303 2.799 1 86.88 170 ALA B C 1
ATOM 7040 O O . ALA B 1 170 ? -6.016 -4.434 2.324 1 86.88 170 ALA B O 1
ATOM 7041 N N . LEU B 1 171 ? -5.02 -2.5 2.369 1 88.25 171 LEU B N 1
ATOM 7042 C CA . LEU B 1 171 ? -4.043 -2.863 1.348 1 88.25 171 LEU B CA 1
ATOM 7043 C C . LEU B 1 171 ? -3.18 -4.031 1.812 1 88.25 171 LEU B C 1
ATOM 7045 O O . LEU B 1 171 ? -2.99 -5 1.073 1 88.25 171 LEU B O 1
ATOM 7049 N N . PHE B 1 172 ? -2.658 -3.945 2.986 1 90.19 172 PHE B N 1
ATOM 7050 C CA . PHE B 1 172 ? -1.788 -5 3.494 1 90.19 172 PHE B CA 1
ATOM 7051 C C . PHE B 1 172 ? -2.58 -6.273 3.76 1 90.19 172 PHE B C 1
ATOM 7053 O O . PHE B 1 172 ? -2.051 -7.379 3.627 1 90.19 172 PHE B O 1
ATOM 7060 N N . LYS B 1 173 ? -3.803 -6.102 4.145 1 88.5 173 LYS B N 1
ATOM 7061 C CA . LYS B 1 173 ? -4.664 -7.273 4.262 1 88.5 173 LYS B CA 1
ATOM 7062 C C . LYS B 1 173 ? -4.836 -7.961 2.91 1 88.5 173 LYS B C 1
ATOM 7064 O O . LYS B 1 173 ? -4.801 -9.188 2.822 1 88.5 173 LYS B O 1
ATOM 7069 N N . SER B 1 174 ? -5.07 -7.207 1.893 1 88.25 174 SER B N 1
ATOM 7070 C CA . SER B 1 174 ? -5.188 -7.746 0.542 1 88.25 174 SER B CA 1
ATOM 7071 C C . SER B 1 174 ? -3.902 -8.438 0.108 1 88.25 174 SER B C 1
ATOM 7073 O O . SER B 1 174 ? -3.941 -9.5 -0.524 1 88.25 174 SER B O 1
ATOM 7075 N N . VAL B 1 175 ? -2.781 -7.891 0.4 1 89.56 175 VAL B N 1
ATOM 7076 C CA . VAL B 1 175 ? -1.487 -8.484 0.077 1 89.56 175 VAL B CA 1
ATOM 7077 C C . VAL B 1 175 ? -1.307 -9.781 0.857 1 89.56 175 VAL B C 1
ATOM 7079 O O . VAL B 1 175 ? -0.795 -10.773 0.321 1 89.56 175 VAL B O 1
ATOM 7082 N N . ASP B 1 176 ? -1.708 -9.773 2.086 1 90.25 176 ASP B N 1
ATOM 7083 C CA . ASP B 1 176 ? -1.655 -10.984 2.902 1 90.25 176 ASP B CA 1
ATOM 7084 C C . ASP B 1 176 ? -2.521 -12.086 2.303 1 90.25 176 ASP B C 1
ATOM 7086 O O . ASP B 1 176 ? -2.127 -13.258 2.289 1 90.25 176 ASP B O 1
ATOM 7090 N N . GLU B 1 177 ? -3.689 -11.766 1.832 1 89.06 177 GLU B N 1
ATOM 7091 C CA . GLU B 1 177 ? -4.574 -12.719 1.167 1 89.06 177 GLU B CA 1
ATOM 7092 C C . GLU B 1 177 ? -3.939 -13.266 -0.11 1 89.06 177 GLU B C 1
ATOM 7094 O O . GLU B 1 177 ? -4.074 -14.445 -0.419 1 89.06 177 GLU B O 1
ATOM 7099 N N . LEU B 1 178 ? -3.332 -12.43 -0.803 1 89.31 178 LEU B N 1
ATOM 7100 C CA . LEU B 1 178 ? -2.594 -12.859 -1.983 1 89.31 178 LEU B CA 1
ATOM 7101 C C . LEU B 1 178 ? -1.498 -13.852 -1.605 1 89.31 178 LEU B C 1
ATOM 7103 O O . LEU B 1 178 ? -1.304 -14.859 -2.289 1 89.31 178 LEU B O 1
ATOM 7107 N N . GLY B 1 179 ? -0.744 -13.5 -0.55 1 90.94 179 GLY B N 1
ATOM 7108 C CA . GLY B 1 179 ? 0.256 -14.43 -0.052 1 90.94 179 GLY B CA 1
ATOM 7109 C C . GLY B 1 179 ? -0.319 -15.789 0.311 1 90.94 179 GLY B C 1
ATOM 7110 O O . GLY B 1 179 ? 0.257 -16.828 -0.03 1 90.94 179 GLY B O 1
ATOM 7111 N N . SER B 1 180 ? -1.424 -15.883 0.914 1 91.12 180 SER B N 1
ATOM 7112 C CA . SER B 1 180 ? -2.109 -17.125 1.253 1 91.12 180 SER B CA 1
ATOM 7113 C C . SER B 1 180 ? -2.555 -17.875 -0.001 1 91.12 180 SER B C 1
ATOM 7115 O O . SER B 1 180 ? -2.473 -19.094 -0.061 1 91.12 180 SER B O 1
ATOM 7117 N N . GLY B 1 181 ? -3.1 -17.094 -0.911 1 91.25 181 GLY B N 1
ATOM 7118 C CA . GLY B 1 181 ? -3.459 -17.688 -2.188 1 91.25 181 GLY B CA 1
ATOM 7119 C C . GLY B 1 181 ? -2.281 -18.328 -2.9 1 91.25 181 GLY B C 1
ATOM 7120 O O . GLY B 1 181 ? -2.408 -19.422 -3.461 1 91.25 181 GLY B O 1
ATOM 7121 N N . LEU B 1 182 ? -1.175 -17.719 -2.91 1 91.94 182 LEU B N 1
ATOM 7122 C CA . LEU B 1 182 ? 0.041 -18.266 -3.502 1 91.94 182 LEU B CA 1
ATOM 7123 C C . LEU B 1 182 ? 0.478 -19.531 -2.775 1 91.94 182 LEU B C 1
ATOM 7125 O O . LEU B 1 182 ? 0.948 -20.484 -3.404 1 91.94 182 LEU B O 1
ATOM 7129 N N . LYS B 1 183 ? 0.401 -19.516 -1.453 1 92.75 183 LYS B N 1
ATOM 7130 C CA . LYS B 1 183 ? 0.709 -20.719 -0.688 1 92.75 183 LYS B CA 1
ATOM 7131 C C . LYS B 1 183 ? -0.211 -21.875 -1.082 1 92.75 183 LYS B C 1
ATOM 7133 O O . LYS B 1 183 ? 0.245 -23.016 -1.266 1 92.75 183 LYS B O 1
ATOM 7138 N N . GLU B 1 184 ? -1.496 -21.641 -1.244 1 92.38 184 GLU B N 1
ATOM 7139 C CA . GLU B 1 184 ? -2.455 -22.641 -1.692 1 92.38 184 GLU B CA 1
ATOM 7140 C C . GLU B 1 184 ? -2.113 -23.141 -3.092 1 92.38 184 GLU B C 1
ATOM 7142 O O . GLU B 1 184 ? -2.229 -24.344 -3.373 1 92.38 184 GLU B O 1
ATOM 7147 N N . ALA B 1 185 ? -1.784 -22.219 -3.945 1 92.62 185 ALA B N 1
ATOM 7148 C CA . ALA B 1 185 ? -1.37 -22.594 -5.293 1 92.62 185 ALA B CA 1
ATOM 7149 C C . ALA B 1 185 ? -0.135 -23.484 -5.254 1 92.62 185 ALA B C 1
ATOM 7151 O O . ALA B 1 185 ? -0.042 -24.469 -6.012 1 92.62 185 ALA B O 1
ATOM 7152 N N . SER B 1 186 ? 0.849 -23.125 -4.445 1 94 186 SER B N 1
ATOM 7153 C CA . SER B 1 186 ? 2.045 -23.938 -4.266 1 94 186 SER B CA 1
ATOM 7154 C C . SER B 1 186 ? 1.688 -25.344 -3.783 1 94 186 SER B C 1
ATOM 7156 O O . SER B 1 186 ? 2.223 -26.328 -4.289 1 94 186 SER B O 1
ATOM 7158 N N . GLU B 1 187 ? 0.812 -25.531 -2.867 1 92.31 187 GLU B N 1
ATOM 7159 C CA . GLU B 1 187 ? 0.373 -26.828 -2.354 1 92.31 187 GLU B CA 1
ATOM 7160 C C . GLU B 1 187 ? -0.361 -27.625 -3.424 1 92.31 187 GLU B C 1
ATOM 7162 O O . GLU B 1 187 ? -0.163 -28.844 -3.547 1 92.31 187 GLU B O 1
ATOM 7167 N N . ALA B 1 188 ? -1.241 -26.938 -4.125 1 91.88 188 ALA B N 1
ATOM 7168 C CA . ALA B 1 188 ? -1.929 -27.594 -5.234 1 91.88 188 ALA B CA 1
ATOM 7169 C C . ALA B 1 188 ? -0.932 -28.109 -6.266 1 91.88 188 ALA B C 1
ATOM 7171 O O . ALA B 1 188 ? -1.054 -29.25 -6.738 1 91.88 188 ALA B O 1
ATOM 7172 N N . GLU B 1 189 ? -0.006 -27.297 -6.637 1 93.31 189 GLU B N 1
ATOM 7173 C CA . GLU B 1 189 ? 1.027 -27.703 -7.582 1 93.31 189 GLU B CA 1
ATOM 7174 C C . GLU B 1 189 ? 1.839 -28.875 -7.043 1 93.31 189 GLU B C 1
ATOM 7176 O O . GLU B 1 189 ? 2.26 -29.75 -7.801 1 93.31 189 GLU B O 1
ATOM 7181 N N . ASN B 1 190 ? 2.121 -28.859 -5.742 1 93.31 190 ASN B N 1
ATOM 7182 C CA . ASN B 1 190 ? 2.814 -29.984 -5.125 1 93.31 190 ASN B CA 1
ATOM 7183 C C . ASN B 1 190 ? 2.014 -31.266 -5.258 1 93.31 190 ASN B C 1
ATOM 7185 O O . ASN B 1 190 ? 2.582 -32.344 -5.504 1 93.31 190 ASN B O 1
ATOM 7189 N N . LYS B 1 191 ? 0.73 -31.219 -5.047 1 93 191 LYS B N 1
ATOM 7190 C CA . LYS B 1 191 ? -0.138 -32.375 -5.25 1 93 191 LYS B CA 1
ATOM 7191 C C . LYS B 1 191 ? -0.095 -32.844 -6.699 1 93 191 LYS B C 1
ATOM 7193 O O . LYS B 1 191 ? -0.055 -34.062 -6.961 1 93 191 LYS B O 1
ATOM 7198 N N . LEU B 1 192 ? -0.132 -31.906 -7.648 1 92.62 192 LEU B N 1
ATOM 7199 C CA . LEU B 1 192 ? -0.027 -32.25 -9.062 1 92.62 192 LEU B CA 1
ATOM 7200 C C . LEU B 1 192 ? 1.311 -32.906 -9.367 1 92.62 192 LEU B C 1
ATOM 7202 O O . LEU B 1 192 ? 1.361 -33.938 -10.078 1 92.62 192 LEU B O 1
ATOM 7206 N N . ALA B 1 193 ? 2.395 -32.375 -8.797 1 93.19 193 ALA B N 1
ATOM 7207 C CA . ALA B 1 193 ? 3.723 -32.969 -8.969 1 93.19 193 ALA B CA 1
ATOM 7208 C C . ALA B 1 193 ? 3.77 -34.375 -8.43 1 93.19 193 ALA B C 1
ATOM 7210 O O . ALA B 1 193 ? 4.371 -35.25 -9.039 1 93.19 193 ALA B O 1
ATOM 7211 N N . THR B 1 194 ? 3.166 -34.688 -7.324 1 92 194 THR B N 1
ATOM 7212 C CA . THR B 1 194 ? 3.104 -36.031 -6.746 1 92 194 THR B CA 1
ATOM 7213 C C . THR B 1 194 ? 2.344 -36.969 -7.664 1 92 194 THR B C 1
ATOM 7215 O O . THR B 1 194 ? 2.758 -38.125 -7.859 1 92 194 THR B O 1
ATOM 7218 N N . GLY B 1 195 ? 1.194 -36.438 -8.141 1 91.31 195 GLY B N 1
ATOM 7219 C CA . GLY B 1 195 ? 0.469 -37.219 -9.125 1 91.31 195 GLY B CA 1
ATOM 7220 C C . GLY B 1 195 ? 1.294 -37.531 -10.359 1 91.31 195 GLY B C 1
ATOM 7221 O O . GLY B 1 195 ? 1.264 -38.656 -10.859 1 91.31 195 GLY B O 1
ATOM 7222 N N . THR B 1 196 ? 2.029 -36.594 -10.828 1 93.25 196 THR B N 1
ATOM 7223 C CA . THR B 1 196 ? 2.9 -36.781 -11.977 1 93.25 196 THR B CA 1
ATOM 7224 C C . THR B 1 196 ? 4.008 -37.781 -11.664 1 93.25 196 THR B C 1
ATOM 7226 O O . THR B 1 196 ? 4.402 -38.562 -12.523 1 93.25 196 THR B O 1
ATOM 7229 N N . LEU B 1 197 ? 4.562 -37.719 -10.438 1 91.19 197 LEU B N 1
ATOM 7230 C CA . LEU B 1 197 ? 5.555 -38.688 -10.016 1 91.19 197 LEU B CA 1
ATOM 7231 C C . LEU B 1 197 ? 4.977 -40.094 -10.07 1 91.19 197 LEU B C 1
ATOM 7233 O O . LEU B 1 197 ? 5.652 -41.031 -10.508 1 91.19 197 LEU B O 1
ATOM 7237 N N . GLU B 1 198 ? 3.756 -40.281 -9.656 1 91.81 198 GLU B N 1
ATOM 7238 C CA . GLU B 1 198 ? 3.08 -41.562 -9.75 1 91.81 198 GLU B CA 1
ATOM 7239 C C . GLU B 1 198 ? 2.93 -42 -11.203 1 91.81 198 GLU B C 1
ATOM 7241 O O . GLU B 1 198 ? 3.121 -43.188 -11.523 1 91.81 198 GLU B O 1
ATOM 7246 N N . LEU B 1 199 ? 2.566 -41.062 -12.047 1 90.75 199 LEU B N 1
ATOM 7247 C CA . LEU B 1 199 ? 2.463 -41.344 -13.477 1 90.75 199 LEU B CA 1
ATOM 7248 C C . LEU B 1 199 ? 3.811 -41.781 -14.039 1 90.75 199 LEU B C 1
ATOM 7250 O O . LEU B 1 199 ? 3.879 -42.75 -14.828 1 90.75 199 LEU B O 1
ATOM 7254 N N . TYR B 1 200 ? 4.883 -41.094 -13.672 1 91.75 200 TYR B N 1
ATOM 7255 C CA . TYR B 1 200 ? 6.234 -41.438 -14.094 1 91.75 200 TYR B CA 1
ATOM 7256 C C . TYR B 1 200 ? 6.605 -42.844 -13.641 1 91.75 200 TYR B C 1
ATOM 7258 O O . TYR B 1 200 ? 7.082 -43.656 -14.438 1 91.75 200 TYR B O 1
ATOM 7266 N N . ASN B 1 201 ? 6.344 -43.219 -12.352 1 90.88 201 ASN B N 1
ATOM 7267 C CA . ASN B 1 201 ? 6.645 -44.531 -11.828 1 90.88 201 ASN B CA 1
ATOM 7268 C C . ASN B 1 201 ? 5.828 -45.625 -12.531 1 90.88 201 ASN B C 1
ATOM 7270 O O . ASN B 1 201 ? 6.352 -46.688 -12.836 1 90.88 201 ASN B O 1
ATOM 7274 N N . GLY B 1 202 ? 4.566 -45.25 -12.727 1 88.75 202 GLY B N 1
ATOM 7275 C CA . GLY B 1 202 ? 3.721 -46.188 -13.477 1 88.75 202 GLY B CA 1
ATOM 7276 C C . GLY B 1 202 ? 4.207 -46.406 -14.891 1 88.75 202 GLY B C 1
ATOM 7277 O O . GLY B 1 202 ? 4.254 -47.562 -15.352 1 88.75 202 GLY B O 1
ATOM 7278 N N . ALA B 1 203 ? 4.574 -45.375 -15.594 1 91 203 ALA B N 1
ATOM 7279 C CA . ALA B 1 203 ? 5.09 -45.469 -16.953 1 91 203 ALA B CA 1
ATOM 7280 C C . ALA B 1 203 ? 6.398 -46.25 -16.984 1 91 203 ALA B C 1
ATOM 7282 O O . ALA B 1 203 ? 6.633 -47.062 -17.906 1 91 203 ALA B O 1
ATOM 7283 N N . ARG B 1 204 ? 7.285 -46 -16.047 1 90.5 204 ARG B N 1
ATOM 7284 C CA . ARG B 1 204 ? 8.547 -46.719 -15.938 1 90.5 204 ARG B CA 1
ATOM 7285 C C . ARG B 1 204 ? 8.297 -48.219 -15.734 1 90.5 204 ARG B C 1
ATOM 7287 O O . ARG B 1 204 ? 8.922 -49.031 -16.406 1 90.5 204 ARG B O 1
ATOM 7294 N N . LYS B 1 205 ? 7.453 -48.594 -14.797 1 90.56 205 LYS B N 1
ATOM 7295 C CA . LYS B 1 205 ? 7.094 -49.969 -14.555 1 90.56 205 LYS B CA 1
ATOM 7296 C C . LYS B 1 205 ? 6.504 -50.625 -15.805 1 90.56 205 LYS B C 1
ATOM 7298 O O . LYS B 1 205 ? 6.824 -51.781 -16.125 1 90.56 205 LYS B O 1
ATOM 7303 N N . LEU B 1 206 ? 5.625 -49.875 -16.484 1 88.5 206 LEU B N 1
ATOM 7304 C CA . LEU B 1 206 ? 5.047 -50.344 -17.734 1 88.5 206 LEU B CA 1
ATOM 7305 C C . LEU B 1 206 ? 6.137 -50.625 -18.766 1 88.5 206 LEU B C 1
ATOM 7307 O O . LEU B 1 206 ? 6.09 -51.656 -19.469 1 88.5 206 LEU B O 1
ATOM 7311 N N . ASN B 1 207 ? 7.082 -49.781 -18.906 1 90.25 207 ASN B N 1
ATOM 7312 C CA . ASN B 1 207 ? 8.188 -49.969 -19.844 1 90.25 207 ASN B CA 1
ATOM 7313 C C . ASN B 1 207 ? 9 -51.219 -19.516 1 90.25 207 ASN B C 1
ATOM 7315 O O . ASN B 1 207 ? 9.414 -51.938 -20.406 1 90.25 207 ASN B O 1
ATOM 7319 N N . GLU B 1 208 ? 9.234 -51.562 -18.281 1 88.25 208 GLU B N 1
ATOM 7320 C CA . GLU B 1 208 ? 9.938 -52.75 -17.844 1 88.25 208 GLU B CA 1
ATOM 7321 C C . GLU B 1 208 ? 9.156 -54.031 -18.219 1 88.25 208 GLU B C 1
ATOM 7323 O O . GLU B 1 208 ? 9.727 -55 -18.719 1 88.25 208 GLU B O 1
ATOM 7328 N N . ASN B 1 209 ? 7.848 -53.938 -17.953 1 85.19 209 ASN B N 1
ATOM 7329 C CA . ASN B 1 209 ? 6.996 -55.062 -18.297 1 85.19 209 ASN B CA 1
ATOM 7330 C C . ASN B 1 209 ? 6.957 -55.281 -19.812 1 85.19 209 ASN B C 1
ATOM 7332 O O . ASN B 1 209 ? 6.914 -56.438 -20.266 1 85.19 209 ASN B O 1
ATOM 7336 N N . MET B 1 210 ? 6.973 -54.188 -20.5 1 87.62 210 MET B N 1
ATOM 7337 C CA . MET B 1 210 ? 6.988 -54.281 -21.953 1 87.62 210 MET B CA 1
ATOM 7338 C C . MET B 1 210 ? 8.289 -54.906 -22.438 1 87.62 210 MET B C 1
ATOM 7340 O O . MET B 1 210 ? 8.305 -55.625 -23.438 1 87.62 210 MET B O 1
ATOM 7344 N N . SER B 1 211 ? 9.438 -54.656 -21.766 1 87.75 211 SER B N 1
ATOM 7345 C CA . SER B 1 211 ? 10.703 -55.312 -22.094 1 87.75 211 SER B CA 1
ATOM 7346 C C . SER B 1 211 ? 10.594 -56.812 -21.938 1 87.75 211 SER B C 1
ATOM 7348 O O . SER B 1 211 ? 11.055 -57.562 -22.797 1 87.75 211 SER B O 1
ATOM 7350 N N . ALA B 1 212 ? 9.93 -57.25 -20.891 1 84.56 212 ALA B N 1
ATOM 7351 C CA . ALA B 1 212 ? 9.727 -58.656 -20.641 1 84.56 212 ALA B CA 1
ATOM 7352 C C . ALA B 1 212 ? 8.82 -59.281 -21.703 1 84.56 212 ALA B C 1
ATOM 7354 O O . ALA B 1 212 ? 9.086 -60.375 -22.203 1 84.56 212 ALA B O 1
ATOM 7355 N N . ALA B 1 213 ? 7.762 -58.562 -22.047 1 83.75 213 ALA B N 1
ATOM 7356 C CA . ALA B 1 213 ? 6.836 -59.031 -23.078 1 83.75 213 ALA B CA 1
ATOM 7357 C C . ALA B 1 213 ? 7.527 -59.125 -24.438 1 83.75 213 ALA B C 1
ATOM 7359 O O . ALA B 1 213 ? 7.266 -60.031 -25.203 1 83.75 213 ALA B O 1
ATOM 7360 N N . LEU B 1 214 ? 8.359 -58.156 -24.719 1 86.44 214 LEU B N 1
ATOM 7361 C CA . LEU B 1 214 ? 9.133 -58.156 -25.953 1 86.44 214 LEU B CA 1
ATOM 7362 C C . LEU B 1 214 ? 10.016 -59.406 -26.031 1 86.44 214 LEU B C 1
ATOM 7364 O O . LEU B 1 214 ? 10.062 -60.062 -27.062 1 86.44 214 LEU B O 1
ATOM 7368 N N . ASP B 1 215 ? 10.688 -59.781 -24.969 1 86.56 215 ASP B N 1
ATOM 7369 C CA . ASP B 1 215 ? 11.516 -61 -24.906 1 86.56 215 ASP B CA 1
ATOM 7370 C C . ASP B 1 215 ? 10.688 -62.25 -25.109 1 86.56 215 ASP B C 1
ATOM 7372 O O . ASP B 1 215 ? 11.086 -63.156 -25.844 1 86.56 215 ASP B O 1
ATOM 7376 N N . GLY B 1 216 ? 9.531 -62.219 -24.422 1 82.88 216 GLY B N 1
ATOM 7377 C CA . GLY B 1 216 ? 8.625 -63.344 -24.594 1 82.88 216 GLY B CA 1
ATOM 7378 C C . GLY B 1 216 ? 8.133 -63.5 -26.031 1 82.88 216 GLY B C 1
ATOM 7379 O O . GLY B 1 216 ? 8.094 -64.625 -26.547 1 82.88 216 GLY B O 1
ATOM 7380 N N . SER B 1 217 ? 7.797 -62.438 -26.625 1 88.56 217 SER B N 1
ATOM 7381 C CA . SER B 1 217 ? 7.332 -62.438 -28.016 1 88.56 217 SER B CA 1
ATOM 7382 C C . SER B 1 217 ? 8.438 -62.906 -28.953 1 88.56 217 SER B C 1
ATOM 7384 O O . SER B 1 217 ? 8.172 -63.625 -29.938 1 88.56 217 SER B O 1
ATOM 7386 N N . LYS B 1 218 ? 9.664 -62.531 -28.703 1 87.44 218 LYS B N 1
ATOM 7387 C CA . LYS B 1 218 ? 10.797 -63.031 -29.484 1 87.44 218 LYS B CA 1
ATOM 7388 C C . LYS B 1 218 ? 10.953 -64.562 -29.359 1 87.44 218 LYS B C 1
ATOM 7390 O O . LYS B 1 218 ? 11.156 -65.25 -30.359 1 87.44 218 LYS B O 1
ATOM 7395 N N . GLN B 1 219 ? 10.82 -65.062 -28.188 1 87.12 219 GLN B N 1
ATOM 7396 C CA . GLN B 1 219 ? 10.93 -66.5 -27.953 1 87.12 219 GLN B CA 1
ATOM 7397 C C . GLN B 1 219 ? 9.844 -67.25 -28.703 1 87.12 219 GLN B C 1
ATOM 7399 O O . GLN B 1 219 ? 10.102 -68.312 -29.266 1 87.12 219 GLN B O 1
ATOM 7404 N N . ILE B 1 220 ? 8.68 -66.75 -28.688 1 87.62 220 ILE B N 1
ATOM 7405 C CA . ILE B 1 220 ? 7.57 -67.375 -29.406 1 87.62 220 ILE B CA 1
ATOM 7406 C C . ILE B 1 220 ? 7.871 -67.375 -30.906 1 87.62 220 ILE B C 1
ATOM 7408 O O . ILE B 1 220 ? 7.719 -68.375 -31.578 1 87.62 220 ILE B O 1
ATOM 7412 N N . LYS B 1 221 ? 8.281 -66.25 -31.422 1 86.94 221 LYS B N 1
ATOM 7413 C CA . LYS B 1 221 ? 8.633 -66.125 -32.812 1 86.94 221 LYS B CA 1
ATOM 7414 C C . LYS B 1 221 ? 9.688 -67.125 -33.219 1 86.94 221 LYS B C 1
ATOM 7416 O O . LYS B 1 221 ? 9.523 -67.875 -34.188 1 86.94 221 LYS B O 1
ATOM 7421 N N . ASP B 1 222 ? 10.734 -67.312 -32.438 1 86.44 222 ASP B N 1
ATOM 7422 C CA . ASP B 1 222 ? 11.805 -68.25 -32.719 1 86.44 222 ASP B CA 1
ATOM 7423 C C . ASP B 1 222 ? 11.312 -69.688 -32.594 1 86.44 222 ASP B C 1
ATOM 7425 O O . ASP B 1 222 ? 11.68 -70.562 -33.406 1 86.44 222 ASP B O 1
ATOM 7429 N N . GLY B 1 223 ? 10.461 -69.875 -31.578 1 85.62 223 GLY B N 1
ATOM 7430 C CA . GLY B 1 223 ? 9.883 -71.188 -31.422 1 85.62 223 GLY B CA 1
ATOM 7431 C C . GLY B 1 223 ? 9.008 -71.625 -32.594 1 85.62 223 GLY B C 1
ATOM 7432 O O . GLY B 1 223 ? 9.086 -72.75 -33.031 1 85.62 223 GLY B O 1
ATOM 7433 N N . VAL B 1 224 ? 8.219 -70.688 -33.062 1 87.88 224 VAL B N 1
ATOM 7434 C CA . VAL B 1 224 ? 7.371 -71 -34.219 1 87.88 224 VAL B CA 1
ATOM 7435 C C . VAL B 1 224 ? 8.242 -71.25 -35.469 1 87.88 224 VAL B C 1
ATOM 7437 O O . VAL B 1 224 ? 7.922 -72.062 -36.281 1 87.88 224 VAL B O 1
ATOM 7440 N N . LEU B 1 225 ? 9.328 -70.5 -35.656 1 85.06 225 LEU B N 1
ATOM 7441 C CA . LEU B 1 225 ? 10.258 -70.75 -36.75 1 85.06 225 LEU B CA 1
ATOM 7442 C C . LEU B 1 225 ? 10.82 -72.125 -36.719 1 85.06 225 LEU B C 1
ATOM 7444 O O . LEU B 1 225 ? 10.859 -72.812 -37.719 1 85.06 225 LEU B O 1
ATOM 7448 N N . ASP B 1 226 ? 11.211 -72.625 -35.531 1 86.69 226 ASP B N 1
ATOM 7449 C CA . ASP B 1 226 ? 11.742 -73.938 -35.344 1 86.69 226 ASP B CA 1
ATOM 7450 C C . ASP B 1 226 ? 10.688 -75 -35.719 1 86.69 226 ASP B C 1
ATOM 7452 O O . ASP B 1 226 ? 10.992 -76 -36.375 1 86.69 226 ASP B O 1
ATOM 7456 N N . LEU B 1 227 ? 9.531 -74.75 -35.25 1 87.94 227 LEU B N 1
ATOM 7457 C CA . LEU B 1 227 ? 8.422 -75.625 -35.562 1 87.94 227 LEU B CA 1
ATOM 7458 C C . LEU B 1 227 ? 8.172 -75.75 -37.062 1 87.94 227 LEU B C 1
ATOM 7460 O O . LEU B 1 227 ? 8 -76.812 -37.594 1 87.94 227 LEU B O 1
ATOM 7464 N N . ARG B 1 228 ? 8.133 -74.625 -37.688 1 85.19 228 ARG B N 1
ATOM 7465 C CA . ARG B 1 228 ? 7.945 -74.562 -39.125 1 85.19 228 ARG B CA 1
ATOM 7466 C C . ARG B 1 228 ? 9.023 -75.312 -39.844 1 85.19 228 ARG B C 1
ATOM 7468 O O . ARG B 1 228 ? 8.719 -76.125 -40.75 1 85.19 228 ARG B O 1
ATOM 7475 N N . ASN B 1 229 ? 10.273 -75.312 -39.469 1 84.38 229 ASN B N 1
ATOM 7476 C CA . ASN B 1 229 ? 11.375 -76.062 -40.094 1 84.38 229 ASN B CA 1
ATOM 7477 C C . ASN B 1 229 ? 11.227 -77.562 -39.844 1 84.38 229 ASN B C 1
ATOM 7479 O O . ASN B 1 229 ? 11.438 -78.312 -40.781 1 84.38 229 ASN B O 1
ATOM 7483 N N . GLY B 1 230 ? 10.844 -77.812 -38.594 1 86.31 230 GLY B N 1
ATOM 7484 C CA . GLY B 1 230 ? 10.602 -79.188 -38.281 1 86.31 230 GLY B CA 1
ATOM 7485 C C . GLY B 1 230 ? 9.484 -79.812 -39.094 1 86.31 230 GLY B C 1
ATOM 7486 O O . GLY B 1 230 ? 9.609 -80.938 -39.594 1 86.31 230 GLY B O 1
ATOM 7487 N N . LEU B 1 231 ? 8.453 -79.062 -39.281 1 88 231 LEU B N 1
ATOM 7488 C CA . LEU B 1 231 ? 7.316 -79.562 -40.062 1 88 231 LEU B CA 1
ATOM 7489 C C . LEU B 1 231 ? 7.691 -79.688 -41.531 1 88 231 LEU B C 1
ATOM 7491 O O . LEU B 1 231 ? 7.258 -80.625 -42.188 1 88 231 LEU B O 1
ATOM 7495 N N . ASN B 1 232 ? 8.492 -78.875 -42.094 1 84.62 232 ASN B N 1
ATOM 7496 C CA . ASN B 1 232 ? 8.969 -79 -43.469 1 84.62 232 ASN B CA 1
ATOM 7497 C C . ASN B 1 232 ? 9.812 -80.25 -43.656 1 84.62 232 ASN B C 1
ATOM 7499 O O . ASN B 1 232 ? 9.695 -80.938 -44.656 1 84.62 232 ASN B O 1
ATOM 7503 N N . GLN B 1 233 ? 10.609 -80.562 -42.719 1 84.88 233 GLN B N 1
ATOM 7504 C CA . GLN B 1 233 ? 11.398 -81.75 -42.781 1 84.88 233 GLN B CA 1
ATOM 7505 C C . GLN B 1 233 ? 10.508 -83 -42.719 1 84.88 233 GLN B C 1
ATOM 7507 O O . GLN B 1 233 ? 10.719 -83.938 -43.469 1 84.88 233 GLN B O 1
ATOM 7512 N N . ALA B 1 234 ? 9.539 -82.938 -41.812 1 85 234 ALA B N 1
ATOM 7513 C CA . ALA B 1 234 ? 8.586 -84.062 -41.719 1 85 234 ALA B CA 1
ATOM 7514 C C . ALA B 1 234 ? 7.828 -84.25 -43.031 1 85 234 ALA B C 1
ATOM 7516 O O . ALA B 1 234 ? 7.57 -85.375 -43.438 1 85 234 ALA B O 1
ATOM 7517 N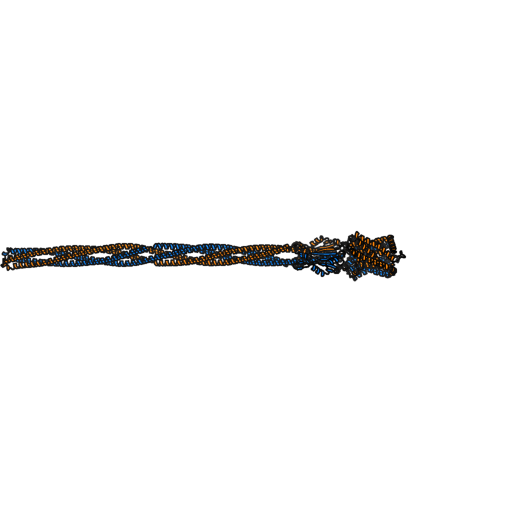 N . LEU B 1 235 ? 7.465 -83.125 -43.656 1 83.75 235 LEU B N 1
ATOM 7518 C CA . LEU B 1 235 ? 6.762 -83.188 -44.938 1 83.75 235 LEU B CA 1
ATOM 7519 C C . LEU B 1 235 ? 7.609 -83.875 -46 1 83.75 235 LEU B C 1
ATOM 7521 O O . LEU B 1 235 ? 7.121 -84.75 -46.719 1 83.75 235 LEU B O 1
ATOM 7525 N N . ASN B 1 236 ? 8.875 -83.562 -46.062 1 83.31 236 ASN B N 1
ATOM 7526 C CA . ASN B 1 236 ? 9.781 -84.188 -47.031 1 83.31 236 ASN B CA 1
ATOM 7527 C C . ASN B 1 236 ? 9.898 -85.688 -46.75 1 83.31 236 ASN B C 1
ATOM 7529 O O . ASN B 1 236 ? 9.836 -86.5 -47.688 1 83.31 236 ASN B O 1
ATOM 7533 N N . GLY B 1 237 ? 10.039 -86 -45.469 1 81.25 237 GLY B N 1
ATOM 7534 C CA . GLY B 1 237 ? 10.133 -87.375 -45.094 1 81.25 237 GLY B CA 1
ATOM 7535 C C . GLY B 1 237 ? 8.859 -88.188 -45.406 1 81.25 237 GLY B C 1
ATOM 7536 O O . GLY B 1 237 ? 8.922 -89.25 -45.938 1 81.25 237 GLY B O 1
ATOM 7537 N N . SER B 1 238 ? 7.766 -87.562 -45.094 1 87.19 238 SER B N 1
ATOM 7538 C CA . SER B 1 238 ? 6.477 -88.25 -45.344 1 87.19 238 SER B CA 1
ATOM 7539 C C . SER B 1 238 ? 6.223 -88.375 -46.844 1 87.19 238 SER B C 1
ATOM 7541 O O . SER B 1 238 ? 5.695 -89.438 -47.281 1 87.19 238 SER B O 1
ATOM 7543 N N . THR B 1 239 ? 6.578 -87.438 -47.656 1 83.69 239 THR B N 1
ATOM 7544 C CA . THR B 1 239 ? 6.426 -87.562 -49.125 1 83.69 239 THR B CA 1
ATOM 7545 C C . THR B 1 239 ? 7.258 -88.688 -49.688 1 83.69 239 THR B C 1
ATOM 7547 O O . THR B 1 239 ? 6.777 -89.5 -50.5 1 83.69 239 THR B O 1
ATOM 7550 N N . ALA B 1 240 ? 8.461 -88.812 -49.188 1 82.38 240 ALA B N 1
ATOM 7551 C CA . ALA B 1 240 ? 9.344 -89.875 -49.625 1 82.38 240 ALA B CA 1
ATOM 7552 C C . ALA B 1 240 ? 8.766 -91.25 -49.25 1 82.38 240 ALA B C 1
ATOM 7554 O O . ALA B 1 240 ? 8.773 -92.188 -50.094 1 82.38 240 ALA B O 1
ATOM 7555 N N . LEU B 1 241 ? 8.25 -91.312 -48.062 1 83.06 241 LEU B N 1
ATOM 7556 C CA . LEU B 1 241 ? 7.66 -92.562 -47.594 1 83.06 241 LEU B CA 1
ATOM 7557 C C . LEU B 1 241 ? 6.426 -92.938 -48.406 1 83.06 241 LEU B C 1
ATOM 7559 O O . LEU B 1 241 ? 6.246 -94.062 -48.781 1 83.06 241 LEU B O 1
ATOM 7563 N N . TYR B 1 242 ? 5.578 -92 -48.719 1 83.69 242 TYR B N 1
ATOM 7564 C CA . TYR B 1 242 ? 4.383 -92.188 -49.531 1 83.69 242 TYR B CA 1
ATOM 7565 C C . TYR B 1 242 ? 4.746 -92.688 -50.906 1 83.69 242 TYR B C 1
ATOM 7567 O O . TYR B 1 242 ? 4.188 -93.625 -51.406 1 83.69 242 TYR B O 1
ATOM 7575 N N . ASN B 1 243 ? 5.727 -92.125 -51.562 1 81.19 243 ASN B N 1
ATOM 7576 C CA . ASN B 1 243 ? 6.145 -92.5 -52.906 1 81.19 243 ASN B CA 1
ATOM 7577 C C . ASN B 1 243 ? 6.703 -93.875 -52.938 1 81.19 243 ASN B C 1
ATOM 7579 O O . ASN B 1 243 ? 6.387 -94.688 -53.844 1 81.19 243 ASN B O 1
ATOM 7583 N N . GLY B 1 244 ? 7.457 -94.188 -51.906 1 80.06 244 GLY B N 1
ATOM 7584 C CA . GLY B 1 244 ? 8.023 -95.5 -51.812 1 80.06 244 GLY B CA 1
ATOM 7585 C C . GLY B 1 244 ? 6.98 -96.562 -51.625 1 80.06 244 GLY B C 1
ATOM 7586 O O . GLY B 1 244 ? 7.004 -97.625 -52.281 1 80.06 244 GLY B O 1
ATOM 7587 N N . ALA B 1 245 ? 6.09 -96.312 -50.75 1 82.94 245 ALA B N 1
ATOM 7588 C CA . ALA B 1 245 ? 5.02 -97.25 -50.469 1 82.94 245 ALA B CA 1
ATOM 7589 C C . ALA B 1 245 ? 4.094 -97.375 -51.656 1 82.94 245 ALA B C 1
ATOM 7591 O O . ALA B 1 245 ? 3.633 -98.5 -51.969 1 82.94 245 ALA B O 1
ATOM 7592 N N . SER B 1 246 ? 3.814 -96.312 -52.344 1 81.31 246 SER B N 1
ATOM 7593 C CA . SER B 1 246 ? 2.99 -96.375 -53.562 1 81.31 246 SER B CA 1
ATOM 7594 C C . SER B 1 246 ? 3.643 -97.188 -54.656 1 81.31 246 SER B C 1
ATOM 7596 O O . SER B 1 246 ? 2.982 -98 -55.281 1 81.31 246 SER B O 1
ATOM 7598 N N . LEU B 1 247 ? 4.902 -97.062 -54.844 1 81.38 247 LEU B N 1
ATOM 7599 C CA . LEU B 1 247 ? 5.645 -97.875 -55.812 1 81.38 247 LEU B CA 1
ATOM 7600 C C . LEU B 1 247 ? 5.625 -99.375 -55.5 1 81.38 247 LEU B C 1
ATOM 7602 O O . LEU B 1 247 ? 5.383 -100.188 -56.344 1 81.38 247 LEU B O 1
ATOM 7606 N N . LEU B 1 248 ? 5.828 -99.625 -54.25 1 82.06 248 LEU B N 1
ATOM 7607 C CA . LEU B 1 248 ? 5.812 -101 -53.781 1 82.06 248 LEU B CA 1
ATOM 7608 C C . LEU B 1 248 ? 4.438 -101.625 -54 1 82.06 248 LEU B C 1
ATOM 7610 O O . LEU B 1 248 ? 4.328 -102.75 -54.469 1 82.06 248 LEU B O 1
ATOM 7614 N N . SER B 1 249 ? 3.428 -100.875 -53.656 1 81.44 249 SER B N 1
ATOM 7615 C CA . SER B 1 249 ? 2.051 -101.312 -53.844 1 81.44 249 SER B CA 1
ATOM 7616 C C . SER B 1 249 ? 1.756 -101.625 -55.312 1 81.44 249 SER B C 1
ATOM 7618 O O . SER B 1 249 ? 1.144 -102.625 -55.656 1 81.44 249 SER B O 1
ATOM 7620 N N . GLN B 1 250 ? 2.236 -100.875 -56.25 1 78.88 250 GLN B N 1
ATOM 7621 C CA . GLN B 1 250 ? 2.041 -101.062 -57.656 1 78.88 250 GLN B CA 1
ATOM 7622 C C . GLN B 1 250 ? 2.744 -102.312 -58.156 1 78.88 250 GLN B C 1
ATOM 7624 O O . GLN B 1 250 ? 2.168 -103.062 -58.938 1 78.88 250 GLN B O 1
ATOM 7629 N N . LYS B 1 251 ? 3.857 -102.5 -57.688 1 77.31 251 LYS B N 1
ATOM 7630 C CA . LYS B 1 2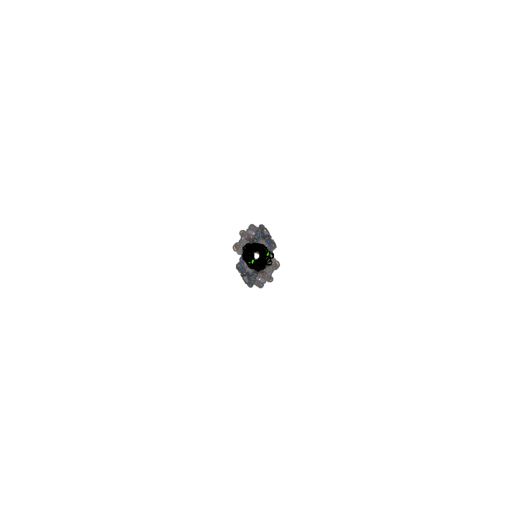51 ? 4.633 -103.625 -58.094 1 77.31 251 LYS B CA 1
ATOM 7631 C C . LYS B 1 251 ? 3.996 -104.938 -57.625 1 77.31 251 LYS B C 1
ATOM 7633 O O . LYS B 1 251 ? 4.008 -105.938 -58.344 1 77.31 251 LYS B O 1
ATOM 7638 N N . PHE B 1 252 ? 3.473 -104.938 -56.5 1 78.56 252 PHE B N 1
ATOM 7639 C CA . PHE B 1 252 ? 2.76 -106.125 -55.969 1 78.56 252 PHE B CA 1
ATOM 7640 C C . PHE B 1 252 ? 1.498 -106.375 -56.781 1 78.56 252 PHE B C 1
ATOM 7642 O O . PHE B 1 252 ? 1.18 -107.562 -57.094 1 78.56 252 PHE B O 1
ATOM 7649 N N . SER B 1 253 ? 0.785 -105.375 -57.094 1 73.5 253 SER B N 1
ATOM 7650 C CA . SER B 1 253 ? -0.42 -105.562 -57.906 1 73.5 253 SER B CA 1
ATOM 7651 C C . SER B 1 253 ? -0.102 -106.188 -59.281 1 73.5 253 SER B C 1
ATOM 7653 O O . SER B 1 253 ? -0.842 -107 -59.75 1 73.5 253 SER B O 1
ATOM 7655 N N . ASP B 1 254 ? 1.021 -105.938 -59.844 1 70 254 ASP B N 1
ATOM 7656 C CA . ASP B 1 254 ? 1.441 -106.438 -61.125 1 70 254 ASP B CA 1
ATOM 7657 C C . ASP B 1 254 ? 1.833 -107.938 -61.031 1 70 254 ASP B C 1
ATOM 7659 O O . ASP B 1 254 ? 1.584 -108.75 -61.938 1 70 254 ASP B O 1
ATOM 7663 N N . ALA B 1 255 ? 2.371 -108.25 -59.906 1 64.12 255 ALA B N 1
ATOM 7664 C CA . ALA B 1 255 ? 2.895 -109.625 -59.688 1 64.12 255 ALA B CA 1
ATOM 7665 C C . ALA B 1 255 ? 1.78 -110.562 -59.312 1 64.12 255 ALA B C 1
ATOM 7667 O O . ALA B 1 255 ? 1.97 -111.812 -59.344 1 64.12 255 ALA B O 1
ATOM 7668 N N . SER B 1 256 ? 0.617 -110.188 -59 1 59.97 256 SER B N 1
ATOM 7669 C CA . SER B 1 256 ? -0.48 -111 -58.5 1 59.97 256 SER B CA 1
ATOM 7670 C C . SER B 1 256 ? -1.038 -111.938 -59.625 1 59.97 256 SER B C 1
ATOM 7672 O O . SER B 1 256 ? -1.937 -112.75 -59.375 1 59.97 256 SER B O 1
ATOM 7674 N N . ASN B 1 257 ? -0.566 -111.875 -60.75 1 63.19 257 ASN B N 1
ATOM 7675 C CA . ASN B 1 257 ? -1.049 -112.812 -61.781 1 63.19 257 ASN B CA 1
ATOM 7676 C C . ASN B 1 257 ? -0.472 -114.25 -61.562 1 63.19 257 ASN B C 1
ATOM 7678 O O . ASN B 1 257 ? 0.313 -114.688 -62.375 1 63.19 257 ASN B O 1
ATOM 7682 N N . THR B 1 258 ? -0.709 -114.812 -60.344 1 65.81 258 THR B N 1
ATOM 7683 C CA . THR B 1 258 ? -0.312 -116.125 -59.969 1 65.81 258 THR B CA 1
ATOM 7684 C C . THR B 1 258 ? -1.197 -117.188 -60.656 1 65.81 258 THR B C 1
ATOM 7686 O O . THR B 1 258 ? -0.999 -118.375 -60.469 1 65.81 258 THR B O 1
ATOM 7689 N N . GLU B 1 259 ? -2.059 -116.75 -61.438 1 67.94 259 GLU B N 1
ATOM 7690 C CA . GLU B 1 259 ? -2.939 -117.625 -62.156 1 67.94 259 GLU B CA 1
ATOM 7691 C C . GLU B 1 259 ? -2.158 -118.5 -63.156 1 67.94 259 GLU B C 1
ATOM 7693 O O . GLU B 1 259 ? -2.439 -119.688 -63.312 1 67.94 259 GLU B O 1
ATOM 7698 N N . ALA B 1 260 ? -1.191 -117.812 -63.688 1 72.75 260 ALA B N 1
ATOM 7699 C CA . ALA B 1 260 ? -0.396 -118.562 -64.688 1 72.75 260 ALA B CA 1
ATOM 7700 C C . ALA B 1 260 ? 0.393 -119.688 -64 1 72.75 260 ALA B C 1
ATOM 7702 O O . ALA B 1 260 ? 0.519 -120.75 -64.562 1 72.75 260 ALA B O 1
ATOM 7703 N N . LEU B 1 261 ? 0.826 -119.312 -62.812 1 72.25 261 LEU B N 1
ATOM 7704 C CA . LEU B 1 261 ? 1.565 -120.312 -62.062 1 72.25 261 LEU B CA 1
ATOM 7705 C C . LEU B 1 261 ? 0.652 -121.438 -61.625 1 72.25 261 LEU B C 1
ATOM 7707 O O . LEU B 1 261 ? 1.006 -122.625 -61.781 1 72.25 261 LEU B O 1
ATOM 7711 N N . LEU B 1 262 ? -0.51 -121.188 -61.188 1 71.5 262 LEU B N 1
ATOM 7712 C CA . LEU B 1 262 ? -1.469 -122.188 -60.781 1 71.5 262 LEU B CA 1
ATOM 7713 C C . LEU B 1 262 ? -1.953 -123 -61.969 1 71.5 262 LEU B C 1
ATOM 7715 O O . LEU B 1 262 ? -2.086 -124.25 -61.875 1 71.5 262 LEU B O 1
ATOM 7719 N N . SER B 1 263 ? -2.111 -122.5 -63.094 1 75.06 263 SER B N 1
ATOM 7720 C CA . SER B 1 263 ? -2.514 -123.188 -64.312 1 75.06 263 SER B CA 1
ATOM 7721 C C . SER B 1 263 ? -1.41 -124.125 -64.812 1 75.06 263 SER B C 1
ATOM 7723 O O . SER B 1 263 ? -1.682 -125.25 -65.188 1 75.06 263 SER B O 1
ATOM 7725 N N . GLY B 1 264 ? -0.225 -123.5 -64.688 1 71.75 264 GLY B N 1
ATOM 7726 C CA . GLY B 1 264 ? 0.905 -124.312 -65.062 1 71.75 264 GLY B CA 1
ATOM 7727 C C . GLY B 1 264 ? 1.058 -125.562 -64.188 1 71.75 264 GLY B C 1
ATOM 7728 O O . GLY B 1 264 ? 1.321 -126.625 -64.625 1 71.75 264 GLY B O 1
ATOM 7729 N N . MET B 1 265 ? 0.742 -125.375 -62.938 1 75.69 265 MET B N 1
ATOM 7730 C CA . MET B 1 265 ? 0.824 -126.438 -61.969 1 75.69 265 MET B CA 1
ATOM 7731 C C . MET B 1 265 ? -0.282 -127.5 -62.219 1 75.69 265 MET B C 1
ATOM 7733 O O . MET B 1 265 ? -0.054 -128.75 -62.094 1 75.69 265 MET B O 1
ATOM 7737 N N . ASN B 1 266 ? -1.409 -127.125 -62.594 1 75.5 266 ASN B N 1
ATOM 7738 C CA . ASN B 1 266 ? -2.506 -128 -62.938 1 75.5 266 ASN B CA 1
ATOM 7739 C C . ASN B 1 266 ? -2.18 -128.875 -64.188 1 75.5 266 ASN B C 1
ATOM 7741 O O . ASN B 1 266 ? -2.445 -130.125 -64.188 1 75.5 266 ASN B O 1
ATOM 7745 N N . SER B 1 267 ? -1.624 -128.25 -65.062 1 77.56 267 SER B N 1
ATOM 7746 C CA . SER B 1 267 ? -1.234 -129 -66.312 1 77.56 267 SER B CA 1
ATOM 7747 C C . SER B 1 267 ? -0.182 -130.125 -66 1 77.56 267 SER B C 1
ATOM 7749 O O . SER B 1 267 ? -0.24 -131.25 -66.562 1 77.56 267 SER B O 1
ATOM 7751 N N . LEU B 1 268 ? 0.705 -129.625 -65.125 1 76.25 268 LEU B N 1
ATOM 7752 C CA . LEU B 1 268 ? 1.739 -130.625 -64.688 1 76.25 268 LEU B CA 1
ATOM 7753 C C . LEU B 1 268 ? 1.129 -131.75 -63.969 1 76.25 268 LEU B C 1
ATOM 7755 O O . LEU B 1 268 ? 1.481 -132.875 -64.25 1 76.25 268 LEU B O 1
ATOM 7759 N N . GLN B 1 269 ? 0.203 -131.5 -63.156 1 76.38 269 GLN B N 1
ATOM 7760 C CA . GLN B 1 269 ? -0.473 -132.625 -62.375 1 76.38 269 GLN B CA 1
ATOM 7761 C C . GLN B 1 269 ? -1.24 -133.5 -63.312 1 76.38 269 GLN B C 1
ATOM 7763 O O . GLN B 1 269 ? -1.167 -134.75 -63.156 1 76.38 269 GLN B O 1
ATOM 7768 N N . ASN B 1 270 ? -1.84 -133.125 -64.25 1 77.56 270 ASN B N 1
ATOM 7769 C CA . ASN B 1 270 ? -2.576 -133.875 -65.25 1 77.56 270 ASN B CA 1
ATOM 7770 C C . ASN B 1 270 ? -1.639 -134.75 -66.062 1 77.56 270 ASN B C 1
ATOM 7772 O O . ASN B 1 270 ? -1.931 -136 -66.312 1 77.56 270 ASN B O 1
ATOM 7776 N N . GLY B 1 271 ? -0.613 -134.125 -66.375 1 74.5 271 GLY B N 1
ATOM 7777 C CA . GLY B 1 271 ? 0.373 -134.875 -67.188 1 74.5 271 GLY B CA 1
ATOM 7778 C C . GLY B 1 271 ? 0.959 -136 -66.375 1 74.5 271 GLY B C 1
ATOM 7779 O O . GLY B 1 271 ? 1.068 -137.125 -66.938 1 74.5 271 GLY B O 1
ATOM 7780 N N . ILE B 1 272 ? 1.205 -135.875 -65.188 1 78.5 272 ILE B N 1
ATOM 7781 C CA . ILE B 1 272 ? 1.782 -136.875 -64.312 1 78.5 272 ILE B CA 1
ATOM 7782 C C . ILE B 1 272 ? 0.752 -138 -64.062 1 78.5 272 ILE B C 1
ATOM 7784 O O . ILE B 1 272 ? 1.075 -139.125 -64.125 1 78.5 272 ILE B O 1
ATOM 7788 N N . THR B 1 273 ? -0.428 -137.75 -63.906 1 77.44 273 THR B N 1
ATOM 7789 C CA . THR B 1 273 ? -1.505 -138.625 -63.719 1 77.44 273 THR B CA 1
ATOM 7790 C C . THR B 1 273 ? -1.714 -139.5 -65 1 77.44 273 THR B C 1
ATOM 7792 O O . THR B 1 273 ? -1.914 -140.75 -64.938 1 77.44 273 THR B O 1
ATOM 7795 N N . GLY B 1 274 ? -1.612 -138.875 -66.125 1 77.88 274 GLY B N 1
ATOM 7796 C CA . GLY B 1 274 ? -1.73 -139.625 -67.375 1 77.88 274 GLY B CA 1
ATOM 7797 C C . GLY B 1 274 ? -0.633 -140.625 -67.625 1 77.88 274 GLY B C 1
ATOM 7798 O O . GLY B 1 274 ? -0.902 -141.75 -68 1 77.88 274 GLY B O 1
ATOM 7799 N N . ILE B 1 275 ? 0.5 -140.25 -67.188 1 77.62 275 ILE B N 1
ATOM 7800 C CA . ILE B 1 275 ? 1.631 -141.125 -67.312 1 77.62 275 ILE B CA 1
ATOM 7801 C C . ILE B 1 275 ? 1.438 -142.25 -66.375 1 77.62 275 ILE B C 1
ATOM 7803 O O . ILE B 1 275 ? 1.699 -143.5 -66.75 1 77.62 275 ILE B O 1
ATOM 7807 N N . ASN B 1 276 ? 1.012 -142.125 -65.188 1 77.94 276 ASN B N 1
ATOM 7808 C CA . ASN B 1 276 ? 0.76 -143.125 -64.25 1 77.94 276 ASN B CA 1
ATOM 7809 C C . ASN B 1 276 ? -0.268 -144.125 -64.75 1 77.94 276 ASN B C 1
ATOM 7811 O O . ASN B 1 276 ? -0.054 -145.375 -64.688 1 77.94 276 ASN B O 1
ATOM 7815 N N . GLN B 1 277 ? -1.249 -143.75 -65.375 1 80.19 277 GLN B N 1
ATOM 7816 C CA . GLN B 1 277 ? -2.27 -144.625 -65.938 1 80.19 277 GLN B CA 1
ATOM 7817 C C . GLN B 1 277 ? -1.724 -145.5 -67.125 1 80.19 277 GLN B C 1
ATOM 7819 O O . GLN B 1 277 ? -1.97 -146.625 -67.25 1 80.19 277 GLN B O 1
ATOM 7824 N N . GLY B 1 278 ? -1.028 -144.625 -67.875 1 76.75 278 GLY B N 1
ATOM 7825 C CA . GLY B 1 278 ? -0.422 -145.375 -69.062 1 76.75 278 GLY B CA 1
ATOM 7826 C C . GLY B 1 278 ? 0.544 -146.375 -68.625 1 76.75 278 GLY B C 1
ATOM 7827 O O . GLY B 1 278 ? 0.551 -147.5 -69.25 1 76.75 278 GLY B O 1
ATOM 7828 N N . LEU B 1 279 ? 1.256 -146.125 -67.625 1 79.25 279 LEU B N 1
ATOM 7829 C CA . LEU B 1 279 ? 2.207 -147.125 -67.125 1 79.25 279 LEU B CA 1
ATOM 7830 C C . LEU B 1 279 ? 1.482 -148.375 -66.562 1 79.25 279 LEU B C 1
ATOM 7832 O O . LEU B 1 279 ? 1.91 -149.5 -66.75 1 79.25 279 LEU B O 1
ATOM 7836 N N . ASN B 1 280 ? 0.45 -148.25 -65.938 1 78.88 280 ASN B N 1
ATOM 7837 C CA . ASN B 1 280 ? -0.363 -149.375 -65.438 1 78.88 280 ASN B CA 1
ATOM 7838 C C . ASN B 1 280 ? -0.919 -150.125 -66.562 1 78.88 280 ASN B C 1
ATOM 7840 O O . ASN B 1 280 ? -0.867 -151.375 -66.5 1 78.88 280 ASN B O 1
ATOM 7844 N N . ASP B 1 281 ? -1.367 -149.5 -67.562 1 79.81 281 ASP B N 1
ATOM 7845 C CA . ASP B 1 281 ? -1.908 -150.25 -68.688 1 79.81 281 ASP B CA 1
ATOM 7846 C C . ASP B 1 281 ? -0.821 -151.125 -69.375 1 79.81 281 ASP B C 1
ATOM 7848 O O . ASP B 1 281 ? -1.046 -152.25 -69.812 1 79.81 281 ASP B O 1
ATOM 7852 N N . ALA B 1 282 ? 0.276 -150.5 -69.5 1 78.38 282 ALA B N 1
ATOM 7853 C CA . ALA B 1 282 ? 1.406 -151.125 -70.125 1 78.38 282 ALA B CA 1
ATOM 7854 C C . ALA B 1 282 ? 1.854 -152.375 -69.312 1 78.38 282 ALA B C 1
ATOM 7856 O O . ALA B 1 282 ? 2.158 -153.375 -69.938 1 78.38 282 ALA B O 1
ATOM 7857 N N . SER B 1 283 ? 1.863 -152.125 -68.062 1 78.31 283 SER B N 1
ATOM 7858 C CA . SER B 1 283 ? 2.215 -153.25 -67.188 1 78.31 283 SER B CA 1
ATOM 7859 C C . SER B 1 283 ? 1.232 -154.5 -67.375 1 78.31 283 SER B C 1
ATOM 7861 O O . SER B 1 283 ? 1.642 -155.625 -67.5 1 78.31 283 SER B O 1
ATOM 7863 N N . ASN B 1 284 ? 0.036 -154.25 -67.5 1 79.69 284 ASN B N 1
ATOM 7864 C CA . ASN B 1 284 ? -0.982 -155.25 -67.688 1 79.69 284 ASN B CA 1
ATOM 7865 C C . ASN B 1 284 ? -0.875 -156 -69 1 79.69 284 ASN B C 1
ATOM 7867 O O . ASN B 1 284 ? -1.016 -157.25 -69.125 1 79.69 284 ASN B O 1
ATOM 7871 N N . SER B 1 285 ? -0.63 -155.125 -69.938 1 79.25 285 SER B N 1
ATOM 7872 C CA . SER B 1 285 ? -0.482 -155.625 -71.312 1 79.25 285 SER B CA 1
ATOM 7873 C C . SER B 1 285 ? 0.732 -156.625 -71.375 1 79.25 285 SER B C 1
ATOM 7875 O O . SER B 1 285 ? 0.676 -157.625 -72.062 1 79.25 285 SER B O 1
ATOM 7877 N N . ALA B 1 286 ? 1.753 -156.25 -70.688 1 77.31 286 ALA B N 1
ATOM 7878 C CA . ALA B 1 286 ? 2.961 -157 -70.688 1 77.31 286 ALA B CA 1
ATOM 7879 C C . ALA B 1 286 ? 2.695 -158.375 -70 1 77.31 286 ALA B C 1
ATOM 7881 O O . ALA B 1 286 ? 3.17 -159.375 -70.5 1 77.31 286 ALA B O 1
ATOM 7882 N N . ILE B 1 287 ? 1.953 -158.375 -69.062 1 76.62 287 ILE B N 1
ATOM 7883 C CA . ILE B 1 287 ? 1.592 -159.625 -68.312 1 76.62 287 ILE B CA 1
ATOM 7884 C C . ILE B 1 287 ? 0.764 -160.5 -69.25 1 76.62 287 ILE B C 1
ATOM 7886 O O . ILE B 1 287 ? 1.008 -161.75 -69.375 1 76.62 287 ILE B O 1
ATOM 7890 N N . LYS B 1 288 ? -0.115 -160.125 -70.062 1 79.62 288 LYS B N 1
ATOM 7891 C CA . LYS B 1 288 ? -0.945 -160.875 -70.938 1 79.62 288 LYS B CA 1
ATOM 7892 C C . LYS B 1 288 ? -0.105 -161.5 -72.062 1 79.62 288 LYS B C 1
ATOM 7894 O O . LYS B 1 288 ? -0.323 -162.625 -72.5 1 79.62 288 LYS B O 1
ATOM 7899 N N . LEU B 1 289 ? 0.776 -160.625 -72.5 1 76.69 289 LEU B N 1
ATOM 7900 C CA . LEU B 1 289 ? 1.663 -161 -73.562 1 76.69 289 LEU B CA 1
ATOM 7901 C C . LEU B 1 289 ? 2.535 -162.25 -73.062 1 76.69 289 LEU B C 1
ATOM 7903 O O . LEU B 1 289 ? 2.764 -163.125 -73.812 1 76.69 289 LEU B O 1
ATOM 7907 N N . LYS B 1 290 ? 2.99 -162.125 -71.875 1 75.75 290 LYS B N 1
ATOM 7908 C CA . LYS B 1 290 ? 3.748 -163.25 -71.25 1 75.75 290 LYS B CA 1
ATOM 7909 C C . LYS B 1 290 ? 2.934 -164.5 -71.188 1 75.75 290 LYS B C 1
ATOM 7911 O O . LYS B 1 290 ? 3.447 -165.625 -71.5 1 75.75 290 LYS B O 1
ATOM 7916 N N . ASP B 1 291 ? 1.716 -164.375 -70.875 1 76.12 291 ASP B N 1
ATOM 7917 C CA . ASP B 1 291 ? 0.839 -165.625 -70.812 1 76.12 291 ASP B CA 1
ATOM 7918 C C . ASP B 1 291 ? 0.694 -166.25 -72.188 1 76.12 291 ASP B C 1
ATOM 7920 O O . ASP B 1 291 ? 0.688 -167.375 -72.375 1 76.12 291 ASP B O 1
ATOM 7924 N N . GLY B 1 292 ? 0.59 -165.375 -73.188 1 72.44 292 GLY B N 1
ATOM 7925 C CA . GLY B 1 292 ? 0.528 -165.75 -74.562 1 72.44 292 GLY B CA 1
ATOM 7926 C C . GLY B 1 292 ? 1.777 -166.5 -75 1 72.44 292 GLY B C 1
ATOM 7927 O O . GLY B 1 292 ? 1.689 -167.625 -75.625 1 72.44 292 GLY B O 1
ATOM 7928 N N . ILE B 1 293 ? 2.891 -166.125 -74.562 1 75.62 293 ILE B N 1
ATOM 7929 C CA . ILE B 1 293 ? 4.172 -166.75 -74.875 1 75.62 293 ILE B CA 1
ATOM 7930 C C . ILE B 1 293 ? 4.285 -168 -74.125 1 75.62 293 ILE B C 1
ATOM 7932 O O . ILE B 1 293 ? 4.742 -169 -74.688 1 75.62 293 ILE B O 1
ATOM 7936 N N . ASN B 1 294 ? 3.869 -168.125 -72.938 1 75.69 294 ASN B N 1
ATOM 7937 C CA . ASN B 1 294 ? 3.855 -169.375 -72.188 1 75.69 294 ASN B CA 1
ATOM 7938 C C . ASN B 1 294 ? 2.984 -170.375 -72.938 1 75.69 294 ASN B C 1
ATOM 7940 O O . ASN B 1 294 ? 3.357 -171.625 -73 1 75.69 294 ASN B O 1
ATOM 7944 N N . SER B 1 295 ? 1.939 -170.125 -73.438 1 75.12 295 SER B N 1
ATOM 7945 C CA . SER B 1 295 ? 1.065 -171 -74.125 1 75.12 295 SER B CA 1
ATOM 7946 C C . SER B 1 295 ? 1.737 -171.5 -75.438 1 75.12 295 SER B C 1
ATOM 7948 O O . SER B 1 295 ? 1.599 -172.625 -75.75 1 75.12 295 SER B O 1
ATOM 7950 N N . LEU B 1 296 ? 2.445 -170.625 -76 1 72.06 296 LEU B N 1
ATOM 7951 C CA . LEU B 1 296 ? 3.186 -171 -77.188 1 72.06 296 LEU B CA 1
ATOM 7952 C C . LEU B 1 296 ? 4.27 -172 -76.875 1 72.06 296 LEU B C 1
ATOM 7954 O O . LEU B 1 296 ? 4.453 -173 -77.625 1 72.06 296 LEU B O 1
ATOM 7958 N N . VAL B 1 297 ? 4.992 -171.875 -75.812 1 73.38 297 VAL B N 1
ATOM 7959 C CA . VAL B 1 297 ? 6.031 -172.75 -75.375 1 73.38 297 VAL B CA 1
ATOM 7960 C C . VAL B 1 297 ? 5.422 -174.125 -75.125 1 73.38 297 VAL B C 1
ATOM 7962 O O . VAL B 1 297 ? 5.984 -175.125 -75.5 1 73.38 297 VAL B O 1
ATOM 7965 N N . ASN B 1 298 ? 4.305 -174.25 -74.625 1 74.62 298 ASN B N 1
ATOM 7966 C CA . ASN B 1 298 ? 3.627 -175.5 -74.375 1 74.62 298 ASN B CA 1
ATOM 7967 C C . ASN B 1 298 ? 3.195 -176.25 -75.688 1 74.62 298 ASN B C 1
ATOM 7969 O O . ASN B 1 298 ? 3.283 -177.375 -75.812 1 74.62 298 ASN B O 1
ATOM 7973 N N . GLY B 1 299 ? 2.773 -175.375 -76.562 1 67.69 299 GLY B N 1
ATOM 7974 C CA . GLY B 1 299 ? 2.426 -176 -77.875 1 67.69 299 GLY B CA 1
ATOM 7975 C C . GLY B 1 299 ? 3.602 -176.625 -78.562 1 67.69 299 GLY B C 1
ATOM 7976 O O . GLY B 1 299 ? 3.471 -177.625 -79.188 1 67.69 299 GLY B O 1
ATOM 7977 N N . TYR B 1 300 ? 4.711 -176 -78.375 1 66.5 300 TYR B N 1
ATOM 7978 C CA . TYR B 1 300 ? 5.938 -176.5 -78.938 1 66.5 300 TYR B CA 1
ATOM 7979 C C . TYR B 1 300 ? 6.324 -177.875 -78.25 1 66.5 300 TYR B C 1
ATOM 7981 O O . TYR B 1 300 ? 6.77 -178.75 -78.938 1 66.5 300 TYR B O 1
ATOM 7989 N N . ASN B 1 301 ? 6.215 -178 -77.125 1 72.25 301 ASN B N 1
ATOM 7990 C CA . ASN B 1 301 ? 6.512 -179.25 -76.438 1 72.25 301 ASN B CA 1
ATOM 7991 C C . ASN B 1 301 ? 5.633 -180.375 -76.875 1 72.25 301 ASN B C 1
ATOM 7993 O O . ASN B 1 301 ? 6.109 -181.5 -77.062 1 72.25 301 ASN B O 1
ATOM 7997 N N . GLN B 1 302 ? 4.473 -180.125 -77.312 1 73.06 302 GLN B N 1
ATOM 7998 C CA . GLN B 1 302 ? 3.553 -181.125 -77.75 1 73.06 302 GLN B CA 1
ATOM 7999 C C . GLN B 1 302 ? 3.93 -181.625 -79.188 1 73.06 302 GLN B C 1
ATOM 8001 O O . GLN B 1 302 ? 3.904 -182.75 -79.5 1 73.06 302 GLN B O 1
ATOM 8006 N N . VAL B 1 303 ? 4.375 -180.625 -79.938 1 73.44 303 VAL B N 1
ATOM 8007 C CA . VAL B 1 303 ? 4.812 -181 -81.312 1 73.44 303 VAL B CA 1
ATOM 8008 C C . VAL B 1 303 ? 6.09 -181.75 -81.25 1 73.44 303 VAL B C 1
ATOM 8010 O O . VAL B 1 303 ? 6.223 -182.75 -82 1 73.44 303 VAL B O 1
ATOM 8013 N N . GLY B 1 304 ? 6.953 -181.375 -80.312 1 67.19 304 GLY B N 1
ATOM 8014 C CA . GLY B 1 304 ? 8.172 -182.125 -80.125 1 67.19 304 GLY B CA 1
ATOM 8015 C C . GLY B 1 304 ? 7.91 -183.625 -79.75 1 67.19 304 GLY B C 1
ATOM 8016 O O . GLY B 1 304 ? 8.547 -184.5 -80.25 1 67.19 304 GLY B O 1
ATOM 8017 N N . GLN B 1 305 ? 6.949 -184 -79.125 1 73.19 305 GLN B N 1
ATOM 8018 C CA . GLN B 1 305 ? 6.594 -185.375 -78.688 1 73.19 305 GLN B CA 1
ATOM 8019 C C . GLN B 1 305 ? 6.004 -186.125 -79.812 1 73.19 305 GLN B C 1
ATOM 8021 O O . GLN B 1 305 ? 6.32 -187.375 -80 1 73.19 305 GLN B O 1
ATOM 8026 N N . ASN B 1 306 ? 5.266 -185.5 -80.625 1 71.38 306 ASN B N 1
ATOM 8027 C CA . ASN B 1 306 ? 4.645 -186.125 -81.75 1 71.38 306 ASN B CA 1
ATOM 8028 C C . ASN B 1 306 ? 5.68 -186.5 -82.812 1 71.38 306 ASN B C 1
ATOM 8030 O O . ASN B 1 306 ? 5.621 -187.625 -83.375 1 71.38 306 ASN B O 1
ATOM 8034 N N . VAL B 1 307 ? 6.672 -185.75 -83 1 73.88 307 VAL B N 1
ATOM 8035 C CA . VAL B 1 307 ? 7.742 -186 -83.938 1 73.88 307 VAL B CA 1
ATOM 8036 C C . VAL B 1 307 ? 8.609 -187.125 -83.438 1 73.88 307 VAL B C 1
ATOM 8038 O O . VAL B 1 307 ? 8.984 -188 -84.25 1 73.88 307 VAL B O 1
ATOM 8041 N N . SER B 1 308 ? 8.805 -187.25 -82.188 1 72.88 308 SER B N 1
ATOM 8042 C CA . SER B 1 308 ? 9.562 -188.375 -81.625 1 72.88 308 SER B CA 1
ATOM 8043 C C . SER B 1 308 ? 8.82 -189.75 -81.812 1 72.88 308 SER B C 1
ATOM 8045 O O . SER B 1 308 ? 9.43 -190.75 -82.125 1 72.88 308 SER B O 1
ATOM 8047 N N . SER B 1 309 ? 7.574 -189.875 -81.688 1 72.62 309 SER B N 1
ATOM 8048 C CA . SER B 1 309 ? 6.762 -191 -81.875 1 72.62 309 SER B CA 1
ATOM 8049 C C . SER B 1 309 ? 6.738 -191.5 -83.312 1 72.62 309 SER B C 1
ATOM 8051 O O . SER B 1 309 ? 6.789 -192.75 -83.562 1 72.62 309 SER B O 1
ATOM 8053 N N . PHE B 1 310 ? 6.773 -190.5 -84.125 1 70.06 310 PHE B N 1
ATOM 8054 C CA . PHE B 1 310 ? 6.77 -190.875 -85.562 1 70.06 310 PHE B CA 1
ATOM 8055 C C . PHE B 1 310 ? 8.109 -191.375 -86 1 70.06 310 PHE B C 1
ATOM 8057 O O . PHE B 1 310 ? 8.148 -192.375 -86.75 1 70.06 310 PHE B O 1
ATOM 8064 N N . ALA B 1 311 ? 9.234 -191 -85.5 1 71.25 311 ALA B N 1
ATOM 8065 C CA . ALA B 1 311 ? 10.578 -191.5 -85.75 1 71.25 311 ALA B CA 1
ATOM 8066 C C . ALA B 1 311 ? 10.68 -193 -85.312 1 71.25 311 ALA B C 1
ATOM 8068 O O . ALA B 1 311 ? 11.281 -193.875 -86.062 1 71.25 311 ALA B O 1
ATOM 8069 N N . ASP B 1 312 ? 9.961 -193.375 -84.375 1 73.31 312 ASP B N 1
ATOM 8070 C CA . ASP B 1 312 ? 9.938 -194.75 -83.938 1 73.31 312 ASP B CA 1
ATOM 8071 C C . ASP B 1 312 ? 9.156 -195.75 -84.875 1 73.31 312 ASP B C 1
ATOM 8073 O O . ASP B 1 312 ? 9.578 -196.875 -85.125 1 73.31 312 ASP B O 1
ATOM 8077 N N . SER B 1 313 ? 8.148 -195.125 -85.438 1 70 313 SER B N 1
ATOM 8078 C CA . SER B 1 313 ? 7.305 -195.875 -86.312 1 70 313 SER B CA 1
ATOM 8079 C C . SER B 1 313 ? 8.023 -196.25 -87.625 1 70 313 SER B C 1
ATOM 8081 O O . SER B 1 313 ? 7.918 -197.25 -88.188 1 70 313 SER B O 1
ATOM 8083 N N . ILE B 1 314 ? 8.875 -195.375 -88.062 1 70.75 314 ILE B N 1
ATOM 8084 C CA . ILE B 1 314 ? 9.641 -195.5 -89.312 1 70.75 314 ILE B CA 1
ATOM 8085 C C . ILE B 1 314 ? 10.766 -196.5 -89.125 1 70.75 314 ILE B C 1
ATOM 8087 O O . ILE B 1 314 ? 11.031 -197.375 -90 1 70.75 314 ILE B O 1
ATOM 8091 N N . SER B 1 315 ? 11.297 -196.625 -88.062 1 72.88 315 SER B N 1
ATOM 8092 C CA . SER B 1 315 ? 12.32 -197.625 -87.75 1 72.88 315 SER B CA 1
ATOM 8093 C C . SER B 1 315 ? 11.758 -199 -87.75 1 72.88 315 SER B C 1
ATOM 8095 O O . SER B 1 315 ? 12.406 -200 -88.188 1 72.88 315 SER B O 1
ATOM 8097 N N . GLN B 1 316 ? 10.539 -199.25 -87.438 1 72.44 316 GLN B N 1
ATOM 8098 C CA . GLN B 1 316 ? 9.891 -200.625 -87.438 1 72.44 316 GLN B CA 1
ATOM 8099 C C . GLN B 1 316 ? 9.547 -201.125 -88.812 1 72.44 316 GLN B C 1
ATOM 8101 O O . GLN B 1 316 ? 9.672 -202.25 -89.125 1 72.44 316 GLN B O 1
ATOM 8106 N N . LEU B 1 317 ? 9.273 -200.125 -89.688 1 71.5 317 LEU B N 1
ATOM 8107 C CA . LEU B 1 317 ? 9 -200.5 -91.062 1 71.5 317 LEU B CA 1
ATOM 8108 C C . LEU B 1 317 ? 10.258 -201 -91.812 1 71.5 317 LEU B C 1
ATOM 8110 O O . LEU B 1 317 ? 10.219 -201.875 -92.625 1 71.5 317 LEU B O 1
ATOM 8114 N N . GLY B 1 318 ? 11.438 -200.375 -91.438 1 70.56 318 GLY B N 1
ATOM 8115 C CA . GLY B 1 318 ? 12.727 -200.75 -92 1 70.56 318 GLY B CA 1
ATOM 8116 C C . GLY B 1 318 ? 13.086 -202.25 -91.625 1 70.56 318 GLY B C 1
ATOM 8117 O O . GLY B 1 318 ? 13.539 -203 -92.5 1 70.56 318 GLY B O 1
ATOM 8118 N N . SER B 1 319 ? 12.703 -202.75 -90.625 1 75.12 319 SER B N 1
ATOM 8119 C CA . SER B 1 319 ? 12.961 -204.125 -90.125 1 75.12 319 SER B CA 1
ATOM 8120 C C . SER B 1 319 ? 12.039 -205.125 -90.812 1 75.12 319 SER B C 1
ATOM 8122 O O . SER B 1 319 ? 12.469 -206.25 -91.188 1 75.12 319 SER B O 1
ATOM 8124 N N . GLY B 1 320 ? 10.805 -204.625 -91.062 1 71 320 GLY B N 1
ATOM 8125 C CA . GLY B 1 320 ? 9.852 -205.5 -91.75 1 71 320 GLY B CA 1
ATOM 8126 C C . GLY B 1 320 ? 10.234 -205.75 -93.188 1 71 320 GLY B C 1
ATOM 8127 O O . GLY B 1 320 ? 10.156 -206.875 -93.688 1 71 320 GLY B O 1
ATOM 8128 N N . LEU B 1 321 ? 10.82 -204.875 -93.938 1 74.75 321 LEU B N 1
ATOM 8129 C CA . LEU B 1 321 ? 11.266 -205 -95.312 1 74.75 321 LEU B CA 1
ATOM 8130 C C . LEU B 1 321 ? 12.492 -205.875 -95.438 1 74.75 321 LEU B C 1
ATOM 8132 O O . LEU B 1 321 ? 12.609 -206.75 -96.375 1 74.75 321 LEU B O 1
ATOM 8136 N N . SER B 1 322 ? 13.328 -206 -94.438 1 76.19 322 SER B N 1
ATOM 8137 C CA . SER B 1 322 ? 14.508 -206.875 -94.375 1 76.19 322 SER B CA 1
ATOM 8138 C C . SER B 1 322 ? 14.117 -208.25 -94.25 1 76.19 322 SER B C 1
ATOM 8140 O O . SER B 1 322 ? 14.711 -209.25 -94.875 1 76.19 322 SER B O 1
ATOM 8142 N N . GLN B 1 323 ? 13.016 -208.625 -93.562 1 76.38 323 GLN B N 1
ATOM 8143 C CA . GLN B 1 323 ? 12.547 -210 -93.312 1 76.38 323 GLN B CA 1
ATOM 8144 C C . GLN B 1 323 ? 11.906 -210.5 -94.625 1 76.38 323 GLN B C 1
ATOM 8146 O O . GLN B 1 323 ? 12.117 -211.75 -94.938 1 76.38 323 GLN B O 1
ATOM 8151 N N . ILE B 1 324 ? 11.297 -209.625 -95.312 1 76 324 ILE B N 1
ATOM 8152 C CA . ILE B 1 324 ? 10.641 -210 -96.562 1 76 324 ILE B CA 1
ATOM 8153 C C . ILE B 1 324 ? 11.695 -210.25 -97.625 1 76 324 ILE B C 1
ATOM 8155 O O . ILE B 1 324 ? 11.617 -211.25 -98.312 1 76 324 ILE B O 1
ATOM 8159 N N . SER B 1 325 ? 12.781 -209.625 -97.75 1 77.12 325 SER B N 1
ATOM 8160 C CA . SER B 1 325 ? 13.898 -209.75 -98.688 1 77.12 325 SER B CA 1
ATOM 8161 C C . SER B 1 325 ? 14.633 -211.125 -98.438 1 77.12 325 SER B C 1
ATOM 8163 O O . SER B 1 325 ? 14.945 -211.875 -99.375 1 77.12 325 SER B O 1
ATOM 8165 N N . THR B 1 326 ? 14.719 -211.5 -97.25 1 78.5 326 THR B N 1
ATOM 8166 C CA . THR B 1 326 ? 15.383 -212.75 -96.875 1 78.5 326 THR B CA 1
ATOM 8167 C C . THR B 1 326 ? 14.547 -214 -97.25 1 78.5 326 THR B C 1
ATOM 8169 O O . THR B 1 326 ? 15.078 -215 -97.75 1 78.5 326 THR B O 1
ATOM 8172 N N . ALA B 1 327 ? 13.188 -213.75 -97.125 1 77.31 327 ALA B N 1
ATOM 8173 C CA . ALA B 1 327 ? 12.266 -214.875 -97.438 1 77.31 327 ALA B CA 1
ATOM 8174 C C . ALA B 1 327 ? 12.219 -215.125 -98.938 1 77.31 327 ALA B C 1
ATOM 8176 O O . ALA B 1 327 ? 12.258 -216.25 -99.438 1 77.31 327 ALA B O 1
ATOM 8177 N N . LEU B 1 328 ? 12.367 -214.125 -99.75 1 78.12 328 LEU B N 1
ATOM 8178 C CA . LEU B 1 328 ? 12.289 -214.125 -101.188 1 78.12 328 LEU B CA 1
ATOM 8179 C C . LEU B 1 328 ? 13.609 -214.625 -101.812 1 78.12 328 LEU B C 1
ATOM 8181 O O . LEU B 1 328 ? 13.617 -215.375 -102.812 1 78.12 328 LEU B O 1
ATOM 8185 N N . ASP B 1 329 ? 14.711 -214.5 -101.188 1 78.5 329 ASP B N 1
ATOM 8186 C CA . ASP B 1 329 ? 16.031 -215 -101.562 1 78.5 329 ASP B CA 1
ATOM 8187 C C . ASP B 1 329 ? 16.094 -216.5 -101.375 1 78.5 329 ASP B C 1
ATOM 8189 O O . ASP B 1 329 ? 16.609 -217.25 -102.25 1 78.5 329 ASP B O 1
ATOM 8193 N N . SER B 1 330 ? 15.445 -216.875 -100.375 1 79.88 330 SER B N 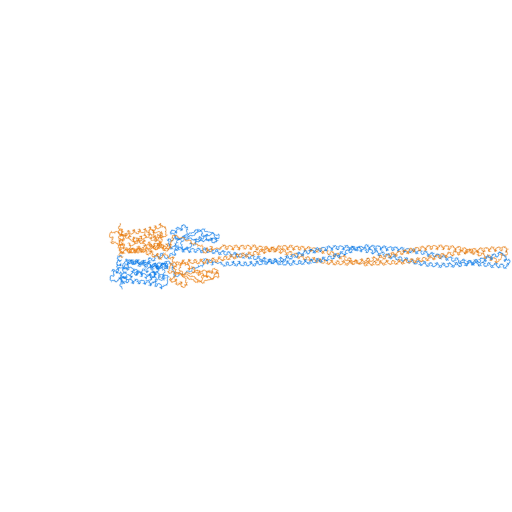1
ATOM 8194 C CA . SER B 1 330 ? 15.398 -218.25 -100.062 1 79.88 330 SER B CA 1
ATOM 8195 C C . SER B 1 330 ? 14.523 -219 -101.062 1 79.88 330 SER B C 1
ATOM 8197 O O . SER B 1 330 ? 14.852 -220.125 -101.5 1 79.88 330 SER B O 1
ATOM 8199 N N . ALA B 1 331 ? 13.5 -218.375 -101.5 1 77.62 331 ALA B N 1
ATOM 8200 C CA . ALA B 1 331 ? 12.586 -218.875 -102.5 1 77.62 331 ALA B CA 1
ATOM 8201 C C . ALA B 1 331 ? 13.258 -219 -103.875 1 77.62 331 ALA B C 1
ATOM 8203 O O . ALA B 1 331 ? 13.086 -220 -104.625 1 77.62 331 ALA B O 1
ATOM 8204 N N . GLN B 1 332 ? 14.141 -218.125 -104.312 1 77.56 332 GLN B N 1
ATOM 8205 C CA . GLN B 1 332 ? 14.891 -218.125 -105.562 1 77.56 332 GLN B CA 1
ATOM 8206 C C . GLN B 1 332 ? 15.906 -219.25 -105.688 1 77.56 332 GLN B C 1
ATOM 8208 O O . GLN B 1 332 ? 16.031 -219.875 -106.688 1 77.56 332 GLN B O 1
ATOM 8213 N N . VAL B 1 333 ? 16.484 -219.625 -104.562 1 84.5 333 VAL B N 1
ATOM 8214 C CA . VAL B 1 333 ? 17.469 -220.625 -104.438 1 84.5 333 VAL B CA 1
ATOM 8215 C C . VAL B 1 333 ? 16.781 -222 -104.562 1 84.5 333 VAL B C 1
ATOM 8217 O O . VAL B 1 333 ? 17.25 -222.875 -105.312 1 84.5 333 VAL B O 1
ATOM 8220 N N . ALA B 1 334 ? 15.594 -222 -104 1 80.94 334 ALA B N 1
ATOM 8221 C CA . ALA B 1 334 ? 14.828 -223.25 -104 1 80.94 334 ALA B CA 1
ATOM 8222 C C . ALA B 1 334 ? 14.312 -223.625 -105.375 1 80.94 334 ALA B C 1
ATOM 8224 O O . ALA B 1 334 ? 14.344 -224.75 -105.812 1 80.94 334 ALA B O 1
ATOM 8225 N N . LEU B 1 335 ? 14 -222.625 -106.188 1 80 335 LEU B N 1
ATOM 8226 C CA . LEU B 1 335 ? 13.453 -222.875 -107.562 1 80 335 LEU B CA 1
ATOM 8227 C C . LEU B 1 335 ? 14.555 -223.125 -108.562 1 80 335 LEU B C 1
ATOM 8229 O O . LEU B 1 335 ? 14.367 -224 -109.438 1 80 335 LEU B O 1
ATOM 8233 N N . LYS B 1 336 ? 15.758 -222.875 -108.438 1 79.06 336 LYS B N 1
ATOM 8234 C CA . LYS B 1 336 ? 16.938 -223.125 -109.25 1 79.06 336 LYS B CA 1
ATOM 8235 C C . LYS B 1 336 ? 17.422 -224.5 -109 1 79.06 336 LYS B C 1
ATOM 8237 O O . LYS B 1 336 ? 17.812 -225.25 -109.938 1 79.06 336 LYS B O 1
ATOM 8242 N N . ASP B 1 337 ? 17.25 -225 -107.812 1 82 337 ASP B N 1
ATOM 8243 C CA . ASP B 1 337 ? 17.625 -226.375 -107.438 1 82 337 ASP B CA 1
ATOM 8244 C C . ASP B 1 337 ? 16.688 -227.375 -108.062 1 82 337 ASP B C 1
ATOM 8246 O O . ASP B 1 337 ? 17.125 -228.375 -108.5 1 82 337 ASP B O 1
ATOM 8250 N N . TYR B 1 338 ? 15.414 -226.875 -108.125 1 82.75 338 TYR B N 1
ATOM 8251 C CA . TYR B 1 338 ? 14.391 -227.75 -108.75 1 82.75 338 TYR B CA 1
ATOM 8252 C C . TYR B 1 338 ? 14.609 -227.875 -110.25 1 82.75 338 TYR B C 1
ATOM 8254 O O . TYR B 1 338 ? 14.57 -229 -110.812 1 82.75 338 TYR B O 1
ATOM 8262 N N . ILE B 1 339 ? 15 -226.875 -110.938 1 78.69 339 ILE B N 1
ATOM 8263 C CA . ILE B 1 339 ? 15.227 -226.875 -112.375 1 78.69 339 ILE B CA 1
ATOM 8264 C C . ILE B 1 339 ? 16.484 -227.625 -112.688 1 78.69 339 ILE B C 1
ATOM 8266 O O . ILE B 1 339 ? 16.547 -228.25 -113.75 1 78.69 339 ILE B O 1
ATOM 8270 N N . ALA B 1 340 ? 17.391 -227.875 -112 1 79.25 340 ALA B N 1
ATOM 8271 C CA . ALA B 1 340 ? 18.656 -228.625 -112.125 1 79.25 340 ALA B CA 1
ATOM 8272 C C . ALA B 1 340 ? 18.438 -230.125 -112.125 1 79.25 340 ALA B C 1
ATOM 8274 O O . ALA B 1 340 ? 19.078 -230.875 -112.812 1 79.25 340 ALA B O 1
ATOM 8275 N N . LYS B 1 341 ? 17.484 -230.5 -111.375 1 78.75 341 LYS B N 1
ATOM 8276 C CA . LYS B 1 341 ? 17.188 -231.875 -111.188 1 78.75 341 LYS B CA 1
ATOM 8277 C C . LYS B 1 341 ? 16.203 -232.375 -112.188 1 78.75 341 LYS B C 1
ATOM 8279 O O . LYS B 1 341 ? 16.141 -233.625 -112.5 1 78.75 341 LYS B O 1
ATOM 8284 N N . HIS B 1 342 ? 15.586 -231.5 -112.812 1 75.94 342 HIS B N 1
ATOM 8285 C CA . HIS B 1 342 ? 14.57 -231.75 -113.812 1 75.94 342 HIS B CA 1
ATOM 8286 C C . HIS B 1 342 ? 14.727 -230.875 -115.062 1 75.94 342 HIS B C 1
ATOM 8288 O O . HIS B 1 342 ? 13.984 -229.875 -115.188 1 75.94 342 HIS B O 1
ATOM 8294 N N . PRO B 1 343 ? 15.797 -231.125 -115.688 1 68.5 343 PRO B N 1
ATOM 8295 C CA . PRO B 1 343 ? 16.25 -230.25 -116.75 1 68.5 343 PRO B CA 1
ATOM 8296 C C . PRO B 1 343 ? 15.156 -230 -117.75 1 68.5 343 PRO B C 1
ATOM 8298 O O . PRO B 1 343 ? 15.172 -228.875 -118.375 1 68.5 343 PRO B O 1
ATOM 8301 N N . GLU B 1 344 ? 14.328 -231 -117.938 1 78.44 344 GLU B N 1
ATOM 8302 C CA . GLU B 1 344 ? 13.203 -230.875 -118.875 1 78.44 344 GLU B CA 1
ATOM 8303 C C . GLU B 1 344 ? 12.328 -229.625 -118.375 1 78.44 344 GLU B C 1
ATOM 8305 O O . GLU B 1 344 ? 11.602 -229.125 -119.188 1 78.44 344 GLU B O 1
ATOM 8310 N N . ALA B 1 345 ? 12.414 -229.25 -117.125 1 70.44 345 ALA B N 1
ATOM 8311 C CA . ALA B 1 345 ? 11.602 -228.125 -116.562 1 70.44 345 ALA B CA 1
ATOM 8312 C C . ALA B 1 345 ? 12.211 -226.75 -116.812 1 70.44 345 ALA B C 1
ATOM 8314 O O . ALA B 1 345 ? 11.531 -225.75 -116.688 1 70.44 345 ALA B O 1
ATOM 8315 N N . SER B 1 346 ? 13.383 -226.75 -117.188 1 68 346 SER B N 1
ATOM 8316 C CA . SER B 1 346 ? 14.133 -225.5 -117.438 1 68 346 SER B CA 1
ATOM 8317 C C . SER B 1 346 ? 13.484 -224.75 -118.5 1 68 346 SER B C 1
ATOM 8319 O O . SER B 1 346 ? 13.562 -223.5 -118.438 1 68 346 SER B O 1
ATOM 8321 N N . SER B 1 347 ? 12.734 -225.625 -119.5 1 70.88 347 SER B N 1
ATOM 8322 C CA . SER B 1 347 ? 12.141 -224.875 -120.625 1 70.88 347 SER B CA 1
ATOM 8323 C C . SER B 1 347 ? 10.641 -224.75 -120.438 1 70.88 347 SER B C 1
ATOM 8325 O O . SER B 1 347 ? 9.945 -224.25 -121.312 1 70.88 347 SER B O 1
ATOM 8327 N N . ASP B 1 348 ? 10.242 -224.875 -119.125 1 77.12 348 ASP B N 1
ATOM 8328 C CA . ASP B 1 348 ? 8.805 -224.75 -118.875 1 77.12 348 ASP B CA 1
ATOM 8329 C C . ASP B 1 348 ? 8.375 -223.25 -118.688 1 77.12 348 ASP B C 1
ATOM 8331 O O . ASP B 1 348 ? 8.977 -222.625 -117.875 1 77.12 348 ASP B O 1
ATOM 8335 N N . PRO B 1 349 ? 7.391 -222.75 -119.25 1 80.31 349 PRO B N 1
ATOM 8336 C CA . PRO B 1 349 ? 6.992 -221.375 -119.25 1 80.31 349 PRO B CA 1
ATOM 8337 C C . PRO B 1 349 ? 6.438 -220.875 -117.938 1 80.31 349 PRO B C 1
ATOM 8339 O O . PRO B 1 349 ? 6.645 -219.75 -117.5 1 80.31 349 PRO B O 1
ATOM 8342 N N . GLU B 1 350 ? 5.875 -221.875 -117.125 1 76.5 350 GLU B N 1
ATOM 8343 C CA . GLU B 1 350 ? 5.266 -221.5 -115.875 1 76.5 350 GLU B CA 1
ATOM 8344 C C . GLU B 1 350 ? 6.324 -221.375 -114.812 1 76.5 350 GLU B C 1
ATOM 8346 O O . GLU B 1 350 ? 6.242 -220.375 -114 1 76.5 350 GLU B O 1
ATOM 8351 N N . LEU B 1 351 ? 7.383 -222 -114.812 1 76.5 351 LEU B N 1
ATOM 8352 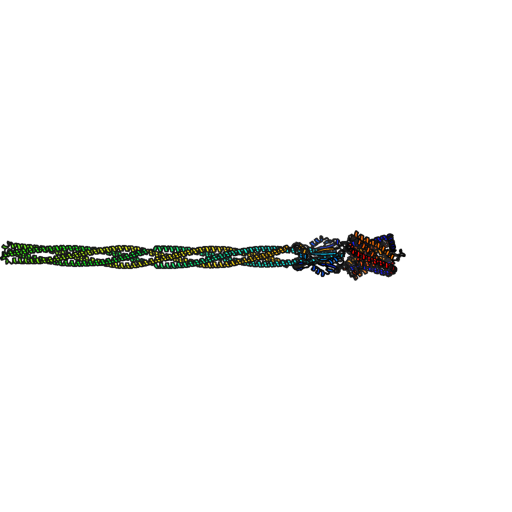C CA . LEU B 1 351 ? 8.445 -221.875 -113.812 1 76.5 351 LEU B CA 1
ATOM 8353 C C . LEU B 1 351 ? 9.328 -220.625 -114.125 1 76.5 351 LEU B C 1
ATOM 8355 O O . LEU B 1 351 ? 9.828 -220 -113.188 1 76.5 351 LEU B O 1
ATOM 8359 N N . GLN B 1 352 ? 9.32 -220.375 -115.312 1 78.25 352 GLN B N 1
ATOM 8360 C CA . GLN B 1 352 ? 10.07 -219.125 -115.688 1 78.25 352 GLN B CA 1
ATOM 8361 C C . GLN B 1 352 ? 9.367 -217.875 -115.188 1 78.25 352 GLN B C 1
ATOM 8363 O O . GLN B 1 352 ? 10.016 -217 -114.812 1 78.25 352 GLN B O 1
ATOM 8368 N N . LYS B 1 353 ? 8.055 -218 -115.062 1 78.38 353 LYS B N 1
ATOM 8369 C CA . LYS B 1 353 ? 7.258 -216.875 -114.625 1 78.38 353 LYS B CA 1
ATOM 8370 C C . LYS B 1 353 ? 7.449 -216.625 -113.125 1 78.38 353 LYS B C 1
ATOM 8372 O O . LYS B 1 353 ? 7.523 -215.5 -112.625 1 78.38 353 LYS B O 1
ATOM 8377 N N . VAL B 1 354 ? 7.695 -217.625 -112.312 1 76.38 354 VAL B N 1
ATOM 8378 C CA . VAL B 1 354 ? 7.891 -217.625 -110.875 1 76.38 354 VAL B CA 1
ATOM 8379 C C . VAL B 1 354 ? 9.266 -217 -110.562 1 76.38 354 VAL B C 1
ATOM 8381 O O . VAL B 1 354 ? 9.398 -216.125 -109.688 1 76.38 354 VAL B O 1
ATOM 8384 N N . LEU B 1 355 ? 10.195 -217.375 -111.438 1 77.56 355 LEU B N 1
ATOM 8385 C CA . LEU B 1 355 ? 11.562 -216.875 -111.25 1 77.56 355 LEU B CA 1
ATOM 8386 C C . LEU B 1 355 ? 11.656 -215.375 -111.5 1 77.56 355 LEU B C 1
ATOM 8388 O O . LEU B 1 355 ? 12.32 -214.625 -110.75 1 77.56 355 LEU B O 1
ATOM 8392 N N . ILE B 1 356 ? 10.828 -215 -112.375 1 76.88 356 ILE B N 1
ATOM 8393 C CA . ILE B 1 356 ? 10.844 -213.625 -112.75 1 76.88 356 ILE B CA 1
ATOM 8394 C C . ILE B 1 356 ? 10.117 -212.75 -111.688 1 76.88 356 ILE B C 1
ATOM 8396 O O . ILE B 1 356 ? 10.57 -211.625 -111.375 1 76.88 356 ILE B O 1
ATOM 8400 N N . ALA B 1 357 ? 9.133 -213.375 -111.125 1 73.25 357 ALA B N 1
ATOM 8401 C CA . ALA B 1 357 ? 8.32 -212.625 -110.125 1 73.25 357 ALA B CA 1
ATOM 8402 C C . ALA B 1 357 ? 9.086 -212.5 -108.812 1 73.25 357 ALA B C 1
ATOM 8404 O O . ALA B 1 357 ? 9.008 -211.375 -108.188 1 73.25 357 ALA B O 1
ATOM 8405 N N . ILE B 1 358 ? 9.945 -213.25 -108.312 1 73.81 358 ILE B N 1
ATOM 8406 C CA . ILE B 1 358 ? 10.734 -213.25 -107.125 1 73.81 358 ILE B CA 1
ATOM 8407 C C . ILE B 1 358 ? 11.891 -212.25 -107.25 1 73.81 358 ILE B C 1
ATOM 8409 O O . ILE B 1 358 ? 12.156 -211.5 -106.375 1 73.81 358 ILE B O 1
ATOM 8413 N N . ALA B 1 359 ? 12.406 -212.375 -108.562 1 74.62 359 ALA B N 1
ATOM 8414 C CA . ALA B 1 359 ? 13.523 -211.5 -108.812 1 74.62 359 ALA B CA 1
ATOM 8415 C C . ALA B 1 359 ? 13.055 -210 -108.812 1 74.62 359 ALA B C 1
ATOM 8417 O O . ALA B 1 359 ? 13.734 -209.125 -108.312 1 74.62 359 ALA B O 1
ATOM 8418 N N . TYR B 1 360 ? 11.867 -209.875 -109.312 1 76.12 360 TYR B N 1
ATOM 8419 C CA . TYR B 1 360 ? 11.273 -208.5 -109.375 1 76.12 360 TYR B CA 1
ATOM 8420 C C . TYR B 1 360 ? 10.891 -208 -108 1 76.12 360 TYR B C 1
ATOM 8422 O O . TYR B 1 360 ? 11.133 -206.75 -107.688 1 76.12 360 TYR B O 1
ATOM 8430 N N . SER B 1 361 ? 10.461 -208.75 -107.062 1 73.5 361 SER B N 1
ATOM 8431 C CA . SER B 1 361 ? 10.047 -208.375 -105.75 1 73.5 361 SER B CA 1
ATOM 8432 C C . SER B 1 361 ? 11.242 -208.125 -104.875 1 73.5 361 SER B C 1
ATOM 8434 O O . SER B 1 361 ? 11.195 -207.125 -104.062 1 73.5 361 SER B O 1
ATOM 8436 N N . ASN B 1 362 ? 12.359 -208.75 -105.125 1 74.12 362 ASN B N 1
ATOM 8437 C CA . ASN B 1 362 ? 13.578 -208.625 -104.375 1 74.12 362 ASN B CA 1
ATOM 8438 C C . ASN B 1 362 ? 14.203 -207.25 -104.75 1 74.12 362 ASN B C 1
ATOM 8440 O O . ASN B 1 362 ? 14.672 -206.5 -103.875 1 74.12 362 ASN B O 1
ATOM 8444 N N . ALA B 1 363 ? 14.078 -206.875 -106 1 73.06 363 ALA B N 1
ATOM 8445 C CA . ALA B 1 363 ? 14.609 -205.625 -106.438 1 73.06 363 ALA B CA 1
ATOM 8446 C C . ALA B 1 363 ? 13.773 -204.5 -105.875 1 73.06 363 ALA B C 1
ATOM 8448 O O . ALA B 1 363 ? 14.312 -203.375 -105.5 1 73.06 363 ALA B O 1
ATOM 8449 N N . GLY B 1 364 ? 12.523 -204.75 -105.75 1 72.44 364 GLY B N 1
ATOM 8450 C CA . GLY B 1 364 ? 11.609 -203.75 -105.25 1 72.44 364 GLY B CA 1
ATOM 8451 C C . GLY B 1 364 ? 11.805 -203.5 -103.75 1 72.44 364 GLY B C 1
ATOM 8452 O O . GLY B 1 364 ? 11.766 -202.25 -103.312 1 72.44 364 GLY B O 1
ATOM 8453 N N . ILE B 1 365 ? 12.133 -204.375 -102.875 1 75.06 365 ILE B N 1
ATOM 8454 C CA . ILE B 1 365 ? 12.344 -204.25 -101.438 1 75.06 365 ILE B CA 1
ATOM 8455 C C . ILE B 1 365 ? 13.641 -203.5 -101.125 1 75.06 365 ILE B C 1
ATOM 8457 O O . ILE B 1 365 ? 13.695 -202.75 -100.188 1 75.06 365 ILE B O 1
ATOM 8461 N N . ASP B 1 366 ? 14.664 -203.875 -102 1 72.31 366 ASP B N 1
ATOM 8462 C CA . ASP B 1 366 ? 15.945 -203.125 -101.812 1 72.31 366 ASP B CA 1
ATOM 8463 C C . ASP B 1 366 ? 15.812 -201.625 -102.062 1 72.31 366 ASP B C 1
ATOM 8465 O O . ASP B 1 366 ? 16.375 -200.875 -101.312 1 72.31 366 ASP B O 1
ATOM 8469 N N . SER B 1 367 ? 14.961 -201.25 -102.938 1 74.31 367 SER B N 1
ATOM 8470 C CA . SER B 1 367 ? 14.75 -199.875 -103.25 1 74.31 367 SER B CA 1
ATOM 8471 C C . SER B 1 367 ? 13.945 -199.25 -102.188 1 74.31 367 SER B C 1
ATOM 8473 O O . SER B 1 367 ? 14.242 -198 -101.812 1 74.31 367 SER B O 1
ATOM 8475 N N . MET B 1 368 ? 13.109 -199.875 -101.438 1 70.75 368 MET B N 1
ATOM 8476 C CA . MET B 1 368 ? 12.258 -199.25 -100.375 1 70.75 368 MET B CA 1
ATOM 8477 C C . MET B 1 368 ? 13.055 -199.125 -99.062 1 70.75 368 MET B C 1
ATOM 8479 O O . MET B 1 368 ? 12.859 -198.125 -98.375 1 70.75 368 MET B O 1
ATOM 8483 N N . SER B 1 369 ? 13.961 -199.875 -98.75 1 72.31 369 SER B N 1
ATOM 8484 C CA . SER B 1 369 ? 14.812 -199.875 -97.562 1 72.31 369 SER B CA 1
ATOM 8485 C C . SER B 1 369 ? 15.734 -198.625 -97.625 1 72.31 369 SER B C 1
ATOM 8487 O O . SER B 1 369 ? 15.953 -198 -96.625 1 72.31 369 SER B O 1
ATOM 8489 N N . GLN B 1 370 ? 16.188 -198.375 -98.875 1 71.38 370 GLN B N 1
ATOM 8490 C CA . GLN B 1 370 ? 17.047 -197.25 -99.062 1 71.38 370 GLN B CA 1
ATOM 8491 C C . GLN B 1 370 ? 16.266 -195.875 -98.875 1 71.38 370 GLN B C 1
ATOM 8493 O O . GLN B 1 370 ? 16.766 -195 -98.188 1 71.38 370 GLN B O 1
ATOM 8498 N N . ASN B 1 371 ? 15.031 -195.875 -99.188 1 69.31 371 ASN B N 1
ATOM 8499 C CA . ASN B 1 371 ? 14.188 -194.75 -99.062 1 69.31 371 ASN B CA 1
ATOM 8500 C C . ASN B 1 371 ? 13.766 -194.5 -97.625 1 69.31 371 ASN B C 1
ATOM 8502 O O . ASN B 1 371 ? 13.672 -193.25 -97.188 1 69.31 371 ASN B O 1
ATOM 8506 N N . LEU B 1 372 ? 13.656 -195.375 -96.688 1 68.31 372 LEU B N 1
ATOM 8507 C CA . LEU B 1 372 ? 13.289 -195.25 -95.25 1 68.31 372 LEU B CA 1
ATOM 8508 C C . LEU B 1 372 ? 14.438 -194.625 -94.438 1 68.31 372 LEU B C 1
ATOM 8510 O O . LEU B 1 372 ? 14.203 -193.875 -93.5 1 68.31 372 LEU B O 1
ATOM 8514 N N . ASN B 1 373 ? 15.703 -195.125 -94.875 1 69.81 373 ASN B N 1
ATOM 8515 C CA . ASN B 1 373 ? 16.859 -194.625 -94.125 1 69.81 373 ASN B CA 1
ATOM 8516 C C . ASN B 1 373 ? 17.047 -193.125 -94.375 1 69.81 373 ASN B C 1
ATOM 8518 O O . ASN B 1 373 ? 17.391 -192.375 -93.438 1 69.81 373 ASN B O 1
ATOM 8522 N N . SER B 1 374 ? 16.688 -192.75 -95.5 1 71.31 374 SER B N 1
ATOM 8523 C CA . SER B 1 374 ? 16.75 -191.25 -95.812 1 71.31 374 SER B CA 1
ATOM 8524 C C . SER B 1 374 ? 15.664 -190.5 -95.062 1 71.31 374 SER B C 1
ATOM 8526 O O . SER B 1 374 ? 15.883 -189.375 -94.625 1 71.31 374 SER B O 1
ATOM 8528 N N . GLY B 1 375 ? 14.547 -191 -94.688 1 64.56 375 GLY B N 1
ATOM 8529 C CA . GLY B 1 375 ? 13.445 -190.5 -93.938 1 64.56 375 GLY B CA 1
ATOM 8530 C C . GLY B 1 375 ? 13.75 -190.25 -92.5 1 64.56 375 GLY B C 1
ATOM 8531 O O . GLY B 1 375 ? 13.406 -189.25 -91.875 1 64.56 375 GLY B O 1
ATOM 8532 N N . LEU B 1 376 ? 14.477 -191.25 -91.875 1 67.81 376 LEU B N 1
ATOM 8533 C CA . LEU B 1 376 ? 14.867 -191.125 -90.438 1 67.81 376 LEU B CA 1
ATOM 8534 C C . LEU B 1 376 ? 15.828 -190 -90.188 1 67.81 376 LEU B C 1
ATOM 8536 O O . LEU B 1 376 ? 15.742 -189.375 -89.125 1 67.81 376 LEU B O 1
ATOM 8540 N N . THR B 1 377 ? 16.656 -189.75 -91.188 1 71 377 THR B N 1
ATOM 8541 C CA . THR B 1 377 ? 17.594 -188.75 -91 1 71 377 THR B CA 1
ATOM 8542 C C . THR B 1 377 ? 16.875 -187.375 -91 1 71 377 THR B C 1
ATOM 8544 O O . THR B 1 377 ? 17.203 -186.5 -90.25 1 71 377 THR B O 1
ATOM 8547 N N . LYS B 1 378 ? 15.867 -187.25 -91.688 1 67.81 378 LYS B N 1
ATOM 8548 C CA . LYS B 1 378 ? 15.109 -186 -91.75 1 67.81 378 LYS B CA 1
ATOM 8549 C C . LYS B 1 378 ? 14.305 -185.75 -90.5 1 67.81 378 LYS B C 1
ATOM 8551 O O . LYS B 1 378 ? 14.164 -184.625 -90 1 67.81 378 LYS B O 1
ATOM 8556 N N . VAL B 1 379 ? 13.844 -186.625 -89.688 1 67.56 379 VAL B N 1
ATOM 8557 C CA . VAL B 1 379 ? 13.102 -186.5 -88.438 1 67.56 379 VAL B CA 1
ATOM 8558 C C . VAL B 1 379 ? 14.039 -186.125 -87.312 1 67.56 379 VAL B C 1
ATOM 8560 O O . VAL B 1 379 ? 13.656 -185.375 -86.438 1 67.56 379 VAL B O 1
ATOM 8563 N N . GLN B 1 380 ? 15.305 -186.625 -87.375 1 72 380 GLN B N 1
ATOM 8564 C CA . GLN B 1 380 ? 16.281 -186.25 -86.375 1 72 380 GLN B CA 1
ATOM 8565 C C . GLN B 1 380 ? 16.641 -184.75 -86.5 1 72 380 GLN B C 1
ATOM 8567 O O . GLN B 1 380 ? 16.797 -184.125 -85.5 1 72 380 GLN B O 1
ATOM 8572 N N . GLN B 1 381 ? 16.672 -184.25 -87.688 1 71.81 381 GLN B N 1
ATOM 8573 C CA . GLN B 1 381 ? 16.938 -182.875 -87.875 1 71.81 381 GLN B CA 1
ATOM 8574 C C . GLN B 1 381 ? 15.781 -182 -87.438 1 71.81 381 GLN B C 1
ATOM 8576 O O . GLN B 1 381 ? 16 -181 -86.875 1 71.81 381 GLN B O 1
ATOM 8581 N N . LEU B 1 382 ? 14.617 -182.375 -87.438 1 69.19 382 LEU B N 1
ATOM 8582 C CA . LEU B 1 382 ? 13.422 -181.75 -86.938 1 69.19 382 LEU B CA 1
ATOM 8583 C C . LEU B 1 382 ? 13.414 -181.625 -85.438 1 69.19 382 LEU B C 1
ATOM 8585 O O . LEU B 1 382 ? 13.047 -180.625 -84.875 1 69.19 382 LEU B O 1
ATOM 8589 N N . ASN B 1 383 ? 13.93 -182.75 -84.812 1 70.88 383 ASN B N 1
ATOM 8590 C CA . ASN B 1 383 ? 14.008 -182.75 -83.312 1 70.88 383 ASN B CA 1
ATOM 8591 C C . ASN B 1 383 ? 15.008 -181.625 -82.812 1 70.88 383 ASN B C 1
ATOM 8593 O O . ASN B 1 383 ? 14.758 -181 -81.812 1 70.88 383 ASN B O 1
ATOM 8597 N N . THR B 1 384 ? 16.016 -181.625 -83.562 1 73.81 384 THR B N 1
ATOM 8598 C CA . THR B 1 384 ? 17.031 -180.625 -83.188 1 73.81 384 THR B CA 1
ATOM 8599 C C . THR B 1 384 ? 16.516 -179.25 -83.375 1 73.81 384 THR B C 1
ATOM 8601 O O . THR B 1 384 ? 16.734 -178.375 -82.5 1 73.81 384 THR B O 1
ATOM 8604 N N . ALA B 1 385 ? 15.844 -179 -84.312 1 70.31 385 ALA B N 1
ATOM 8605 C CA . ALA B 1 385 ? 15.281 -177.625 -84.625 1 70.31 385 ALA B CA 1
ATOM 8606 C C . ALA B 1 385 ? 14.234 -177.25 -83.562 1 70.31 385 ALA B C 1
ATOM 8608 O O . ALA B 1 385 ? 14.164 -176.125 -83.125 1 70.31 385 ALA B O 1
ATOM 8609 N N . LEU B 1 386 ? 13.461 -178.125 -83 1 69.94 386 LEU B N 1
ATOM 8610 C CA . LEU B 1 386 ? 12.43 -177.875 -82 1 69.94 386 LEU B CA 1
ATOM 8611 C C . LEU B 1 386 ? 13.047 -177.5 -80.625 1 69.94 386 LEU B C 1
ATOM 8613 O O . LEU B 1 386 ? 12.539 -176.625 -79.938 1 69.94 386 LEU B O 1
ATOM 8617 N N . ALA B 1 387 ? 14.188 -178.25 -80.438 1 73.5 387 ALA B N 1
ATOM 8618 C CA . ALA B 1 387 ? 14.883 -178 -79.188 1 73.5 387 ALA B CA 1
ATOM 8619 C C . ALA B 1 387 ? 15.43 -176.5 -79.188 1 73.5 387 ALA B C 1
ATOM 8621 O O . ALA B 1 387 ? 15.367 -175.875 -78.125 1 73.5 387 ALA B O 1
ATOM 8622 N N . GLN B 1 388 ? 15.805 -176.125 -80.25 1 74 388 GLN B N 1
ATOM 8623 C CA . GLN B 1 388 ? 16.328 -174.75 -80.375 1 74 388 GLN B CA 1
ATOM 8624 C C . GLN B 1 388 ? 15.211 -173.625 -80.25 1 74 388 GLN B C 1
ATOM 8626 O O . GLN B 1 388 ? 15.391 -172.625 -79.562 1 74 388 GLN B O 1
ATOM 8631 N N . LEU B 1 389 ? 14.133 -173.875 -80.625 1 69.38 389 LEU B N 1
ATOM 8632 C CA . LEU B 1 389 ? 12.984 -173 -80.562 1 69.38 389 LEU B CA 1
ATOM 8633 C C . LEU B 1 389 ? 12.477 -172.875 -79.125 1 69.38 389 LEU B C 1
ATOM 8635 O O . LEU B 1 389 ? 12.031 -171.875 -78.688 1 69.38 389 LEU B O 1
ATOM 8639 N N . GLN B 1 390 ? 12.555 -174 -78.438 1 71.81 390 GLN B N 1
ATOM 8640 C CA . GLN B 1 390 ? 12.164 -174.125 -77 1 71.81 390 GLN B CA 1
ATOM 8641 C C . GLN B 1 390 ? 13.078 -173.125 -76.188 1 71.81 390 GLN B C 1
ATOM 8643 O O . GLN B 1 390 ? 12.609 -172.375 -75.312 1 71.81 390 GLN B O 1
ATOM 8648 N N . GLU B 1 391 ? 14.305 -173.25 -76.5 1 75.56 391 GLU B N 1
ATOM 8649 C CA . GLU B 1 391 ? 15.258 -172.375 -75.812 1 75.56 391 GLU B CA 1
ATOM 8650 C C . GLU B 1 391 ? 15.039 -170.875 -76.125 1 75.56 391 GLU B C 1
ATOM 8652 O O . GLU B 1 391 ? 15.078 -170.125 -75.188 1 75.56 391 GLU B O 1
ATOM 8657 N N . ALA B 1 392 ? 14.773 -170.625 -77.25 1 70.94 392 ALA B N 1
ATOM 8658 C CA . ALA B 1 392 ? 14.508 -169.25 -77.688 1 70.94 392 ALA B CA 1
ATOM 8659 C C . ALA B 1 392 ? 13.234 -168.75 -77 1 70.94 392 ALA B C 1
ATOM 8661 O O . ALA B 1 392 ? 13.188 -167.5 -76.562 1 70.94 392 ALA B O 1
ATOM 8662 N N . SER B 1 393 ? 12.273 -169.5 -76.75 1 72.81 393 SER B N 1
ATOM 8663 C CA . SER B 1 393 ? 11.016 -169.125 -76.125 1 72.81 393 SER B CA 1
ATOM 8664 C C . SER B 1 393 ? 11.219 -168.75 -74.625 1 72.81 393 SER B C 1
ATOM 8666 O O . SER B 1 393 ? 10.617 -167.875 -74.125 1 72.81 393 SER B O 1
ATOM 8668 N N . ASN B 1 394 ? 12.102 -169.625 -74.125 1 75.06 394 ASN B N 1
ATOM 8669 C CA . ASN B 1 394 ? 12.406 -169.375 -72.688 1 75.06 394 ASN B CA 1
ATOM 8670 C C . ASN B 1 394 ? 13.109 -168.125 -72.5 1 75.06 394 ASN B C 1
ATOM 8672 O O . ASN B 1 394 ? 12.844 -167.375 -71.562 1 75.06 394 ASN B O 1
ATOM 8676 N N . THR B 1 395 ? 13.883 -167.75 -73.438 1 75.5 395 THR B N 1
ATOM 8677 C CA . THR B 1 395 ? 14.594 -166.5 -73.375 1 75.5 395 THR B CA 1
ATOM 8678 C C . THR B 1 395 ? 13.625 -165.375 -73.562 1 75.5 395 THR B C 1
ATOM 8680 O O . THR B 1 395 ? 13.734 -164.375 -72.812 1 75.5 395 THR B O 1
ATOM 8683 N N . ILE B 1 396 ? 12.672 -165.375 -74.25 1 74.31 396 ILE B N 1
ATOM 8684 C CA . ILE B 1 396 ? 11.664 -164.375 -74.438 1 74.31 396 ILE B CA 1
ATOM 8685 C C . ILE B 1 396 ? 10.797 -164.125 -73.188 1 74.31 396 ILE B C 1
ATOM 8687 O O . ILE B 1 396 ? 10.469 -163.125 -72.75 1 74.31 396 ILE B O 1
ATOM 8691 N N . ASN B 1 397 ? 10.484 -165.375 -72.625 1 77.25 397 ASN B N 1
ATOM 8692 C CA . ASN B 1 397 ? 9.695 -165.375 -71.375 1 77.25 397 ASN B CA 1
ATOM 8693 C C . ASN B 1 397 ? 10.414 -164.625 -70.25 1 77.25 397 ASN B C 1
ATOM 8695 O O . ASN B 1 397 ? 9.797 -163.875 -69.562 1 77.25 397 ASN B O 1
ATOM 8699 N N . ASN B 1 398 ? 11.695 -164.75 -70.25 1 76.19 398 ASN B N 1
ATOM 8700 C CA . ASN B 1 398 ? 12.477 -164.125 -69.188 1 76.19 398 ASN B CA 1
ATOM 8701 C C . ASN B 1 398 ? 12.547 -162.625 -69.5 1 76.19 398 ASN B C 1
ATOM 8703 O O . ASN B 1 398 ? 12.484 -161.75 -68.562 1 76.19 398 ASN B O 1
ATOM 8707 N N . GLY B 1 399 ? 12.641 -162.375 -70.75 1 74.06 399 GLY B N 1
ATOM 8708 C CA . GLY B 1 399 ? 12.625 -160.875 -71.125 1 74.06 399 GLY B CA 1
ATOM 8709 C C . GLY B 1 399 ? 11.312 -160.25 -70.812 1 74.06 399 GLY B C 1
ATOM 8710 O O . GLY B 1 399 ? 11.305 -159.125 -70.312 1 74.06 399 GLY B O 1
ATOM 8711 N N . MET B 1 400 ? 10.25 -160.75 -70.875 1 77.31 400 MET B N 1
ATOM 8712 C CA . MET B 1 400 ? 8.922 -160.25 -70.562 1 77.31 400 MET B CA 1
ATOM 8713 C C . MET B 1 400 ? 8.734 -160 -69.062 1 77.31 400 MET B C 1
ATOM 8715 O O . MET B 1 400 ? 8.094 -159.125 -68.688 1 77.31 400 MET B O 1
ATOM 8719 N N . ASP B 1 401 ? 9.352 -161 -68.375 1 77.81 401 ASP B N 1
ATOM 8720 C CA . ASP B 1 401 ? 9.305 -160.875 -66.875 1 77.81 401 ASP B CA 1
ATOM 8721 C C . ASP B 1 401 ? 10.023 -159.625 -66.5 1 77.81 401 ASP B C 1
ATOM 8723 O O . ASP B 1 401 ? 9.516 -158.875 -65.625 1 77.81 401 ASP B O 1
ATOM 8727 N N . SER B 1 402 ? 11.078 -159.375 -67.125 1 76.44 402 SER B N 1
ATOM 8728 C CA . SER B 1 402 ? 11.859 -158.25 -66.75 1 76.44 402 SER B CA 1
ATOM 8729 C C . SER B 1 402 ? 11.133 -157 -67.188 1 76.44 402 SER B C 1
ATOM 8731 O O . SER B 1 402 ? 11.141 -156 -66.5 1 76.44 402 SER B O 1
ATOM 8733 N N . LEU B 1 403 ? 10.477 -156.875 -68.25 1 76.25 403 LEU B N 1
ATOM 8734 C CA . LEU B 1 403 ? 9.727 -155.75 -68.688 1 76.25 403 LEU B CA 1
ATOM 8735 C C . LEU B 1 403 ? 8.531 -155.5 -67.812 1 76.25 403 LEU B C 1
ATOM 8737 O O . LEU B 1 403 ? 8.305 -154.25 -67.438 1 76.25 403 LEU B O 1
ATOM 8741 N N . ALA B 1 404 ? 7.848 -156.5 -67.5 1 76.94 404 ALA B N 1
ATOM 8742 C CA . ALA B 1 404 ? 6.68 -156.375 -66.625 1 76.94 404 ALA B CA 1
ATOM 8743 C C . ALA B 1 404 ? 7.078 -155.875 -65.25 1 76.94 404 ALA B C 1
ATOM 8745 O O . ALA B 1 404 ? 6.406 -154.875 -64.75 1 76.94 404 ALA B O 1
ATOM 8746 N N . SER B 1 405 ? 8.141 -156.375 -64.812 1 77.06 405 SER B N 1
ATOM 8747 C CA . SER B 1 405 ? 8.617 -155.875 -63.5 1 77.06 405 SER B CA 1
ATOM 8748 C C . SER B 1 405 ? 9.07 -154.375 -63.562 1 77.06 405 SER B C 1
ATOM 8750 O O . SER B 1 405 ? 8.82 -153.625 -62.656 1 77.06 405 SER B O 1
ATOM 8752 N N . GLY B 1 406 ? 9.727 -154.125 -64.562 1 74.25 406 GLY B N 1
ATOM 8753 C CA . GLY B 1 406 ? 10.156 -152.75 -64.812 1 74.25 406 GLY B CA 1
ATOM 8754 C C . GLY B 1 406 ? 9 -151.75 -64.938 1 74.25 406 GLY B C 1
ATOM 8755 O O . GLY B 1 406 ? 9.031 -150.75 -64.312 1 74.25 406 GLY B O 1
ATOM 8756 N N . LEU B 1 407 ? 7.992 -152 -65.562 1 76.94 407 LEU B N 1
ATOM 8757 C CA . LEU B 1 407 ? 6.812 -151.125 -65.75 1 76.94 407 LEU B CA 1
ATOM 8758 C C . LEU B 1 407 ? 6.051 -151 -64.438 1 76.94 407 LEU B C 1
ATOM 8760 O O . LEU B 1 407 ? 5.551 -149.875 -64.125 1 76.94 407 LEU B O 1
ATOM 8764 N N . SER B 1 408 ? 6.008 -152.25 -63.719 1 77.88 408 SER B N 1
ATOM 8765 C CA . SER B 1 408 ? 5.355 -152.125 -62.406 1 77.88 408 SER B CA 1
ATOM 8766 C C . SER B 1 408 ? 6.09 -151.125 -61.469 1 77.88 408 SER B C 1
ATOM 8768 O O . SER B 1 408 ? 5.457 -150.375 -60.75 1 77.88 408 SER B O 1
ATOM 8770 N N . TYR B 1 409 ? 7.344 -151.25 -61.531 1 77.38 409 TYR B N 1
ATOM 8771 C CA . TYR B 1 409 ? 8.148 -150.25 -60.719 1 77.38 409 TYR B CA 1
ATOM 8772 C C . TYR B 1 409 ? 7.941 -148.875 -61.125 1 77.38 409 TYR B C 1
ATOM 8774 O O . TYR B 1 409 ? 7.77 -148 -60.281 1 77.38 409 TYR B O 1
ATOM 8782 N N . MET B 1 410 ? 7.891 -148.5 -62.25 1 74.19 410 MET B N 1
ATOM 8783 C CA . MET B 1 410 ? 7.684 -147.125 -62.781 1 74.19 410 MET B CA 1
ATOM 8784 C C . MET B 1 410 ? 6.305 -146.625 -62.375 1 74.19 410 MET B C 1
ATOM 8786 O O . MET B 1 410 ? 6.141 -145.5 -62.094 1 74.19 410 MET B O 1
ATOM 8790 N N . SER B 1 411 ? 5.348 -147.5 -62.375 1 79.31 411 SER B N 1
ATOM 8791 C CA . SER B 1 411 ? 4.004 -147.125 -61.938 1 79.31 411 SER B CA 1
ATOM 8792 C C . SER B 1 411 ? 3.982 -146.75 -60.5 1 79.31 411 SER B C 1
ATOM 8794 O O . SER B 1 411 ? 3.314 -145.75 -60.125 1 79.31 411 SER B O 1
ATOM 8796 N N . GLN B 1 412 ? 4.773 -147.375 -59.688 1 77.88 412 GLN B N 1
ATOM 8797 C CA . GLN B 1 412 ? 4.848 -147 -58.281 1 77.88 412 GLN B CA 1
ATOM 8798 C C . GLN B 1 412 ? 5.516 -145.75 -58.094 1 77.88 412 GLN B C 1
ATOM 8800 O O . GLN B 1 412 ? 5.035 -144.875 -57.312 1 77.88 412 GLN B O 1
ATOM 8805 N N . VAL B 1 413 ? 6.508 -145.5 -58.75 1 74.5 413 VAL B N 1
ATOM 8806 C CA . VAL B 1 413 ? 7.23 -144.125 -58.656 1 74.5 413 VAL B CA 1
ATOM 8807 C C . VAL B 1 413 ? 6.359 -143 -59.188 1 74.5 413 VAL B C 1
ATOM 8809 O O . VAL B 1 413 ? 6.352 -142 -58.594 1 74.5 413 VAL B O 1
ATOM 8812 N N . SER B 1 414 ? 5.648 -143.25 -60.156 1 77 414 SER B N 1
ATOM 8813 C CA . SER B 1 414 ? 4.746 -142.25 -60.719 1 77 414 SER B CA 1
ATOM 8814 C C . SER B 1 414 ? 3.643 -141.875 -59.719 1 77 414 SER B C 1
ATOM 8816 O O . SER B 1 414 ? 3.244 -140.75 -59.656 1 77 414 SER B O 1
ATOM 8818 N N . SER B 1 415 ? 3.219 -143 -59.031 1 79.19 415 SER B N 1
ATOM 8819 C CA . SER B 1 415 ? 2.211 -142.625 -58 1 79.19 415 SER B CA 1
ATOM 8820 C C . SER B 1 415 ? 2.75 -141.75 -56.938 1 79.19 415 SER B C 1
ATOM 8822 O O . SER B 1 415 ? 2.043 -140.875 -56.5 1 79.19 415 SER B O 1
ATOM 8824 N N . GLN B 1 416 ? 3.934 -141.875 -56.625 1 76.06 416 GLN B N 1
ATOM 8825 C CA . GLN B 1 416 ? 4.57 -141 -55.656 1 76.06 416 GLN B CA 1
ATOM 8826 C C . GLN B 1 416 ? 4.723 -139.625 -56.219 1 76.06 416 GLN B C 1
ATOM 8828 O O . GLN B 1 416 ? 4.598 -138.625 -55.5 1 76.06 416 GLN B O 1
ATOM 8833 N N . LEU B 1 417 ? 4.898 -139.375 -57.344 1 74.44 417 LEU B N 1
ATOM 8834 C CA . LEU B 1 417 ? 5.012 -138 -58 1 74.44 417 LEU B CA 1
ATOM 8835 C C . LEU B 1 417 ? 3.67 -137.25 -58 1 74.44 417 LEU B C 1
ATOM 8837 O O . LEU B 1 417 ? 3.619 -136.125 -57.875 1 74.44 417 LEU B O 1
ATOM 8841 N N . VAL B 1 418 ? 2.623 -138.125 -58.188 1 78.69 418 VAL B N 1
ATOM 8842 C CA . VAL B 1 418 ? 1.288 -137.625 -58.156 1 78.69 418 VAL B CA 1
ATOM 8843 C C . VAL B 1 418 ? 1.049 -137 -56.781 1 78.69 418 VAL B C 1
ATOM 8845 O O . VAL B 1 418 ? 0.591 -135.75 -56.656 1 78.69 418 VAL B O 1
ATOM 8848 N N . ASP B 1 419 ? 1.467 -137.625 -55.75 1 76.12 419 ASP B N 1
ATOM 8849 C CA . ASP B 1 419 ? 1.281 -137.25 -54.406 1 76.12 419 ASP B CA 1
ATOM 8850 C C . ASP B 1 419 ? 2.115 -135.875 -54.156 1 76.12 419 ASP B C 1
ATOM 8852 O O . ASP B 1 419 ? 1.636 -135 -53.531 1 76.12 419 ASP B O 1
ATOM 8856 N N . GLY B 1 420 ? 3.244 -135.875 -54.562 1 72.69 420 GLY B N 1
ATOM 8857 C CA . GLY B 1 420 ? 4.121 -134.75 -54.406 1 72.69 420 GLY B CA 1
ATOM 8858 C C . GLY B 1 420 ? 3.627 -133.5 -55.156 1 72.69 420 GLY B C 1
ATOM 8859 O O . GLY B 1 420 ? 3.705 -132.5 -54.656 1 72.69 420 GLY B O 1
ATOM 8860 N N . SER B 1 421 ? 3.053 -133.625 -56.219 1 75.44 421 SER B N 1
ATOM 8861 C CA . SER B 1 421 ? 2.531 -132.5 -57.031 1 75.44 421 SER B CA 1
ATOM 8862 C C . SER B 1 421 ? 1.3 -131.875 -56.406 1 75.44 421 SER B C 1
ATOM 8864 O O . SER B 1 421 ? 1.097 -130.75 -56.5 1 75.44 421 SER B O 1
ATOM 8866 N N . ASN B 1 422 ? 0.538 -132.875 -55.719 1 76.62 422 ASN B N 1
ATOM 8867 C CA . ASN B 1 422 ? -0.623 -132.25 -55 1 76.62 422 ASN B CA 1
ATOM 8868 C C . ASN B 1 422 ? -0.21 -131.375 -53.875 1 76.62 422 ASN B C 1
ATOM 8870 O O . ASN B 1 422 ? -0.809 -130.375 -53.656 1 76.62 422 ASN B O 1
ATOM 8874 N N . LYS B 1 423 ? 0.763 -131.75 -53.25 1 76.88 423 LYS B N 1
ATOM 8875 C CA . LYS B 1 423 ? 1.269 -131 -52.156 1 76.88 423 LYS B CA 1
ATOM 8876 C C . LYS B 1 423 ? 1.863 -129.625 -52.656 1 76.88 423 LYS B C 1
ATOM 8878 O O . LYS B 1 423 ? 1.663 -128.625 -52.062 1 76.88 423 LYS B O 1
ATOM 8883 N N . LEU B 1 424 ? 2.494 -129.5 -53.625 1 72.69 424 LEU B N 1
ATOM 8884 C CA . LEU B 1 424 ? 3.082 -128.375 -54.219 1 72.69 424 LEU B CA 1
ATOM 8885 C C . LEU B 1 424 ? 1.998 -127.375 -54.688 1 72.69 424 LEU B C 1
ATOM 8887 O O . LEU B 1 424 ? 2.117 -126.188 -54.5 1 72.69 424 LEU B O 1
ATOM 8891 N N . TYR B 1 425 ? 0.975 -128 -55.25 1 74.62 425 TYR B N 1
ATOM 8892 C CA . TYR B 1 425 ? -0.146 -127.188 -55.688 1 74.62 425 TYR B CA 1
ATOM 8893 C C . TYR B 1 425 ? -0.766 -126.438 -54.5 1 74.62 425 TYR B C 1
ATOM 8895 O O . TYR B 1 425 ? -1.021 -125.25 -54.594 1 74.62 425 TYR B O 1
ATOM 8903 N N . SER B 1 426 ? -0.95 -127.188 -53.5 1 76 426 SER B N 1
ATOM 8904 C CA . SER B 1 426 ? -1.542 -126.562 -52.312 1 76 426 SER B CA 1
ATOM 8905 C C . SER B 1 426 ? -0.651 -125.438 -51.75 1 76 426 SER B C 1
ATOM 8907 O O . SER B 1 426 ? -1.143 -124.375 -51.344 1 76 426 SER B O 1
ATOM 8909 N N . GLY B 1 427 ? 0.519 -125.625 -51.719 1 71.06 427 GLY B N 1
ATOM 8910 C CA . GLY B 1 427 ? 1.468 -124.625 -51.25 1 71.06 427 GLY B CA 1
ATOM 8911 C C . GLY B 1 427 ? 1.493 -123.375 -52.125 1 71.06 427 GLY B C 1
ATOM 8912 O O . GLY B 1 427 ? 1.509 -122.25 -51.594 1 71.06 427 GLY B O 1
ATOM 8913 N N . VAL B 1 428 ? 1.454 -123.438 -53.344 1 72.44 428 VAL B N 1
ATOM 8914 C CA . VAL B 1 428 ? 1.477 -122.312 -54.281 1 72.44 428 VAL B CA 1
ATOM 8915 C C . VAL B 1 428 ? 0.167 -121.5 -54.188 1 72.44 428 VAL B C 1
ATOM 8917 O O . VAL B 1 428 ? 0.161 -120.312 -54.281 1 72.44 428 VAL B O 1
ATOM 8920 N N . ALA B 1 429 ? -0.885 -122.375 -54 1 75.12 429 ALA B N 1
ATOM 8921 C CA . ALA B 1 429 ? -2.176 -121.75 -53.844 1 75.12 429 ALA B CA 1
ATOM 8922 C C . ALA B 1 429 ? -2.176 -120.875 -52.594 1 75.12 429 ALA B C 1
ATOM 8924 O O . ALA B 1 429 ? -2.66 -119.75 -52.625 1 75.12 429 ALA B O 1
ATOM 8925 N N . GLN B 1 430 ? -1.587 -121.375 -51.594 1 76.69 430 GLN B N 1
ATOM 8926 C CA . GLN B 1 430 ? -1.504 -120.625 -50.375 1 76.69 430 GLN B CA 1
ATOM 8927 C C . GLN B 1 430 ? -0.588 -119.375 -50.5 1 76.69 430 GLN B C 1
ATOM 8929 O O . GLN B 1 430 ? -0.887 -118.312 -50 1 76.69 430 GLN B O 1
ATOM 8934 N N . LEU B 1 431 ? 0.41 -119.438 -51.125 1 72.69 431 LEU B N 1
ATOM 8935 C CA . LEU B 1 431 ? 1.328 -118.312 -51.406 1 72.69 431 LEU B CA 1
ATOM 8936 C C . LEU B 1 431 ? 0.647 -117.25 -52.219 1 72.69 431 LEU B C 1
ATOM 8938 O O . LEU B 1 431 ? 0.812 -116.062 -51.938 1 72.69 431 LEU B O 1
ATOM 8942 N N . SER B 1 432 ? -0.112 -117.75 -53.219 1 74.44 432 SER B N 1
ATOM 8943 C CA . SER B 1 432 ? -0.854 -116.812 -54.062 1 74.44 432 SER B CA 1
ATOM 8944 C C . SER B 1 432 ? -1.845 -116 -53.219 1 74.44 432 SER B C 1
ATOM 8946 O O . SER B 1 432 ? -1.938 -114.75 -53.375 1 74.44 432 SER B O 1
ATOM 8948 N N . GLU B 1 433 ? -2.479 -116.625 -52.312 1 78.12 433 GLU B N 1
ATOM 8949 C CA . GLU B 1 433 ? -3.416 -115.938 -51.438 1 78.12 433 GLU B CA 1
ATOM 8950 C C . GLU B 1 433 ? -2.691 -114.938 -50.531 1 78.12 433 GLU B C 1
ATOM 8952 O O . GLU B 1 433 ? -3.162 -113.875 -50.312 1 78.12 433 GLU B O 1
ATOM 8957 N N . GLY B 1 434 ? -1.635 -115.312 -50.062 1 73.56 434 GLY B N 1
ATOM 8958 C CA . GLY B 1 434 ? -0.827 -114.438 -49.188 1 73.56 434 GLY B CA 1
ATOM 8959 C C . GLY B 1 434 ? -0.328 -113.25 -49.906 1 73.56 434 GLY B C 1
ATOM 8960 O O . GLY B 1 434 ? -0.366 -112.125 -49.344 1 73.56 434 GLY B O 1
ATOM 8961 N N . ILE B 1 435 ? 0.085 -113.25 -51.062 1 74.56 435 ILE B N 1
ATOM 8962 C CA . ILE B 1 435 ? 0.584 -112.188 -51.875 1 74.56 435 ILE B CA 1
ATOM 8963 C C . ILE B 1 435 ? -0.553 -111.188 -52.156 1 74.56 435 ILE B C 1
ATOM 8965 O O . ILE B 1 435 ? -0.365 -109.938 -52.094 1 74.56 435 ILE B O 1
ATOM 8969 N N . ASN B 1 436 ? -1.729 -111.812 -52.438 1 76.69 436 ASN B N 1
ATOM 8970 C CA . ASN B 1 436 ? -2.887 -111 -52.656 1 76.69 436 ASN B CA 1
ATOM 8971 C C . ASN B 1 436 ? -3.238 -110.188 -51.406 1 76.69 436 ASN B C 1
ATOM 8973 O O . ASN B 1 436 ? -3.502 -108.938 -51.5 1 76.69 436 ASN B O 1
ATOM 8977 N N . THR B 1 437 ? -3.148 -110.812 -50.312 1 80.88 437 THR B N 1
ATOM 8978 C CA . THR B 1 437 ? -3.443 -110.125 -49.062 1 80.88 437 THR B CA 1
ATOM 8979 C C . THR B 1 437 ? -2.393 -109.062 -48.75 1 80.88 437 THR B C 1
ATOM 8981 O O . THR B 1 437 ? -2.729 -107.938 -48.344 1 80.88 437 THR B O 1
ATOM 8984 N N . ALA B 1 438 ? -1.201 -109.25 -48.969 1 78.62 438 ALA B N 1
ATOM 8985 C CA . ALA B 1 438 ? -0.119 -108.312 -48.781 1 78.62 438 ALA B CA 1
ATOM 8986 C C . ALA B 1 438 ? -0.286 -107.125 -49.688 1 78.62 438 ALA B C 1
ATOM 8988 O O . ALA B 1 438 ? -0.057 -105.938 -49.281 1 78.62 438 ALA B O 1
ATOM 8989 N N . GLY B 1 439 ? -0.69 -107.375 -50.906 1 79.12 439 GLY B N 1
ATOM 8990 C CA . GLY B 1 439 ? -0.949 -106.312 -51.844 1 79.12 439 GLY B CA 1
ATOM 8991 C C . GLY B 1 439 ? -2.049 -105.375 -51.375 1 79.12 439 GLY B C 1
ATOM 8992 O O . GLY B 1 439 ? -1.916 -104.125 -51.469 1 79.12 439 GLY B O 1
ATOM 8993 N N . GLU B 1 440 ? -3.051 -105.938 -50.781 1 82.75 440 GLU B N 1
ATOM 8994 C CA . GLU B 1 440 ? -4.152 -105.125 -50.25 1 82.75 440 GLU B CA 1
ATOM 8995 C C . GLU B 1 440 ? -3.711 -104.312 -49.062 1 82.75 440 GLU B C 1
ATOM 8997 O O . GLU B 1 440 ? -4.07 -103.125 -48.938 1 82.75 440 GLU B O 1
ATOM 9002 N N . LYS B 1 441 ? -2.961 -104.875 -48.25 1 82.38 441 LYS B N 1
ATOM 9003 C CA . LYS B 1 441 ? -2.506 -104.125 -47.062 1 82.38 441 LYS B CA 1
ATOM 9004 C C . LYS B 1 441 ? -1.503 -103.062 -47.438 1 82.38 441 LYS B C 1
ATOM 9006 O O . LYS B 1 441 ? -1.475 -102 -46.781 1 82.38 441 LYS B O 1
ATOM 9011 N N . LEU B 1 442 ? -0.746 -103.25 -48.375 1 82.75 442 LEU B N 1
ATOM 9012 C CA . LEU B 1 442 ? 0.182 -102.188 -48.844 1 82.75 442 LEU B CA 1
ATOM 9013 C C . LEU B 1 442 ? -0.572 -101.062 -49.469 1 82.75 442 LEU B C 1
ATOM 9015 O O . LEU B 1 442 ? -0.159 -99.875 -49.312 1 82.75 442 LEU B O 1
ATOM 9019 N N . LYS B 1 443 ? -1.637 -101.438 -50.125 1 83.88 443 LYS B N 1
ATOM 9020 C CA . LYS B 1 443 ? -2.49 -100.375 -50.656 1 83.88 443 LYS B CA 1
ATOM 9021 C C . LYS B 1 443 ? -3.07 -99.5 -49.531 1 83.88 443 LYS B C 1
ATOM 9023 O O . LYS B 1 443 ? -3.123 -98.312 -49.594 1 83.88 443 LYS B O 1
ATOM 9028 N N . GLU B 1 444 ? -3.439 -100.188 -48.5 1 85.5 444 GLU B N 1
ATOM 9029 C CA . GLU B 1 444 ? -3.961 -99.5 -47.312 1 85.5 444 GLU B CA 1
ATOM 9030 C C . GLU B 1 444 ? -2.889 -98.562 -46.688 1 85.5 444 GLU B C 1
ATOM 9032 O O . GLU B 1 444 ? -3.16 -97.438 -46.312 1 85.5 444 GLU B O 1
ATOM 9037 N N . ILE B 1 445 ? -1.713 -99 -46.562 1 84.12 445 ILE B N 1
ATOM 9038 C CA . ILE B 1 445 ? -0.598 -98.188 -46 1 84.12 445 ILE B CA 1
ATOM 9039 C C . ILE B 1 445 ? -0.296 -97 -46.875 1 84.12 445 ILE B C 1
ATOM 9041 O O . ILE B 1 445 ? -0.086 -95.875 -46.406 1 84.12 445 ILE B O 1
ATOM 9045 N N . SER B 1 446 ? -0.324 -97.25 -48.156 1 84.75 446 SER B N 1
ATOM 9046 C CA . SER B 1 446 ? -0.08 -96.188 -49.094 1 84.75 446 SER B CA 1
ATOM 9047 C C . SER B 1 446 ? -1.137 -95.062 -48.969 1 84.75 446 SER B C 1
ATOM 9049 O O . SER B 1 446 ? -0.811 -93.875 -48.938 1 84.75 446 SER B O 1
ATOM 9051 N N . ARG B 1 447 ? -2.43 -95.375 -48.75 1 85.31 447 ARG B N 1
ATOM 9052 C CA . ARG B 1 447 ? -3.502 -94.375 -48.531 1 85.31 447 ARG B CA 1
ATOM 9053 C C . ARG B 1 447 ? -3.328 -93.625 -47.219 1 85.31 447 ARG B C 1
ATOM 9055 O O . ARG B 1 447 ? -3.543 -92.438 -47.156 1 85.31 447 ARG B O 1
ATOM 9062 N N . GLY B 1 448 ? -2.986 -94.5 -46.281 1 84.06 448 GLY B N 1
ATOM 9063 C CA . GLY B 1 448 ? -2.719 -93.875 -45 1 84.06 448 GLY B CA 1
ATOM 9064 C C . GLY B 1 448 ? -1.573 -92.875 -45.062 1 84.06 448 GLY B C 1
ATOM 9065 O O . GLY B 1 448 ? -1.664 -91.812 -44.469 1 84.06 448 GLY B O 1
ATOM 9066 N N . LEU B 1 449 ? -0.527 -93.125 -45.656 1 85.69 449 LEU B N 1
ATOM 9067 C CA . LEU B 1 449 ? 0.623 -92.25 -45.812 1 85.69 449 LEU B CA 1
ATOM 9068 C C . LEU B 1 449 ? 0.255 -91 -46.656 1 85.69 449 LEU B C 1
ATOM 9070 O O . LEU B 1 449 ? 0.754 -89.938 -46.375 1 85.69 449 LEU B O 1
ATOM 9074 N N . TYR B 1 450 ? -0.599 -91.312 -47.656 1 84.81 450 TYR B N 1
ATOM 9075 C CA . TYR B 1 450 ? -1.101 -90.125 -48.438 1 84.81 450 TYR B CA 1
ATOM 9076 C C . TYR B 1 450 ? -1.857 -89.188 -47.531 1 84.81 450 TYR B C 1
ATOM 9078 O O . TYR B 1 450 ? -1.622 -87.938 -47.562 1 84.81 450 TYR B O 1
ATOM 9086 N N . SER B 1 451 ? -2.711 -89.688 -46.719 1 85.25 451 SER B N 1
ATOM 9087 C CA . SER B 1 451 ? -3.477 -88.875 -45.781 1 85.25 451 SER B CA 1
ATOM 9088 C C . SER B 1 451 ? -2.564 -88.188 -44.781 1 85.25 451 SER B C 1
ATOM 9090 O O . SER B 1 451 ? -2.754 -87 -44.469 1 85.25 451 SER B O 1
ATOM 9092 N N . LEU B 1 452 ? -1.602 -88.812 -44.25 1 86.94 452 LEU B N 1
ATOM 9093 C CA . LEU B 1 452 ? -0.638 -88.25 -43.312 1 86.94 452 LEU B CA 1
ATOM 9094 C C . LEU B 1 452 ? 0.166 -87.125 -44 1 86.94 452 LEU B C 1
ATOM 9096 O O . LEU B 1 452 ? 0.366 -86.062 -43.406 1 86.94 452 LEU B O 1
ATOM 9100 N N . ASN B 1 453 ? 0.592 -87.375 -45.156 1 87.06 453 ASN B N 1
ATOM 9101 C CA . ASN B 1 453 ? 1.347 -86.438 -45.938 1 87.06 453 ASN B CA 1
ATOM 9102 C C . ASN B 1 453 ? 0.534 -85.125 -46.125 1 87.06 453 ASN B C 1
ATOM 9104 O O . ASN B 1 453 ? 1.047 -84 -45.969 1 87.06 453 ASN B O 1
ATOM 9108 N N . ASN B 1 454 ? -0.739 -85.312 -46.469 1 84.88 454 ASN B N 1
ATOM 9109 C CA . ASN B 1 454 ? -1.611 -84.125 -46.656 1 84.88 454 ASN B CA 1
ATOM 9110 C C . ASN B 1 454 ? -1.828 -83.438 -45.312 1 84.88 454 ASN B C 1
ATOM 9112 O O . ASN B 1 454 ? -1.873 -82.188 -45.312 1 84.88 454 ASN B O 1
ATOM 9116 N N . GLY B 1 455 ? -1.988 -84.125 -44.344 1 85.69 455 GLY B N 1
ATOM 9117 C CA . GLY B 1 455 ? -2.113 -83.5 -43.031 1 85.69 455 GLY B CA 1
ATOM 9118 C C . GLY B 1 455 ? -0.892 -82.75 -42.625 1 85.69 455 GLY B C 1
ATOM 9119 O O . GLY B 1 455 ? -1.018 -81.625 -42.125 1 85.69 455 GLY B O 1
ATOM 9120 N N . ILE B 1 456 ? 0.27 -83.188 -42.812 1 88.94 456 ILE B N 1
ATOM 9121 C CA . ILE B 1 456 ? 1.518 -82.5 -42.469 1 88.94 456 ILE B CA 1
ATOM 9122 C C . ILE B 1 456 ? 1.684 -81.25 -43.344 1 88.94 456 ILE B C 1
ATOM 9124 O O . ILE B 1 456 ? 2.172 -80.25 -42.875 1 88.94 456 ILE B O 1
ATOM 9128 N N . LYS B 1 457 ? 1.295 -81.438 -44.594 1 87.44 457 LYS B N 1
ATOM 9129 C CA . LYS B 1 457 ? 1.329 -80.25 -45.469 1 87.44 457 LYS B CA 1
ATOM 9130 C C . LYS B 1 457 ? 0.447 -79.188 -44.906 1 87.44 457 LYS B C 1
ATOM 9132 O O . LYS B 1 457 ? 0.863 -78 -44.875 1 87.44 457 LYS B O 1
ATOM 9137 N N . SER B 1 458 ? -0.733 -79.5 -44.531 1 86.25 458 SER B N 1
ATOM 9138 C CA . SER B 1 458 ? -1.646 -78.562 -43.938 1 86.25 458 SER B CA 1
ATOM 9139 C C . SER B 1 458 ? -1.055 -77.938 -42.656 1 86.25 458 SER B C 1
ATOM 9141 O O . SER B 1 458 ? -1.172 -76.75 -42.469 1 86.25 458 SER B O 1
ATOM 9143 N N . LEU B 1 459 ? -0.433 -78.625 -41.812 1 87.44 459 LEU B N 1
ATOM 9144 C CA . LEU B 1 459 ? 0.227 -78.125 -40.625 1 87.44 459 LEU B CA 1
ATOM 9145 C C . LEU B 1 459 ? 1.387 -77.25 -40.969 1 87.44 459 LEU B C 1
ATOM 9147 O O . LEU B 1 459 ? 1.601 -76.188 -40.281 1 87.44 459 LEU B O 1
ATOM 9151 N N . SER B 1 460 ? 2.15 -77.562 -42 1 87.19 460 SER B N 1
ATOM 9152 C CA . SER B 1 460 ? 3.258 -76.75 -42.438 1 87.19 460 SER B CA 1
ATOM 9153 C C . SER B 1 460 ? 2.764 -75.375 -42.938 1 87.19 460 SER B C 1
ATOM 9155 O O . SER B 1 460 ? 3.332 -74.375 -42.594 1 87.19 460 SER B O 1
ATOM 9157 N N . ASP B 1 461 ? 1.641 -75.375 -43.688 1 85 461 ASP B N 1
ATOM 9158 C CA . ASP B 1 461 ? 1.04 -74.125 -44.156 1 85 461 ASP B CA 1
ATOM 9159 C C . ASP B 1 461 ? 0.562 -73.25 -42.969 1 85 461 ASP B C 1
ATOM 9161 O O . ASP B 1 461 ? 0.773 -72.062 -42.938 1 85 461 ASP B O 1
ATOM 9165 N N . GLY B 1 462 ? -0.056 -73.938 -42.062 1 84.69 462 GLY B N 1
ATOM 9166 C CA . GLY B 1 462 ? -0.505 -73.25 -40.875 1 84.69 462 GLY B CA 1
ATOM 9167 C C . GLY B 1 462 ? 0.635 -72.625 -40.062 1 84.69 462 GLY B C 1
ATOM 9168 O O . GLY B 1 462 ? 0.531 -71.5 -39.531 1 84.69 462 GLY B O 1
ATOM 9169 N N . SER B 1 463 ? 1.714 -73.312 -39.906 1 88.69 463 SER B N 1
ATOM 9170 C CA . SER B 1 463 ? 2.873 -72.812 -39.156 1 88.69 463 SER B CA 1
ATOM 9171 C C . SER B 1 463 ? 3.514 -71.625 -39.812 1 88.69 463 SER B C 1
ATOM 9173 O O . SER B 1 463 ? 4.074 -70.75 -39.156 1 88.69 463 SER B O 1
ATOM 9175 N N . SER B 1 464 ? 3.441 -71.562 -41.156 1 84.62 464 SER B N 1
ATOM 9176 C CA . SER B 1 464 ? 3.945 -70.375 -41.844 1 84.62 464 SER B CA 1
ATOM 9177 C C . SER B 1 464 ? 3.121 -69.125 -41.531 1 84.62 464 SER B C 1
ATOM 9179 O O . SER B 1 464 ? 3.676 -68.062 -41.281 1 84.62 464 SER B O 1
ATOM 9181 N N . LYS B 1 465 ? 1.821 -69.312 -41.5 1 86.38 465 LYS B N 1
ATOM 9182 C CA . LYS B 1 465 ? 0.94 -68.188 -41.125 1 86.38 465 LYS B CA 1
ATOM 9183 C C . LYS B 1 465 ? 1.188 -67.812 -39.656 1 86.38 465 LYS B C 1
ATOM 9185 O O . LYS B 1 465 ? 1.194 -66.625 -39.344 1 86.38 465 LYS B O 1
ATOM 9190 N N . LEU B 1 466 ? 1.399 -68.688 -38.781 1 86.31 466 LEU B N 1
ATOM 9191 C CA . LEU B 1 466 ? 1.687 -68.438 -37.375 1 86.31 466 LEU B CA 1
ATOM 9192 C C . LEU B 1 466 ? 2.996 -67.688 -37.219 1 86.31 466 LEU B C 1
ATOM 9194 O O . LEU B 1 466 ? 3.092 -66.75 -36.406 1 86.31 466 LEU B O 1
ATOM 9198 N N . TYR B 1 467 ? 3.953 -68.062 -38 1 87.62 467 TYR B N 1
ATOM 9199 C CA . TYR B 1 467 ? 5.23 -67.375 -37.969 1 87.62 467 TYR B CA 1
ATOM 9200 C C . TYR B 1 467 ? 5.074 -65.875 -38.375 1 87.62 467 TYR B C 1
ATOM 9202 O O . TYR B 1 467 ? 5.629 -65 -37.719 1 87.62 467 TYR B O 1
ATOM 9210 N N . ASN B 1 468 ? 4.312 -65.625 -39.438 1 84.69 468 ASN B N 1
ATOM 9211 C CA . ASN B 1 468 ? 4.074 -64.25 -39.875 1 84.69 468 ASN B CA 1
ATOM 9212 C C . ASN B 1 468 ? 3.357 -63.469 -38.781 1 84.69 468 ASN B C 1
ATOM 9214 O O . ASN B 1 468 ? 3.691 -62.312 -38.562 1 84.69 468 ASN B O 1
ATOM 9218 N N . GLY B 1 469 ? 2.422 -64.062 -38.188 1 83.44 469 GLY B N 1
ATOM 9219 C CA . GLY B 1 469 ? 1.728 -63.438 -37.062 1 83.44 469 GLY B CA 1
ATOM 9220 C C . GLY B 1 469 ? 2.629 -63.156 -35.906 1 83.44 469 GLY B C 1
ATOM 9221 O O . GLY B 1 469 ? 2.588 -62.062 -35.312 1 83.44 469 GLY B O 1
ATOM 9222 N N . ALA B 1 470 ? 3.418 -64.062 -35.469 1 87.12 470 ALA B N 1
ATOM 9223 C CA . ALA B 1 470 ? 4.355 -63.906 -34.375 1 87.12 470 ALA B CA 1
ATOM 9224 C C . ALA B 1 470 ? 5.379 -62.812 -34.656 1 87.12 470 ALA B C 1
ATOM 9226 O O . ALA B 1 470 ? 5.754 -62.031 -33.781 1 87.12 470 ALA B O 1
ATOM 9227 N N . ASN B 1 471 ? 5.828 -62.781 -35.938 1 86.94 471 ASN B N 1
ATOM 9228 C CA . ASN B 1 471 ? 6.758 -61.75 -36.344 1 86.94 471 ASN B CA 1
ATOM 9229 C C . ASN B 1 471 ? 6.121 -60.375 -36.281 1 86.94 471 ASN B C 1
ATOM 9231 O O . ASN B 1 471 ? 6.754 -59.406 -35.812 1 86.94 471 ASN B O 1
ATOM 9235 N N . SER B 1 472 ? 4.91 -60.25 -36.719 1 85.06 472 SER B N 1
ATOM 9236 C CA . SER B 1 472 ? 4.172 -59 -36.625 1 85.06 472 SER B CA 1
ATOM 9237 C C . SER B 1 472 ? 3.973 -58.562 -35.188 1 85.06 472 SER B C 1
ATOM 9239 O O . SER B 1 472 ? 4.109 -57.375 -34.875 1 85.06 472 SER B O 1
ATOM 9241 N N . LEU B 1 473 ? 3.641 -59.406 -34.312 1 84.81 473 LEU B N 1
ATOM 9242 C CA . LEU B 1 473 ? 3.471 -59.125 -32.906 1 84.81 473 LEU B CA 1
ATOM 9243 C C . LEU B 1 473 ? 4.777 -58.625 -32.281 1 84.81 473 LEU B C 1
ATOM 9245 O O . LEU B 1 473 ? 4.789 -57.656 -31.516 1 84.81 473 LEU B O 1
ATOM 9249 N N . TYR B 1 474 ? 5.855 -59.281 -32.625 1 87.06 474 TYR B N 1
ATOM 9250 C CA . TYR B 1 474 ? 7.172 -58.906 -32.125 1 87.06 474 TYR B CA 1
ATOM 9251 C C . TYR B 1 474 ? 7.504 -57.469 -32.531 1 87.06 474 TYR B C 1
ATOM 9253 O O . TYR B 1 474 ? 7.914 -56.656 -31.703 1 87.06 474 TYR B O 1
ATOM 9261 N N . ASN B 1 475 ? 7.297 -57.125 -33.75 1 85.19 475 ASN B N 1
ATOM 9262 C CA . ASN B 1 475 ? 7.574 -55.781 -34.25 1 85.19 475 ASN B CA 1
ATOM 9263 C C . ASN B 1 475 ? 6.676 -54.75 -33.562 1 85.19 475 ASN B C 1
ATOM 9265 O O . ASN B 1 475 ? 7.129 -53.625 -33.25 1 85.19 475 ASN B O 1
ATOM 9269 N N . GLY B 1 476 ? 5.438 -55.094 -33.438 1 81.88 476 GLY B N 1
ATOM 9270 C CA . GLY B 1 476 ? 4.531 -54.188 -32.719 1 81.88 476 GLY B CA 1
ATOM 9271 C C . GLY B 1 476 ? 4.957 -53.969 -31.281 1 81.88 476 GLY B C 1
ATOM 9272 O O . GLY B 1 476 ? 4.863 -52.844 -30.797 1 81.88 476 GLY B O 1
ATOM 9273 N N . MET B 1 477 ? 5.465 -54.938 -30.625 1 86.06 477 MET B N 1
ATOM 9274 C CA . MET B 1 477 ? 5.918 -54.812 -29.234 1 86.06 477 MET B CA 1
ATOM 9275 C C . MET B 1 477 ? 7.133 -53.906 -29.141 1 86.06 477 MET B C 1
ATOM 9277 O O . MET B 1 477 ? 7.305 -53.188 -28.141 1 86.06 477 MET B O 1
ATOM 9281 N N . VAL B 1 478 ? 8.039 -53.969 -30.109 1 86.06 478 VAL B N 1
ATOM 9282 C CA . VAL B 1 478 ? 9.18 -53.062 -30.156 1 86.06 478 VAL B CA 1
ATOM 9283 C C . VAL B 1 478 ? 8.688 -51.594 -30.156 1 86.06 478 VAL B C 1
ATOM 9285 O O . VAL B 1 478 ? 9.195 -50.781 -29.391 1 86.06 478 VAL B O 1
ATOM 9288 N N . LEU B 1 479 ? 7.648 -51.281 -30.953 1 83.31 479 LEU B N 1
ATOM 9289 C CA . LEU B 1 479 ? 7.09 -49.938 -31.031 1 83.31 479 LEU B CA 1
ATOM 9290 C C . LEU B 1 479 ? 6.449 -49.531 -29.719 1 83.31 479 LEU B C 1
ATOM 9292 O O . LEU B 1 479 ? 6.605 -48.375 -29.266 1 83.31 479 LEU B O 1
ATOM 9296 N N . VAL B 1 480 ? 5.727 -50.375 -29.062 1 84.75 480 VAL B N 1
ATOM 9297 C CA . VAL B 1 480 ? 5.074 -50.125 -27.781 1 84.75 480 VAL B CA 1
ATOM 9298 C C . VAL B 1 480 ? 6.133 -49.844 -26.719 1 84.75 480 VAL B C 1
ATOM 9300 O O . VAL B 1 480 ? 5.984 -48.938 -25.891 1 84.75 480 VAL B O 1
ATOM 9303 N N . LYS B 1 481 ? 7.156 -50.656 -26.734 1 88.19 481 LYS B N 1
ATOM 9304 C CA . LYS B 1 481 ? 8.258 -50.469 -25.797 1 88.19 481 LYS B CA 1
ATOM 9305 C C . LYS B 1 481 ? 8.891 -49.094 -25.953 1 88.19 481 LYS B C 1
ATOM 9307 O O . LYS B 1 481 ? 9.109 -48.375 -24.969 1 88.19 481 LYS B O 1
ATOM 9312 N N . ASP B 1 482 ? 9.172 -48.688 -27.156 1 86.94 482 ASP B N 1
ATOM 9313 C CA . ASP B 1 482 ? 9.727 -47.375 -27.422 1 86.94 482 ASP B CA 1
ATOM 9314 C C . ASP B 1 482 ? 8.773 -46.281 -26.953 1 86.94 482 ASP B C 1
ATOM 9316 O O . ASP B 1 482 ? 9.203 -45.281 -26.359 1 86.94 482 ASP B O 1
ATOM 9320 N N . GLY B 1 483 ? 7.523 -46.406 -27.25 1 85.75 483 GLY B N 1
ATOM 9321 C CA . GLY B 1 483 ? 6.512 -45.438 -26.844 1 85.75 483 GLY B CA 1
ATOM 9322 C C . GLY B 1 483 ? 6.406 -45.281 -25.344 1 85.75 483 GLY B C 1
ATOM 9323 O O . GLY B 1 483 ? 6.316 -44.156 -24.828 1 85.75 483 GLY B O 1
ATOM 9324 N N . THR B 1 484 ? 6.398 -46.375 -24.609 1 89.94 484 THR B N 1
ATOM 9325 C CA . THR B 1 484 ? 6.32 -46.312 -23.156 1 89.94 484 THR B CA 1
ATOM 9326 C C . THR B 1 484 ? 7.566 -45.656 -22.562 1 89.94 484 THR B C 1
ATOM 9328 O O . THR B 1 484 ? 7.488 -44.969 -21.531 1 89.94 484 THR B O 1
ATOM 9331 N N . GLY B 1 485 ? 8.703 -45.906 -23.172 1 89.44 485 GLY B N 1
ATOM 9332 C CA . GLY B 1 485 ? 9.906 -45.188 -22.766 1 89.44 485 GLY B CA 1
ATOM 9333 C C . GLY B 1 485 ? 9.805 -43.688 -22.906 1 89.44 485 GLY B C 1
ATOM 9334 O O . GLY B 1 485 ? 10.164 -42.938 -22 1 89.44 485 GLY B O 1
ATOM 9335 N N . GLN B 1 486 ? 9.297 -43.25 -24.016 1 89.62 486 GLN B N 1
ATOM 9336 C CA . GLN B 1 486 ? 9.086 -41.812 -24.266 1 89.62 486 GLN B CA 1
ATOM 9337 C C . GLN B 1 486 ? 8.094 -41.219 -23.266 1 89.62 486 GLN B C 1
ATOM 9339 O O . GLN B 1 486 ? 8.266 -40.094 -22.797 1 89.62 486 GLN B O 1
ATOM 9344 N N . LEU B 1 487 ? 7.062 -41.906 -22.938 1 90 487 LEU B N 1
ATOM 9345 C CA . LEU B 1 487 ? 6.074 -41.5 -21.953 1 90 487 LEU B CA 1
ATOM 9346 C C . LEU B 1 487 ? 6.715 -41.312 -20.594 1 90 487 LEU B C 1
ATOM 9348 O O . LEU B 1 487 ? 6.43 -40.312 -19.891 1 90 487 LEU B O 1
ATOM 9352 N N . ALA B 1 488 ? 7.543 -42.25 -20.219 1 91.31 488 ALA B N 1
ATOM 9353 C CA . ALA B 1 488 ? 8.234 -42.156 -18.922 1 91.31 488 ALA B CA 1
ATOM 9354 C C . ALA B 1 488 ? 9.148 -40.938 -18.875 1 91.31 488 ALA B C 1
ATOM 9356 O O . ALA B 1 488 ? 9.156 -40.188 -17.891 1 91.31 488 ALA B O 1
ATOM 9357 N N . ASP B 1 489 ? 9.859 -40.688 -19.953 1 90.94 489 ASP B N 1
ATOM 9358 C CA . ASP B 1 489 ? 10.75 -39.531 -20.031 1 90.94 489 ASP B CA 1
ATOM 9359 C C . ASP B 1 489 ? 9.961 -38.219 -19.969 1 90.94 489 ASP B C 1
ATOM 9361 O O . ASP B 1 489 ? 10.367 -37.281 -19.281 1 90.94 489 ASP B O 1
ATOM 9365 N N . GLY B 1 490 ? 8.891 -38.219 -20.719 1 91.12 490 GLY B N 1
ATOM 9366 C CA . GLY B 1 490 ? 8.023 -37.031 -20.672 1 91.12 490 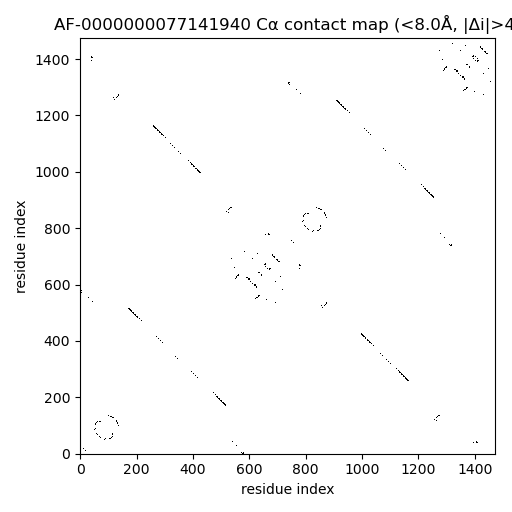GLY B CA 1
ATOM 9367 C C . GLY B 1 490 ? 7.438 -36.781 -19.297 1 91.12 490 GLY B C 1
ATOM 9368 O O . GLY B 1 490 ? 7.41 -35.625 -18.844 1 91.12 490 GLY B O 1
ATOM 9369 N N . ALA B 1 491 ? 6.977 -37.719 -18.609 1 92.38 491 ALA B N 1
ATOM 9370 C CA . ALA B 1 491 ? 6.426 -37.594 -17.266 1 92.38 491 ALA B CA 1
ATOM 9371 C C . ALA B 1 491 ? 7.488 -37.125 -16.266 1 92.38 491 ALA B C 1
ATOM 9373 O O . ALA B 1 491 ? 7.199 -36.344 -15.375 1 92.38 491 ALA B O 1
ATOM 9374 N N . LYS B 1 492 ? 8.695 -37.625 -16.438 1 92.75 492 LYS B N 1
ATOM 9375 C CA . LYS B 1 492 ? 9.789 -37.188 -15.578 1 92.75 492 LYS B CA 1
ATOM 9376 C C . LYS B 1 492 ? 10.055 -35.688 -15.75 1 92.75 492 LYS B C 1
ATOM 9378 O O . LYS B 1 492 ? 10.195 -34.969 -14.766 1 92.75 492 LYS B O 1
ATOM 9383 N N . SER B 1 493 ? 10.117 -35.312 -17.016 1 92.5 493 SER B N 1
ATOM 9384 C CA . SER B 1 493 ? 10.336 -33.906 -17.312 1 92.5 493 SER B CA 1
ATOM 9385 C C . SER B 1 493 ? 9.227 -33.031 -16.734 1 92.5 493 SER B C 1
ATOM 9387 O O . SER B 1 493 ? 9.5 -31.969 -16.172 1 92.5 493 SER B O 1
ATOM 9389 N N . LEU B 1 494 ? 8.016 -33.438 -16.812 1 92.12 494 LEU B N 1
ATOM 9390 C CA . LEU B 1 494 ? 6.875 -32.719 -16.25 1 92.12 494 LEU B CA 1
ATOM 9391 C C . LEU B 1 494 ? 7 -32.594 -14.734 1 92.12 494 LEU B C 1
ATOM 9393 O O . LEU B 1 494 ? 6.789 -31.531 -14.164 1 92.12 494 LEU B O 1
ATOM 9397 N N . TYR B 1 495 ? 7.379 -33.656 -14.07 1 93.62 495 TYR B N 1
ATOM 9398 C CA . TYR B 1 495 ? 7.562 -33.688 -12.625 1 93.62 495 TYR B CA 1
ATOM 9399 C C . TYR B 1 495 ? 8.625 -32.688 -12.188 1 93.62 495 TYR B C 1
ATOM 9401 O O . TYR B 1 495 ? 8.406 -31.922 -11.242 1 93.62 495 TYR B O 1
ATOM 9409 N N . ASP B 1 496 ? 9.75 -32.719 -12.914 1 92.19 496 ASP B N 1
ATOM 9410 C CA . ASP B 1 496 ? 10.844 -31.812 -12.57 1 92.19 496 ASP B CA 1
ATOM 9411 C C . ASP B 1 496 ? 10.414 -30.344 -12.688 1 92.19 496 ASP B C 1
ATOM 9413 O O . ASP B 1 496 ? 10.711 -29.547 -11.805 1 92.19 496 ASP B O 1
ATOM 9417 N N . ASN B 1 497 ? 9.734 -30.062 -13.703 1 92.56 497 ASN B N 1
ATOM 9418 C CA . ASN B 1 497 ? 9.305 -28.688 -13.938 1 92.56 497 ASN B CA 1
ATOM 9419 C C . ASN B 1 497 ? 8.211 -28.266 -12.961 1 92.56 497 ASN B C 1
ATOM 9421 O O . ASN B 1 497 ? 8.164 -27.109 -12.539 1 92.56 497 ASN B O 1
ATOM 9425 N N . GLN B 1 498 ? 7.312 -29.172 -12.625 1 93.5 498 GLN B N 1
ATOM 9426 C CA . GLN B 1 498 ? 6.289 -28.906 -11.617 1 93.5 498 GLN B CA 1
ATOM 9427 C C . GLN B 1 498 ? 6.918 -28.641 -10.25 1 93.5 498 GLN B C 1
ATOM 9429 O O . GLN B 1 498 ? 6.473 -27.766 -9.516 1 93.5 498 GLN B O 1
ATOM 9434 N N . THR B 1 499 ? 7.934 -29.438 -9.93 1 93.06 499 THR B N 1
ATOM 9435 C CA . THR B 1 499 ? 8.641 -29.25 -8.664 1 93.06 499 THR B CA 1
ATOM 9436 C C . THR B 1 499 ? 9.289 -27.875 -8.602 1 93.06 499 THR B C 1
ATOM 9438 O O . THR B 1 499 ? 9.242 -27.203 -7.57 1 93.06 499 THR B O 1
ATOM 9441 N N . LEU B 1 500 ? 9.844 -27.453 -9.703 1 91.38 500 LEU B N 1
ATOM 9442 C CA . LEU B 1 500 ? 10.438 -26.125 -9.789 1 91.38 500 LEU B CA 1
ATOM 9443 C C . LEU B 1 500 ? 9.375 -25.047 -9.578 1 91.38 500 LEU B C 1
ATOM 9445 O O . LEU B 1 500 ? 9.609 -24.094 -8.828 1 91.38 500 LEU B O 1
ATOM 9449 N N . LEU B 1 501 ? 8.211 -25.141 -10.188 1 92.25 501 LEU B N 1
ATOM 9450 C CA . LEU B 1 501 ? 7.129 -24.172 -10.031 1 92.25 501 LEU B CA 1
ATOM 9451 C C . LEU B 1 501 ? 6.637 -24.125 -8.594 1 92.25 501 LEU B C 1
ATOM 9453 O O . LEU B 1 501 ? 6.375 -23.047 -8.055 1 92.25 501 LEU B O 1
ATOM 9457 N N . THR B 1 502 ? 6.457 -25.312 -7.961 1 93.94 502 THR B N 1
ATOM 9458 C CA . THR B 1 502 ? 6.086 -25.406 -6.551 1 93.94 502 THR B CA 1
ATOM 9459 C C . THR B 1 502 ? 7.035 -24.578 -5.688 1 93.94 502 THR B C 1
ATOM 9461 O O . THR B 1 502 ? 6.594 -23.812 -4.828 1 93.94 502 THR B O 1
ATOM 9464 N N . GLN B 1 503 ? 8.312 -24.703 -5.926 1 92 503 GLN B N 1
ATOM 9465 C CA . GLN B 1 503 ? 9.32 -24.016 -5.145 1 92 503 GLN B CA 1
ATOM 9466 C C . GLN B 1 503 ? 9.219 -22.5 -5.328 1 92 503 GLN B C 1
ATOM 9468 O O . GLN B 1 503 ? 9.281 -21.75 -4.355 1 92 503 GLN B O 1
ATOM 9473 N N . LYS B 1 504 ? 9.086 -22.078 -6.504 1 92.19 504 LYS B N 1
ATOM 9474 C CA . LYS B 1 504 ? 9.016 -20.641 -6.809 1 92.19 504 LYS B CA 1
ATOM 9475 C C . LYS B 1 504 ? 7.758 -20.016 -6.211 1 92.19 504 LYS B C 1
ATOM 9477 O O . LYS B 1 504 ? 7.805 -18.906 -5.699 1 92.19 504 LYS B O 1
ATOM 9482 N N . LEU B 1 505 ? 6.613 -20.672 -6.273 1 93.5 505 LEU B N 1
ATOM 9483 C CA . LEU B 1 505 ? 5.367 -20.188 -5.68 1 93.5 505 LEU B CA 1
ATOM 9484 C C . LEU B 1 505 ? 5.488 -20.109 -4.164 1 93.5 505 LEU B C 1
ATOM 9486 O O . LEU B 1 505 ? 5.031 -19.141 -3.551 1 93.5 505 LEU B O 1
ATOM 9490 N N . ASN B 1 506 ? 6.125 -21.156 -3.596 1 93.5 506 ASN B N 1
ATOM 9491 C CA . ASN B 1 506 ? 6.328 -21.172 -2.15 1 93.5 506 ASN B CA 1
ATOM 9492 C C . ASN B 1 506 ? 7.234 -20.016 -1.707 1 93.5 506 ASN B C 1
ATOM 9494 O O . ASN B 1 506 ? 6.977 -19.391 -0.683 1 93.5 506 ASN B O 1
ATOM 9498 N N . GLU B 1 507 ? 8.305 -19.781 -2.402 1 90.75 507 GLU B N 1
ATOM 9499 C CA . GLU B 1 507 ? 9.219 -18.672 -2.109 1 90.75 507 GLU B CA 1
ATOM 9500 C C . GLU B 1 507 ? 8.508 -17.328 -2.178 1 90.75 507 GLU B C 1
ATOM 9502 O O . GLU B 1 507 ? 8.719 -16.469 -1.324 1 90.75 507 GLU B O 1
ATOM 9507 N N . ALA B 1 508 ? 7.668 -17.125 -3.176 1 90.19 508 ALA B N 1
ATOM 9508 C CA . ALA B 1 508 ? 6.902 -15.883 -3.328 1 90.19 508 ALA B CA 1
ATOM 9509 C C . ALA B 1 508 ? 5.941 -15.688 -2.16 1 90.19 508 ALA B C 1
ATOM 9511 O O . ALA B 1 508 ? 5.824 -14.586 -1.62 1 90.19 508 ALA B O 1
ATOM 9512 N N . ALA B 1 509 ? 5.207 -16.719 -1.752 1 91.62 509 ALA B N 1
ATOM 9513 C CA . ALA B 1 509 ? 4.277 -16.672 -0.627 1 91.62 509 ALA B CA 1
ATOM 9514 C C . ALA B 1 509 ? 4.996 -16.297 0.665 1 91.62 509 ALA B C 1
ATOM 9516 O O . ALA B 1 509 ? 4.512 -15.461 1.433 1 91.62 509 ALA B O 1
ATOM 9517 N N . GLU B 1 510 ? 6.191 -16.859 0.885 1 90.38 510 GLU B N 1
ATOM 9518 C CA . GLU B 1 510 ? 6.961 -16.594 2.098 1 90.38 510 GLU B CA 1
ATOM 9519 C C . GLU B 1 510 ? 7.477 -15.164 2.119 1 90.38 510 GLU B C 1
ATOM 9521 O O . GLU B 1 510 ? 7.504 -14.523 3.174 1 90.38 510 GLU B O 1
ATOM 9526 N N . LYS B 1 511 ? 7.891 -14.672 1.019 1 88 511 LYS B N 1
ATOM 9527 C CA . LYS B 1 511 ? 8.375 -13.297 0.913 1 88 511 LYS B CA 1
ATOM 9528 C C . LYS B 1 511 ? 7.27 -12.305 1.26 1 88 511 LYS B C 1
ATOM 9530 O O . LYS B 1 511 ? 7.523 -11.297 1.92 1 88 511 LYS B O 1
ATOM 9535 N N . ILE B 1 512 ? 6.043 -12.492 0.834 1 88.81 512 ILE B N 1
ATOM 9536 C CA . ILE B 1 512 ? 4.902 -11.641 1.136 1 88.81 512 ILE B CA 1
ATOM 9537 C C . ILE B 1 512 ? 4.605 -11.68 2.633 1 88.81 512 ILE B C 1
ATOM 9539 O O . ILE B 1 512 ? 4.461 -10.633 3.273 1 88.81 512 ILE B O 1
ATOM 9543 N N . ARG B 1 513 ? 4.566 -12.828 3.273 1 87.19 513 ARG B N 1
ATOM 9544 C CA . ARG B 1 513 ? 4.199 -13.016 4.672 1 87.19 513 ARG B CA 1
ATOM 9545 C C . ARG B 1 513 ? 5.176 -12.297 5.598 1 87.19 513 ARG B C 1
ATOM 9547 O O . ARG B 1 513 ? 4.762 -11.617 6.539 1 87.19 513 ARG B O 1
ATOM 9554 N N . THR B 1 514 ? 6.438 -12.398 5.258 1 84 514 THR B N 1
ATOM 9555 C CA . THR B 1 514 ? 7.465 -11.852 6.137 1 84 514 THR B CA 1
ATOM 9556 C C . THR B 1 514 ? 7.594 -10.344 5.941 1 84 514 THR B C 1
ATOM 9558 O O . THR B 1 514 ? 8.125 -9.641 6.805 1 84 514 THR B O 1
ATOM 9561 N N . GLY B 1 515 ? 7.074 -9.836 4.832 1 83.75 515 GLY B N 1
ATOM 9562 C CA . GLY B 1 515 ? 7.219 -8.422 4.504 1 83.75 515 GLY B CA 1
ATOM 9563 C C . GLY B 1 515 ? 6.133 -7.559 5.117 1 83.75 515 GLY B C 1
ATOM 9564 O O . GLY B 1 515 ? 6.199 -6.328 5.043 1 83.75 515 GLY B O 1
ATOM 9565 N N . ILE B 1 516 ? 5.105 -8.055 5.836 1 85.56 516 ILE B N 1
ATOM 9566 C CA . ILE B 1 516 ? 3.986 -7.305 6.402 1 85.56 516 ILE B CA 1
ATOM 9567 C C . ILE B 1 516 ? 4.148 -7.199 7.918 1 85.56 516 ILE B C 1
ATOM 9569 O O . ILE B 1 516 ? 4.012 -8.195 8.633 1 85.56 516 ILE B O 1
ATOM 9573 N N . THR B 1 517 ? 4.539 -6.012 8.461 1 88.31 517 THR B N 1
ATOM 9574 C CA . THR B 1 517 ? 4.648 -5.773 9.898 1 88.31 517 THR B CA 1
ATOM 9575 C C . THR B 1 517 ? 3.869 -4.523 10.297 1 88.31 517 THR B C 1
ATOM 9577 O O . THR B 1 517 ? 3.605 -3.654 9.461 1 88.31 517 THR B O 1
ATOM 9580 N N . THR B 1 518 ? 3.441 -4.422 11.609 1 89 518 THR B N 1
ATOM 9581 C CA . THR B 1 518 ? 2.732 -3.26 12.133 1 89 518 THR B CA 1
ATOM 9582 C C . THR B 1 518 ? 3.613 -2.016 12.078 1 89 518 THR B C 1
ATOM 9584 O O . THR B 1 518 ? 3.135 -0.924 11.758 1 89 518 THR B O 1
ATOM 9587 N N . ALA B 1 519 ? 4.871 -2.143 12.406 1 89.81 519 ALA B N 1
ATOM 9588 C CA . ALA B 1 519 ? 5.824 -1.036 12.383 1 89.81 519 ALA B CA 1
ATOM 9589 C C . ALA B 1 519 ? 5.93 -0.427 10.984 1 89.81 519 ALA B C 1
ATOM 9591 O O . ALA B 1 519 ? 6.016 0.794 10.844 1 89.81 519 ALA B O 1
ATOM 9592 N N . LYS B 1 520 ? 5.941 -1.251 10.102 1 91.62 520 LYS B N 1
ATOM 9593 C CA . LYS B 1 520 ? 6.004 -0.789 8.719 1 91.62 520 LYS B CA 1
ATOM 9594 C C . LYS B 1 520 ? 4.762 0.016 8.344 1 91.62 520 LYS B C 1
ATOM 9596 O O . LYS B 1 520 ? 4.867 1.086 7.742 1 91.62 520 LYS B O 1
ATOM 9601 N N . LYS B 1 521 ? 3.541 -0.439 8.695 1 92.44 521 LYS B N 1
ATOM 9602 C CA . LYS B 1 521 ? 2.283 0.251 8.43 1 92.44 521 LYS B CA 1
ATOM 9603 C C . LYS B 1 521 ? 2.27 1.636 9.07 1 92.44 521 LYS B C 1
ATOM 9605 O O . LYS B 1 521 ? 1.898 2.619 8.422 1 92.44 521 LYS B O 1
ATOM 9610 N N . ASP B 1 522 ? 2.766 1.646 10.234 1 91.62 522 ASP B N 1
ATOM 9611 C CA . ASP B 1 522 ? 2.781 2.896 10.984 1 91.62 522 ASP B CA 1
ATOM 9612 C C . ASP B 1 522 ? 3.742 3.902 10.352 1 91.62 522 ASP B C 1
ATOM 9614 O O . ASP B 1 522 ? 3.445 5.098 10.297 1 91.62 522 ASP B O 1
ATOM 9618 N N . MET B 1 523 ? 4.867 3.408 9.93 1 91.75 523 MET B N 1
ATOM 9619 C CA . MET B 1 523 ? 5.875 4.266 9.32 1 91.75 523 MET B CA 1
ATOM 9620 C C . MET B 1 523 ? 5.379 4.832 7.988 1 91.75 523 MET B C 1
ATOM 9622 O O . MET B 1 523 ? 5.633 5.992 7.672 1 91.75 523 MET B O 1
ATOM 9626 N N . ILE B 1 524 ? 4.645 4.086 7.277 1 92.31 524 ILE B N 1
ATOM 9627 C CA . ILE B 1 524 ? 4.113 4.559 6.004 1 92.31 524 ILE B CA 1
ATOM 9628 C C . ILE B 1 524 ? 3.068 5.645 6.25 1 92.31 524 ILE B C 1
ATOM 9630 O O . ILE B 1 524 ? 3.053 6.668 5.559 1 92.31 524 ILE B O 1
ATOM 9634 N N . ASN B 1 525 ? 2.252 5.414 7.23 1 92.19 525 ASN B N 1
ATOM 9635 C CA . ASN B 1 525 ? 1.202 6.375 7.551 1 92.19 525 ASN B CA 1
ATOM 9636 C C . ASN B 1 525 ? 1.781 7.688 8.07 1 92.19 525 ASN B C 1
ATOM 9638 O O . ASN B 1 525 ? 1.346 8.766 7.668 1 92.19 525 ASN B O 1
ATOM 9642 N N . GLU B 1 526 ? 2.719 7.566 8.969 1 91.19 526 GLU B N 1
ATOM 9643 C CA . GLU B 1 526 ? 3.385 8.711 9.578 1 91.19 526 GLU B CA 1
ATOM 9644 C C . GLU B 1 526 ? 4.902 8.562 9.531 1 91.19 526 GLU B C 1
ATOM 9646 O O . GLU B 1 526 ? 5.527 8.148 10.508 1 91.19 526 GLU B O 1
ATOM 9651 N N . PRO B 1 527 ? 5.504 8.977 8.484 1 90.88 527 PRO B N 1
ATOM 9652 C CA . PRO B 1 527 ? 6.922 8.68 8.258 1 90.88 527 PRO B CA 1
ATOM 9653 C C . PRO B 1 527 ? 7.848 9.633 9.008 1 90.88 527 PRO B C 1
ATOM 9655 O O . PRO B 1 527 ? 9.039 9.352 9.148 1 90.88 527 PRO B O 1
ATOM 9658 N N . ILE B 1 528 ? 7.301 10.805 9.523 1 91.44 528 ILE B N 1
ATOM 9659 C CA . ILE B 1 528 ? 8.164 11.828 10.094 1 91.44 528 ILE B CA 1
ATOM 9660 C C . ILE B 1 528 ? 7.676 12.195 11.492 1 91.44 528 ILE B C 1
ATOM 9662 O O . ILE B 1 528 ? 6.469 12.305 11.727 1 91.44 528 ILE B O 1
ATOM 9666 N N . ILE B 1 529 ? 8.656 12.297 12.406 1 90.25 529 ILE B N 1
ATOM 9667 C CA . ILE B 1 529 ? 8.406 12.805 13.75 1 90.25 529 ILE B CA 1
ATOM 9668 C C . ILE B 1 529 ? 9.047 14.18 13.906 1 90.25 529 ILE B C 1
ATOM 9670 O O . ILE B 1 529 ? 10.195 14.391 13.492 1 90.25 529 ILE B O 1
ATOM 9674 N N . LEU B 1 530 ? 8.242 15.078 14.422 1 90.06 530 LEU B N 1
ATOM 9675 C CA . LEU B 1 530 ? 8.766 16.406 14.711 1 90.06 530 LEU B CA 1
ATOM 9676 C C . LEU B 1 530 ? 9.281 16.5 16.141 1 90.06 530 LEU B C 1
ATOM 9678 O O . LEU B 1 530 ? 8.523 16.312 17.094 1 90.06 530 LEU B O 1
ATOM 9682 N N . ASP B 1 531 ? 10.625 16.625 16.312 1 91.5 531 ASP B N 1
ATOM 9683 C CA . ASP B 1 531 ? 11.258 16.828 17.609 1 91.5 531 ASP B CA 1
ATOM 9684 C C . ASP B 1 531 ? 11.461 18.312 17.891 1 91.5 531 ASP B C 1
ATOM 9686 O O . ASP B 1 531 ? 12.367 18.938 17.328 1 91.5 531 ASP B O 1
ATOM 9690 N N . THR B 1 532 ? 10.672 18.891 18.781 1 91.75 532 THR B N 1
ATOM 9691 C CA . THR B 1 532 ? 10.711 20.328 19.062 1 91.75 532 THR B CA 1
ATOM 9692 C C . THR B 1 532 ? 11.555 20.609 20.297 1 91.75 532 THR B C 1
ATOM 9694 O O . THR B 1 532 ? 11.32 20.016 21.359 1 91.75 532 THR B O 1
ATOM 9697 N N . ARG B 1 533 ? 12.648 21.344 20.203 1 90.44 533 ARG B N 1
ATOM 9698 C CA . ARG B 1 533 ? 13.469 21.844 21.297 1 90.44 533 ARG B CA 1
ATOM 9699 C C . ARG B 1 533 ? 13.32 23.359 21.453 1 90.44 533 ARG B C 1
ATOM 9701 O O . ARG B 1 533 ? 13.664 24.109 20.547 1 90.44 533 ARG B O 1
ATOM 9708 N N . ARG B 1 534 ? 12.711 23.859 22.531 1 93.31 534 ARG B N 1
ATOM 9709 C CA . ARG B 1 534 ? 12.477 25.281 22.781 1 93.31 534 ARG B CA 1
ATOM 9710 C C . ARG B 1 534 ? 13.578 25.875 23.656 1 93.31 534 ARG B C 1
ATOM 9712 O O . ARG B 1 534 ? 13.742 25.469 24.812 1 93.31 534 ARG B O 1
ATOM 9719 N N . LEU B 1 535 ? 14.289 26.812 23.062 1 92.25 535 LEU B N 1
ATOM 9720 C CA . LEU B 1 535 ? 15.234 27.578 23.859 1 92.25 535 LEU B CA 1
ATOM 9721 C C . LEU B 1 535 ? 14.523 28.703 24.609 1 92.25 535 LEU B C 1
ATOM 9723 O O . LEU B 1 535 ? 13.727 29.438 24.031 1 92.25 535 LEU B O 1
ATOM 9727 N N . TYR B 1 536 ? 14.695 28.922 25.875 1 93.25 536 TYR B N 1
ATOM 9728 C CA . TYR B 1 536 ? 14.117 29.969 26.719 1 93.25 536 TYR B CA 1
ATOM 9729 C C . TYR B 1 536 ? 12.594 29.984 26.578 1 93.25 536 TYR B C 1
ATOM 9731 O O . TYR B 1 536 ? 12.031 30.969 26.094 1 93.25 536 TYR B O 1
ATOM 9739 N N . PRO B 1 537 ? 11.883 28.969 26.953 1 92.12 537 PRO B N 1
ATOM 9740 C CA . PRO B 1 537 ? 10.438 28.812 26.75 1 92.12 537 PRO B CA 1
ATOM 9741 C C . PRO B 1 537 ? 9.641 29.938 27.391 1 92.12 537 PRO B C 1
ATOM 9743 O O . PRO B 1 537 ? 9.969 30.391 28.484 1 92.12 537 PRO B O 1
ATOM 9746 N N . VAL B 1 538 ? 8.773 30.5 26.641 1 92.81 538 VAL B N 1
ATOM 9747 C CA . VAL B 1 538 ? 7.777 31.469 27.109 1 92.81 538 VAL B CA 1
ATOM 9748 C C . VAL B 1 538 ? 6.418 30.781 27.234 1 92.81 538 VAL B C 1
ATOM 9750 O O . VAL B 1 538 ? 5.859 30.328 26.234 1 92.81 538 VAL B O 1
ATOM 9753 N N . LYS B 1 539 ? 5.859 30.75 28.328 1 89.94 539 LYS B N 1
ATOM 9754 C CA . LYS B 1 539 ? 4.75 29.875 28.688 1 89.94 539 LYS B CA 1
ATOM 9755 C C . LYS B 1 539 ? 3.445 30.344 28.047 1 89.94 539 LYS B C 1
ATOM 9757 O O . LYS B 1 539 ? 2.605 29.531 27.656 1 89.94 539 LYS B O 1
ATOM 9762 N N . ASN B 1 540 ? 3.238 31.641 28.078 1 91.38 540 ASN B N 1
ATOM 9763 C CA . ASN B 1 540 ? 1.95 32.125 27.578 1 91.38 540 ASN B CA 1
ATOM 9764 C C . ASN B 1 540 ? 2.055 33.531 27 1 91.38 540 ASN B C 1
ATOM 9766 O O . ASN B 1 540 ? 3.135 34.125 26.984 1 91.38 540 ASN B O 1
ATOM 9770 N N . TYR B 1 541 ? 0.951 34 26.438 1 91 541 TYR B N 1
ATOM 9771 C CA . TYR B 1 541 ? 0.851 35.281 25.75 1 91 541 TYR B CA 1
ATOM 9772 C C . TYR B 1 541 ? 1.23 36.438 26.688 1 91 541 TYR B C 1
ATOM 9774 O O . TYR B 1 541 ? 1.964 37.344 26.297 1 91 541 TYR B O 1
ATOM 9782 N N . GLY B 1 542 ? 0.824 36.406 27.906 1 92.81 542 GLY B N 1
ATOM 9783 C CA . GLY B 1 542 ? 1.09 37.469 28.875 1 92.81 542 GLY B CA 1
ATOM 9784 C C . GLY B 1 542 ? 2.568 37.656 29.156 1 92.81 542 GLY B C 1
ATOM 9785 O O . GLY B 1 542 ? 3.062 38.781 29.141 1 92.81 542 GLY B O 1
ATOM 9786 N N . ILE B 1 543 ? 3.252 36.594 29.344 1 93.69 543 ILE B N 1
ATOM 9787 C CA . ILE B 1 543 ? 4.688 36.656 29.609 1 93.69 543 ILE B CA 1
ATOM 9788 C C . ILE B 1 543 ? 5.414 37.188 28.375 1 93.69 543 ILE B C 1
ATOM 9790 O O . ILE B 1 543 ? 6.352 37.969 28.469 1 93.69 543 ILE B O 1
ATOM 9794 N N . GLY B 1 544 ? 4.926 36.719 27.266 1 93.06 544 GLY B N 1
ATOM 9795 C CA . GLY B 1 544 ? 5.555 37.125 26.016 1 93.06 544 GLY B CA 1
ATOM 9796 C C . GLY B 1 544 ? 5.379 38.594 25.703 1 93.06 544 GLY B C 1
ATOM 9797 O O . GLY B 1 544 ? 6.234 39.219 25.062 1 93.06 544 GLY B O 1
ATOM 9798 N N . PHE B 1 545 ? 4.273 39.156 26.188 1 93.88 545 PHE B N 1
ATOM 9799 C CA . PHE B 1 545 ? 3.965 40.531 25.812 1 93.88 545 PHE B CA 1
ATOM 9800 C C . PHE B 1 545 ? 4.254 41.469 26.984 1 93.88 545 PHE B C 1
ATOM 9802 O O . PHE B 1 545 ? 4.223 42.719 26.812 1 93.88 545 PHE B O 1
ATOM 9809 N N . ALA B 1 546 ? 4.629 41 28.125 1 95.12 546 ALA B N 1
ATOM 9810 C CA . ALA B 1 546 ? 4.965 41.844 29.266 1 95.12 546 ALA B CA 1
ATOM 9811 C C . ALA B 1 546 ? 6.055 42.844 28.922 1 95.12 546 ALA B C 1
ATOM 9813 O O . ALA B 1 546 ? 5.945 44.031 29.266 1 95.12 546 ALA B O 1
ATOM 9814 N N . PRO B 1 547 ? 7.059 42.406 28.203 1 96.12 547 PRO B N 1
ATOM 9815 C CA . PRO B 1 547 ? 8.133 43.344 27.891 1 96.12 547 PRO B CA 1
ATOM 9816 C C . PRO B 1 547 ? 7.652 44.531 27.031 1 96.12 547 PRO B C 1
ATOM 9818 O O . PRO B 1 547 ? 8.336 45.531 26.938 1 96.12 547 PRO B O 1
ATOM 9821 N N . TYR B 1 548 ? 6.582 44.344 26.391 1 94 548 TYR B N 1
ATOM 9822 C CA . TYR B 1 548 ? 6.02 45.406 25.547 1 94 548 TYR B CA 1
ATOM 9823 C C . TYR B 1 548 ? 5.117 46.312 26.344 1 94 548 TYR B C 1
ATOM 9825 O O . TYR B 1 548 ? 5.176 47.562 26.188 1 94 548 TYR B O 1
ATOM 9833 N N . PHE B 1 549 ? 4.355 45.812 27.25 1 93.56 549 PHE B N 1
ATOM 9834 C CA . PHE B 1 549 ? 3.322 46.594 27.938 1 93.56 549 PHE B CA 1
ATOM 9835 C C . PHE B 1 549 ? 3.895 47.312 29.156 1 93.56 549 PHE B C 1
ATOM 9837 O O . PHE B 1 549 ? 3.393 48.375 29.547 1 93.56 549 PHE B O 1
ATOM 9844 N N . ILE B 1 550 ? 4.957 46.844 29.688 1 95.06 550 ILE B N 1
ATOM 9845 C CA . ILE B 1 550 ? 5.539 47.469 30.859 1 95.06 550 ILE B CA 1
ATOM 9846 C C . ILE B 1 550 ? 6.105 48.844 30.484 1 95.06 550 ILE B C 1
ATOM 9848 O O . ILE B 1 550 ? 5.734 49.844 31.078 1 95.06 550 ILE B O 1
ATOM 9852 N N . PRO B 1 551 ? 6.961 48.875 29.469 1 95.81 551 PRO B N 1
ATOM 9853 C CA . PRO B 1 551 ? 7.441 50.188 29.078 1 95.81 551 PRO B CA 1
ATOM 9854 C C . PRO B 1 551 ? 6.309 51.125 28.672 1 95.81 551 PRO B C 1
ATOM 9856 O O . PRO B 1 551 ? 6.371 52.344 28.969 1 95.81 551 PRO B O 1
ATOM 9859 N N . LEU B 1 552 ? 5.363 50.594 28 1 93 552 LEU B N 1
ATOM 9860 C CA . LEU B 1 552 ? 4.207 51.406 27.641 1 93 552 LEU B CA 1
ATOM 9861 C C . LEU B 1 552 ? 3.57 52.031 28.875 1 93 552 LEU B C 1
ATOM 9863 O O . LEU B 1 552 ? 3.289 53.25 28.906 1 93 552 LEU B O 1
ATOM 9867 N N . SER B 1 553 ? 3.4 51.281 29.859 1 93.06 553 SER B N 1
ATOM 9868 C CA . SER B 1 553 ? 2.76 51.719 31.078 1 93.06 553 SER B CA 1
ATOM 9869 C C . SER B 1 553 ? 3.613 52.781 31.797 1 93.06 553 SER B C 1
ATOM 9871 O O . SER B 1 553 ? 3.086 53.75 32.344 1 93.06 553 SER B O 1
ATOM 9873 N N . LEU B 1 554 ? 4.848 52.594 31.812 1 94.62 554 LEU B N 1
ATOM 9874 C CA . LEU B 1 554 ? 5.746 53.531 32.469 1 94.62 554 LEU B CA 1
ATOM 9875 C C . LEU B 1 554 ? 5.766 54.875 31.75 1 94.62 554 LEU B C 1
ATOM 9877 O O . LEU B 1 554 ? 5.852 55.938 32.375 1 94.62 554 LEU B O 1
ATOM 9881 N N . TRP B 1 555 ? 5.758 54.812 30.469 1 94.12 555 TRP B N 1
ATOM 9882 C CA . TRP B 1 555 ? 5.707 56.062 29.703 1 94.12 555 TRP B CA 1
ATOM 9883 C C . TRP B 1 555 ? 4.43 56.844 30.016 1 94.12 555 TRP B C 1
ATOM 9885 O O . TRP B 1 555 ? 4.477 58.062 30.234 1 94.12 555 TRP B O 1
ATOM 9895 N N . VAL B 1 556 ? 3.352 56.125 29.953 1 88.31 556 VAL B N 1
ATOM 9896 C CA . VAL B 1 556 ? 2.07 56.75 30.234 1 88.31 556 VAL B CA 1
ATOM 9897 C C . VAL B 1 556 ? 2.059 57.312 31.656 1 88.31 556 VAL B C 1
ATOM 9899 O O . VAL B 1 556 ? 1.573 58.438 31.891 1 88.31 556 VAL B O 1
ATOM 9902 N N . GLY B 1 557 ? 2.525 56.531 32.594 1 87.25 557 GLY B N 1
ATOM 9903 C CA . GLY B 1 557 ? 2.639 57 33.969 1 87.25 557 GLY B CA 1
ATOM 9904 C C . GLY B 1 557 ? 3.48 58.281 34.094 1 87.25 557 GLY B C 1
ATOM 9905 O O . GLY B 1 557 ? 3.131 59.188 34.844 1 87.25 557 GLY B O 1
ATOM 9906 N N . SER B 1 558 ? 4.547 58.375 33.375 1 91.75 558 SER B N 1
ATOM 9907 C CA . SER B 1 558 ? 5.414 59.531 33.375 1 91.75 558 SER B CA 1
ATOM 9908 C C . SER B 1 558 ? 4.715 60.75 32.75 1 91.75 558 SER B C 1
ATOM 9910 O O . SER B 1 558 ? 4.852 61.875 33.25 1 91.75 558 SER B O 1
ATOM 9912 N N . LEU B 1 559 ? 4.047 60.469 31.734 1 88.38 559 LEU B N 1
ATOM 9913 C CA . LEU B 1 559 ? 3.338 61.562 31.062 1 88.38 559 LEU B CA 1
ATOM 9914 C C . LEU B 1 559 ? 2.297 62.188 31.984 1 88.38 559 LEU B C 1
ATOM 9916 O O . LEU B 1 559 ? 2.172 63.406 32.031 1 88.38 559 LEU B O 1
ATOM 9920 N N . ILE B 1 560 ? 1.577 61.406 32.719 1 82.94 560 ILE B N 1
ATOM 9921 C CA . ILE B 1 560 ? 0.502 61.875 33.562 1 82.94 560 ILE B CA 1
ATOM 9922 C C . ILE B 1 560 ? 1.085 62.719 34.719 1 82.94 560 ILE B C 1
ATOM 9924 O O . ILE B 1 560 ? 0.464 63.688 35.156 1 82.94 560 ILE B O 1
ATOM 9928 N N . LEU B 1 561 ? 2.303 62.469 35.156 1 85.06 561 LEU B N 1
ATOM 9929 C CA . LEU B 1 561 ? 2.959 63.25 36.219 1 85.06 561 LEU B CA 1
ATOM 9930 C C . LEU B 1 561 ? 3.105 64.688 35.781 1 85.06 561 LEU B C 1
ATOM 9932 O O . LEU B 1 561 ? 2.982 65.625 36.625 1 85.06 561 LEU B O 1
ATOM 9936 N N . PHE B 1 562 ? 3.32 65 34.562 1 85.62 562 PHE B N 1
ATOM 9937 C CA . PHE B 1 562 ? 3.543 66.312 34.062 1 85.62 562 PHE B CA 1
ATOM 9938 C C . PHE B 1 562 ? 2.219 67.062 33.875 1 85.62 562 PHE B C 1
ATOM 9940 O O . PHE B 1 562 ? 2.197 68.25 33.719 1 85.62 562 PHE B O 1
ATOM 9947 N N . PHE B 1 563 ? 1.234 66.312 33.938 1 72.12 563 PHE B N 1
ATOM 9948 C CA . PHE B 1 563 ? -0.078 66.938 33.938 1 72.12 563 PHE B CA 1
ATOM 9949 C C . PHE B 1 563 ? -0.458 67.375 35.375 1 72.12 563 PHE B C 1
ATOM 9951 O O . PHE B 1 563 ? -1.231 68.312 35.531 1 72.12 563 PHE B O 1
ATOM 9958 N N . LEU B 1 564 ? 0.204 66.688 36.344 1 71.69 564 LEU B N 1
ATOM 9959 C CA . LEU B 1 564 ? -0.153 66.938 37.719 1 71.69 564 LEU B CA 1
ATOM 9960 C C . LEU B 1 564 ? 0.77 68 38.344 1 71.69 564 LEU B C 1
ATOM 9962 O O . LEU B 1 564 ? 0.338 68.812 39.188 1 71.69 564 LEU B O 1
ATOM 9966 N N . ILE B 1 565 ? 1.963 67.875 38 1 73.12 565 ILE B N 1
ATOM 9967 C CA . ILE B 1 565 ? 2.957 68.75 38.594 1 73.12 565 ILE B CA 1
ATOM 9968 C C . ILE B 1 565 ? 3.379 69.812 37.562 1 73.12 565 ILE B C 1
ATOM 9970 O O . ILE B 1 565 ? 3.85 69.5 36.469 1 73.12 565 ILE B O 1
ATOM 9974 N N . ASP B 1 566 ? 3.156 71.125 38 1 75.12 566 ASP B N 1
ATOM 9975 C CA . ASP B 1 566 ? 3.535 72.188 37.125 1 75.12 566 ASP B CA 1
ATOM 9976 C C . ASP B 1 566 ? 5.016 72.562 37.281 1 75.12 566 ASP B C 1
ATOM 9978 O O . ASP B 1 566 ? 5.438 73 38.312 1 75.12 566 ASP B O 1
ATOM 9982 N N . ILE B 1 567 ? 5.758 72.375 36.219 1 79.25 567 ILE B N 1
ATOM 9983 C CA . ILE B 1 567 ? 7.203 72.562 36.312 1 79.25 567 ILE B CA 1
ATOM 9984 C C . ILE B 1 567 ? 7.547 74.062 36.125 1 79.25 567 ILE B C 1
ATOM 9986 O O . ILE B 1 567 ? 8.695 74.438 36.312 1 79.25 567 ILE B O 1
ATOM 9990 N N . PHE B 1 568 ? 6.559 74.875 35.812 1 76.62 568 PHE B N 1
ATOM 9991 C CA . PHE B 1 568 ? 6.812 76.25 35.562 1 76.62 568 PHE B CA 1
ATOM 9992 C C . PHE B 1 568 ? 6.566 77.062 36.812 1 76.62 568 PHE B C 1
ATOM 9994 O O . PHE B 1 568 ? 6.855 78.312 36.844 1 76.62 568 PHE B O 1
ATOM 10001 N N . ASP B 1 569 ? 6.027 76.5 37.781 1 73.38 569 ASP B N 1
ATOM 10002 C CA . ASP B 1 569 ? 5.77 77.25 39.031 1 73.38 569 ASP B CA 1
ATOM 10003 C C . ASP B 1 569 ? 7.074 77.625 39.719 1 73.38 569 ASP B C 1
ATOM 10005 O O . ASP B 1 569 ? 7.781 76.812 40.25 1 73.38 569 ASP B O 1
ATOM 10009 N N . LYS B 1 570 ? 7.453 79.062 39.625 1 75.69 570 LYS B N 1
ATOM 10010 C CA . LYS B 1 570 ? 8.703 79.562 40.219 1 75.69 570 LYS B CA 1
ATOM 10011 C C . LYS B 1 570 ? 8.438 80.438 41.438 1 75.69 570 LYS B C 1
ATOM 10013 O O . LYS B 1 570 ? 9.367 81.062 41.969 1 75.69 570 LYS B O 1
ATOM 10018 N N . GLU B 1 571 ? 7.164 80.562 41.688 1 62.38 571 GLU B N 1
ATOM 10019 C CA . GLU B 1 571 ? 6.793 81.625 42.688 1 62.38 571 GLU B CA 1
ATOM 10020 C C . GLU B 1 571 ? 7.574 81.438 43.969 1 62.38 571 GLU B C 1
ATOM 10022 O O . GLU B 1 571 ? 7.969 82.438 44.594 1 62.38 571 GLU B O 1
ATOM 10027 N N . LYS B 1 572 ? 7.887 80.25 44.438 1 73 572 LYS B N 1
ATOM 10028 C CA . LYS B 1 572 ? 8.477 80.062 45.781 1 73 572 LYS B CA 1
ATOM 10029 C C . LYS B 1 572 ? 10 79.938 45.688 1 73 572 LYS B C 1
ATOM 10031 O O . LYS B 1 572 ? 10.664 79.688 46.688 1 73 572 LYS B O 1
ATOM 10036 N N . TYR B 1 573 ? 10.43 80.062 44.406 1 77.19 573 TYR B N 1
ATOM 10037 C CA . TYR B 1 573 ? 11.859 79.875 44.25 1 77.19 573 TYR B CA 1
ATOM 10038 C C . TYR B 1 573 ? 12.57 81.062 43.719 1 77.19 573 TYR B C 1
ATOM 10040 O O . TYR B 1 573 ? 13.375 81 42.812 1 77.19 573 TYR B O 1
ATOM 10048 N N . GLU B 1 574 ? 12.125 82.312 44.344 1 74.44 574 GLU B N 1
ATOM 10049 C CA . GLU B 1 574 ? 12.664 83.625 43.938 1 74.44 574 GLU B CA 1
ATOM 10050 C C . GLU B 1 574 ? 14.164 83.688 44.188 1 74.44 574 GLU B C 1
ATOM 10052 O O . GLU B 1 574 ? 14.633 83.312 45.281 1 74.44 574 GLU B O 1
ATOM 10057 N N . GLY B 1 575 ? 14.977 83.938 43.188 1 75.06 575 GLY B N 1
ATOM 10058 C CA . GLY B 1 575 ? 16.406 84.125 43.312 1 75.06 575 GLY B CA 1
ATOM 10059 C C . GLY B 1 575 ? 17.234 82.938 42.906 1 75.06 575 GLY B C 1
ATOM 10060 O O . GLY B 1 575 ? 18.453 83 42.844 1 75.06 575 GLY B O 1
ATOM 10061 N N . MET B 1 576 ? 16.641 81.812 42.562 1 84.19 576 MET B N 1
ATOM 10062 C CA . MET B 1 576 ? 17.375 80.625 42.188 1 84.19 576 MET B CA 1
ATOM 10063 C C . MET B 1 576 ? 17.516 80.5 40.656 1 84.19 576 MET B C 1
ATOM 10065 O O . MET B 1 576 ? 16.703 81.062 39.938 1 84.19 576 MET B O 1
ATOM 10069 N N . ASN B 1 577 ? 18.594 79.938 40.219 1 87.38 577 ASN B N 1
ATOM 10070 C CA . ASN B 1 577 ? 18.797 79.75 38.781 1 87.38 577 ASN B CA 1
ATOM 10071 C C . ASN B 1 577 ? 17.828 78.75 38.188 1 87.38 577 ASN B C 1
ATOM 10073 O O . ASN B 1 577 ? 17.422 77.812 38.906 1 87.38 577 ASN B O 1
ATOM 10077 N N . ASN B 1 578 ? 17.422 78.938 37 1 87.88 578 ASN B N 1
ATOM 10078 C CA . ASN B 1 578 ? 16.438 78.062 36.344 1 87.88 578 ASN B CA 1
ATOM 10079 C C . ASN B 1 578 ? 16.906 76.625 36.25 1 87.88 578 ASN B C 1
ATOM 10081 O O . ASN B 1 578 ? 16.078 75.688 36.281 1 87.88 578 ASN B O 1
ATOM 10085 N N . VAL B 1 579 ? 18.172 76.375 36.125 1 90.81 579 VAL B N 1
ATOM 10086 C CA . VAL B 1 579 ? 18.734 75.062 36.062 1 90.81 579 VAL B CA 1
ATOM 10087 C C . VAL B 1 579 ? 18.469 74.312 37.344 1 90.81 579 VAL B C 1
ATOM 10089 O O . VAL B 1 579 ? 18.078 73.125 37.344 1 90.81 579 VAL B O 1
ATOM 10092 N N . SER B 1 580 ? 18.641 75 38.438 1 91 580 SER B N 1
ATOM 10093 C CA . SER B 1 580 ? 18.406 74.438 39.75 1 91 580 SER B CA 1
ATOM 10094 C C . SER B 1 580 ? 16.922 74.125 39.969 1 91 580 SER B C 1
ATOM 10096 O O . SER B 1 580 ? 16.578 73.125 40.594 1 91 580 SER B O 1
ATOM 10098 N N . ILE B 1 581 ? 16.141 74.938 39.469 1 89.38 581 ILE B N 1
ATOM 10099 C CA . ILE B 1 581 ? 14.703 74.75 39.594 1 89.38 581 ILE B CA 1
ATOM 10100 C C . ILE B 1 581 ? 14.266 73.5 38.781 1 89.38 581 ILE B C 1
ATOM 10102 O O . ILE B 1 581 ? 13.555 72.625 39.281 1 89.38 581 ILE B O 1
ATOM 10106 N N . GLN B 1 582 ? 14.742 73.438 37.562 1 90.88 582 GLN B N 1
ATOM 10107 C CA . GLN B 1 582 ? 14.344 72.375 36.688 1 90.88 582 GLN B CA 1
ATOM 10108 C C . GLN B 1 582 ? 14.922 71.062 37.156 1 90.88 582 GLN B C 1
ATOM 10110 O O . GLN B 1 582 ? 14.258 70 37.062 1 90.88 582 GLN B O 1
ATOM 10115 N N . LEU B 1 583 ? 16.062 71 37.625 1 92.69 583 LEU B N 1
ATOM 10116 C CA . LEU B 1 583 ? 16.672 69.812 38.125 1 92.69 583 LEU B CA 1
ATOM 10117 C C . LEU B 1 583 ? 15.984 69.375 39.438 1 92.69 583 LEU B C 1
ATOM 10119 O O . LEU B 1 583 ? 15.859 68.188 39.688 1 92.69 583 LEU B O 1
ATOM 10123 N N . GLY B 1 584 ? 15.703 70.375 40.219 1 91 584 GLY B N 1
ATOM 10124 C CA . GLY B 1 584 ? 14.953 70 41.438 1 91 584 GLY B CA 1
ATOM 10125 C C . GLY B 1 584 ? 13.594 69.438 41.125 1 91 584 GLY B C 1
ATOM 10126 O O . GLY B 1 584 ? 13.18 68.438 41.812 1 91 584 GLY B O 1
ATOM 10127 N N . LYS B 1 585 ? 12.93 70 40.188 1 91.38 585 LYS B N 1
ATOM 10128 C CA . LYS B 1 585 ? 11.648 69.438 39.781 1 91.38 585 LYS B CA 1
ATOM 10129 C C . LYS B 1 585 ? 11.812 68.062 39.188 1 91.38 585 LYS B C 1
ATOM 10131 O O . LYS B 1 585 ? 10.977 67.125 39.438 1 91.38 585 LYS B O 1
ATOM 10136 N N . PHE B 1 586 ? 12.836 67.75 38.406 1 93.38 586 PHE B N 1
ATOM 10137 C CA . PHE B 1 586 ? 13.125 66.438 37.875 1 93.38 586 PHE B CA 1
ATOM 10138 C C . PHE B 1 586 ? 13.312 65.438 39 1 93.38 586 PHE B C 1
ATOM 10140 O O . PHE B 1 586 ? 12.789 64.312 38.969 1 93.38 586 PHE B O 1
ATOM 10147 N N . MET B 1 587 ? 14.023 65.875 40 1 93.5 587 MET B N 1
ATOM 10148 C CA . MET B 1 587 ? 14.305 65 41.094 1 93.5 587 MET B CA 1
ATOM 10149 C C . MET B 1 587 ? 13.023 64.625 41.844 1 93.5 587 MET B C 1
ATOM 10151 O O . MET B 1 587 ? 12.852 63.469 42.25 1 93.5 587 MET B O 1
ATOM 10155 N N . SER B 1 588 ? 12.203 65.5 42 1 90.69 588 SER B N 1
ATOM 10156 C CA . SER B 1 588 ? 10.93 65.188 42.656 1 90.69 588 SER B CA 1
ATOM 10157 C C . SER B 1 588 ? 10.078 64.25 41.812 1 90.69 588 SER B C 1
ATOM 10159 O O . SER B 1 588 ? 9.508 63.312 42.312 1 90.69 588 SER B O 1
ATOM 10161 N N . LEU B 1 589 ? 10.016 64.562 40.5 1 92.44 589 LEU B N 1
ATOM 10162 C CA . LEU B 1 589 ? 9.258 63.75 39.594 1 92.44 589 LEU B CA 1
ATOM 10163 C C . LEU B 1 589 ? 9.898 62.344 39.469 1 92.44 589 LEU B C 1
ATOM 10165 O O . LEU B 1 589 ? 9.203 61.344 39.344 1 92.44 589 LEU B O 1
ATOM 10169 N N . ALA B 1 590 ? 11.164 62.344 39.5 1 94.12 590 ALA B N 1
ATOM 10170 C CA . ALA B 1 590 ? 11.914 61.094 39.438 1 94.12 590 ALA B CA 1
ATOM 10171 C C . ALA B 1 590 ? 11.602 60.188 40.625 1 94.12 590 ALA B C 1
ATOM 10173 O O . ALA B 1 590 ? 11.531 58.969 40.469 1 94.12 590 ALA B O 1
ATOM 10174 N N . LEU B 1 591 ? 11.492 60.75 41.75 1 91.69 591 LEU B N 1
ATOM 10175 C CA . LEU B 1 591 ? 11.18 59.969 42.906 1 91.69 591 LEU B CA 1
ATOM 10176 C C . LEU B 1 591 ? 9.797 59.312 42.781 1 91.69 591 LEU B C 1
ATOM 10178 O O . LEU B 1 591 ? 9.633 58.125 43.094 1 91.69 591 LEU B O 1
ATOM 10182 N N . VAL B 1 592 ? 8.867 60.062 42.312 1 90.19 592 VAL B N 1
ATOM 10183 C CA . VAL B 1 592 ? 7.523 59.531 42.094 1 90.19 592 VAL B CA 1
ATOM 10184 C C . VAL B 1 592 ? 7.555 58.469 41 1 90.19 592 VAL B C 1
ATOM 10186 O O . VAL B 1 592 ? 6.875 57.438 41.062 1 90.19 592 VAL B O 1
ATOM 10189 N N . GLY B 1 593 ? 8.32 58.812 39.938 1 93.19 593 GLY B N 1
ATOM 10190 C CA . GLY B 1 593 ? 8.461 57.875 38.844 1 93.19 593 GLY B CA 1
ATOM 10191 C C . GLY B 1 593 ? 9.086 56.562 39.281 1 93.19 593 GLY B C 1
ATOM 10192 O O . GLY B 1 593 ? 8.68 55.469 38.812 1 93.19 593 GLY B O 1
ATOM 10193 N N . MET B 1 594 ? 10.008 56.656 40.125 1 93.44 594 MET B N 1
ATOM 10194 C CA . MET B 1 594 ? 10.641 55.438 40.625 1 93.44 594 MET B CA 1
ATOM 10195 C C . MET B 1 594 ? 9.656 54.625 41.469 1 93.44 594 MET B C 1
ATOM 10197 O O . MET B 1 594 ? 9.648 53.406 41.375 1 93.44 594 MET B O 1
ATOM 10201 N N . LEU B 1 595 ? 8.898 55.281 42.188 1 91.19 595 LEU B N 1
ATOM 10202 C CA . LEU B 1 595 ? 7.871 54.594 42.969 1 91.19 595 LEU B CA 1
ATOM 10203 C C . LEU B 1 595 ? 6.859 53.906 42.031 1 91.19 595 LEU B C 1
ATOM 10205 O O . LEU B 1 595 ? 6.438 52.781 42.312 1 91.19 595 LEU B O 1
ATOM 10209 N N . GLN B 1 596 ? 6.504 54.625 40.969 1 92.25 596 GLN B N 1
ATOM 10210 C CA . GLN B 1 596 ? 5.598 54.031 40 1 92.25 596 GLN B CA 1
ATOM 10211 C C . GLN B 1 596 ? 6.168 52.75 39.406 1 92.25 596 GLN B C 1
ATOM 10213 O O . GLN B 1 596 ? 5.453 51.781 39.219 1 92.25 596 GLN B O 1
ATOM 10218 N N . SER B 1 597 ? 7.402 52.875 39.062 1 94.56 597 SER B N 1
ATOM 10219 C CA . SER B 1 597 ? 8.055 51.75 38.438 1 94.56 597 SER B CA 1
ATOM 10220 C C . SER B 1 597 ? 8.164 50.562 39.375 1 94.56 597 SER B C 1
ATOM 10222 O O . SER B 1 597 ? 7.961 49.406 38.969 1 94.56 597 SER B O 1
ATOM 10224 N N . LEU B 1 598 ? 8.406 50.781 40.625 1 93.94 598 LEU B N 1
ATOM 10225 C CA . LEU B 1 598 ? 8.539 49.719 41.625 1 93.94 598 LEU B CA 1
ATOM 10226 C C . LEU B 1 598 ? 7.191 49.062 41.906 1 93.94 598 LEU B C 1
ATOM 10228 O O . LEU B 1 598 ? 7.094 47.844 41.969 1 93.94 598 LEU B O 1
ATOM 10232 N N . VAL B 1 599 ? 6.195 49.844 42.062 1 92 599 VAL B N 1
ATOM 10233 C CA . VAL B 1 599 ? 4.863 49.344 42.375 1 92 599 VAL B CA 1
ATOM 10234 C C . VAL B 1 599 ? 4.34 48.531 41.188 1 92 599 VAL B C 1
ATOM 10236 O O . VAL B 1 599 ? 3.816 47.438 41.375 1 92 599 VAL B O 1
ATOM 10239 N N . SER B 1 600 ? 4.488 49.094 40.031 1 92.19 600 SER B N 1
ATOM 10240 C CA . SER B 1 600 ? 4.016 48.375 38.844 1 92.19 600 SER B CA 1
ATOM 10241 C C . SER B 1 600 ? 4.754 47.062 38.656 1 92.19 600 SER B C 1
ATOM 10243 O O . SER B 1 600 ? 4.141 46.031 38.344 1 92.19 600 SER B O 1
ATOM 10245 N N . SER B 1 601 ? 6.055 47.125 38.812 1 94.44 601 SER B N 1
ATOM 10246 C CA . SER B 1 601 ? 6.859 45.906 38.656 1 94.44 601 SER B CA 1
ATOM 10247 C C . SER B 1 601 ? 6.488 44.875 39.719 1 94.44 601 SER B C 1
ATOM 10249 O O . SER B 1 601 ? 6.391 43.688 39.406 1 94.44 601 SER B O 1
ATOM 10251 N N . PHE B 1 602 ? 6.215 45.312 40.844 1 94.12 602 PHE B N 1
ATOM 10252 C CA . PHE B 1 602 ? 5.902 44.406 41.938 1 94.12 602 PHE B CA 1
ATOM 10253 C C . PHE B 1 602 ? 4.547 43.75 41.75 1 94.12 602 PHE B C 1
ATOM 10255 O O . PHE B 1 602 ? 4.402 42.531 41.938 1 94.12 602 PHE B O 1
ATOM 10262 N N . VAL B 1 603 ? 3.598 44.438 41.344 1 93.12 603 VAL B N 1
ATOM 10263 C CA . VAL B 1 603 ? 2.24 43.938 41.188 1 93.12 603 VAL B CA 1
ATOM 10264 C C . VAL B 1 603 ? 2.191 42.938 40.062 1 93.12 603 VAL B C 1
ATOM 10266 O O . VAL B 1 603 ? 1.446 41.938 40.125 1 93.12 603 VAL B O 1
ATOM 10269 N N . LEU B 1 604 ? 2.959 43.125 39.031 1 94.94 604 LEU B N 1
ATOM 10270 C CA . LEU B 1 604 ? 2.959 42.188 37.906 1 94.94 604 LEU B CA 1
ATOM 10271 C C . LEU B 1 604 ? 3.588 40.875 38.312 1 94.94 604 LEU B C 1
ATOM 10273 O O . LEU B 1 604 ? 3.104 39.812 37.938 1 94.94 604 LEU B O 1
ATOM 10277 N N . VAL B 1 605 ? 4.641 40.938 39.094 1 95.81 605 VAL B N 1
ATOM 10278 C CA . VAL B 1 605 ? 5.324 39.719 39.5 1 95.81 605 VAL B CA 1
ATOM 10279 C C . VAL B 1 605 ? 4.465 38.969 40.531 1 95.81 605 VAL B C 1
ATOM 10281 O O . VAL B 1 605 ? 4.301 37.75 40.438 1 95.81 605 VAL B O 1
ATOM 10284 N N . GLU B 1 606 ? 3.832 39.719 41.5 1 93.88 606 GLU B N 1
ATOM 10285 C CA . GLU B 1 606 ? 3.105 39.062 42.594 1 93.88 606 GLU B CA 1
ATOM 10286 C C . GLU B 1 606 ? 1.633 38.875 42.25 1 93.88 606 GLU B C 1
ATOM 10288 O O . GLU B 1 606 ? 1.004 37.906 42.688 1 93.88 606 GLU B O 1
ATOM 10293 N N . GLY B 1 607 ? 1.059 39.781 41.531 1 92.56 607 GLY B N 1
ATOM 10294 C CA . GLY B 1 607 ? -0.359 39.719 41.219 1 92.56 607 GLY B CA 1
ATOM 10295 C C . GLY B 1 607 ? -0.677 38.781 40.062 1 92.56 607 GLY B C 1
ATOM 10296 O O . GLY B 1 607 ? -1.607 38 40.156 1 92.56 607 GLY B O 1
ATOM 10297 N N . LEU B 1 608 ? 0.121 38.875 38.969 1 93.38 608 LEU B N 1
ATOM 10298 C CA . LEU B 1 608 ? -0.109 38.062 37.781 1 93.38 608 LEU B CA 1
ATOM 10299 C C . LEU B 1 608 ? 0.824 36.875 37.75 1 93.38 608 LEU B C 1
ATOM 10301 O O . LEU B 1 608 ? 0.728 36 36.875 1 93.38 608 LEU B O 1
ATOM 10305 N N . LYS B 1 609 ? 1.701 36.812 38.75 1 93.31 609 LYS B N 1
ATOM 10306 C CA . LYS B 1 609 ? 2.682 35.719 38.812 1 93.31 609 LYS B CA 1
ATOM 10307 C C . LYS B 1 609 ? 3.586 35.688 37.594 1 93.31 609 LYS B C 1
ATOM 10309 O O . LYS B 1 609 ? 3.768 34.656 36.969 1 93.31 609 LYS B O 1
ATOM 10314 N N . LEU B 1 610 ? 3.955 36.875 37.188 1 95.56 610 LEU B N 1
ATOM 10315 C CA . LEU B 1 610 ? 4.945 37 36.125 1 95.56 610 LEU B CA 1
ATOM 10316 C C . LEU B 1 610 ? 6.258 36.344 36.531 1 95.56 610 LEU B C 1
ATOM 10318 O O . LEU B 1 610 ? 6.895 36.75 37.5 1 95.56 610 LEU B O 1
ATOM 10322 N N . ASP B 1 611 ? 6.59 35.312 35.906 1 93.12 611 ASP B N 1
ATOM 10323 C CA . ASP B 1 611 ? 7.812 34.562 36.219 1 93.12 611 ASP B CA 1
ATOM 10324 C C . ASP B 1 611 ? 9.031 35.25 35.625 1 93.12 611 ASP B C 1
ATOM 10326 O O . ASP B 1 611 ? 9.273 35.156 34.406 1 93.12 611 ASP B O 1
ATOM 10330 N N . VAL B 1 612 ? 9.734 35.938 36.469 1 96.38 612 VAL B N 1
ATOM 10331 C CA . VAL B 1 612 ? 10.898 36.688 36.031 1 96.38 612 VAL B CA 1
ATOM 10332 C C . VAL B 1 612 ? 12.18 35.969 36.406 1 96.38 612 VAL B C 1
ATOM 10334 O O . VAL B 1 612 ? 12.398 35.656 37.594 1 96.38 612 VAL B O 1
ATOM 10337 N N . HIS B 1 613 ? 13.062 35.719 35.438 1 94.94 613 HIS B N 1
ATOM 10338 C CA . HIS B 1 613 ? 14.297 34.969 35.656 1 94.94 613 HIS B CA 1
ATOM 10339 C C . HIS B 1 613 ? 15.305 35.812 36.438 1 94.94 613 HIS B C 1
ATOM 10341 O O . HIS B 1 613 ? 15.984 35.281 37.344 1 94.94 613 HIS B O 1
ATOM 10347 N N . ASN B 1 614 ? 15.453 37.031 36.062 1 96.56 614 ASN B N 1
ATOM 10348 C CA . ASN B 1 614 ? 16.359 37.969 36.75 1 96.56 614 ASN B CA 1
ATOM 10349 C C . ASN B 1 614 ? 15.602 39.125 37.375 1 96.56 614 ASN B C 1
ATOM 10351 O O . ASN B 1 614 ? 15.523 40.219 36.781 1 96.56 614 ASN B O 1
ATOM 10355 N N . LEU B 1 615 ? 15.227 38.938 38.625 1 96.56 615 LEU B N 1
ATOM 10356 C CA . LEU B 1 615 ? 14.312 39.844 39.312 1 96.56 615 LEU B CA 1
ATOM 10357 C C . LEU B 1 615 ? 14.969 41.219 39.531 1 96.56 615 LEU B C 1
ATOM 10359 O O . LEU B 1 615 ? 14.336 42.25 39.344 1 96.56 615 LEU B O 1
ATOM 10363 N N . PHE B 1 616 ? 16.172 41.25 39.969 1 96.56 616 PHE B N 1
ATOM 10364 C CA . PHE B 1 616 ? 16.875 42.5 40.25 1 96.56 616 PHE B CA 1
ATOM 10365 C C . PHE B 1 616 ? 16.969 43.375 39 1 96.56 616 PHE B C 1
ATOM 10367 O O . PHE B 1 616 ? 16.672 44.562 39.062 1 96.56 616 PHE B O 1
ATOM 10374 N N . TYR B 1 617 ? 17.406 42.812 37.969 1 97 617 TYR B N 1
ATOM 10375 C CA . TYR B 1 617 ? 17.594 43.562 36.75 1 97 617 TYR B CA 1
ATOM 10376 C C . TYR B 1 617 ? 16.25 44 36.156 1 97 617 TYR B C 1
ATOM 10378 O O . TYR B 1 617 ? 16.156 45.031 35.5 1 97 617 TYR B O 1
ATOM 10386 N N . TYR B 1 618 ? 15.242 43.125 36.438 1 97.06 618 TYR B N 1
ATOM 10387 C CA . TYR B 1 618 ? 13.883 43.5 36.031 1 97.06 618 TYR B CA 1
ATOM 10388 C C . TYR B 1 618 ? 13.477 44.812 36.688 1 97.06 618 TYR B C 1
ATOM 10390 O O . TYR B 1 618 ? 13.016 45.719 36.031 1 97.06 618 TYR B O 1
ATOM 10398 N N . TYR B 1 619 ? 13.688 44.969 37.969 1 97.62 619 TYR B N 1
ATOM 10399 C CA . TYR B 1 619 ? 13.359 46.188 38.688 1 97.62 619 TYR B CA 1
ATOM 10400 C C . TYR B 1 619 ? 14.25 47.344 38.25 1 97.62 619 TYR B C 1
ATOM 10402 O O . TYR B 1 619 ? 13.789 48.469 38.094 1 97.62 619 TYR B O 1
ATOM 10410 N N . LEU B 1 620 ? 15.469 47.031 38 1 97.56 620 LEU B N 1
ATOM 10411 C CA . LEU B 1 620 ? 16.438 48.062 37.625 1 97.56 620 LEU B CA 1
ATOM 10412 C C . LEU B 1 620 ? 16.094 48.688 36.281 1 97.56 620 LEU B C 1
ATOM 10414 O O . LEU B 1 620 ? 16.109 49.906 36.094 1 97.56 620 LEU B O 1
ATOM 10418 N N . ILE B 1 621 ? 15.891 47.812 35.281 1 98.06 621 ILE B N 1
ATOM 10419 C CA . ILE B 1 621 ? 15.586 48.312 33.969 1 98.06 621 ILE B CA 1
ATOM 10420 C C . ILE B 1 621 ? 14.344 49.188 34 1 98.06 621 ILE B C 1
ATOM 10422 O O . ILE B 1 621 ? 14.289 50.25 33.375 1 98.06 621 ILE B O 1
ATOM 10426 N N . ASN B 1 622 ? 13.336 48.781 34.75 1 97.75 622 ASN B N 1
ATOM 10427 C CA . ASN B 1 622 ? 12.109 49.531 34.875 1 97.75 622 ASN B CA 1
ATOM 10428 C C . ASN B 1 622 ? 12.359 50.906 35.531 1 97.75 622 ASN B C 1
ATOM 10430 O O . ASN B 1 622 ? 11.797 51.906 35.125 1 97.75 622 ASN B O 1
ATOM 10434 N N . ALA B 1 623 ? 13.172 50.906 36.5 1 97.19 623 ALA B N 1
ATOM 10435 C CA . ALA B 1 623 ? 13.5 52.156 37.188 1 97.19 623 ALA B CA 1
ATOM 10436 C C . ALA B 1 623 ? 14.242 53.125 36.281 1 97.19 623 ALA B C 1
ATOM 10438 O O . ALA B 1 623 ? 13.914 54.312 36.219 1 97.19 623 ALA B O 1
ATOM 10439 N N . VAL B 1 624 ? 15.219 52.625 35.594 1 97.94 624 VAL B N 1
ATOM 10440 C CA . VAL B 1 624 ? 16.016 53.438 34.719 1 97.94 624 VAL B CA 1
ATOM 10441 C C . VAL B 1 624 ? 15.141 53.969 33.562 1 97.94 624 VAL B C 1
ATOM 10443 O O . VAL B 1 624 ? 15.281 55.125 33.156 1 97.94 624 VAL B O 1
ATOM 10446 N N . MET B 1 625 ? 14.266 53.125 33.062 1 97.62 625 MET B N 1
ATOM 10447 C CA . MET B 1 625 ? 13.336 53.531 32 1 97.62 625 MET B CA 1
ATOM 10448 C C . MET B 1 625 ? 12.438 54.656 32.469 1 97.62 625 MET B C 1
ATOM 10450 O O . MET B 1 625 ? 12.219 55.625 31.75 1 97.62 625 MET B O 1
ATOM 10454 N N . SER B 1 626 ? 11.93 54.438 33.656 1 96.88 626 SER B N 1
ATOM 10455 C CA . SER B 1 626 ? 11.055 55.469 34.219 1 96.88 626 SER B CA 1
ATOM 10456 C C . SER B 1 626 ? 11.781 56.812 34.312 1 96.88 626 SER B C 1
ATOM 10458 O O . SER B 1 626 ? 11.234 57.844 33.906 1 96.88 626 SER B O 1
ATOM 10460 N N . LEU B 1 627 ? 12.984 56.875 34.781 1 97.62 627 LEU B N 1
ATOM 10461 C CA . LEU B 1 627 ? 13.781 58.094 34.906 1 97.62 627 LEU B CA 1
ATOM 10462 C C . LEU B 1 627 ? 14.039 58.688 33.531 1 97.62 627 LEU B C 1
ATOM 10464 O O . LEU B 1 627 ? 13.938 59.906 33.375 1 97.62 627 LEU B O 1
ATOM 10468 N N . THR B 1 628 ? 14.383 57.875 32.656 1 98.38 628 THR B N 1
ATOM 10469 C CA . THR B 1 628 ? 14.672 58.344 31.312 1 98.38 628 THR B CA 1
ATOM 10470 C C . THR B 1 628 ? 13.43 58.938 30.672 1 98.38 628 THR B C 1
ATOM 10472 O O . THR B 1 628 ? 13.5 60 30.047 1 98.38 628 THR B O 1
ATOM 10475 N N . PHE B 1 629 ? 12.344 58.25 30.812 1 98.12 629 PHE B N 1
ATOM 10476 C CA . PHE B 1 629 ? 11.094 58.719 30.219 1 98.12 629 PHE B CA 1
ATOM 10477 C C . PHE B 1 629 ? 10.711 60.062 30.828 1 98.12 629 PHE B C 1
ATOM 10479 O O . PHE B 1 629 ? 10.266 60.969 30.109 1 98.12 629 PHE B O 1
ATOM 10486 N N . ILE B 1 630 ? 10.914 60.25 32.094 1 96.94 630 ILE B N 1
ATOM 10487 C CA . ILE B 1 630 ? 10.602 61.5 32.75 1 96.94 630 ILE B CA 1
ATOM 10488 C C . ILE B 1 630 ? 11.5 62.625 32.219 1 96.94 630 ILE B C 1
ATOM 10490 O O . ILE B 1 630 ? 11.031 63.719 31.953 1 96.94 630 ILE B O 1
ATOM 10494 N N . ALA B 1 631 ? 12.711 62.281 32.031 1 97.69 631 ALA B N 1
ATOM 10495 C CA . ALA B 1 631 ? 13.648 63.281 31.5 1 97.69 631 ALA B CA 1
ATOM 10496 C C . ALA B 1 631 ? 13.242 63.719 30.094 1 97.69 631 ALA B C 1
ATOM 10498 O O . ALA B 1 631 ? 13.281 64.875 29.781 1 97.69 631 ALA B O 1
ATOM 10499 N N . ILE B 1 632 ? 12.891 62.812 29.312 1 97.94 632 ILE B N 1
ATOM 10500 C CA . ILE B 1 632 ? 12.516 63.094 27.938 1 97.94 632 ILE B CA 1
ATOM 10501 C C . ILE B 1 632 ? 11.258 63.969 27.922 1 97.94 632 ILE B C 1
ATOM 10503 O O . ILE B 1 632 ? 11.219 65 27.25 1 97.94 632 ILE B O 1
ATOM 10507 N N . ILE B 1 633 ? 10.289 63.5 28.625 1 96.62 633 ILE B N 1
ATOM 10508 C CA . ILE B 1 633 ? 9.016 64.25 28.641 1 96.62 633 ILE B CA 1
ATOM 10509 C C . ILE B 1 633 ? 9.211 65.625 29.25 1 96.62 633 ILE B C 1
ATOM 10511 O O . ILE B 1 633 ? 8.625 66.562 28.781 1 96.62 633 ILE B O 1
ATOM 10515 N N . GLN B 1 634 ? 10.055 65.688 30.297 1 96 634 GLN B N 1
ATOM 10516 C CA . GLN B 1 634 ? 10.312 67 30.906 1 96 634 GLN B CA 1
ATOM 10517 C C . GLN B 1 634 ? 10.945 68 29.922 1 96 634 GLN B C 1
ATOM 10519 O O . GLN B 1 634 ? 10.594 69.188 29.891 1 96 634 GLN B O 1
ATOM 10524 N N . LEU B 1 635 ? 11.828 67.5 29.203 1 96 635 LEU B N 1
ATOM 10525 C CA . LEU B 1 635 ? 12.461 68.312 28.219 1 96 635 LEU B CA 1
ATOM 10526 C C . LEU B 1 635 ? 11.43 68.875 27.234 1 96 635 LEU B C 1
ATOM 10528 O O . LEU B 1 635 ? 11.438 70.062 26.906 1 96 635 LEU B O 1
ATOM 10532 N N . PHE B 1 636 ? 10.57 68 26.75 1 94 636 PHE B N 1
ATOM 10533 C CA . PHE B 1 636 ? 9.547 68.438 25.797 1 94 636 PHE B CA 1
ATOM 10534 C C . PHE B 1 636 ? 8.625 69.438 26.422 1 94 636 PHE B C 1
ATOM 10536 O O . PHE B 1 636 ? 8.305 70.438 25.781 1 94 636 PHE B O 1
ATOM 10543 N N . VAL B 1 637 ? 8.25 69.188 27.625 1 90.62 637 VAL B N 1
ATOM 10544 C CA . VAL B 1 637 ? 7.316 70.125 28.297 1 90.62 637 VAL B CA 1
ATOM 10545 C C . VAL B 1 637 ? 8.016 71.438 28.609 1 90.62 637 VAL B C 1
ATOM 10547 O O . VAL B 1 637 ? 7.418 72.5 28.484 1 90.62 637 VAL B O 1
ATOM 10550 N N . MET B 1 638 ? 9.266 71.375 29 1 90.69 638 MET B N 1
ATOM 10551 C CA . MET B 1 638 ? 10.039 72.562 29.328 1 90.69 638 MET B CA 1
ATOM 10552 C C . MET B 1 638 ? 10.195 73.438 28.094 1 90.69 638 MET B C 1
ATOM 10554 O O . MET B 1 638 ? 10.094 74.688 28.203 1 90.69 638 MET B O 1
ATOM 10558 N N . LEU B 1 639 ? 10.32 72.875 27.047 1 89.38 639 LEU B N 1
ATOM 10559 C CA . LEU B 1 639 ? 10.609 73.625 25.828 1 89.38 639 LEU B CA 1
ATOM 10560 C C . LEU B 1 639 ? 9.32 74.062 25.156 1 89.38 639 LEU B C 1
ATOM 10562 O O . LEU B 1 639 ? 9.273 75.188 24.578 1 89.38 639 LEU B O 1
ATOM 10566 N N . PHE B 1 640 ? 8.266 73.188 25.266 1 85.5 640 PHE B N 1
ATOM 10567 C CA . PHE B 1 640 ? 7.121 73.438 24.406 1 85.5 640 PHE B CA 1
ATOM 10568 C C . PHE B 1 640 ? 5.836 73.562 25.219 1 85.5 640 PHE B C 1
ATOM 10570 O O . PHE B 1 640 ? 4.746 73.688 24.656 1 85.5 640 PHE B O 1
ATOM 10577 N N . GLY B 1 641 ? 5.938 73.438 26.484 1 81 641 GLY B N 1
ATOM 10578 C CA . GLY B 1 641 ? 4.754 73.5 27.328 1 81 641 GLY B CA 1
ATOM 10579 C C . GLY B 1 641 ? 3.729 72.438 27.016 1 81 641 GLY B C 1
ATOM 10580 O O . GLY B 1 641 ? 4.062 71.25 26.953 1 81 641 GLY B O 1
ATOM 10581 N N . ILE B 1 642 ? 2.574 72.812 26.656 1 76.81 642 ILE B N 1
ATOM 10582 C CA . ILE B 1 642 ? 1.493 71.875 26.391 1 76.81 642 ILE B CA 1
ATOM 10583 C C . ILE B 1 642 ? 1.772 71.125 25.078 1 76.81 642 ILE B C 1
ATOM 10585 O O . ILE B 1 642 ? 1.442 70 24.953 1 76.81 642 ILE B O 1
ATOM 10589 N N . ALA B 1 643 ? 2.387 71.812 24.156 1 80.5 643 ALA B N 1
ATOM 10590 C CA . ALA B 1 643 ? 2.779 71.125 22.906 1 80.5 643 ALA B CA 1
ATOM 10591 C C . ALA B 1 643 ? 3.795 70.062 23.188 1 80.5 643 ALA B C 1
ATOM 10593 O O . ALA B 1 643 ? 3.846 69.062 22.453 1 80.5 643 ALA B O 1
ATOM 10594 N N . GLY B 1 644 ? 4.551 70.25 24.219 1 85.75 644 GLY B N 1
ATOM 10595 C CA . GLY B 1 644 ? 5.504 69.25 24.609 1 85.75 644 GLY B CA 1
ATOM 10596 C C . GLY B 1 644 ? 4.84 67.938 25.016 1 85.75 644 GLY B C 1
ATOM 10597 O O . GLY B 1 644 ? 5.359 66.875 24.75 1 85.75 644 GLY B O 1
ATOM 10598 N N . LYS B 1 645 ? 3.746 68 25.703 1 85.06 645 LYS B N 1
ATOM 10599 C CA . LYS B 1 645 ? 2.992 66.812 26.078 1 85.06 645 LYS B CA 1
ATOM 10600 C C . LYS B 1 645 ? 2.467 66.062 24.844 1 85.06 645 LYS B C 1
ATOM 10602 O O . LYS B 1 645 ? 2.41 64.875 24.828 1 85.06 645 LYS B O 1
ATOM 10607 N N . PHE B 1 646 ? 2.146 66.875 23.844 1 81.62 646 PHE B N 1
ATOM 10608 C CA . PHE B 1 646 ? 1.719 66.25 22.578 1 81.62 646 PHE B CA 1
ATOM 10609 C C . PHE B 1 646 ? 2.867 65.5 21.922 1 81.62 646 PHE B C 1
ATOM 10611 O O . PHE B 1 646 ? 2.686 64.375 21.453 1 81.62 646 PHE B O 1
ATOM 10618 N N . PHE B 1 647 ? 3.938 66.125 21.969 1 88.56 647 PHE B N 1
ATOM 10619 C CA . PHE B 1 647 ? 5.102 65.5 21.359 1 88.56 647 PHE B CA 1
ATOM 10620 C C . PHE B 1 647 ? 5.477 64.25 22.109 1 88.56 647 PHE B C 1
ATOM 10622 O O . PHE B 1 647 ? 5.945 63.25 21.5 1 88.56 647 PHE B O 1
ATOM 10629 N N . ALA B 1 648 ? 5.211 64.25 23.375 1 91.88 648 ALA B N 1
ATOM 10630 C CA . ALA B 1 648 ? 5.477 63.062 24.172 1 91.88 648 ALA B CA 1
ATOM 10631 C C . ALA B 1 648 ? 4.574 61.906 23.75 1 91.88 648 ALA B C 1
ATOM 10633 O O . ALA B 1 648 ? 5 60.75 23.734 1 91.88 648 ALA B O 1
ATOM 10634 N N . VAL B 1 649 ? 3.395 62.188 23.375 1 87.44 649 VAL B N 1
ATOM 10635 C CA . VAL B 1 649 ? 2.453 61.156 22.938 1 87.44 649 VAL B CA 1
ATOM 10636 C C . VAL B 1 649 ? 2.859 60.625 21.562 1 87.44 649 VAL B C 1
ATOM 10638 O O . VAL B 1 649 ? 2.785 59.406 21.312 1 87.44 649 VAL B O 1
ATOM 10641 N N . VAL B 1 650 ? 3.225 61.531 20.703 1 88.94 650 VAL B N 1
ATOM 10642 C CA . VAL B 1 650 ? 3.674 61.125 19.375 1 88.94 650 VAL B CA 1
ATOM 10643 C C . VAL B 1 650 ? 4.887 60.188 19.5 1 88.94 650 VAL B C 1
ATOM 10645 O O . VAL B 1 650 ? 4.977 59.188 18.797 1 88.94 650 VAL B O 1
ATOM 10648 N N . LEU B 1 651 ? 5.773 60.594 20.375 1 94.44 651 LEU B N 1
ATOM 10649 C CA . LEU B 1 651 ? 6.965 59.781 20.562 1 94.44 651 LEU B CA 1
ATOM 10650 C C . LEU B 1 651 ? 6.598 58.406 21.125 1 94.44 651 LEU B C 1
ATOM 10652 O O . LEU B 1 651 ? 7.23 57.406 20.781 1 94.44 651 LEU B O 1
ATOM 10656 N N . LEU B 1 652 ? 5.621 58.375 21.984 1 93.56 652 LEU B N 1
ATOM 10657 C CA . LEU B 1 652 ? 5.145 57.094 22.5 1 93.56 652 LEU B CA 1
ATOM 10658 C C . LEU B 1 652 ? 4.672 56.188 21.375 1 93.56 652 LEU B C 1
ATOM 10660 O O . LEU B 1 652 ? 5.02 55 21.328 1 93.56 652 LEU B O 1
ATOM 10664 N N . MET B 1 653 ? 3.928 56.75 20.438 1 91.94 653 MET B N 1
ATOM 10665 C CA . MET B 1 653 ? 3.389 55.938 19.328 1 91.94 653 MET B CA 1
ATOM 10666 C C . MET B 1 653 ? 4.508 55.438 18.438 1 91.94 653 MET B C 1
ATOM 10668 O O . MET B 1 653 ? 4.457 54.281 17.969 1 91.94 653 MET B O 1
ATOM 10672 N N . LEU B 1 654 ? 5.445 56.281 18.234 1 95.12 654 LEU B N 1
ATOM 10673 C CA . LEU B 1 654 ? 6.586 55.844 17.422 1 95.12 654 LEU B CA 1
ATOM 10674 C C . LEU B 1 654 ? 7.367 54.75 18.125 1 95.12 654 LEU B C 1
ATOM 10676 O O . LEU B 1 654 ? 7.844 53.812 17.469 1 95.12 654 LEU B O 1
ATOM 10680 N N . GLN B 1 655 ? 7.449 54.844 19.406 1 96.44 655 GLN B N 1
ATOM 10681 C CA . GLN B 1 655 ? 8.156 53.812 20.172 1 96.44 655 GLN B CA 1
ATOM 10682 C C . GLN B 1 655 ? 7.387 52.5 20.172 1 96.44 655 GLN B C 1
ATOM 10684 O O . GLN B 1 655 ? 7.98 51.438 20.031 1 96.44 655 GLN B O 1
ATOM 10689 N N . LEU B 1 656 ? 6.102 52.531 20.266 1 93.69 656 LEU B N 1
ATOM 10690 C CA . LEU B 1 656 ? 5.262 51.312 20.328 1 93.69 656 LEU B CA 1
ATOM 10691 C C . LEU B 1 656 ? 5.312 50.562 19 1 93.69 656 LEU B C 1
ATOM 10693 O O . LEU B 1 656 ? 5.277 49.344 18.984 1 93.69 656 LEU B O 1
ATOM 10697 N N . THR B 1 657 ? 5.457 51.312 17.922 1 94.81 657 THR B N 1
ATOM 10698 C CA . THR B 1 657 ? 5.391 50.688 16.609 1 94.81 657 THR B CA 1
ATOM 10699 C C . THR B 1 657 ? 6.785 50.312 16.109 1 94.81 657 THR B C 1
ATOM 10701 O O . THR B 1 657 ? 6.926 49.625 15.102 1 94.81 657 THR B O 1
ATOM 10704 N N . SER B 1 658 ? 7.805 50.688 16.859 1 96.19 658 SER B N 1
ATOM 10705 C CA . SER B 1 658 ? 9.156 50.5 16.344 1 96.19 658 SER B CA 1
ATOM 10706 C C . SER B 1 658 ? 10.016 49.75 17.359 1 96.19 658 SER B C 1
ATOM 10708 O O . SER B 1 658 ? 11.219 49.562 17.141 1 96.19 658 SER B O 1
ATOM 10710 N N . SER B 1 659 ? 9.438 49.281 18.406 1 95.12 659 SER B N 1
ATOM 10711 C CA . SER B 1 659 ? 10.242 48.688 19.453 1 95.12 659 SER B CA 1
ATOM 10712 C C . SER B 1 659 ? 10.391 47.188 19.25 1 95.12 659 SER B C 1
ATOM 10714 O O . SER B 1 659 ? 11.219 46.531 19.891 1 95.12 659 SER B O 1
ATOM 10716 N N . GLY B 1 660 ? 9.57 46.594 18.312 1 92.25 660 GLY B N 1
ATOM 10717 C CA . GLY B 1 660 ? 9.617 45.156 18.078 1 92.25 660 GLY B CA 1
ATOM 10718 C C . GLY B 1 660 ? 8.922 44.375 19.156 1 92.25 660 GLY B C 1
ATOM 10719 O O . GLY B 1 660 ? 9.148 43.156 19.297 1 92.25 660 GLY B O 1
ATOM 10720 N N . GLY B 1 661 ? 8.078 44.969 19.891 1 91.31 661 GLY B N 1
ATOM 10721 C CA . GLY B 1 661 ? 7.406 44.344 21 1 91.31 661 GLY B CA 1
ATOM 10722 C C . GLY B 1 661 ? 6.297 43.406 20.578 1 91.31 661 GLY B C 1
ATOM 10723 O O . GLY B 1 661 ? 5.984 42.438 21.281 1 91.31 661 GLY B O 1
ATOM 10724 N N . THR B 1 662 ? 5.68 43.562 19.406 1 91.38 662 THR B N 1
ATOM 10725 C CA . THR B 1 662 ? 4.586 42.719 18.906 1 91.38 662 THR B CA 1
ATOM 10726 C C . THR B 1 662 ? 5.074 41.781 17.812 1 91.38 662 THR B C 1
ATOM 10728 O O . THR B 1 662 ? 5.449 40.625 18.109 1 91.38 662 THR B O 1
ATOM 10731 N N . PHE B 1 663 ? 5.234 42.375 16.656 1 91.94 663 PHE B N 1
ATOM 10732 C CA . PHE B 1 663 ? 5.734 41.562 15.531 1 91.94 663 PHE B CA 1
ATOM 10733 C C . PHE B 1 663 ? 7.238 41.75 15.367 1 91.94 663 PHE B C 1
ATOM 10735 O O . PHE B 1 663 ? 7.789 42.781 15.758 1 91.94 663 PHE B O 1
ATOM 10742 N N . PRO B 1 664 ? 7.91 40.719 14.828 1 93.06 664 PRO B N 1
ATOM 10743 C CA . PRO B 1 664 ? 9.312 40.938 14.469 1 93.06 664 PRO B CA 1
ATOM 10744 C C . PRO B 1 664 ? 9.523 42.125 13.547 1 93.06 664 PRO B C 1
ATOM 10746 O O . PRO B 1 664 ? 8.711 42.375 12.648 1 93.06 664 PRO B O 1
ATOM 10749 N N . MET B 1 665 ? 10.609 42.844 13.797 1 94.5 665 MET B N 1
ATOM 10750 C CA . MET B 1 665 ? 10.891 44.062 13.055 1 94.5 665 MET B CA 1
ATOM 10751 C C . MET B 1 665 ? 10.969 43.781 11.555 1 94.5 665 MET B C 1
ATOM 10753 O O . MET B 1 665 ? 10.602 44.656 10.75 1 94.5 665 MET B O 1
ATOM 10757 N N . GLU B 1 666 ? 11.398 42.594 11.219 1 93.81 666 GLU B N 1
ATOM 10758 C CA . GLU B 1 666 ? 11.562 42.219 9.82 1 93.81 666 GLU B CA 1
ATOM 10759 C C . GLU B 1 666 ? 10.234 42.281 9.07 1 93.81 666 GLU B C 1
ATOM 10761 O O . GLU B 1 666 ? 10.211 42.406 7.852 1 93.81 666 GLU B O 1
ATOM 10766 N N . LEU B 1 667 ? 9.109 42.188 9.805 1 93.31 667 LEU B N 1
ATOM 10767 C CA . LEU B 1 667 ? 7.789 42.125 9.18 1 93.31 667 LEU B CA 1
ATOM 10768 C C . LEU B 1 667 ? 7.148 43.5 9.094 1 93.31 667 LEU B C 1
ATOM 10770 O O . LEU B 1 667 ? 6.051 43.656 8.555 1 93.31 667 LEU B O 1
ATOM 10774 N N . LEU B 1 668 ? 7.836 44.5 9.562 1 95.06 668 LEU B N 1
ATOM 10775 C CA . LEU B 1 668 ? 7.312 45.875 9.602 1 95.06 668 LEU B CA 1
ATOM 10776 C C . LEU B 1 668 ? 7.887 46.719 8.461 1 95.06 668 LEU B C 1
ATOM 10778 O O . LEU B 1 668 ? 8.953 46.406 7.93 1 95.06 668 LEU B O 1
ATOM 10782 N N . PRO B 1 669 ? 7.211 47.781 8.07 1 93.88 669 PRO B N 1
ATOM 10783 C CA . PRO B 1 669 ? 7.73 48.688 7.035 1 93.88 669 PRO B CA 1
ATOM 10784 C C . PRO B 1 669 ? 9.078 49.281 7.406 1 93.88 669 PRO B C 1
ATOM 10786 O O . PRO B 1 669 ? 9.406 49.406 8.594 1 93.88 669 PRO B O 1
ATOM 10789 N N . LYS B 1 670 ? 9.836 49.781 6.438 1 94.94 670 LYS B N 1
ATOM 10790 C CA . LYS B 1 670 ? 11.211 50.25 6.547 1 94.94 670 LYS B CA 1
ATOM 10791 C C . LYS B 1 670 ? 11.312 51.438 7.496 1 94.94 670 LYS B C 1
ATOM 10793 O O . LYS B 1 670 ? 12.273 51.562 8.25 1 94.94 670 LYS B O 1
ATOM 10798 N N . PHE B 1 671 ? 10.383 52.344 7.539 1 95.12 671 PHE B N 1
ATOM 10799 C CA . PHE B 1 671 ? 10.391 53.562 8.359 1 95.12 671 PHE B CA 1
ATOM 10800 C C . PHE B 1 671 ? 10.578 53.188 9.836 1 95.12 671 PHE B C 1
ATOM 10802 O O . PHE B 1 671 ? 11.414 53.781 10.516 1 95.12 671 PHE B O 1
ATOM 10809 N N . PHE B 1 672 ? 9.852 52.25 10.266 1 96.06 672 PHE B N 1
ATOM 10810 C CA . PHE B 1 672 ? 9.875 51.875 11.68 1 96.06 672 PHE B CA 1
ATOM 10811 C C . PHE B 1 672 ? 11.18 51.188 12.039 1 96.06 672 PHE B C 1
ATOM 10813 O O . PHE B 1 672 ? 11.656 51.281 13.172 1 96.06 672 PHE B O 1
ATOM 10820 N N . ASN B 1 673 ? 11.758 50.469 11.047 1 95.62 673 ASN B N 1
ATOM 10821 C CA . ASN B 1 673 ? 13.062 49.844 11.258 1 95.62 673 ASN B CA 1
ATOM 10822 C C . ASN B 1 673 ? 14.164 50.875 11.391 1 95.62 673 ASN B C 1
ATOM 10824 O O . ASN B 1 673 ? 15.109 50.688 12.164 1 95.62 673 ASN B O 1
ATOM 10828 N N . VAL B 1 674 ? 14.07 51.938 10.688 1 96.31 674 VAL B N 1
ATOM 10829 C CA . VAL B 1 674 ? 15.094 52.969 10.672 1 96.31 674 VAL B CA 1
ATOM 10830 C C . VAL B 1 674 ? 15.109 53.719 12.016 1 96.31 674 VAL B C 1
ATOM 10832 O O . VAL B 1 674 ? 16.172 54.031 12.531 1 96.31 674 VAL B O 1
ATOM 10835 N N . ILE B 1 675 ? 13.961 53.969 12.633 1 97.12 675 ILE B N 1
ATOM 10836 C CA . ILE B 1 675 ? 13.906 54.781 13.836 1 97.12 675 ILE B CA 1
ATOM 10837 C C . ILE B 1 675 ? 14.094 53.906 15.07 1 97.12 675 ILE B C 1
ATOM 10839 O O . ILE B 1 675 ? 14.344 54.406 16.172 1 97.12 675 ILE B O 1
ATOM 10843 N N . ASN B 1 676 ? 14.031 52.594 14.844 1 96.62 676 ASN B N 1
ATOM 10844 C CA . ASN B 1 676 ? 14.086 51.594 15.922 1 96.62 676 ASN B CA 1
ATOM 10845 C C . ASN B 1 676 ? 15.281 51.844 16.828 1 96.62 676 ASN B C 1
ATOM 10847 O O . ASN B 1 676 ? 15.125 51.938 18.047 1 96.62 676 ASN B O 1
ATOM 10851 N N . PRO B 1 677 ? 16.516 52.125 16.281 1 96.06 677 PRO B N 1
ATOM 10852 C CA . PRO B 1 677 ? 17.688 52.25 17.156 1 96.06 677 PRO B CA 1
ATOM 10853 C C . PRO B 1 677 ? 17.734 53.562 17.906 1 96.06 677 PRO B C 1
ATOM 10855 O O . PRO B 1 677 ? 18.484 53.719 18.875 1 96.06 677 PRO B O 1
ATOM 10858 N N . TYR B 1 678 ? 16.875 54.469 17.594 1 97.06 678 TYR B N 1
ATOM 10859 C CA . TYR B 1 678 ? 16.969 55.812 18.188 1 97.06 678 TYR B CA 1
ATOM 10860 C C . TYR B 1 678 ? 15.906 56 19.25 1 97.06 678 TYR B C 1
ATOM 10862 O O . TYR B 1 678 ? 15.711 57.125 19.75 1 97.06 678 TYR B O 1
ATOM 10870 N N . LEU B 1 679 ? 15.281 54.969 19.625 1 97.62 679 LEU B N 1
ATOM 10871 C CA . LEU B 1 679 ? 14.203 55.031 20.609 1 97.62 679 LEU B CA 1
ATOM 10872 C C . LEU B 1 679 ? 14.531 54.219 21.844 1 97.62 679 LEU B C 1
ATOM 10874 O O . LEU B 1 679 ? 14.883 53.031 21.75 1 97.62 679 LEU B O 1
ATOM 10878 N N . PRO B 1 680 ? 14.391 54.812 23.031 1 97.56 680 PRO B N 1
ATOM 10879 C CA . PRO B 1 680 ? 14.789 54.094 24.25 1 97.56 680 PRO B CA 1
ATOM 10880 C C . PRO B 1 680 ? 13.922 52.875 24.531 1 97.56 680 PRO B C 1
ATOM 10882 O O . PRO B 1 680 ? 14.406 51.906 25.109 1 97.56 680 PRO B O 1
ATOM 10885 N N . MET B 1 681 ? 12.711 52.844 24.125 1 97.69 681 MET B N 1
ATOM 10886 C CA . MET B 1 681 ? 11.812 51.719 24.391 1 97.69 681 MET B CA 1
ATOM 10887 C C . MET B 1 681 ? 12.305 50.469 23.688 1 97.69 681 MET B C 1
ATOM 10889 O O . MET B 1 681 ? 12.031 49.344 24.141 1 97.69 681 MET B O 1
ATOM 10893 N N . THR B 1 682 ? 12.984 50.656 22.516 1 97.62 682 THR B N 1
ATOM 10894 C CA . THR B 1 682 ? 13.586 49.531 21.812 1 97.62 682 THR B CA 1
ATOM 10895 C C . THR B 1 682 ? 14.469 48.719 22.766 1 97.62 682 THR B C 1
ATOM 10897 O O . THR B 1 682 ? 14.359 47.469 22.812 1 97.62 682 THR B O 1
ATOM 10900 N N . TYR B 1 683 ? 15.195 49.438 23.531 1 97.62 683 TYR B N 1
ATOM 10901 C CA . TYR B 1 683 ? 16.141 48.781 24.438 1 97.62 683 TYR B CA 1
ATOM 10902 C C . TYR B 1 683 ? 15.461 48.344 25.719 1 97.62 683 TYR B C 1
ATOM 10904 O O . TYR B 1 683 ? 15.914 47.406 26.391 1 97.62 683 TYR B O 1
ATOM 10912 N N . GLY B 1 684 ? 14.398 49.031 26.109 1 97.88 684 GLY B N 1
ATOM 10913 C CA . GLY B 1 684 ? 13.586 48.562 27.219 1 97.88 684 GLY B CA 1
ATOM 10914 C C . GLY B 1 684 ? 12.953 47.219 26.969 1 97.88 684 GLY B C 1
ATOM 10915 O O . GLY B 1 684 ? 13.016 46.312 27.812 1 97.88 684 GLY B O 1
ATOM 10916 N N . VAL B 1 685 ? 12.398 47.031 25.75 1 97.31 685 VAL B N 1
ATOM 10917 C CA . VAL B 1 685 ? 11.742 45.781 25.359 1 97.31 685 VAL B CA 1
ATOM 10918 C C . VAL B 1 685 ? 12.773 44.656 25.297 1 97.31 685 VAL B C 1
ATOM 10920 O O . VAL B 1 685 ? 12.562 43.594 25.859 1 97.31 685 VAL B O 1
ATOM 10923 N N . ALA B 1 686 ? 13.883 44.938 24.641 1 96.56 686 ALA B N 1
ATOM 10924 C CA . ALA B 1 686 ? 14.938 43.938 24.516 1 96.56 686 ALA B CA 1
ATOM 10925 C C . ALA B 1 686 ? 15.484 43.531 25.875 1 96.56 686 ALA B C 1
ATOM 10927 O O . ALA B 1 686 ? 15.727 42.344 26.141 1 96.56 686 ALA B O 1
ATOM 10928 N N . GLY B 1 687 ? 15.727 44.531 26.75 1 97.25 687 GLY B N 1
ATOM 10929 C CA . GLY B 1 687 ? 16.234 44.25 28.078 1 97.25 687 GLY B CA 1
ATOM 10930 C C . GLY B 1 687 ? 15.273 43.469 28.938 1 97.25 687 GLY B C 1
ATOM 10931 O O . GLY B 1 687 ? 15.68 42.562 29.672 1 97.25 687 GLY B O 1
ATOM 10932 N N . LEU B 1 688 ? 14.016 43.781 28.859 1 97.75 688 LEU B N 1
ATOM 10933 C CA . LEU B 1 688 ? 13 43.094 29.672 1 97.75 688 LEU B CA 1
ATOM 10934 C C . LEU B 1 688 ? 12.812 41.656 29.188 1 97.75 688 LEU B C 1
ATOM 10936 O O . LEU B 1 688 ? 12.562 40.75 30 1 97.75 688 LEU B O 1
ATOM 10940 N N . ARG B 1 689 ? 12.867 41.438 27.891 1 96.44 689 ARG B N 1
ATOM 10941 C CA . ARG B 1 689 ? 12.781 40.094 27.375 1 96.44 689 ARG B CA 1
ATOM 10942 C C . ARG B 1 689 ? 13.883 39.219 27.969 1 96.44 689 ARG B C 1
ATOM 10944 O O . ARG B 1 689 ? 13.633 38.062 28.375 1 96.44 689 ARG B O 1
ATOM 10951 N N . GLU B 1 690 ? 15.086 39.812 27.984 1 96.12 690 GLU B N 1
ATOM 10952 C CA . GLU B 1 690 ? 16.234 39.094 28.531 1 96.12 690 GLU B CA 1
ATOM 10953 C C . GLU B 1 690 ? 16.078 38.906 30.031 1 96.12 690 GLU B C 1
ATOM 10955 O O . GLU B 1 690 ? 16.484 37.844 30.578 1 96.12 690 GLU B O 1
ATOM 10960 N N . ALA B 1 691 ? 15.555 39.844 30.672 1 97.44 691 ALA B N 1
ATOM 10961 C CA . ALA B 1 691 ? 15.422 39.75 32.125 1 97.44 691 ALA B CA 1
ATOM 10962 C C . ALA B 1 691 ? 14.336 38.781 32.531 1 97.44 691 ALA B C 1
ATOM 10964 O O . ALA B 1 691 ? 14.461 38.062 33.531 1 97.44 691 ALA B O 1
ATOM 10965 N N . ILE B 1 692 ? 13.266 38.719 31.812 1 97.12 692 ILE B N 1
ATOM 10966 C CA . ILE B 1 692 ? 12.109 37.906 32.156 1 97.12 692 ILE B CA 1
ATOM 10967 C C . ILE B 1 692 ? 12.328 36.469 31.719 1 97.12 692 ILE B C 1
ATOM 10969 O O . ILE B 1 692 ? 12.086 35.531 32.5 1 97.12 692 ILE B O 1
ATOM 10973 N N . SER B 1 693 ? 12.875 36.281 30.484 1 95.38 693 SER B N 1
ATOM 10974 C CA . SER B 1 693 ? 12.867 34.938 29.922 1 95.38 693 SER B CA 1
ATOM 10975 C C . SER B 1 693 ? 14.273 34.5 29.516 1 95.38 693 SER B C 1
ATOM 10977 O O . SER B 1 693 ? 14.484 33.344 29.125 1 95.38 693 SER B O 1
ATOM 10979 N N . GLY B 1 694 ? 15.18 35.469 29.562 1 94 694 GLY B N 1
ATOM 10980 C CA . GLY B 1 694 ? 16.531 35.125 29.156 1 94 694 GLY B CA 1
ATOM 10981 C C . GLY B 1 694 ? 17.484 34.938 30.328 1 94 694 GLY B C 1
ATOM 10982 O O . GLY B 1 694 ? 17.047 34.812 31.469 1 94 694 GLY B O 1
ATOM 10983 N N . ASN B 1 695 ? 18.812 34.75 30.016 1 91.06 695 ASN B N 1
ATOM 10984 C CA . ASN B 1 695 ? 19.828 34.531 31.047 1 91.06 695 ASN B CA 1
ATOM 10985 C C . ASN B 1 695 ? 21.109 35.312 30.734 1 91.06 695 ASN B C 1
ATOM 10987 O O . ASN B 1 695 ? 22.141 35.094 31.375 1 91.06 695 ASN B O 1
ATOM 10991 N N . ASN B 1 696 ? 21 36.188 29.828 1 94.12 696 ASN B N 1
ATOM 10992 C CA . ASN B 1 696 ? 22.172 36.938 29.406 1 94.12 696 ASN B CA 1
ATOM 10993 C C . ASN B 1 696 ? 22.266 38.281 30.141 1 94.12 696 ASN B C 1
ATOM 10995 O O . ASN B 1 696 ? 21.812 39.312 29.641 1 94.12 696 ASN B O 1
ATOM 10999 N N . ILE B 1 697 ? 23.047 38.344 31.141 1 95.56 697 ILE B N 1
ATOM 11000 C CA . ILE B 1 697 ? 23.172 39.5 32 1 95.56 697 ILE B CA 1
ATOM 11001 C C . ILE B 1 697 ? 23.875 40.625 31.266 1 95.56 697 ILE B C 1
ATOM 11003 O O . ILE B 1 697 ? 23.516 41.812 31.422 1 95.56 697 ILE B O 1
ATOM 11007 N N . SER B 1 698 ? 24.875 40.219 30.438 1 95.5 698 SER B N 1
ATOM 11008 C CA . SER B 1 698 ? 25.594 41.219 29.656 1 95.5 698 SER B CA 1
ATOM 11009 C C . SER B 1 698 ? 24.641 41.969 28.719 1 95.5 698 SER B C 1
ATOM 11011 O O . SER B 1 698 ? 24.766 43.188 28.562 1 95.5 698 SER B O 1
ATOM 11013 N N . ALA B 1 699 ? 23.75 41.25 28.156 1 94.75 699 ALA B N 1
ATOM 11014 C CA . ALA B 1 699 ? 22.781 41.875 27.266 1 94.75 699 ALA B CA 1
ATOM 11015 C C . ALA B 1 699 ? 21.844 42.781 28.047 1 94.75 699 ALA B C 1
ATOM 11017 O O . ALA B 1 699 ? 21.453 43.844 27.562 1 94.75 699 ALA B O 1
ATOM 11018 N N . ILE B 1 700 ? 21.438 42.375 29.234 1 97.31 700 ILE B N 1
ATOM 11019 C CA . ILE B 1 700 ? 20.562 43.188 30.078 1 97.31 700 ILE B CA 1
ATOM 11020 C C . ILE B 1 700 ? 21.25 44.5 30.422 1 97.31 700 ILE B C 1
ATOM 11022 O O . ILE B 1 700 ? 20.672 45.594 30.266 1 97.31 700 ILE B O 1
ATOM 11026 N N . LEU B 1 701 ? 22.469 44.469 30.797 1 97.25 701 LEU B N 1
ATOM 11027 C CA . LEU B 1 701 ? 23.219 45.625 31.219 1 97.25 701 LEU B CA 1
ATOM 11028 C C . LEU B 1 701 ? 23.5 46.562 30.047 1 97.25 701 LEU B C 1
ATOM 11030 O O . LEU B 1 701 ? 23.516 47.781 30.188 1 97.25 701 LEU B O 1
ATOM 11034 N N . HIS B 1 702 ? 23.781 45.938 28.922 1 97 702 HIS B N 1
ATOM 11035 C CA . HIS B 1 702 ? 23.969 46.75 27.719 1 97 702 HIS B CA 1
ATOM 11036 C C . HIS B 1 702 ? 22.734 47.562 27.406 1 97 702 HIS B C 1
ATOM 11038 O O . HIS 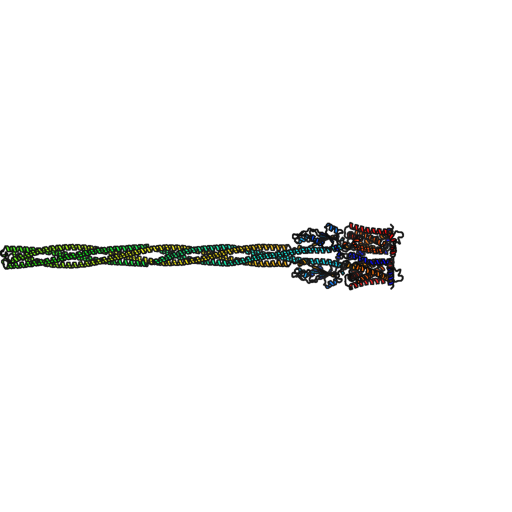B 1 702 ? 22.844 48.781 27.141 1 97 702 HIS B O 1
ATOM 11044 N N . ASN B 1 703 ? 21.594 46.938 27.453 1 98.12 703 ASN B N 1
ATOM 11045 C CA . ASN B 1 703 ? 20.344 47.656 27.188 1 98.12 703 ASN B CA 1
ATOM 11046 C C . ASN B 1 703 ? 20.078 48.719 28.25 1 98.12 703 ASN B C 1
ATOM 11048 O O . ASN B 1 703 ? 19.656 49.844 27.922 1 98.12 703 ASN B O 1
ATOM 11052 N N . ILE B 1 704 ? 20.312 48.406 29.531 1 98.19 704 ILE B N 1
ATOM 11053 C CA . ILE B 1 704 ? 20.125 49.344 30.609 1 98.19 704 ILE B CA 1
ATOM 11054 C C . ILE B 1 704 ? 21.047 50.562 30.406 1 98.19 704 ILE B C 1
ATOM 11056 O O . ILE B 1 704 ? 20.625 51.719 30.609 1 98.19 704 ILE B O 1
ATOM 11060 N N . SER B 1 705 ? 22.266 50.344 29.938 1 98.06 705 SER B N 1
ATOM 11061 C CA . SER B 1 705 ? 23.219 51.406 29.734 1 98.06 705 SER B CA 1
ATOM 11062 C C . SER B 1 705 ? 22.781 52.344 28.609 1 98.06 705 SER B C 1
ATOM 11064 O O . SER B 1 705 ? 22.953 53.562 28.703 1 98.06 705 SER B O 1
ATOM 11066 N N . ILE B 1 706 ? 22.266 51.781 27.578 1 98.12 706 ILE B N 1
ATOM 11067 C CA . ILE B 1 706 ? 21.812 52.594 26.469 1 98.12 706 ILE B CA 1
ATOM 11068 C C . ILE B 1 706 ? 20.625 53.438 26.922 1 98.12 706 ILE B C 1
ATOM 11070 O O . ILE B 1 706 ? 20.531 54.625 26.594 1 98.12 706 ILE B O 1
ATOM 11074 N N . ILE B 1 707 ? 19.672 52.781 27.656 1 98.62 707 ILE B N 1
ATOM 11075 C CA . ILE B 1 707 ? 18.531 53.531 28.172 1 98.62 707 ILE B CA 1
ATOM 11076 C C . ILE B 1 707 ? 19.016 54.688 29.062 1 98.62 707 ILE B C 1
ATOM 11078 O O . ILE B 1 707 ? 18.547 55.812 28.953 1 98.62 707 ILE B O 1
ATOM 11082 N N . ALA B 1 708 ? 19.953 54.375 29.953 1 98.06 708 ALA B N 1
ATOM 11083 C CA . ALA B 1 708 ? 20.516 55.375 30.828 1 98.06 708 ALA B CA 1
ATOM 11084 C C . ALA B 1 708 ? 21.203 56.5 30.031 1 98.06 708 ALA B C 1
ATOM 11086 O O . ALA B 1 708 ? 21.172 57.656 30.422 1 98.06 708 ALA B O 1
ATOM 11087 N N . GLY B 1 709 ? 21.891 56.094 28.984 1 97.88 709 GLY B N 1
ATOM 11088 C CA . GLY B 1 709 ? 22.516 57.094 28.109 1 97.88 709 GLY B CA 1
ATOM 11089 C C . GLY B 1 709 ? 21.531 58.094 27.531 1 97.88 709 GLY B C 1
ATOM 11090 O O . GLY B 1 709 ? 21.812 59.281 27.469 1 97.88 709 GLY B O 1
ATOM 11091 N N . PHE B 1 710 ? 20.422 57.594 27.062 1 98.25 710 PHE B N 1
ATOM 11092 C CA . PHE B 1 710 ? 19.359 58.469 26.625 1 98.25 710 PHE B CA 1
ATOM 11093 C C . PHE B 1 710 ? 18.922 59.406 27.75 1 98.25 710 PHE B C 1
ATOM 11095 O O . PHE B 1 710 ? 18.719 60.594 27.531 1 98.25 710 PHE B O 1
ATOM 11102 N N . GLY B 1 711 ? 18.734 58.875 29 1 97.75 711 GLY B N 1
ATOM 11103 C CA . GLY B 1 711 ? 18.375 59.688 30.141 1 97.75 711 GLY B CA 1
ATOM 11104 C C . GLY B 1 711 ? 19.344 60.812 30.422 1 97.75 711 GLY B C 1
ATOM 11105 O O . GLY B 1 711 ? 18.938 61.969 30.578 1 97.75 711 GLY B O 1
ATOM 11106 N N . VAL B 1 712 ? 20.594 60.5 30.422 1 97.25 712 VAL B N 1
ATOM 11107 C CA . VAL B 1 712 ? 21.641 61.5 30.688 1 97.25 712 VAL B CA 1
ATOM 11108 C C . VAL B 1 712 ? 21.656 62.531 29.578 1 97.25 712 VAL B C 1
ATOM 11110 O O . VAL B 1 712 ? 21.797 63.719 29.844 1 97.25 712 VAL B O 1
ATOM 11113 N N . LEU B 1 713 ? 21.531 62.062 28.406 1 97.44 713 LEU B N 1
ATOM 11114 C CA . LEU B 1 713 ? 21.516 62.969 27.266 1 97.44 713 LEU B CA 1
ATOM 11115 C C . LEU B 1 713 ? 20.406 64 27.406 1 97.44 713 LEU B C 1
ATOM 11117 O O . LEU B 1 713 ? 20.656 65.188 27.25 1 97.44 713 LEU B O 1
ATOM 11121 N N . PHE B 1 714 ? 19.25 63.531 27.734 1 97.62 714 PHE B N 1
ATOM 11122 C CA . PHE B 1 714 ? 18.125 64.438 27.812 1 97.62 714 PHE B CA 1
ATOM 11123 C C . PHE B 1 714 ? 18.203 65.312 29.062 1 97.62 714 PHE B C 1
ATOM 11125 O O . PHE B 1 714 ? 17.719 66.438 29.078 1 97.62 714 PHE B O 1
ATOM 11132 N N . LEU B 1 715 ? 18.812 64.812 30.156 1 96.75 715 LEU B N 1
ATOM 11133 C CA . LEU B 1 715 ? 19.062 65.688 31.344 1 96.75 715 LEU B CA 1
ATOM 11134 C C . LEU B 1 715 ? 20.047 66.812 31.016 1 96.75 715 LEU B C 1
ATOM 11136 O O . LEU B 1 715 ? 19.875 67.938 31.484 1 96.75 715 LEU B O 1
ATOM 11140 N N . VAL B 1 716 ? 21.016 66.5 30.203 1 96.62 716 VAL B N 1
ATOM 11141 C CA . VAL B 1 716 ? 21.984 67.5 29.797 1 96.62 716 VAL B CA 1
ATOM 11142 C C . VAL B 1 716 ? 21.281 68.562 28.969 1 96.62 716 VAL B C 1
ATOM 11144 O O . VAL B 1 716 ? 21.562 69.75 29.125 1 96.62 716 VAL B O 1
ATOM 11147 N N . PHE B 1 717 ? 20.406 68.125 28.125 1 96.62 717 PHE B N 1
ATOM 11148 C CA . PHE B 1 717 ? 19.656 69.062 27.328 1 96.62 717 PHE B CA 1
ATOM 11149 C C . PHE B 1 717 ? 18.797 69.938 28.234 1 96.62 717 PHE B C 1
ATOM 11151 O O . PHE B 1 717 ? 18.625 71.125 27.953 1 96.62 717 PHE B O 1
ATOM 11158 N N . ILE B 1 718 ? 18.234 69.375 29.297 1 95.44 718 ILE B N 1
ATOM 11159 C CA . ILE B 1 718 ? 17.438 70.125 30.25 1 95.44 718 ILE B CA 1
ATOM 11160 C C . ILE B 1 718 ? 18.312 71.188 30.906 1 95.44 718 ILE B C 1
ATOM 11162 O O . ILE B 1 718 ? 17.922 72.375 31.016 1 95.44 718 ILE B O 1
ATOM 11166 N N . ILE B 1 719 ? 19.562 70.875 31.266 1 93.25 719 ILE B N 1
ATOM 11167 C CA . ILE B 1 719 ? 20.469 71.812 31.922 1 93.25 719 ILE B CA 1
ATOM 11168 C C . ILE B 1 719 ? 20.906 72.938 30.953 1 93.25 719 ILE B C 1
ATOM 11170 O O . ILE B 1 719 ? 20.938 74.125 31.328 1 93.25 719 ILE B O 1
ATOM 11174 N N . LEU B 1 720 ? 21.094 72.625 29.781 1 94.25 720 LEU B N 1
ATOM 11175 C CA . LEU B 1 720 ? 21.625 73.562 28.812 1 94.25 720 LEU B CA 1
ATOM 11176 C C . LEU B 1 720 ? 20.547 74.5 28.328 1 94.25 720 LEU B C 1
ATOM 11178 O O . LEU B 1 720 ? 20.828 75.688 28.016 1 94.25 720 LEU B O 1
ATOM 11182 N N . LEU B 1 721 ? 19.312 74 28.297 1 93.31 721 LEU B N 1
ATOM 11183 C CA . LEU B 1 721 ? 18.25 74.812 27.672 1 93.31 721 LEU B CA 1
ATOM 11184 C C . LEU B 1 721 ? 17.344 75.438 28.719 1 93.31 721 LEU B C 1
ATOM 11186 O O . LEU B 1 721 ? 16.453 76.25 28.375 1 93.31 721 LEU B O 1
ATOM 11190 N N . ALA B 1 722 ? 17.578 75.188 29.969 1 89.69 722 ALA B N 1
ATOM 11191 C CA . ALA B 1 722 ? 16.688 75.688 31.016 1 89.69 722 ALA B CA 1
ATOM 11192 C C . ALA B 1 722 ? 16.641 77.188 31.031 1 89.69 722 ALA B C 1
ATOM 11194 O O . ALA B 1 722 ? 15.57 77.812 31.203 1 89.69 722 ALA B O 1
ATOM 11195 N N . GLU B 1 723 ? 17.812 77.875 30.859 1 85.94 723 GLU B N 1
ATOM 11196 C CA . GLU B 1 723 ? 17.859 79.312 30.906 1 85.94 723 GLU B CA 1
ATOM 11197 C C . GLU B 1 723 ? 17.266 79.938 29.625 1 85.94 723 GLU B C 1
ATOM 11199 O O . GLU B 1 723 ? 16.562 80.938 29.688 1 85.94 723 GLU B O 1
ATOM 11204 N N . LYS B 1 724 ? 17.5 79.375 28.562 1 86.25 724 LYS B N 1
ATOM 11205 C CA . LYS B 1 724 ? 16.984 79.875 27.297 1 86.25 724 LYS B CA 1
ATOM 11206 C C . LYS B 1 724 ? 15.477 79.688 27.188 1 86.25 724 LYS B C 1
ATOM 11208 O O . LYS B 1 724 ? 14.773 80.5 26.609 1 86.25 724 LYS B O 1
ATOM 11213 N N . ALA B 1 725 ? 15.016 78.562 27.641 1 80.81 725 ALA B N 1
ATOM 11214 C CA . ALA B 1 725 ? 13.594 78.188 27.578 1 80.81 725 ALA B CA 1
ATOM 11215 C C . ALA B 1 725 ? 12.758 79.25 28.359 1 80.81 725 ALA B C 1
ATOM 11217 O O . ALA B 1 725 ? 11.625 79.5 27.969 1 80.81 725 ALA B O 1
ATOM 11218 N N . ASP B 1 726 ? 13.281 79.75 29.422 1 70.06 726 ASP B N 1
ATOM 11219 C CA . ASP B 1 726 ? 12.578 80.688 30.25 1 70.06 726 ASP B CA 1
ATOM 11220 C C . ASP B 1 726 ? 12.453 82.062 29.547 1 70.06 726 ASP B C 1
ATOM 11222 O O . ASP B 1 726 ? 11.539 82.812 29.828 1 70.06 726 ASP B O 1
ATOM 11226 N N . LYS B 1 727 ? 13.32 82.438 28.547 1 71.75 727 LYS B N 1
ATOM 11227 C CA . LYS B 1 727 ? 13.305 83.688 27.812 1 71.75 727 LYS B CA 1
ATOM 11228 C C . LYS B 1 727 ? 12.523 83.562 26.516 1 71.75 727 LYS B C 1
ATOM 11230 O O . LYS B 1 727 ? 12.25 84.562 25.859 1 71.75 727 LYS B O 1
ATOM 11235 N N . MET B 1 728 ? 12.258 82.375 26.141 1 63.78 728 MET B N 1
ATOM 11236 C CA . MET B 1 728 ? 11.562 82.188 24.875 1 63.78 728 MET B CA 1
ATOM 11237 C C . MET B 1 728 ? 10.109 82.625 24.984 1 63.78 728 MET B C 1
ATOM 11239 O O . MET B 1 728 ? 9.422 82.25 25.953 1 63.78 728 MET B O 1
ATOM 11243 N N . GLU B 1 729 ? 9.742 83.625 24.203 1 55.91 729 GLU B N 1
ATOM 11244 C CA . GLU B 1 729 ? 8.414 84.25 24.172 1 55.91 729 GLU B CA 1
ATOM 11245 C C . GLU B 1 729 ? 7.324 83.188 24.031 1 55.91 729 GLU B C 1
ATOM 11247 O O . GLU B 1 729 ? 6.246 83.312 24.625 1 55.91 729 GLU B O 1
ATOM 11252 N N . ILE B 1 730 ? 7.516 82.188 23.281 1 57.56 730 ILE B N 1
ATOM 11253 C CA . ILE B 1 730 ? 6.52 81.125 23.016 1 57.56 730 ILE B CA 1
ATOM 11254 C C . ILE B 1 730 ? 6.188 80.375 24.297 1 57.56 730 ILE B C 1
ATOM 11256 O O . ILE B 1 730 ? 5.02 80.125 24.578 1 57.56 730 ILE B O 1
ATOM 11260 N N . THR B 1 731 ? 7.246 80.188 25.109 1 55.47 731 THR B N 1
ATOM 11261 C CA . THR B 1 731 ? 7.035 79.5 26.391 1 55.47 731 THR B CA 1
ATOM 11262 C C . THR B 1 731 ? 6.277 80.438 27.359 1 55.47 731 THR B C 1
ATOM 11264 O O . THR B 1 731 ? 5.398 79.938 28.078 1 55.47 731 THR B O 1
ATOM 11267 N N . GLN B 1 732 ? 6.574 81.812 27.266 1 54.75 732 GLN B N 1
ATOM 11268 C CA . GLN B 1 732 ? 5.875 82.75 28.125 1 54.75 732 GLN B CA 1
ATOM 11269 C C . GLN B 1 732 ? 4.41 82.875 27.719 1 54.75 732 GLN B C 1
ATOM 11271 O O . GLN B 1 732 ? 3.539 83.062 28.562 1 54.75 732 GLN B O 1
ATOM 11276 N N . ARG B 1 733 ? 4.297 82.812 26.516 1 62.47 733 ARG B N 1
ATOM 11277 C CA . ARG B 1 733 ? 2.951 83 25.984 1 62.47 733 ARG B CA 1
ATOM 11278 C C . ARG B 1 733 ? 2.109 81.75 26.156 1 62.47 733 ARG B C 1
ATOM 11280 O O . ARG B 1 733 ? 0.901 81.812 26.391 1 62.47 733 ARG B O 1
ATOM 11287 N N . LEU B 1 734 ? 2.721 80.562 26.172 1 54 734 LEU B N 1
ATOM 11288 C CA . LEU B 1 734 ? 2.088 79.25 26.312 1 54 734 LEU B CA 1
ATOM 11289 C C . LEU B 1 734 ? 1.862 78.938 27.781 1 54 734 LEU B C 1
ATOM 11291 O O . LEU B 1 734 ? 0.945 78.188 28.109 1 54 734 LEU B O 1
ATOM 11295 N N . LYS B 1 735 ? 2.498 79.438 28.719 1 53.88 735 LYS B N 1
ATOM 11296 C CA . LYS B 1 735 ? 2.336 79.375 30.172 1 53.88 735 LYS B CA 1
ATOM 11297 C C . LYS B 1 735 ? 1.008 80 30.609 1 53.88 735 LYS B C 1
ATOM 11299 O O . LYS B 1 735 ? 0.466 79.625 31.656 1 53.88 735 LYS B O 1
ATOM 11304 N N . GLN B 1 736 ? 0.67 80.875 29.828 1 45.53 736 GLN B N 1
ATOM 11305 C CA . GLN B 1 736 ? -0.526 81.562 30.234 1 45.53 736 GLN B CA 1
ATOM 11306 C C . GLN B 1 736 ? -1.792 80.812 29.859 1 45.53 736 GLN B C 1
ATOM 11308 O O . GLN B 1 736 ? -2.893 81.188 30.266 1 45.53 736 GLN B O 1
ATOM 11313 N N . ILE B 1 737 ? -1.695 79.875 29.094 1 45.66 737 ILE B N 1
ATOM 11314 C CA . ILE B 1 737 ? -2.914 79.188 28.75 1 45.66 737 ILE B CA 1
ATOM 11315 C C . ILE B 1 737 ? -3.047 77.938 29.656 1 45.66 737 ILE B C 1
ATOM 11317 O O . ILE B 1 737 ? -2.094 77.188 29.812 1 45.66 737 ILE B O 1
#

Secondary structure (DSSP, 8-state):
-HHHHHHHHHHHHHHH-HHHHHHHHHHHTHHHHHHHHHHHHTS-GGGGGGGSEEEEEE----EEETTEEE-HHHHHHHHHHT--SSEEEE--HHHHHHHHHTTS-SEEEEE-TTHHHHHHGGGSSS---EEEEEEEETTT-HHHHHHHHHHHHHHHHHHHHHHHHHHHHHHHHHHHHHHHHHHHHHHHHHHHHHHHHHHHHHHHHHHHHHHHHHHHHHHHHHHHHHHHHHHHHHHHHHHHHHHHHHHHHHHHHHHT-THHHHHHHHHHHHHHHHHHHHHHHHHHHHHHHHHHHHHHHHHHHHHHHHHHHHHHHHHHHHHHHHHHHHHHHHHHHHHHHHHHH-GGGGG-HHHHHHHHHHHHHHHHHHHHHHHHHHHHHHHHHHHHHHHHHHHHHHHHHHHHHHHHHHHHHHHHHHHHHHHHHHHHHHHHHHHHHHHHHHHHHHHHHHHHHHHHHHHHHHHHHHHHHHHHHHHHHHHHHHHHHHHHHHHHHHHHHHHHHHHHHHHHHHHHHHHHHHH--HHHHHHHH--EEEEEEEES---SHHHHHHHHHHHHHHHHHHHHHHHHS-TT--TT-TT--HHHHHHHHHHHHHHHHHHHHHHHHHHHHHHS----SSHHHHHHHHHHHHHHHHHHHHHHHHHHTHHHHHHHHHHHHHHHHHS-SSS-GGGS-HHHHHHGGG-HHHHHHHHHHHHHH---HHHHHHHHHHHHHHHHHHHHHHHHHHHHHHH-HHHHHHTT-/-HHHHHHHHHHHHHHH-HHHHHHHHHHHTHHHHHHHHHHHHTS-GGGGGGGSEEEEEE----EEETTEEE-HHHHHHHHHHT--SSEEEE--HHHHHHHHHTTS-SEEEEE-TTHHHHHHGGGSSS---EEEEEEEETTT-HHHHHHHHHHHHHHHHHHHHHHHHHHHHHHHHHHHHHHHHHHHHHHHHHHHHHHHHHHHHHHHHHHHHHHHHHHHHHHHHHHHHHHHHHHHHHHHHHHHHHHHHHHHHHHHHHHT-THHHHHHHHHHHHHHHHHHHHHHHHHHHHHHHHHHHHHHHHHHHHHHHHHHHHHHHHHHHHHHHHHHHHHHHHHHHHHHHHHHH-GGGGG-HHHHHHHHHHHHHHHHHHHHHHHHHHHHHHHHHHHHHHHHHHHHHHHHHHHHHHHHHHHHHHHHHHHHHHHHHHHHHHHHHHHHHHHHHHHHHHHHHHHHHHHHHHHHHHHHHHHHHHHHHHHHHHHHHHHHHHHHHHHHHHHHHHHHHHHHHHHHHHHHHHHHHHH--HHHHHHHH--EEEEEEEES---SHHHHHHHHHHHHHHHHHHHHHHHHS-TT--TT-TT--HHHHHHHHHHHHHHHHHHHHHHHHHHHHHHS----S-HHHHHHHHHHHHHHHHHHHHHHHHHHTHHHHHHHHHHHHHHHHHS-SSS-GGGS-HHHHHHGGG-HHHHHHHHHHHHHH---HHHHHHHHHHHHHHHHHHHHHHHHHHHHHHH-HHHHHHTT-

InterPro domains:
  IPR011049 Serralysin-like metalloprotease, C-terminal [SSF101967] (394-495)
  IPR013525 ABC-2 type transporter, transmembrane domain [PF12698] (25-180)
  IPR013525 ABC-2 type transporter, transmembrane domain [PF12698] (413-720)
  IPR017500 Phage infection protein, YhgE, N-terminal [TIGR03061] (10-172)
  IPR017501 Phage infection protein, YhgE, C-terminal [TIGR03062] (522-724)
  IPR023908 xxxLxxG heptad repeat [TIGR03057] (414-438)
  IPR023908 xxxLxxG heptad repeat [TIGR03057] (452-476)
  IPR051328 Type VII Secretion & ABC Transporter Permease [PTHR43077] (1-729)